Protein AF-0000000084906149 (afdb_homodimer)

Solvent-accessible surface area (backbone atoms only — not comparable to full-atom values): 50131 Å² total; per-residue (Å²): 141,81,84,68,82,72,82,77,76,72,77,68,75,76,70,74,74,73,72,73,69,70,71,74,72,62,67,80,74,54,63,58,47,68,33,84,54,58,43,78,67,72,42,91,54,58,48,69,75,73,64,75,51,80,86,73,49,88,53,60,70,59,52,51,52,51,50,51,51,50,50,52,50,42,57,75,69,58,81,63,92,48,64,66,58,19,50,49,48,7,50,51,48,24,53,50,54,49,35,52,48,22,38,71,58,51,62,51,65,84,54,55,49,68,39,38,47,60,55,20,33,49,47,33,50,49,52,52,51,40,33,55,48,38,30,44,46,40,32,54,59,71,56,33,24,49,53,45,27,77,80,38,73,85,42,48,45,85,67,78,91,66,80,61,50,84,64,73,56,52,74,33,84,83,33,88,86,72,43,32,46,46,56,50,53,67,63,67,46,72,61,48,55,50,46,20,50,49,27,22,51,47,23,58,38,62,60,42,69,68,63,50,51,50,52,52,52,50,49,57,51,47,31,64,72,40,23,84,54,35,48,87,41,38,51,31,70,61,49,53,54,44,46,42,46,45,47,19,40,43,44,12,34,51,53,14,46,51,49,48,54,51,50,60,69,47,75,33,74,48,67,46,59,86,74,41,86,46,68,66,53,31,50,52,52,55,57,47,36,71,37,72,69,65,52,67,85,67,72,66,56,46,37,66,41,69,67,28,29,54,51,48,51,48,51,51,48,52,55,52,46,53,58,52,43,58,54,42,43,31,63,46,49,26,43,61,87,85,39,66,67,59,53,52,50,50,53,50,46,65,59,46,46,40,54,18,44,50,36,52,48,39,43,72,64,35,87,84,36,86,58,80,40,68,51,36,53,50,50,52,50,38,50,52,51,52,49,50,35,34,62,71,29,34,83,88,36,64,58,78,81,71,46,56,63,68,58,52,48,51,51,48,51,52,52,49,51,53,52,47,50,54,47,50,50,28,48,45,38,54,73,48,59,64,73,72,61,56,55,53,53,54,57,69,67,45,73,77,77,80,124,142,85,78,81,76,78,79,76,74,75,76,72,78,78,71,77,76,72,73,75,71,71,71,73,75,63,67,81,74,56,63,58,46,67,34,83,52,59,46,78,66,72,44,90,53,58,48,69,74,74,65,74,52,81,83,74,48,88,52,61,68,60,52,50,51,51,49,51,51,50,50,52,49,42,59,75,69,58,80,63,91,47,65,67,58,19,48,48,48,7,50,51,51,23,52,50,55,48,33,54,47,21,39,71,60,51,64,53,64,84,54,54,50,68,40,41,47,58,54,19,34,48,46,33,49,49,52,53,50,39,35,54,49,39,31,42,47,39,32,54,56,70,56,31,22,47,54,45,27,78,82,38,74,86,43,49,45,84,68,78,92,65,82,60,49,84,64,72,55,52,76,33,83,83,34,88,85,73,40,33,45,46,55,49,54,68,64,67,45,73,62,49,54,50,47,19,51,49,27,22,52,48,23,58,38,62,60,43,70,69,63,50,50,51,52,53,52,51,49,56,50,46,30,64,72,40,22,85,54,36,47,86,42,39,52,32,69,60,50,51,55,44,46,43,46,45,46,20,39,44,45,12,35,51,53,16,46,51,47,47,53,50,48,59,70,47,76,32,73,47,65,47,58,87,73,42,86,46,69,66,54,33,51,51,52,56,58,47,37,70,37,73,69,65,51,68,84,68,71,64,56,47,36,65,42,68,68,30,29,54,52,47,51,48,52,52,47,51,54,54,47,54,58,50,43,56,56,42,43,31,62,45,49,26,43,62,85,84,39,64,66,60,52,53,50,48,52,49,48,66,59,45,46,40,53,17,44,49,35,52,46,39,42,72,64,36,87,84,36,84,60,79,39,70,51,36,52,49,52,53,50,39,51,52,51,50,49,49,37,32,61,71,29,34,83,88,37,63,57,78,83,71,48,56,63,67,59,53,48,50,51,48,50,52,53,48,50,53,52,48,50,53,48,49,49,27,47,44,38,54,72,50,58,63,72,72,61,59,55,52,51,54,57,70,67,44,74,76,75,82,122

pLDDT: mean 81.07, std 20.62, range [22.59, 98.56]

Secondary structure (DSSP, 8-state):
----------------------TT---------SSS-------TTEEE-----GGGS--HHHHHHHHHHHHHHHHHH---S-HHHHHHHHHHHHHHHHHHHHHHHSPP-S--SS-HHHHHHHHHHHHHHHHHHHHHHTS-HHHHHHHGGGT-TT-SSPPPP--S-S---S--TT-TTS-TTHHHHHH-SHHHHHHHHHHHHHHHHH--HHHHHHHHHHHHHHHHHTTTT-GGG---HHIIIIIIIIIIIIHHHHHHHHHHHHHHHS-EEE--GGG--SHHHHHHHHHHTTS-S--------TTT-HHHHHHHHHHHHHHHHHHHHHHHHHHHTT--TTSHHHHHHHHHHHHHHHHHHHHHHHHHH-TT--S--HHHHHHHHHHHHHHHHHHHTGGGS--GGGS-HHHHHHHHHHHHHHHHHHHHHHHHHHHS--HHHHHHHHHHTS-----/----------------------TT---------SSS-------TTEEE-----GGGS--HHHHHHHHHHHHHHHHHH---S-HHHHHHHHHHHHHHHHHHHHHHHSPP-S--SS-HHHHHHHHHHHHHHHHHHHHHHTS-HHHHHHHGGGT-TT-SSPPPP--S-S---S--TT-TTS-TTHHHHHH-SHHHHHHHHHHHHHHHHH--HHHHHHHHHHHHHHHHHTTTT-GGG---HHIIIIIIIIIIIIHHHHHHHHHHHHHHHS-EEE--GGG--SHHHHHHHHHHTTS-S--------TTT-HHHHHHHHHHHHHHHHHHHHHHHHHHHTT--TTSHHHHHHHHHHHHHHHHHHHHHHHHHH-TT--S--HHHHHHHHHHHHHHHHHHHTGGGS--GGGS-HHHHHHHHHHHHHHHHHHHHHHHHHHHS--HHHHHHHHHHHS-----

Radius of gyration: 35.1 Å; Cα contacts (8 Å, |Δi|>4): 1011; chains: 2; bounding box: 119×91×109 Å

Nearest PDB structures (foldseek):
  9b4g-assembly1_B  TM=8.730E-01  e=1.400E-21  Homo sapiens
  9b4e-assembly1_B  TM=8.822E-01  e=3.292E-21  Homo sapiens
  9b4f-assembly1_B  TM=8.131E-01  e=1.176E-16  Homo sapiens
  8brd-assembly1_D  TM=1.423E-01  e=5.733E+00  Vibrio alginolyticus
  7sqc-assembly1_1K  TM=1.168E-01  e=9.837E+00  Chlamydomonas reinhardtii

Structure (mmCIF, N/CA/C/O backbone):
data_AF-0000000084906149-model_v1
#
loop_
_entity.id
_entity.type
_entity.pdbx_description
1 polymer 'Phosphatidylserine synthase'
#
loop_
_atom_site.group_PDB
_atom_site.id
_atom_site.type_symbol
_atom_site.label_atom_id
_atom_site.label_alt_id
_atom_site.label_comp_id
_atom_site.label_asym_id
_atom_site.label_entity_id
_atom_site.label_seq_id
_atom_site.pdbx_PDB_ins_code
_atom_site.Cartn_x
_atom_site.Cartn_y
_atom_site.Cartn_z
_atom_site.occupancy
_atom_site.B_iso_or_equiv
_atom_site.auth_seq_id
_atom_site.auth_comp_id
_atom_site.auth_asym_id
_atom_site.auth_atom_id
_atom_site.pdbx_PDB_model_num
ATOM 1 N N . MET A 1 1 ? 91.375 1.221 41.094 1 24.97 1 MET A N 1
ATOM 2 C CA . MET A 1 1 ? 91.062 0.71 39.75 1 24.97 1 MET A CA 1
ATOM 3 C C . MET A 1 1 ? 89.562 0.927 39.469 1 24.97 1 MET A C 1
ATOM 5 O O . MET A 1 1 ? 89 0.338 38.531 1 24.97 1 MET A O 1
ATOM 9 N N . VAL A 1 2 ? 88.812 1.632 40.281 1 22.97 2 VAL A N 1
ATOM 10 C CA . VAL A 1 2 ? 87.375 1.658 40.594 1 22.97 2 VAL A CA 1
ATOM 11 C C . VAL A 1 2 ? 86.562 2.246 39.438 1 22.97 2 VAL A C 1
ATOM 13 O O . VAL A 1 2 ? 85.5 1.731 39.062 1 22.97 2 VAL A O 1
ATOM 16 N N . ALA A 1 3 ? 86.812 3.457 39 1 23.95 3 ALA A N 1
ATOM 17 C CA . ALA A 1 3 ? 85.875 4.551 38.781 1 23.95 3 ALA A CA 1
ATOM 18 C C . ALA A 1 3 ? 85.312 4.52 37.375 1 23.95 3 ALA A C 1
ATOM 20 O O . ALA A 1 3 ? 84.688 5.496 36.906 1 23.95 3 ALA A O 1
ATOM 21 N N . ALA A 1 4 ? 85.688 3.582 36.531 1 25.86 4 ALA A N 1
ATOM 22 C CA . ALA A 1 4 ? 85.625 3.766 35.094 1 25.86 4 ALA A CA 1
ATOM 23 C C . ALA A 1 4 ? 84.188 3.768 34.594 1 25.86 4 ALA A C 1
ATOM 25 O O . ALA A 1 4 ? 84 3.811 33.375 1 25.86 4 ALA A O 1
ATOM 26 N N . THR A 1 5 ? 83.188 3.381 35.375 1 27.09 5 THR A N 1
ATOM 27 C CA . THR A 1 5 ? 82.125 2.727 34.625 1 27.09 5 THR A CA 1
ATOM 28 C C . THR A 1 5 ? 81.312 3.748 33.844 1 27.09 5 THR A C 1
ATOM 30 O O . THR A 1 5 ? 80.562 4.535 34.406 1 27.09 5 THR A O 1
ATOM 33 N N . ALA A 1 6 ? 81.812 4.477 32.844 1 28.28 6 ALA A N 1
ATOM 34 C CA . ALA A 1 6 ? 81.25 5.527 32 1 28.28 6 ALA A CA 1
ATOM 35 C C . ALA A 1 6 ? 80 5.062 31.328 1 28.28 6 ALA A C 1
ATOM 37 O O . ALA A 1 6 ? 79.875 3.938 30.828 1 28.28 6 ALA A O 1
ATOM 38 N N . ASP A 1 7 ? 78.812 5.715 31.656 1 25.33 7 ASP A N 1
ATOM 39 C CA . ASP A 1 7 ? 77.375 5.562 31.453 1 25.33 7 ASP A CA 1
ATOM 40 C C . ASP A 1 7 ? 77 5.637 29.969 1 25.33 7 ASP A C 1
ATOM 42 O O . ASP A 1 7 ? 77.25 6.656 29.312 1 25.33 7 ASP A O 1
ATOM 46 N N . GLU A 1 8 ? 77.438 4.695 29.109 1 25.75 8 GLU A N 1
ATOM 47 C CA . GLU A 1 8 ? 77.125 4.66 27.688 1 25.75 8 GLU A CA 1
ATOM 48 C C . GLU A 1 8 ? 75.625 4.836 27.469 1 25.75 8 GLU A C 1
ATOM 50 O O . GLU A 1 8 ? 74.812 3.912 27.703 1 25.75 8 GLU A O 1
ATOM 55 N N . ARG A 1 9 ? 75 5.934 27.828 1 29.41 9 ARG A N 1
ATOM 56 C CA . ARG A 1 9 ? 73.562 6.305 27.562 1 29.41 9 ARG A CA 1
ATOM 57 C C . ARG A 1 9 ? 73.25 6.137 26.094 1 29.41 9 ARG A C 1
ATOM 59 O O . ARG A 1 9 ? 73.75 6.84 25.234 1 29.41 9 ARG A O 1
ATOM 66 N N . LYS A 1 10 ? 73.25 4.926 25.594 1 26.41 10 LYS A N 1
ATOM 67 C CA . LYS A 1 10 ? 72.875 4.586 24.219 1 26.41 10 LYS A CA 1
ATOM 68 C C . LYS A 1 10 ? 71.625 5.395 23.75 1 26.41 10 LYS A C 1
ATOM 70 O O . LYS A 1 10 ? 70.688 5.59 24.516 1 26.41 10 LYS A O 1
ATOM 75 N N . ARG A 1 11 ? 71.812 6.191 22.703 1 28.67 11 ARG A N 1
ATOM 76 C CA . ARG A 1 11 ? 71 7.02 21.828 1 28.67 11 ARG A CA 1
ATOM 77 C C . ARG A 1 11 ? 69.75 6.242 21.344 1 28.67 11 ARG A C 1
ATOM 79 O O . ARG A 1 11 ? 69.938 5.266 20.609 1 28.67 11 ARG A O 1
ATOM 86 N N . GLN A 1 12 ? 68.938 5.844 22.25 1 26.94 12 GLN A N 1
ATOM 87 C CA . GLN A 1 12 ? 67.75 5.156 21.688 1 26.94 12 GLN A CA 1
ATOM 88 C C . GLN A 1 12 ? 67.188 5.945 20.531 1 26.94 12 GLN A C 1
ATOM 90 O O . GLN A 1 12 ? 67.062 7.168 20.609 1 26.94 12 GLN A O 1
ATOM 95 N N . PRO A 1 13 ? 67.312 5.41 19.281 1 29.28 13 PRO A N 1
ATOM 96 C CA . PRO A 1 13 ? 66.812 6.098 18.078 1 29.28 13 PRO A CA 1
ATOM 97 C C . PRO A 1 13 ? 65.438 6.676 18.25 1 29.28 13 PRO A C 1
ATOM 99 O O . PRO A 1 13 ? 64.625 6.16 19.047 1 29.28 13 PRO A O 1
ATOM 102 N N . ARG A 1 14 ? 65.375 8.023 18.125 1 28.22 14 ARG A N 1
ATOM 103 C CA . ARG A 1 14 ? 64.125 8.82 18.125 1 28.22 14 ARG A CA 1
ATOM 104 C C . ARG A 1 14 ? 63.062 8.172 17.234 1 28.22 14 ARG A C 1
ATOM 106 O O . ARG A 1 14 ? 63.312 7.863 16.078 1 28.22 14 ARG A O 1
ATOM 113 N N . GLN A 1 15 ? 62.344 7.27 17.828 1 27.23 15 GLN A N 1
ATOM 114 C CA . GLN A 1 15 ? 61.25 6.715 17.062 1 27.23 15 GLN A CA 1
ATOM 115 C C . GLN A 1 15 ? 60.531 7.797 16.266 1 27.23 15 GLN A C 1
ATOM 117 O O . GLN A 1 15 ? 60.312 8.906 16.766 1 27.23 15 GLN A O 1
ATOM 122 N N . PRO A 1 16 ? 60.719 7.793 14.898 1 28.78 16 PRO A N 1
ATOM 123 C CA . PRO A 1 16 ? 60.094 8.828 14.078 1 28.78 16 PRO A CA 1
ATOM 124 C C . PRO A 1 16 ? 58.688 9.18 14.539 1 28.78 16 PRO A C 1
ATOM 126 O O . PRO A 1 16 ? 58 8.344 15.125 1 28.78 16 PRO A O 1
ATOM 129 N N . ARG A 1 17 ? 58.5 10.445 14.969 1 26.7 17 ARG A N 1
ATOM 130 C CA . ARG A 1 17 ? 57.219 11.047 15.289 1 26.7 17 ARG A CA 1
ATOM 131 C C . ARG A 1 17 ? 56.156 10.656 14.258 1 26.7 17 ARG A C 1
ATOM 133 O O . ARG A 1 17 ? 56.312 10.945 13.07 1 26.7 17 ARG A O 1
ATOM 140 N N . GLN A 1 18 ? 55.719 9.438 14.359 1 24.88 18 GLN A N 1
ATOM 141 C CA . GLN A 1 18 ? 54.594 9.164 13.492 1 24.88 18 GLN A CA 1
ATOM 142 C C . GLN A 1 18 ? 53.656 10.367 13.414 1 24.88 18 GLN A C 1
ATOM 144 O O . GLN A 1 18 ? 53.25 10.914 14.445 1 24.88 18 GLN A O 1
ATOM 149 N N . ARG A 1 19 ? 53.844 11.188 12.391 1 26.42 19 ARG A N 1
ATOM 150 C CA . ARG A 1 19 ? 52.938 12.289 12.078 1 26.42 19 ARG A CA 1
ATOM 151 C C . ARG A 1 19 ? 51.5 11.945 12.438 1 26.42 19 ARG A C 1
ATOM 153 O O . ARG A 1 19 ? 51 10.875 12.078 1 26.42 19 ARG A O 1
ATOM 160 N N . ALA A 1 20 ? 51.031 12.492 13.57 1 27.42 20 ALA A N 1
ATOM 161 C CA . ALA A 1 20 ? 49.625 12.594 13.945 1 27.42 20 ALA A CA 1
ATOM 162 C C . ALA A 1 20 ? 48.75 12.891 12.719 1 27.42 20 ALA A C 1
ATOM 164 O O . ALA A 1 20 ? 48.844 13.961 12.125 1 27.42 20 ALA A O 1
ATOM 165 N N . VAL A 1 21 ? 48.719 11.922 11.781 1 26.97 21 VAL A N 1
ATOM 166 C CA . VAL A 1 21 ? 47.688 12.117 10.797 1 26.97 21 VAL A CA 1
ATOM 167 C C . VAL A 1 21 ? 46.438 12.727 11.469 1 26.97 21 VAL A C 1
ATOM 169 O O . VAL A 1 21 ? 45.938 12.172 12.445 1 26.97 21 VAL A O 1
ATOM 172 N N . SER A 1 22 ? 46.406 14.016 11.555 1 25.62 22 SER A N 1
ATOM 173 C CA . SER A 1 22 ? 45.281 14.805 12 1 25.62 22 SER A CA 1
ATOM 174 C C . SER A 1 22 ? 43.938 14.133 11.609 1 25.62 22 SER A C 1
ATOM 176 O O . SER A 1 22 ? 43.688 13.898 10.43 1 25.62 22 SER A O 1
ATOM 178 N N . LEU A 1 23 ? 43.5 13.188 12.406 1 29.27 23 LEU A N 1
ATOM 179 C CA . LEU A 1 23 ? 42.188 12.586 12.5 1 29.27 23 LEU A CA 1
ATOM 180 C C . LEU A 1 23 ? 41.094 13.625 12.234 1 29.27 23 LEU A C 1
ATOM 182 O O . LEU A 1 23 ? 39.906 13.336 12.359 1 29.27 23 LEU A O 1
ATOM 186 N N . ASN A 1 24 ? 41.469 14.883 12.156 1 28.58 24 ASN A N 1
ATOM 187 C CA . ASN A 1 24 ? 40.406 15.891 12.047 1 28.58 24 ASN A CA 1
ATOM 188 C C . ASN A 1 24 ? 39.562 15.695 10.781 1 28.58 24 ASN A C 1
ATOM 190 O O . ASN A 1 24 ? 38.5 16.297 10.641 1 28.58 24 ASN A O 1
ATOM 194 N N . ASP A 1 25 ? 40.281 15.422 9.688 1 28.14 25 ASP A N 1
ATOM 195 C CA . ASP A 1 25 ? 39.469 15.398 8.484 1 28.14 25 ASP A CA 1
ATOM 196 C C . ASP A 1 25 ? 38.531 14.188 8.484 1 28.14 25 ASP A C 1
ATOM 198 O O . ASP A 1 25 ? 38.688 13.266 7.68 1 28.14 25 ASP A O 1
ATOM 202 N N . ALA A 1 26 ? 38.344 13.555 9.57 1 30.03 26 ALA A N 1
ATOM 203 C CA . ALA A 1 26 ? 37.281 12.555 9.477 1 30.03 26 ALA A CA 1
ATOM 204 C C . ALA A 1 26 ? 36.094 13.07 8.656 1 30.03 26 ALA A C 1
ATOM 206 O O . ALA A 1 26 ? 35.375 13.969 9.102 1 30.03 26 ALA A O 1
ATOM 207 N N . THR A 1 27 ? 36.188 13.133 7.438 1 30.45 27 THR A N 1
ATOM 208 C CA . THR A 1 27 ? 35.125 13.344 6.469 1 30.45 27 THR A CA 1
ATOM 209 C C . THR A 1 27 ? 33.781 12.789 6.992 1 30.45 27 THR A C 1
ATOM 211 O O . THR A 1 27 ? 33.75 11.703 7.578 1 30.45 27 THR A O 1
ATOM 214 N N . ALA A 1 28 ? 32.75 13.641 7.309 1 34.28 28 ALA A N 1
ATOM 215 C CA . ALA A 1 28 ? 31.328 13.312 7.527 1 34.28 28 ALA A CA 1
ATOM 216 C C . ALA A 1 28 ? 30.938 12.07 6.738 1 34.28 28 ALA A C 1
ATOM 218 O O . ALA A 1 28 ? 30.906 12.086 5.504 1 34.28 28 ALA A O 1
ATOM 219 N N . THR A 1 29 ? 31.375 10.969 7.07 1 34.41 29 THR A N 1
ATOM 220 C CA . THR A 1 29 ? 30.828 9.766 6.477 1 34.41 29 THR A CA 1
ATOM 221 C C . THR A 1 29 ? 29.297 9.836 6.414 1 34.41 29 THR A C 1
ATOM 223 O O . THR A 1 29 ? 28.641 9.859 7.453 1 34.41 29 THR A O 1
ATOM 226 N N . ALA A 1 30 ? 28.719 10.562 5.527 1 36.91 30 ALA A N 1
ATOM 227 C CA . ALA A 1 30 ? 27.297 10.688 5.207 1 36.91 30 ALA A CA 1
ATOM 228 C C . ALA A 1 30 ? 26.609 9.328 5.234 1 36.91 30 ALA A C 1
ATOM 230 O O . ALA A 1 30 ? 27.016 8.406 4.531 1 36.91 30 ALA A O 1
ATOM 231 N N . PHE A 1 31 ? 26.156 9.008 6.445 1 39.56 31 PHE A N 1
ATOM 232 C CA . PHE A 1 31 ? 25.203 7.91 6.348 1 39.56 31 PHE A CA 1
ATOM 233 C C . PHE A 1 31 ? 24.203 8.172 5.23 1 39.56 31 PHE A C 1
ATOM 235 O O . PHE A 1 31 ? 23.594 9.242 5.168 1 39.56 31 PHE A O 1
ATOM 242 N N . VAL A 1 32 ? 24.438 7.57 4.145 1 40.78 32 VAL A N 1
ATOM 243 C CA . VAL A 1 32 ? 23.5 7.629 3.021 1 40.78 32 VAL A CA 1
ATOM 244 C C . VAL A 1 32 ? 22.391 6.598 3.213 1 40.78 32 VAL A C 1
ATOM 246 O O . VAL A 1 32 ? 22.672 5.418 3.455 1 40.78 32 VAL A O 1
ATOM 249 N N . SER A 1 33 ? 21.266 7.117 3.672 1 41.44 33 SER A N 1
ATOM 250 C CA . SER A 1 33 ? 20.109 6.211 3.654 1 41.44 33 SER A CA 1
ATOM 251 C C . SER A 1 33 ? 20.156 5.297 2.434 1 41.44 33 SER A C 1
ATOM 253 O O . SER A 1 33 ? 20.609 5.699 1.364 1 41.44 33 SER A O 1
ATOM 255 N N . GLN A 1 34 ? 20.016 4.039 2.656 1 43.56 34 GLN A N 1
ATOM 256 C CA . GLN A 1 34 ? 19.938 2.992 1.646 1 43.56 34 GLN A CA 1
ATOM 257 C C . GLN A 1 34 ? 18.578 3.021 0.929 1 43.56 34 GLN A C 1
ATOM 259 O O . GLN A 1 34 ? 17.531 3.125 1.57 1 43.56 34 GLN A O 1
ATOM 264 N N . GLY A 1 35 ? 18.547 3.82 -0.39 1 47.53 35 GLY A N 1
ATOM 265 C CA . GLY A 1 35 ? 17.406 3.891 -1.285 1 47.53 35 GLY A CA 1
ATOM 266 C C . GLY A 1 35 ? 17.516 5.008 -2.305 1 47.53 35 GLY A C 1
ATOM 267 O O . GLY A 1 35 ? 18.516 5.73 -2.34 1 47.53 35 GLY A O 1
ATOM 268 N N . PRO A 1 36 ? 16.609 4.934 -3.045 1 46.31 36 PRO A N 1
ATOM 269 C CA . PRO A 1 36 ? 16.656 5.961 -4.09 1 46.31 36 PRO A CA 1
ATOM 270 C C . PRO A 1 36 ? 16.594 7.379 -3.525 1 46.31 36 PRO A C 1
ATOM 272 O O . PRO A 1 36 ? 16.906 8.344 -4.234 1 46.31 36 PRO A O 1
ATOM 275 N N . TYR A 1 37 ? 16.188 7.43 -2.229 1 44.97 37 TYR A N 1
ATOM 276 C CA . TYR A 1 37 ? 16.156 8.75 -1.605 1 44.97 37 TYR A CA 1
ATOM 277 C C . TYR A 1 37 ? 17.328 8.93 -0.65 1 44.97 37 TYR A C 1
ATOM 279 O O . TYR A 1 37 ? 17.453 8.188 0.328 1 44.97 37 TYR A O 1
ATOM 287 N N . ARG A 1 38 ? 18.391 9.422 -1.068 1 49.41 38 ARG A N 1
ATOM 288 C CA . ARG A 1 38 ? 19.562 9.648 -0.234 1 49.41 38 ARG A CA 1
ATOM 289 C C . ARG A 1 38 ? 19.453 10.977 0.519 1 49.41 38 ARG A C 1
ATOM 291 O O . ARG A 1 38 ? 19.234 12.023 -0.089 1 49.41 38 ARG A O 1
ATOM 298 N N . PHE A 1 39 ? 19.281 10.898 1.882 1 52 39 PHE A N 1
ATOM 299 C CA . PHE A 1 39 ? 19.266 12.109 2.689 1 52 39 PHE A CA 1
ATOM 300 C C . PHE A 1 39 ? 20.609 12.328 3.373 1 52 39 PHE A C 1
ATOM 302 O O . PHE A 1 39 ? 21.188 11.383 3.904 1 52 39 PHE A O 1
ATOM 309 N N . LYS A 1 40 ? 21.266 13.461 3.121 1 51.41 40 LYS A N 1
ATOM 310 C CA . LYS A 1 40 ? 22.562 13.805 3.691 1 51.41 40 LYS A CA 1
ATOM 311 C C . LYS A 1 40 ? 22.406 14.445 5.066 1 51.41 40 LYS A C 1
ATOM 313 O O . LYS A 1 40 ? 21.5 15.258 5.281 1 51.41 40 LYS A O 1
ATOM 318 N N . ILE A 1 41 ? 23.031 13.867 6.047 1 51.5 41 ILE A N 1
ATOM 319 C CA . ILE A 1 41 ? 23.109 14.438 7.387 1 51.5 41 ILE A CA 1
ATOM 320 C C . ILE A 1 41 ? 24.188 15.523 7.43 1 51.5 41 ILE A C 1
ATOM 322 O O . ILE A 1 41 ? 25.344 15.258 7.137 1 51.5 41 ILE A O 1
ATOM 326 N N . HIS A 1 42 ? 23.781 16.75 7.555 1 52.56 42 HIS A N 1
ATOM 327 C CA . HIS A 1 42 ? 24.719 17.859 7.684 1 52.56 42 HIS A CA 1
ATOM 328 C C . HIS A 1 42 ? 24.938 18.234 9.148 1 52.56 42 HIS A C 1
ATOM 330 O O . HIS A 1 42 ? 24.25 19.109 9.68 1 52.56 42 HIS A O 1
ATOM 336 N N . ASN A 1 43 ? 25.453 17.188 9.875 1 52.06 43 ASN A N 1
ATOM 337 C CA . ASN A 1 43 ? 25.766 17.516 11.266 1 52.06 43 ASN A CA 1
ATOM 338 C C . ASN A 1 43 ? 27.25 17.297 11.578 1 52.06 43 ASN A C 1
ATOM 340 O O . ASN A 1 43 ? 27.766 16.203 11.391 1 52.06 43 ASN A O 1
ATOM 344 N N . THR A 1 44 ? 27.922 18.375 11.977 1 52.31 44 THR A N 1
ATOM 345 C CA . THR A 1 44 ? 29.344 18.328 12.289 1 52.31 44 THR A CA 1
ATOM 346 C C . THR A 1 44 ? 29.594 17.578 13.594 1 52.31 44 THR A C 1
ATOM 348 O O . THR A 1 44 ? 30.672 17.047 13.82 1 52.31 44 THR A O 1
ATOM 351 N N . ASN A 1 45 ? 28.656 17.516 14.477 1 61.03 45 ASN A N 1
ATOM 352 C CA . ASN A 1 45 ? 28.812 16.891 15.781 1 61.03 45 ASN A CA 1
ATOM 353 C C . ASN A 1 45 ? 28.234 15.477 15.789 1 61.03 45 ASN A C 1
ATOM 355 O O . ASN A 1 45 ? 27.422 15.141 16.656 1 61.03 45 ASN A O 1
ATOM 359 N N . PHE A 1 46 ? 28.531 14.82 14.727 1 69.19 46 PHE A N 1
ATOM 360 C CA . PHE A 1 46 ? 27.922 13.508 14.562 1 69.19 46 PHE A CA 1
ATOM 361 C C . PHE A 1 46 ? 28.984 12.422 14.461 1 69.19 46 PHE A C 1
ATOM 363 O O . PHE A 1 46 ? 29.969 12.578 13.734 1 69.19 46 PHE A O 1
ATOM 370 N N . GLU A 1 47 ? 28.969 11.391 15.445 1 67.62 47 GLU A N 1
ATOM 371 C CA . GLU A 1 47 ? 29.828 10.211 15.367 1 67.62 47 GLU A CA 1
ATOM 372 C C . GLU A 1 47 ? 29.016 8.93 15.539 1 67.62 47 GLU A C 1
ATOM 374 O O . GLU A 1 47 ? 28.188 8.836 16.453 1 67.62 47 GLU A O 1
ATOM 379 N N . ASP A 1 48 ? 29.094 7.977 14.57 1 69.88 48 ASP A N 1
ATOM 380 C CA . ASP A 1 48 ? 28.438 6.668 14.664 1 69.88 48 ASP A CA 1
ATOM 381 C C . ASP A 1 48 ? 29.453 5.543 14.477 1 69.88 48 ASP A C 1
ATOM 383 O O . ASP A 1 48 ? 30.156 5.488 13.461 1 69.88 48 ASP A O 1
ATOM 387 N N . ASP A 1 49 ? 29.625 4.656 15.453 1 69.06 49 ASP A N 1
ATOM 388 C CA . ASP A 1 49 ? 30.625 3.598 15.367 1 69.06 49 ASP A CA 1
ATOM 389 C C . ASP A 1 49 ? 30.172 2.498 14.406 1 69.06 49 ASP A C 1
ATOM 391 O O . ASP A 1 49 ? 30.891 1.524 14.188 1 69.06 49 ASP A O 1
ATOM 395 N N . GLY A 1 50 ? 29.016 2.611 13.773 1 64.06 50 GLY A N 1
ATOM 396 C CA . GLY A 1 50 ? 28.578 1.724 12.719 1 64.06 50 GLY A CA 1
ATOM 397 C C . GLY A 1 50 ? 28.078 0.387 13.227 1 64.06 50 GLY A C 1
ATOM 398 O O . GLY A 1 50 ? 27.828 -0.532 12.445 1 64.06 50 GLY A O 1
ATOM 399 N N . SER A 1 51 ? 28.016 0.145 14.555 1 60 51 SER A N 1
ATOM 400 C CA . SER A 1 51 ? 27.562 -1.133 15.094 1 60 51 SER A CA 1
ATOM 401 C C . SER A 1 51 ? 26.094 -1.379 14.766 1 60 51 SER A C 1
ATOM 403 O O . SER A 1 51 ? 25.266 -0.487 14.922 1 60 51 SER A O 1
ATOM 405 N N . GLN A 1 52 ? 26 -2.396 13.891 1 62.72 52 GLN A N 1
ATOM 406 C CA . GLN A 1 52 ? 24.625 -2.771 13.594 1 62.72 52 GLN A CA 1
ATOM 407 C C . GLN A 1 52 ? 24.156 -3.898 14.508 1 62.72 52 GLN A C 1
ATOM 409 O O . GLN A 1 52 ? 24.781 -4.957 14.57 1 62.72 52 GLN A O 1
ATOM 414 N N . SER A 1 53 ? 23.281 -3.48 15.398 1 65.81 53 SER A N 1
ATOM 415 C CA . SER A 1 53 ? 22.703 -4.492 16.281 1 65.81 53 SER A CA 1
ATOM 416 C C . SER A 1 53 ? 21.688 -5.359 15.547 1 65.81 53 SER A C 1
ATOM 418 O O . SER A 1 53 ? 21.328 -5.062 14.406 1 65.81 53 SER A O 1
ATOM 420 N N . TRP A 1 54 ? 21.438 -6.574 16.109 1 66.19 54 TRP A N 1
ATOM 421 C CA . TRP A 1 54 ? 20.453 -7.523 15.617 1 66.19 54 TRP A CA 1
ATOM 422 C C . TRP A 1 54 ? 19.156 -6.812 15.25 1 66.19 54 TRP A C 1
ATOM 424 O O . TRP A 1 54 ? 18.5 -7.172 14.273 1 66.19 54 TRP A O 1
ATOM 434 N N . PHE A 1 55 ? 18.969 -5.676 15.898 1 65.62 55 PHE A N 1
ATOM 435 C CA . PHE A 1 55 ? 17.719 -4.953 15.758 1 65.62 55 PHE A CA 1
ATOM 436 C C . PHE A 1 55 ? 17.672 -4.207 14.43 1 65.62 55 PHE A C 1
ATOM 438 O O . PHE A 1 55 ? 16.578 -3.955 13.891 1 65.62 55 PHE A O 1
ATOM 445 N N . TRP A 1 56 ? 18.797 -4.051 13.852 1 67.44 56 TRP A N 1
ATOM 446 C CA . TRP A 1 56 ? 18.844 -3.24 12.641 1 67.44 56 TRP A CA 1
ATOM 447 C C . TRP A 1 56 ? 18.969 -4.121 11.398 1 67.44 56 TRP A C 1
ATOM 449 O O . TRP A 1 56 ? 18.906 -3.625 10.273 1 67.44 56 TRP A O 1
ATOM 459 N N . ARG A 1 57 ? 18.953 -5.48 11.719 1 73.19 57 ARG A N 1
ATOM 460 C CA . ARG A 1 57 ? 19.016 -6.414 10.594 1 73.19 57 ARG A CA 1
ATOM 461 C C . ARG A 1 57 ? 17.625 -6.762 10.078 1 73.19 57 ARG A C 1
ATOM 463 O O . ARG A 1 57 ? 16.656 -6.766 10.844 1 73.19 57 ARG A O 1
ATOM 470 N N . PRO A 1 58 ? 17.609 -6.98 8.805 1 74.5 58 PRO A N 1
ATOM 471 C CA . PRO A 1 58 ? 16.297 -7.363 8.273 1 74.5 58 PRO A CA 1
ATOM 472 C C . PRO A 1 58 ? 15.859 -8.75 8.734 1 74.5 58 PRO A C 1
ATOM 474 O O . PRO A 1 58 ? 16.672 -9.68 8.758 1 74.5 58 PRO A O 1
ATOM 477 N N . HIS A 1 59 ? 14.766 -8.938 9.281 1 83.81 59 HIS A N 1
ATOM 478 C CA . HIS A 1 59 ? 14.18 -10.195 9.727 1 83.81 59 HIS A CA 1
ATOM 479 C C . HIS A 1 59 ? 12.922 -10.531 8.938 1 83.81 59 HIS A C 1
ATOM 481 O O . HIS A 1 59 ? 11.883 -10.859 9.516 1 83.81 59 HIS A O 1
ATOM 487 N N . VAL A 1 60 ? 13.062 -10.523 7.594 1 86 60 VAL A N 1
ATOM 488 C CA . VAL A 1 60 ? 11.914 -10.656 6.703 1 86 60 VAL A CA 1
ATOM 489 C C . VAL A 1 60 ? 11.266 -12.031 6.895 1 86 60 VAL A C 1
ATOM 491 O O . VAL A 1 60 ? 10.055 -12.125 7.105 1 86 60 VAL A O 1
ATOM 494 N N . VAL A 1 61 ? 12.062 -13.125 6.949 1 87.69 61 VAL A N 1
ATOM 495 C CA . VAL A 1 61 ? 11.539 -14.484 7.035 1 87.69 61 VAL A CA 1
ATOM 496 C C . VAL A 1 61 ? 10.836 -14.688 8.375 1 87.69 61 VAL A C 1
ATOM 498 O O . VAL A 1 61 ? 9.75 -15.266 8.438 1 87.69 61 VAL A O 1
ATOM 501 N N . THR A 1 62 ? 11.422 -14.18 9.406 1 90.25 62 THR A N 1
ATOM 502 C CA . THR A 1 62 ? 10.836 -14.312 10.734 1 90.25 62 THR A CA 1
ATOM 503 C C . THR A 1 62 ? 9.523 -13.547 10.828 1 90.25 62 THR A C 1
ATOM 505 O O . THR A 1 62 ? 8.531 -14.07 11.336 1 90.25 62 THR A O 1
ATOM 508 N N . VAL A 1 63 ? 9.547 -12.344 10.352 1 92.62 63 VAL A N 1
ATOM 509 C CA . VAL A 1 63 ? 8.344 -11.516 10.414 1 92.62 63 VAL A CA 1
ATOM 510 C C . VAL A 1 63 ? 7.234 -12.156 9.578 1 92.62 63 VAL A C 1
ATOM 512 O O . VAL A 1 63 ? 6.086 -12.242 10.023 1 92.62 63 VAL A O 1
ATOM 515 N N . LEU A 1 64 ? 7.57 -12.641 8.445 1 92 64 LEU A N 1
ATOM 516 C CA . LEU A 1 64 ? 6.582 -13.273 7.574 1 92 64 LEU A CA 1
ATOM 517 C C . LEU A 1 64 ? 6.016 -14.531 8.227 1 92 64 LEU A C 1
ATOM 519 O O . LEU A 1 64 ? 4.812 -14.789 8.148 1 92 64 LEU A O 1
ATOM 523 N N . THR A 1 65 ? 6.887 -15.312 8.844 1 94.19 65 THR A N 1
ATOM 524 C CA . THR A 1 65 ? 6.438 -16.516 9.523 1 94.19 65 THR A CA 1
ATOM 525 C C . THR A 1 65 ? 5.469 -16.188 10.648 1 94.19 65 THR A C 1
ATOM 527 O O . THR A 1 65 ? 4.441 -16.844 10.812 1 94.19 65 THR A O 1
ATOM 530 N N . LEU A 1 66 ? 5.777 -15.164 11.383 1 95.56 66 LEU A N 1
ATOM 531 C CA . LEU A 1 66 ? 4.906 -14.734 12.469 1 95.56 66 LEU A CA 1
ATOM 532 C C . LEU A 1 66 ? 3.564 -14.25 11.938 1 95.56 66 LEU A C 1
ATOM 534 O O . LEU A 1 66 ? 2.518 -14.531 12.523 1 95.56 66 LEU A O 1
ATOM 538 N N . VAL A 1 67 ? 3.605 -13.523 10.867 1 96.38 67 VAL A N 1
ATOM 539 C CA . VAL A 1 67 ? 2.381 -13.023 10.25 1 96.38 67 VAL A CA 1
ATOM 540 C C . VAL A 1 67 ? 1.519 -14.195 9.789 1 96.38 67 VAL A C 1
ATOM 542 O O . VAL A 1 67 ? 0.31 -14.219 10.039 1 96.38 67 VAL A O 1
ATOM 545 N N . VAL A 1 68 ? 2.115 -15.164 9.164 1 96.38 68 VAL A N 1
ATOM 546 C CA . VAL A 1 68 ? 1.393 -16.328 8.672 1 96.38 68 VAL A CA 1
ATOM 547 C C . VAL A 1 68 ? 0.767 -17.078 9.852 1 96.38 68 VAL A C 1
ATOM 549 O O . VAL A 1 68 ? -0.41 -17.438 9.805 1 96.38 68 VAL A O 1
ATOM 552 N N . CYS A 1 69 ?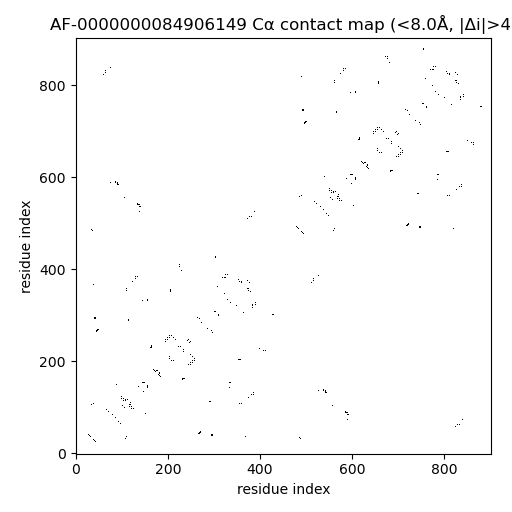 1.531 -17.266 10.898 1 96.75 69 CYS A N 1
ATOM 553 C CA . CYS A 1 69 ? 1.017 -17.953 12.078 1 96.75 69 CYS A CA 1
ATOM 554 C C . CYS A 1 69 ? -0.17 -17.203 12.672 1 96.75 69 CYS A C 1
ATOM 556 O O . CYS A 1 69 ? -1.177 -17.812 13.031 1 96.75 69 CYS A O 1
ATOM 558 N N . ALA A 1 70 ? -0.043 -15.93 12.742 1 97.25 70 ALA A N 1
ATOM 559 C CA . ALA A 1 70 ? -1.124 -15.117 13.297 1 97.25 70 ALA A CA 1
ATOM 560 C C . ALA A 1 70 ? -2.373 -15.203 12.422 1 97.25 70 ALA A C 1
ATOM 562 O O . ALA A 1 70 ? -3.482 -15.367 12.93 1 97.25 70 ALA A O 1
ATOM 563 N N . VAL A 1 71 ? -2.209 -15.102 11.133 1 96.81 71 VAL A N 1
ATOM 564 C CA . VAL A 1 71 ? -3.336 -15.141 10.203 1 96.81 71 VAL A CA 1
ATOM 565 C C . VAL A 1 71 ? -3.998 -16.516 10.258 1 96.81 71 VAL A C 1
ATOM 567 O O . VAL A 1 71 ? -5.227 -16.609 10.273 1 96.81 71 VAL A O 1
ATOM 570 N N . VAL A 1 72 ? -3.18 -17.562 10.297 1 95.69 72 VAL A N 1
ATOM 571 C CA . VAL A 1 72 ? -3.701 -18.922 10.375 1 95.69 72 VAL A CA 1
ATOM 572 C C . VAL A 1 72 ? -4.508 -19.094 11.664 1 95.69 72 VAL A C 1
ATOM 574 O O . VAL A 1 72 ? -5.637 -19.594 11.633 1 95.69 72 VAL A O 1
ATOM 577 N N . TYR A 1 73 ? -3.936 -18.625 12.734 1 95.5 73 TYR A N 1
ATOM 578 C CA . TYR A 1 73 ? -4.609 -18.734 14.023 1 95.5 73 TYR A CA 1
ATOM 579 C C . TYR A 1 73 ? -5.938 -17.984 14.008 1 95.5 73 TYR A C 1
ATOM 581 O O . TYR A 1 73 ? -6.969 -18.531 14.398 1 95.5 73 TYR A O 1
ATOM 589 N N . MET A 1 74 ? -5.934 -16.797 13.516 1 95.38 74 MET A N 1
ATOM 590 C CA . MET A 1 74 ? -7.141 -15.977 13.508 1 95.38 74 MET A CA 1
ATOM 591 C C . MET A 1 74 ? -8.18 -16.547 12.555 1 95.38 74 MET A C 1
ATOM 593 O O . MET A 1 74 ? -9.375 -16.562 12.859 1 95.38 74 MET A O 1
ATOM 597 N N . ALA A 1 75 ? -7.73 -16.984 11.414 1 94 75 ALA A N 1
ATOM 598 C CA . ALA A 1 75 ? -8.641 -17.5 10.391 1 94 75 ALA A CA 1
ATOM 599 C C . ALA A 1 75 ? -9.336 -18.766 10.859 1 94 75 ALA A C 1
ATOM 601 O O . ALA A 1 75 ? -10.508 -19 10.547 1 94 75 ALA A O 1
ATOM 602 N N . LEU A 1 76 ? -8.703 -19.594 11.664 1 90.62 76 LEU A N 1
ATOM 603 C CA . LEU A 1 76 ? -9.234 -20.906 12.047 1 90.62 76 LEU A CA 1
ATOM 604 C C . LEU A 1 76 ? -10.008 -20.812 13.359 1 90.62 76 LEU A C 1
ATOM 606 O O . LEU A 1 76 ? -10.93 -21.594 13.594 1 90.62 76 LEU A O 1
ATOM 610 N N . PHE A 1 77 ? -9.633 -19.781 14.164 1 91.25 77 PHE A N 1
ATOM 611 C CA . PHE A 1 77 ? -10.188 -19.844 15.516 1 91.25 77 PHE A CA 1
ATOM 612 C C . PHE A 1 77 ? -11.086 -18.641 15.781 1 91.25 77 PHE A C 1
ATOM 614 O O . PHE A 1 77 ? -11.875 -18.656 16.734 1 91.25 77 PHE A O 1
ATOM 621 N N . LEU A 1 78 ? -10.961 -17.641 14.938 1 87.69 78 LEU A N 1
ATOM 622 C CA . LEU A 1 78 ? -11.781 -16.469 15.18 1 87.69 78 LEU A CA 1
ATOM 623 C C . LEU A 1 78 ? -12.898 -16.359 14.148 1 87.69 78 LEU A C 1
ATOM 625 O O . LEU A 1 78 ? -12.641 -16.188 12.961 1 87.69 78 LEU A O 1
ATOM 629 N N . ASP A 1 79 ? -14.078 -16.828 14.445 1 82.31 79 ASP A N 1
ATOM 630 C CA . ASP A 1 79 ? -15.266 -16.703 13.602 1 82.31 79 ASP A CA 1
ATOM 631 C C . ASP A 1 79 ? -16.469 -16.219 14.406 1 82.31 79 ASP A C 1
ATOM 633 O O . ASP A 1 79 ? -16.656 -16.625 15.547 1 82.31 79 ASP A O 1
ATOM 637 N N . ASP A 1 80 ? -17.078 -15.141 13.805 1 87.81 80 ASP A N 1
ATOM 638 C CA . ASP A 1 80 ? -18.266 -14.578 14.461 1 87.81 80 ASP A CA 1
ATOM 639 C C . ASP A 1 80 ? -19.531 -14.875 13.664 1 87.81 80 ASP A C 1
ATOM 641 O O . ASP A 1 80 ? -19.469 -15.062 12.445 1 87.81 80 ASP A O 1
ATOM 645 N N . GLU A 1 81 ? -20.625 -14.969 14.32 1 92.06 81 GLU A N 1
ATOM 646 C CA . GLU A 1 81 ? -21.906 -15.164 13.648 1 92.06 81 GLU A CA 1
ATOM 647 C C . GLU A 1 81 ? -22.359 -13.898 12.93 1 92.06 81 GLU A C 1
ATOM 649 O O . GLU A 1 81 ? -23.031 -13.961 11.898 1 92.06 81 GLU A O 1
ATOM 654 N N . ASP A 1 82 ? -21.844 -12.781 13.414 1 93.88 82 ASP A N 1
ATOM 655 C CA . ASP A 1 82 ? -22.219 -11.492 12.844 1 93.88 82 ASP A CA 1
ATOM 656 C C . ASP A 1 82 ? -21.328 -11.148 11.648 1 93.88 82 ASP A C 1
ATOM 658 O O . ASP A 1 82 ? -20.109 -10.992 11.797 1 93.88 82 ASP A O 1
ATOM 662 N N . SER A 1 83 ? -21.922 -11.008 10.5 1 94 83 SER A N 1
ATOM 663 C CA . SER A 1 83 ? -21.203 -10.734 9.258 1 94 83 SER A CA 1
ATOM 664 C C . SER A 1 83 ? -20.484 -9.398 9.312 1 94 83 SER A C 1
ATOM 666 O O . SER A 1 83 ? -19.422 -9.234 8.703 1 94 83 SER A O 1
ATOM 668 N N . SER A 1 84 ? -21.062 -8.469 10.039 1 92.88 84 SER A N 1
ATOM 669 C CA . SER A 1 84 ? -20.438 -7.148 10.133 1 92.88 84 SER A CA 1
ATOM 670 C C . SER A 1 84 ? -19.125 -7.215 10.898 1 92.88 84 SER A C 1
ATOM 672 O O . SER A 1 84 ? -18.156 -6.535 10.547 1 92.88 84 SER A O 1
ATOM 674 N N . ILE A 1 85 ? -19.109 -8.031 11.914 1 94.81 85 ILE A N 1
ATOM 675 C CA . ILE A 1 85 ? -17.891 -8.195 12.703 1 94.81 85 ILE A CA 1
ATOM 676 C C . ILE A 1 85 ? -16.828 -8.898 11.867 1 94.81 85 ILE A C 1
ATOM 678 O O . ILE A 1 85 ? -15.648 -8.523 11.914 1 94.81 85 ILE A O 1
ATOM 682 N N . ASN A 1 86 ? -17.172 -9.906 11.078 1 96.06 86 ASN A N 1
ATOM 683 C CA . ASN A 1 86 ? -16.25 -10.594 10.188 1 96.06 86 ASN A CA 1
ATOM 684 C C . ASN A 1 86 ? -15.68 -9.656 9.125 1 96.06 86 ASN A C 1
ATOM 686 O O . ASN A 1 86 ? -14.492 -9.711 8.805 1 96.06 86 ASN A O 1
ATOM 690 N N . ALA A 1 87 ? -16.578 -8.805 8.609 1 95.44 87 ALA A N 1
ATOM 691 C CA . ALA A 1 87 ? -16.125 -7.828 7.629 1 95.44 87 ALA A CA 1
ATOM 692 C C . ALA A 1 87 ? -15.125 -6.855 8.242 1 95.44 87 ALA A C 1
ATOM 694 O O . ALA A 1 87 ? -14.094 -6.551 7.629 1 95.44 87 ALA A O 1
ATOM 695 N N . GLN A 1 88 ? -15.391 -6.371 9.453 1 96 88 GLN A N 1
ATOM 696 C CA . GLN A 1 88 ? -14.477 -5.477 10.148 1 96 88 GLN A CA 1
ATOM 697 C C . GLN A 1 88 ? -13.133 -6.156 10.414 1 96 88 GLN A C 1
ATOM 699 O O . GLN A 1 88 ? -12.078 -5.551 10.234 1 96 88 GLN A O 1
ATOM 704 N N . ARG A 1 89 ? -13.203 -7.383 10.828 1 96.38 89 ARG A N 1
ATOM 705 C CA . ARG A 1 89 ? -11.992 -8.148 11.078 1 96.38 89 ARG A CA 1
ATOM 706 C C . ARG A 1 89 ? -11.188 -8.328 9.789 1 96.38 89 ARG A C 1
ATOM 708 O O . ARG A 1 89 ? -9.961 -8.188 9.797 1 96.38 89 ARG A O 1
ATOM 715 N N . GLY A 1 90 ? -11.891 -8.727 8.703 1 97.12 90 GLY A N 1
ATOM 716 C CA . GLY A 1 90 ? -11.211 -8.867 7.422 1 97.12 90 GLY A CA 1
ATOM 717 C C . GLY A 1 90 ? -10.484 -7.605 6.992 1 97.12 90 GLY A C 1
ATOM 718 O O . GLY A 1 90 ? -9.328 -7.668 6.562 1 97.12 90 GLY A O 1
ATOM 719 N N . VAL A 1 91 ? -11.125 -6.449 7.152 1 97.25 91 VAL A N 1
ATOM 720 C CA . VAL A 1 91 ? -10.516 -5.18 6.781 1 97.25 91 VAL A CA 1
ATOM 721 C C . VAL A 1 91 ? -9.344 -4.883 7.711 1 97.25 91 VAL A C 1
ATOM 723 O O . VAL A 1 91 ? -8.273 -4.473 7.258 1 97.25 91 VAL A O 1
ATOM 726 N N . ALA A 1 92 ? -9.516 -5.125 9.016 1 97.25 92 ALA A N 1
ATOM 727 C CA . ALA A 1 92 ? -8.469 -4.855 10 1 97.25 92 ALA A CA 1
ATOM 728 C C . ALA A 1 92 ? -7.234 -5.707 9.727 1 97.25 92 ALA A C 1
ATOM 730 O O . ALA A 1 92 ? -6.105 -5.207 9.773 1 97.25 92 ALA A O 1
ATOM 731 N N . VAL A 1 93 ? -7.438 -6.98 9.43 1 98.06 93 VAL A N 1
ATOM 732 C CA . VAL A 1 93 ? -6.312 -7.875 9.188 1 98.06 93 VAL A CA 1
ATOM 733 C C . VAL A 1 93 ? -5.629 -7.504 7.875 1 98.06 93 VAL A C 1
ATOM 735 O O . VAL A 1 93 ? -4.398 -7.504 7.785 1 98.06 93 VAL A O 1
ATOM 738 N N . ALA A 1 94 ? -6.426 -7.188 6.844 1 98.38 94 ALA A N 1
ATOM 739 C CA . ALA A 1 94 ? -5.848 -6.742 5.578 1 98.38 94 ALA A CA 1
ATOM 740 C C . ALA A 1 94 ? -4.98 -5.504 5.777 1 98.38 94 ALA A C 1
ATOM 742 O O . ALA A 1 94 ? -3.855 -5.438 5.27 1 98.38 94 ALA A O 1
ATOM 743 N N . CYS A 1 95 ? -5.43 -4.508 6.535 1 98.25 95 CYS A N 1
ATOM 744 C CA . CYS A 1 95 ? -4.668 -3.299 6.828 1 98.25 95 CYS A CA 1
ATOM 745 C C . CYS A 1 95 ? -3.432 -3.621 7.656 1 98.25 95 CYS A C 1
ATOM 747 O O . CYS A 1 95 ? -2.357 -3.062 7.422 1 98.25 95 CYS A O 1
ATOM 749 N N . GLY A 1 96 ? -3.605 -4.543 8.648 1 98.25 96 GLY A N 1
ATOM 750 C CA . GLY A 1 96 ? -2.471 -4.938 9.469 1 98.25 96 GLY A CA 1
ATOM 751 C C . GLY A 1 96 ? -1.36 -5.598 8.68 1 98.25 96 GLY A C 1
ATOM 752 O O . GLY A 1 96 ? -0.188 -5.246 8.828 1 98.25 96 GLY A O 1
ATOM 753 N N . VAL A 1 97 ? -1.723 -6.531 7.863 1 98.06 97 VAL A N 1
ATOM 754 C CA . VAL A 1 97 ? -0.736 -7.23 7.047 1 98.06 97 VAL A CA 1
ATOM 755 C C . VAL A 1 97 ? -0.085 -6.246 6.074 1 98.06 97 VAL A C 1
ATOM 757 O O . VAL A 1 97 ? 1.123 -6.309 5.836 1 98.06 97 VAL A O 1
ATOM 760 N N . PHE A 1 98 ? -0.894 -5.348 5.5 1 98 98 PHE A N 1
ATOM 761 C CA . PHE A 1 98 ? -0.34 -4.309 4.637 1 98 98 PHE A CA 1
ATOM 762 C C . PHE A 1 98 ? 0.698 -3.482 5.387 1 98 98 PHE A C 1
ATOM 764 O O . PHE A 1 98 ? 1.758 -3.164 4.84 1 98 98 PHE A O 1
ATOM 771 N N . LEU A 1 99 ? 0.413 -3.105 6.582 1 98.06 99 LEU A N 1
ATOM 772 C CA . LEU A 1 99 ? 1.338 -2.295 7.367 1 98.06 99 LEU A CA 1
ATOM 773 C C . LEU A 1 99 ? 2.625 -3.062 7.652 1 98.06 99 LEU A C 1
ATOM 775 O O . LEU A 1 99 ? 3.709 -2.475 7.684 1 98.06 99 LEU A O 1
ATOM 779 N N . VAL A 1 100 ? 2.52 -4.336 7.895 1 96 100 VAL A N 1
ATOM 780 C CA . VAL A 1 100 ? 3.719 -5.148 8.078 1 96 100 VAL A CA 1
ATOM 781 C C . VAL A 1 100 ? 4.543 -5.145 6.793 1 96 100 VAL A C 1
ATOM 783 O O . VAL A 1 100 ? 5.77 -5.023 6.836 1 96 100 VAL A O 1
ATOM 786 N N . GLN A 1 101 ? 3.867 -5.238 5.703 1 93.94 101 GLN A N 1
ATOM 787 C CA . GLN A 1 101 ? 4.57 -5.188 4.426 1 93.94 101 GLN A CA 1
ATOM 788 C C . GLN A 1 101 ? 5.227 -3.828 4.211 1 93.94 101 GLN A C 1
ATOM 790 O O . GLN A 1 101 ? 6.348 -3.746 3.699 1 93.94 101 GLN A O 1
ATOM 795 N N . ALA A 1 102 ? 4.504 -2.793 4.57 1 95.06 102 ALA A N 1
ATOM 796 C CA . ALA A 1 102 ? 5.074 -1.452 4.48 1 95.06 102 ALA A CA 1
ATOM 797 C C . ALA A 1 102 ? 6.324 -1.329 5.344 1 95.06 102 ALA A C 1
ATOM 799 O O . ALA A 1 102 ? 7.344 -0.793 4.902 1 95.06 102 ALA A O 1
ATOM 800 N N . ALA A 1 103 ? 6.301 -1.872 6.492 1 93.44 103 ALA A N 1
ATOM 801 C CA . ALA A 1 103 ? 7.422 -1.824 7.43 1 93.44 103 ALA A CA 1
ATOM 802 C C . ALA A 1 103 ? 8.641 -2.533 6.859 1 93.44 103 ALA A C 1
ATOM 804 O O . ALA A 1 103 ? 9.781 -2.111 7.09 1 93.44 103 ALA A O 1
ATOM 805 N N . MET A 1 104 ? 8.391 -3.514 6.059 1 89.31 104 MET A N 1
ATOM 806 C CA . MET A 1 104 ? 9.5 -4.348 5.602 1 89.31 104 MET A CA 1
ATOM 807 C C . MET A 1 104 ? 10.008 -3.881 4.238 1 89.31 104 MET A C 1
ATOM 809 O O . MET A 1 104 ? 11.188 -4.016 3.932 1 89.31 104 MET A O 1
ATOM 813 N N . GLN A 1 105 ? 9.078 -3.271 3.521 1 86.38 105 GLN A N 1
ATOM 814 C CA . GLN A 1 105 ? 9.445 -3.189 2.109 1 86.38 105 GLN A CA 1
ATOM 815 C C . GLN A 1 105 ? 9.531 -1.738 1.647 1 86.38 105 GLN A C 1
ATOM 817 O O . GLN A 1 105 ? 10.117 -1.449 0.604 1 86.38 105 GLN A O 1
ATOM 822 N N . PHE A 1 106 ? 8.898 -0.799 2.322 1 90.69 106 PHE A N 1
ATOM 823 C CA . PHE A 1 106 ? 8.945 0.591 1.884 1 90.69 106 PHE A CA 1
ATOM 824 C C . PHE A 1 106 ? 10.359 1.152 2.027 1 90.69 106 PHE A C 1
ATOM 826 O O . PHE A 1 106 ? 11.172 0.607 2.771 1 90.69 106 PHE A O 1
ATOM 833 N N . ASN A 1 107 ? 10.594 2.168 1.299 1 88 107 ASN A N 1
ATOM 834 C CA . ASN A 1 107 ? 11.891 2.836 1.343 1 88 107 ASN A CA 1
ATOM 835 C C . ASN A 1 107 ? 12.047 3.676 2.607 1 88 107 ASN A C 1
ATOM 837 O O . ASN A 1 107 ? 11.062 4.207 3.129 1 88 107 ASN A O 1
ATOM 841 N N . ASP A 1 108 ? 13.281 3.807 2.98 1 87.5 108 ASP A N 1
ATOM 842 C CA . ASP A 1 108 ? 13.57 4.66 4.129 1 87.5 108 ASP A CA 1
ATOM 843 C C . ASP A 1 108 ? 13.398 6.137 3.773 1 87.5 108 ASP A C 1
ATOM 845 O O . ASP A 1 108 ? 13.711 6.551 2.656 1 87.5 108 ASP A O 1
ATOM 849 N N . GLY A 1 109 ? 12.883 6.844 4.746 1 86.44 109 GLY A N 1
ATOM 850 C CA . GLY A 1 109 ? 12.797 8.289 4.633 1 86.44 109 GLY A CA 1
ATOM 851 C C . GLY A 1 109 ? 13.953 9.008 5.293 1 86.44 109 GLY A C 1
ATOM 852 O O . GLY A 1 109 ? 15 8.406 5.555 1 86.44 109 GLY A O 1
ATOM 853 N N . PRO A 1 110 ? 13.82 10.273 5.488 1 87.88 110 PRO A N 1
ATOM 854 C CA . PRO A 1 110 ? 14.898 11.078 6.059 1 87.88 110 PRO A CA 1
ATOM 855 C C . PRO A 1 110 ? 15.141 10.781 7.535 1 87.88 110 PRO A C 1
ATOM 857 O O . PRO A 1 110 ? 16.219 11.07 8.055 1 87.88 110 PRO A O 1
ATOM 860 N N . PHE A 1 111 ? 14.117 10.219 8.172 1 88.06 111 PHE A N 1
ATOM 861 C CA . PHE A 1 111 ? 14.258 9.945 9.594 1 88.06 111 PHE A CA 1
ATOM 862 C C . PHE A 1 111 ? 14.664 8.5 9.828 1 88.06 111 PHE A C 1
ATOM 864 O O . PHE A 1 111 ? 14.047 7.578 9.289 1 88.06 111 PHE A O 1
ATOM 871 N N . ILE A 1 112 ? 15.641 8.32 10.664 1 83.31 112 ILE A N 1
ATOM 872 C CA . ILE A 1 112 ? 16.156 6.977 10.898 1 83.31 112 ILE A CA 1
ATOM 873 C C . ILE A 1 112 ? 15.875 6.562 12.344 1 83.31 112 ILE A C 1
ATOM 875 O O . ILE A 1 112 ? 15.883 5.371 12.664 1 83.31 112 ILE A O 1
ATOM 879 N N . ARG A 1 113 ? 15.766 7.484 13.258 1 85.25 113 ARG A N 1
ATOM 880 C CA . ARG A 1 113 ? 15.414 7.172 14.648 1 85.25 113 ARG A CA 1
ATOM 881 C C . ARG A 1 113 ? 13.938 7.453 14.914 1 85.25 113 ARG A C 1
ATOM 883 O O . ARG A 1 113 ? 13.336 8.312 14.266 1 85.25 113 ARG A O 1
ATOM 890 N N . PRO A 1 114 ? 13.344 6.867 15.844 1 86.5 114 PRO A N 1
ATOM 891 C CA . PRO A 1 114 ? 13.961 5.82 16.672 1 86.5 114 PRO A CA 1
ATOM 892 C C . PRO A 1 114 ? 14.344 4.582 15.859 1 86.5 114 PRO A C 1
ATOM 894 O O . PRO A 1 114 ? 15.195 3.801 16.297 1 86.5 114 PRO A O 1
ATOM 897 N N . HIS A 1 115 ? 13.617 4.332 14.844 1 87.56 115 HIS A N 1
ATOM 898 C CA . HIS A 1 115 ? 13.906 3.275 13.883 1 87.56 115 HIS A CA 1
ATOM 899 C C . HIS A 1 115 ? 13.258 3.566 12.531 1 87.56 115 HIS A C 1
ATOM 901 O O . HIS A 1 115 ? 12.133 4.066 12.477 1 87.56 115 HIS A O 1
ATOM 907 N N . PRO A 1 116 ? 13.891 3.248 11.477 1 88.88 116 PRO A N 1
ATOM 908 C CA . PRO A 1 116 ? 13.312 3.523 10.164 1 88.88 116 PRO A CA 1
ATOM 909 C C . PRO A 1 116 ? 11.961 2.846 9.961 1 88.88 116 PRO A C 1
ATOM 911 O O . PRO A 1 116 ? 11.117 3.352 9.219 1 88.88 116 PRO A O 1
ATOM 914 N N . VAL A 1 117 ? 11.766 1.763 10.641 1 92.06 117 VAL A N 1
ATOM 915 C CA . VAL A 1 117 ? 10.531 1.001 10.516 1 92.06 117 VAL A CA 1
ATOM 916 C C . VAL A 1 117 ? 9.344 1.867 10.945 1 92.06 117 VAL A C 1
ATOM 918 O O . VAL A 1 117 ? 8.258 1.776 10.359 1 92.06 117 VAL A O 1
ATOM 921 N N . VAL A 1 118 ? 9.531 2.723 11.93 1 93.69 118 VAL A N 1
ATOM 922 C CA . VAL A 1 118 ? 8.469 3.578 12.445 1 93.69 118 VAL A CA 1
ATOM 923 C C . VAL A 1 118 ? 7.977 4.516 11.344 1 93.69 118 VAL A C 1
ATOM 925 O O . VAL A 1 118 ? 6.77 4.684 11.156 1 93.69 118 VAL A O 1
ATOM 928 N N . TRP A 1 119 ? 8.836 5.008 10.625 1 94.25 119 TRP A N 1
ATOM 929 C CA . TRP A 1 119 ? 8.484 5.996 9.609 1 94.25 119 TRP A CA 1
ATOM 930 C C . TRP A 1 119 ? 7.922 5.316 8.367 1 94.25 119 TRP A C 1
ATOM 932 O O . TRP A 1 119 ? 7.074 5.887 7.676 1 94.25 119 TRP A O 1
ATOM 942 N N . ARG A 1 120 ? 8.328 4.078 8.086 1 95.25 120 ARG A N 1
ATOM 943 C CA . ARG A 1 120 ? 7.695 3.303 7.023 1 95.25 120 ARG A CA 1
ATOM 944 C C . ARG A 1 120 ? 6.25 2.971 7.375 1 95.25 120 ARG A C 1
ATOM 946 O O . ARG A 1 120 ? 5.383 2.951 6.5 1 95.25 120 ARG A O 1
ATOM 953 N N . LEU A 1 121 ? 6.098 2.734 8.68 1 97.06 121 LEU A N 1
ATOM 954 C CA . LEU A 1 121 ? 4.742 2.477 9.148 1 97.06 121 LEU A CA 1
ATOM 955 C C . LEU A 1 121 ? 3.871 3.719 9.008 1 97.06 121 LEU A C 1
ATOM 957 O O . LEU A 1 121 ? 2.703 3.621 8.617 1 97.06 121 LEU A O 1
ATOM 961 N N . VAL A 1 122 ? 4.438 4.836 9.289 1 97.75 122 VAL A N 1
ATOM 962 C CA . VAL A 1 122 ? 3.703 6.086 9.133 1 97.75 122 VAL A CA 1
ATOM 963 C C . VAL A 1 122 ? 3.332 6.293 7.668 1 97.75 122 VAL A C 1
ATOM 965 O O . VAL A 1 122 ? 2.213 6.703 7.355 1 97.75 122 VAL A O 1
ATOM 968 N N . LEU A 1 123 ? 4.27 6.012 6.82 1 97.69 123 LEU A N 1
ATOM 969 C CA . LEU A 1 123 ? 3.982 6.109 5.395 1 97.69 123 LEU A CA 1
ATOM 970 C C . LEU A 1 123 ? 2.895 5.117 4.988 1 97.69 123 LEU A C 1
ATOM 972 O O . LEU A 1 123 ? 1.986 5.461 4.23 1 97.69 123 LEU A O 1
ATOM 976 N N . GLY A 1 124 ? 3 3.859 5.465 1 97.88 124 GLY A N 1
ATOM 977 C CA . GLY A 1 124 ? 1.953 2.881 5.211 1 97.88 124 GLY A CA 1
ATOM 978 C C . GLY A 1 124 ? 0.587 3.33 5.695 1 97.88 124 GLY A C 1
ATOM 979 O O . GLY A 1 124 ? -0.414 3.146 4.996 1 97.88 124 GLY A O 1
ATOM 980 N N . ALA A 1 125 ? 0.549 3.912 6.852 1 98.19 125 ALA A N 1
ATOM 981 C CA . ALA A 1 125 ? -0.701 4.441 7.395 1 98.19 125 ALA A CA 1
ATOM 982 C C . ALA A 1 125 ? -1.246 5.562 6.516 1 98.19 125 ALA A C 1
ATOM 984 O O . ALA A 1 125 ? -2.461 5.699 6.352 1 98.19 125 ALA A O 1
ATOM 985 N N . SER A 1 126 ? -0.352 6.375 5.98 1 98.38 126 SER A N 1
ATOM 986 C CA . SER A 1 126 ? -0.768 7.438 5.074 1 98.38 126 SER A CA 1
ATOM 987 C C . SER A 1 126 ? -1.449 6.871 3.832 1 98.38 126 SER A C 1
ATOM 989 O O . SER A 1 126 ? -2.465 7.402 3.377 1 98.38 126 SER A O 1
ATOM 991 N N . VAL A 1 127 ? -0.89 5.816 3.344 1 98.19 127 VAL A N 1
ATOM 992 C CA . VAL A 1 127 ? -1.448 5.184 2.154 1 98.19 127 VAL A CA 1
ATOM 993 C C . VAL A 1 127 ? -2.848 4.656 2.459 1 98.19 127 VAL A C 1
ATOM 995 O O . VAL A 1 127 ? -3.789 4.898 1.7 1 98.19 127 VAL A O 1
ATOM 998 N N . LEU A 1 128 ? -2.977 3.949 3.557 1 98.12 128 LEU A N 1
ATOM 999 C CA . LEU A 1 128 ? -4.27 3.4 3.943 1 98.12 128 LEU A CA 1
ATOM 1000 C C . LEU A 1 128 ? -5.285 4.516 4.176 1 98.12 128 LEU A C 1
ATOM 1002 O O . LEU A 1 128 ? -6.445 4.402 3.77 1 98.12 128 LEU A O 1
ATOM 1006 N N . TYR A 1 129 ? -4.859 5.562 4.895 1 98.25 129 TYR A N 1
ATOM 1007 C CA . TYR A 1 129 ? -5.73 6.703 5.148 1 98.25 129 TYR A CA 1
ATOM 1008 C C . TYR A 1 129 ? -6.219 7.32 3.846 1 98.25 129 TYR A C 1
ATOM 1010 O O . TYR A 1 129 ? -7.41 7.617 3.699 1 98.25 129 TYR A O 1
ATOM 1018 N N . GLU A 1 130 ? -5.301 7.496 2.883 1 98.44 130 GLU A N 1
ATOM 1019 C CA . GLU A 1 130 ? -5.656 8.047 1.577 1 98.44 130 GLU A CA 1
ATOM 1020 C C . GLU A 1 130 ? -6.66 7.148 0.859 1 98.44 130 GLU A C 1
ATOM 1022 O O . GLU A 1 130 ? -7.625 7.637 0.267 1 98.44 130 GLU A O 1
ATOM 1027 N N . MET A 1 131 ? -6.469 5.855 0.907 1 98.5 131 MET A N 1
ATOM 1028 C CA . MET A 1 131 ? -7.395 4.93 0.266 1 98.5 131 MET A CA 1
ATOM 1029 C C . MET A 1 131 ? -8.789 5.039 0.877 1 98.5 131 MET A C 1
ATOM 1031 O O . MET A 1 131 ? -9.789 5.051 0.156 1 98.5 131 MET A O 1
ATOM 1035 N N . GLY A 1 132 ? -8.875 5.109 2.232 1 98.06 132 GLY A N 1
ATOM 1036 C CA . GLY A 1 132 ? -10.148 5.301 2.906 1 98.06 132 GLY A CA 1
ATOM 1037 C C . GLY A 1 132 ? -10.828 6.602 2.527 1 98.06 132 GLY A C 1
ATOM 1038 O O . GLY A 1 132 ? -12.047 6.629 2.314 1 98.06 132 GLY A O 1
ATOM 1039 N N . LEU A 1 133 ? -10.023 7.676 2.387 1 98.38 133 LEU A N 1
ATOM 1040 C CA . LEU A 1 133 ? -10.578 8.977 2.012 1 98.38 133 LEU A CA 1
ATOM 1041 C C . LEU A 1 133 ? -11.133 8.938 0.592 1 98.38 133 LEU A C 1
ATOM 1043 O O . LEU A 1 133 ? -12.188 9.516 0.32 1 98.38 133 LEU A O 1
ATOM 1047 N N . LEU A 1 134 ? -10.422 8.289 -0.297 1 98.56 134 LEU A N 1
ATOM 1048 C CA . LEU A 1 134 ? -10.883 8.188 -1.678 1 98.56 134 LEU A CA 1
ATOM 1049 C C . LEU A 1 134 ? -12.203 7.43 -1.757 1 98.56 134 LEU A C 1
ATOM 1051 O O . LEU A 1 134 ? -13.094 7.812 -2.514 1 98.56 134 LEU A O 1
ATOM 1055 N N . PHE A 1 135 ? -12.336 6.375 -0.979 1 98 135 PHE A N 1
ATOM 1056 C CA . PHE A 1 135 ? -13.602 5.66 -0.945 1 98 135 PHE A CA 1
ATOM 1057 C C . PHE A 1 135 ? -14.734 6.582 -0.507 1 98 135 PHE A C 1
ATOM 1059 O O . PHE A 1 135 ? -15.789 6.633 -1.147 1 98 135 PHE A O 1
ATOM 1066 N N . ILE A 1 136 ? -14.484 7.348 0.554 1 97.88 136 ILE A N 1
ATOM 1067 C CA . ILE A 1 136 ? -15.492 8.25 1.098 1 97.88 136 ILE A CA 1
ATOM 1068 C C . ILE A 1 136 ? -15.812 9.344 0.077 1 97.88 136 ILE A C 1
ATOM 1070 O O . ILE A 1 136 ? -16.969 9.711 -0.101 1 97.88 136 ILE A O 1
ATOM 1074 N N . LEU A 1 137 ? -14.805 9.859 -0.573 1 98 137 LEU A N 1
ATOM 1075 C CA . LEU A 1 137 ? -14.945 10.938 -1.543 1 98 137 LEU A CA 1
ATOM 1076 C C . LEU A 1 137 ? -15.938 10.562 -2.637 1 98 137 LEU A C 1
ATOM 1078 O O . LEU A 1 137 ? -16.688 11.414 -3.113 1 98 137 LEU A O 1
ATOM 1082 N N . PHE A 1 138 ? -16.031 9.32 -2.979 1 97.5 138 PHE A N 1
ATOM 1083 C CA . PHE A 1 138 ? -16.828 8.945 -4.148 1 97.5 138 PHE A CA 1
ATOM 1084 C C . PHE A 1 138 ? -18.203 8.453 -3.74 1 97.5 138 PHE A C 1
ATOM 1086 O O . PHE A 1 138 ? -18.984 8.008 -4.582 1 97.5 138 PHE A O 1
ATOM 1093 N N . GLN A 1 139 ? -18.484 8.508 -2.422 1 96.62 139 GLN A N 1
ATOM 1094 C CA . GLN A 1 139 ? -19.844 8.242 -1.954 1 96.62 139 GLN A CA 1
ATOM 1095 C C . GLN A 1 139 ? -20.688 9.508 -1.978 1 96.62 139 GLN A C 1
ATOM 1097 O O . GLN A 1 139 ? -20.156 10.617 -2.006 1 96.62 139 GLN A O 1
ATOM 1102 N N . LYS A 1 140 ? -21.984 9.32 -2.023 1 95.06 140 LYS A N 1
ATOM 1103 C CA . LYS A 1 140 ? -22.859 10.43 -1.667 1 95.06 140 LYS A CA 1
ATOM 1104 C C . LYS A 1 140 ? -22.719 10.789 -0.191 1 95.06 140 LYS A C 1
ATOM 1106 O O . LYS A 1 140 ? -22.422 9.93 0.637 1 95.06 140 LYS A O 1
ATOM 1111 N N . PRO A 1 141 ? -22.922 12.055 0.141 1 94.81 141 PRO A N 1
ATOM 1112 C CA . PRO A 1 141 ? -22.703 12.484 1.524 1 94.81 141 PRO A CA 1
ATOM 1113 C C . PRO A 1 141 ? -23.438 11.602 2.537 1 94.81 141 PRO A C 1
ATOM 1115 O O . PRO A 1 141 ? -22.844 11.211 3.549 1 94.81 141 PRO A O 1
ATOM 1118 N N . GLU A 1 142 ? -24.672 11.211 2.285 1 94.56 142 GLU A N 1
ATOM 1119 C CA . GLU A 1 142 ? -25.438 10.383 3.217 1 94.56 142 GLU A CA 1
ATOM 1120 C C . GLU A 1 142 ? -24.797 9 3.371 1 94.56 142 GLU A C 1
ATOM 1122 O O . GLU A 1 142 ? -24.656 8.5 4.488 1 94.56 142 GLU A O 1
ATOM 1127 N N . ASP A 1 143 ? -24.391 8.445 2.266 1 95.56 143 ASP A N 1
ATOM 1128 C CA . ASP A 1 143 ? -23.766 7.125 2.279 1 95.56 143 ASP A CA 1
ATOM 1129 C C . ASP A 1 143 ? -22.391 7.168 2.934 1 95.56 143 ASP A C 1
ATOM 1131 O O . ASP A 1 143 ? -22 6.242 3.652 1 95.56 143 ASP A O 1
ATOM 1135 N N . GLY A 1 144 ? -21.672 8.25 2.586 1 96.5 144 GLY A N 1
ATOM 1136 C CA . GLY A 1 144 ? -20.359 8.406 3.197 1 96.5 144 GLY A CA 1
ATOM 1137 C C . GLY A 1 144 ? -20.422 8.523 4.707 1 96.5 144 GLY A C 1
ATOM 1138 O O . GLY A 1 144 ? -19.625 7.895 5.414 1 96.5 144 GLY A O 1
ATOM 1139 N N . ARG A 1 145 ? -21.312 9.273 5.188 1 96.94 145 ARG A N 1
ATOM 1140 C CA . ARG A 1 145 ? -21.5 9.438 6.629 1 96.94 145 ARG A CA 1
ATOM 1141 C C . ARG A 1 145 ? -21.953 8.125 7.27 1 96.94 145 ARG A C 1
ATOM 1143 O O . ARG A 1 145 ? -21.484 7.766 8.352 1 96.94 145 ARG A O 1
ATOM 1150 N N . ARG A 1 146 ? -22.797 7.379 6.605 1 95.38 146 ARG A N 1
ATOM 1151 C CA . ARG A 1 146 ? -23.25 6.082 7.098 1 95.38 146 ARG A CA 1
ATOM 1152 C C . ARG A 1 146 ? -22.094 5.074 7.121 1 95.38 146 ARG A C 1
ATOM 1154 O O . ARG A 1 146 ? -22.031 4.227 8.008 1 95.38 146 ARG A O 1
ATOM 1161 N N . ALA A 1 147 ? -21.25 5.168 6.137 1 95.12 147 ALA A N 1
ATOM 1162 C CA . ALA A 1 147 ? -20.109 4.258 6.035 1 95.12 147 ALA A CA 1
ATOM 1163 C C . ALA A 1 147 ? -19.203 4.387 7.25 1 95.12 147 ALA A C 1
ATOM 1165 O O . ALA A 1 147 ? -18.5 3.436 7.617 1 95.12 147 ALA A O 1
ATOM 1166 N N . LEU A 1 148 ? -19.156 5.539 7.895 1 96.31 148 LEU A N 1
ATOM 1167 C CA . LEU A 1 148 ? -18.312 5.75 9.062 1 96.31 148 LEU A CA 1
ATOM 1168 C C . LEU A 1 148 ? -18.781 4.906 10.242 1 96.31 148 LEU A C 1
ATOM 1170 O O . LEU A 1 148 ? -18.031 4.664 11.188 1 96.31 148 LEU A O 1
ATOM 1174 N N . LYS A 1 149 ? -20.047 4.391 10.203 1 95.12 149 LYS A N 1
ATOM 1175 C CA . LYS A 1 149 ? -20.578 3.508 11.242 1 95.12 149 LYS A CA 1
ATOM 1176 C C . LYS A 1 149 ? -19.828 2.184 11.273 1 95.12 149 LYS A C 1
ATOM 1178 O O . LYS A 1 149 ? -19.812 1.496 12.297 1 95.12 149 LYS A O 1
ATOM 1183 N N . PHE A 1 150 ? -19.219 1.832 10.109 1 93.81 150 PHE A N 1
ATOM 1184 C CA . PHE A 1 150 ? -18.391 0.637 10.016 1 93.81 150 PHE A CA 1
ATOM 1185 C C . PHE A 1 150 ? -17.219 0.714 10.992 1 93.81 150 PHE A C 1
ATOM 1187 O O . PHE A 1 150 ? -16.797 -0.306 11.539 1 93.81 150 PHE A O 1
ATOM 1194 N N . LEU A 1 151 ? -16.719 1.957 11.25 1 93.5 151 LEU A N 1
ATOM 1195 C CA . LEU A 1 151 ? -15.586 2.168 12.141 1 93.5 151 LEU A CA 1
ATOM 1196 C C . LEU A 1 151 ? -16.062 2.402 13.57 1 93.5 151 LEU A C 1
ATOM 1198 O O . LEU A 1 151 ? -15.438 1.914 14.523 1 93.5 151 LEU A O 1
ATOM 1202 N N . ASP A 1 152 ? -17.125 3.102 13.719 1 94.69 152 ASP A N 1
ATOM 1203 C CA . ASP A 1 152 ? -17.766 3.395 15 1 94.69 152 ASP A CA 1
ATOM 1204 C C . ASP A 1 152 ? -19.266 3.562 14.844 1 94.69 152 ASP A C 1
ATOM 1206 O O . ASP A 1 152 ? -19.734 4.523 14.227 1 94.69 152 ASP A O 1
ATOM 1210 N N . PRO A 1 153 ? -20.031 2.666 15.453 1 93.56 153 PRO A N 1
ATOM 1211 C CA . PRO A 1 153 ? -21.469 2.67 15.273 1 93.56 153 PRO A CA 1
ATOM 1212 C C . PRO A 1 153 ? -22.125 3.963 15.75 1 93.56 153 PRO A C 1
ATOM 1214 O O . PRO A 1 153 ? -23.266 4.254 15.391 1 93.56 153 PRO A O 1
ATOM 1217 N N . ASN A 1 154 ? -21.469 4.781 16.5 1 93.31 154 ASN A N 1
ATOM 1218 C CA . ASN A 1 154 ? -22.047 6.004 17.047 1 93.31 154 ASN A CA 1
ATOM 1219 C C . ASN A 1 154 ? -21.922 7.168 16.078 1 93.31 154 ASN A C 1
ATOM 1221 O O . ASN A 1 154 ? -22.438 8.258 16.328 1 93.31 154 ASN A O 1
ATOM 1225 N N . LEU A 1 155 ? -21.344 6.945 14.961 1 95.81 155 LEU A N 1
ATOM 1226 C CA . LEU A 1 155 ? -21.156 8 13.969 1 95.81 155 LEU A CA 1
ATOM 1227 C C . LEU A 1 155 ? -22.266 7.98 12.93 1 95.81 155 LEU A C 1
ATOM 1229 O O . LEU A 1 155 ? -23.219 7.199 13.047 1 95.81 155 LEU A O 1
ATOM 1233 N N . GLY A 1 156 ? -22.344 8.953 12.055 1 93 156 GLY A N 1
ATOM 1234 C CA . GLY A 1 156 ? -23.328 8.992 10.984 1 93 156 GLY A CA 1
ATOM 1235 C C . GLY A 1 156 ? -24.594 9.734 11.367 1 93 156 GLY A C 1
ATOM 1236 O O . GLY A 1 156 ? -25.625 9.602 10.695 1 93 156 GLY A O 1
ATOM 1237 N N . GLN A 1 157 ? -24.469 10.43 12.477 1 93.19 157 GLN A N 1
ATOM 1238 C CA . GLN A 1 157 ? -25.609 11.234 12.906 1 93.19 157 GLN A CA 1
ATOM 1239 C C . GLN A 1 157 ? -25.266 12.727 12.898 1 93.19 157 GLN A C 1
ATOM 1241 O O . GLN A 1 157 ? -24.141 13.109 13.242 1 93.19 157 GLN A O 1
ATOM 1246 N N . LYS A 1 158 ? -26.297 13.484 12.547 1 92.06 158 LYS A N 1
ATOM 1247 C CA . LYS A 1 158 ? -26.094 14.93 12.453 1 92.06 158 LYS A CA 1
ATOM 1248 C C . LYS A 1 158 ? -25.703 15.523 13.805 1 92.06 158 LYS A C 1
ATOM 1250 O O . LYS A 1 158 ? -26.281 15.156 14.836 1 92.06 158 LYS A O 1
ATOM 1255 N N . LEU A 1 159 ? -24.781 16.422 13.758 1 89.5 159 LEU A N 1
ATOM 1256 C CA . LEU A 1 159 ? -24.281 17.031 14.977 1 89.5 159 LEU A CA 1
ATOM 1257 C C . LEU A 1 159 ? -25.266 18.078 15.492 1 89.5 159 LEU A C 1
ATOM 1259 O O . LEU A 1 159 ? -25.891 18.797 14.711 1 89.5 159 LEU A O 1
ATOM 1263 N N . PRO A 1 160 ? -25.344 18.094 16.781 1 85.75 160 PRO A N 1
ATOM 1264 C CA . PRO A 1 160 ? -26.172 19.172 17.328 1 85.75 160 PRO A CA 1
ATOM 1265 C C . PRO A 1 160 ? -25.547 20.547 17.125 1 85.75 160 PRO A C 1
ATOM 1267 O O . PRO A 1 160 ? -24.328 20.672 16.984 1 85.75 160 PRO A O 1
ATOM 1270 N N . GLU A 1 161 ? -26.422 21.547 17.031 1 79.56 161 GLU A N 1
ATOM 1271 C CA . GLU A 1 161 ? -25.938 22.906 16.938 1 79.56 161 GLU A CA 1
ATOM 1272 C C . GLU A 1 161 ? -25.25 23.344 18.234 1 79.56 161 GLU A C 1
ATOM 1274 O O . GLU A 1 161 ? -25.766 23.078 19.328 1 79.56 161 GLU A O 1
ATOM 1279 N N . GLN A 1 162 ? -24.047 23.703 18.062 1 78.94 162 GLN A N 1
ATOM 1280 C CA . GLN A 1 162 ? -23.297 24.156 19.219 1 78.94 162 GLN A CA 1
ATOM 1281 C C . GLN A 1 162 ? -22.781 25.578 19.016 1 78.94 162 GLN A C 1
ATOM 1283 O O . GLN A 1 162 ? -22.359 25.953 17.906 1 78.94 162 GLN A O 1
ATOM 1288 N N . THR A 1 163 ? -22.953 26.359 20.047 1 78.25 163 THR A N 1
ATOM 1289 C CA . THR A 1 163 ? -22.391 27.703 20.062 1 78.25 163 THR A CA 1
ATOM 1290 C C . THR A 1 163 ? -21.156 27.766 20.969 1 78.25 163 THR A C 1
ATOM 1292 O O . THR A 1 163 ? -21.109 27.078 21.984 1 78.25 163 THR A O 1
ATOM 1295 N N . TYR A 1 164 ? -20.188 28.516 20.609 1 76.38 164 TYR A N 1
ATOM 1296 C CA . TYR A 1 164 ? -18.922 28.531 21.328 1 76.38 164 TYR A CA 1
ATOM 1297 C C . TYR A 1 164 ? -18.672 29.906 21.953 1 76.38 164 TYR A C 1
ATOM 1299 O O . TYR A 1 164 ? -17.75 30.078 22.75 1 76.38 164 TYR A O 1
ATOM 1307 N N . ALA A 1 165 ? -19.516 30.906 21.688 1 80.06 165 ALA A N 1
ATOM 1308 C CA . ALA A 1 165 ? -19.312 32.25 22.203 1 80.06 165 ALA A CA 1
ATOM 1309 C C . ALA A 1 165 ? -20.594 32.812 22.828 1 80.06 165 ALA A C 1
ATOM 1311 O O . ALA A 1 165 ? -21 33.938 22.547 1 80.06 165 ALA A O 1
ATOM 1312 N N . ASP A 1 166 ? -21.172 32.0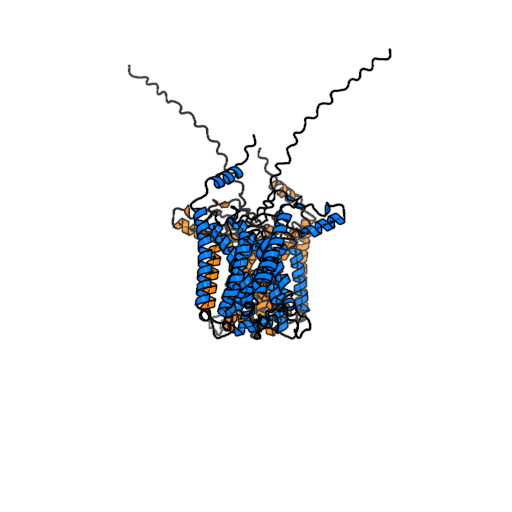31 23.719 1 80.75 166 ASP A N 1
ATOM 1313 C CA . ASP A 1 166 ? -22.406 32.438 24.328 1 80.75 166 ASP A CA 1
ATOM 1314 C C . ASP A 1 166 ? -22.156 33.5 25.406 1 80.75 166 ASP A C 1
ATOM 1316 O O . ASP A 1 166 ? -22.844 34.531 25.453 1 80.75 166 ASP A O 1
ATOM 1320 N N . ASP A 1 167 ? -21.266 33.25 26.25 1 87.06 167 ASP A N 1
ATOM 1321 C CA . ASP A 1 167 ? -20.859 34.188 27.281 1 87.06 167 ASP A CA 1
ATOM 1322 C C . ASP A 1 167 ? -19.344 34.344 27.312 1 87.06 167 ASP A C 1
ATOM 1324 O O . ASP A 1 167 ? -18.609 33.5 27.812 1 87.06 167 ASP A O 1
ATOM 1328 N N . CYS A 1 168 ? -18.891 35.469 26.812 1 90.5 168 CYS A N 1
ATOM 1329 C CA . CYS A 1 168 ? -17.469 35.688 26.656 1 90.5 168 CYS A CA 1
ATOM 1330 C C . CYS A 1 168 ? -16.906 36.5 27.828 1 90.5 168 CYS A C 1
ATOM 1332 O O . CYS A 1 168 ? -15.766 36.969 27.781 1 90.5 168 CYS A O 1
ATOM 1334 N N . ARG A 1 169 ? -17.734 36.594 28.922 1 92.19 169 ARG A N 1
ATOM 1335 C CA . ARG A 1 169 ? -17.25 37.25 30.141 1 92.19 169 ARG A CA 1
ATOM 1336 C C . ARG A 1 169 ? -16.266 36.344 30.891 1 92.19 169 ARG A C 1
ATOM 1338 O O . ARG A 1 169 ? -16.547 35.188 31.125 1 92.19 169 ARG A O 1
ATOM 1345 N N . ILE A 1 170 ? -15.18 36.906 31.188 1 89.25 170 ILE A N 1
ATOM 1346 C CA . ILE A 1 170 ? -14.141 36.156 31.859 1 89.25 170 ILE A CA 1
ATOM 1347 C C . ILE A 1 170 ? -14.469 36 33.344 1 89.25 170 ILE A C 1
ATOM 1349 O O . ILE A 1 170 ? -14.281 34.938 33.938 1 89.25 170 ILE A O 1
ATOM 1353 N N . TYR A 1 171 ? -14.922 37.125 33.906 1 91.56 171 TYR A N 1
ATOM 1354 C CA . TYR A 1 171 ? -15.297 37.188 35.312 1 91.56 171 TYR A CA 1
ATOM 1355 C C . TYR A 1 171 ? -16.797 37.406 35.469 1 91.56 171 TYR A C 1
ATOM 1357 O O . TYR A 1 171 ? -17.312 38.469 35.094 1 91.56 171 TYR A O 1
ATOM 1365 N N . VAL A 1 172 ? -17.484 36.312 36.031 1 92.12 172 VAL A N 1
ATOM 1366 C CA . VAL A 1 172 ? -18.922 36.375 36.281 1 92.12 172 VAL A CA 1
ATOM 1367 C C . VAL A 1 172 ? -19.219 36.031 37.75 1 92.12 172 VAL A C 1
ATOM 1369 O O . VAL A 1 172 ? -19.453 34.875 38.062 1 92.12 172 VAL A O 1
ATOM 1372 N N . PRO A 1 173 ? -19.266 37.094 38.562 1 91.12 173 PRO A N 1
ATOM 1373 C CA . PRO A 1 173 ? -19.438 36.844 40 1 91.12 173 PRO A CA 1
ATOM 1374 C C . PRO A 1 173 ? -20.672 36 40.312 1 91.12 173 PRO A C 1
ATOM 1376 O O . PRO A 1 173 ? -20.656 35.188 41.219 1 91.12 173 PRO A O 1
ATOM 1379 N N . ASP A 1 174 ? -21.75 36.156 39.625 1 88.88 174 ASP A N 1
ATOM 1380 C CA . ASP A 1 174 ? -23.016 35.438 39.906 1 88.88 174 ASP A CA 1
ATOM 1381 C C . ASP A 1 174 ? -23.188 34.25 38.938 1 88.88 174 ASP A C 1
ATOM 1383 O O . ASP A 1 174 ? -24.312 33.906 38.594 1 88.88 174 ASP A O 1
ATOM 1387 N N . HIS A 1 175 ? -22.062 33.688 38.531 1 89.88 175 HIS A N 1
ATOM 1388 C CA . HIS A 1 175 ? -22.172 32.531 37.656 1 89.88 175 HIS A CA 1
ATOM 1389 C C . HIS A 1 175 ? -22.859 31.359 38.344 1 89.88 175 HIS A C 1
ATOM 1391 O O . HIS A 1 175 ? -22.578 31.062 39.5 1 89.88 175 HIS A O 1
ATOM 1397 N N . PRO A 1 176 ? -23.672 30.688 37.719 1 90.56 176 PRO A N 1
ATOM 1398 C CA . PRO A 1 176 ? -24.453 29.594 38.312 1 90.56 176 PRO A CA 1
ATOM 1399 C C . PRO A 1 176 ? -23.578 28.453 38.844 1 90.56 176 PRO A C 1
ATOM 1401 O O . PRO A 1 176 ? -23.969 27.734 39.75 1 90.56 176 PRO A O 1
ATOM 1404 N N . SER A 1 177 ? -22.484 28.25 38.25 1 89.38 177 SER A N 1
ATOM 1405 C CA . SER A 1 177 ? -21.594 27.172 38.688 1 89.38 177 SER A CA 1
ATOM 1406 C C . SER A 1 177 ? -20.922 27.516 40.031 1 89.38 177 SER A C 1
ATOM 1408 O O . SER A 1 177 ? -20.359 26.641 40.688 1 89.38 177 SER A O 1
ATOM 1410 N N . GLY A 1 178 ? -20.984 28.719 40.531 1 91.19 178 GLY A N 1
ATOM 1411 C CA . GLY A 1 178 ? -20.359 29.141 41.781 1 91.19 178 GLY A CA 1
ATOM 1412 C C . GLY A 1 178 ? -18.953 29.656 41.562 1 91.19 178 GLY A C 1
ATOM 1413 O O . GLY A 1 178 ? -18.359 30.25 42.469 1 91.19 178 GLY A O 1
ATOM 1414 N N . ASN A 1 179 ? -18.406 29.375 40.469 1 91.94 179 ASN A N 1
ATOM 1415 C CA . ASN A 1 179 ? -17.078 29.875 40.125 1 91.94 179 ASN A CA 1
ATOM 1416 C C . ASN A 1 179 ? -17.141 31.062 39.188 1 91.94 179 ASN A C 1
ATOM 1418 O O . ASN A 1 179 ? -17.594 30.938 38.062 1 91.94 179 ASN A O 1
ATOM 1422 N N . PRO A 1 180 ? -16.609 32.156 39.656 1 93.06 180 PRO A N 1
ATOM 1423 C CA . PRO A 1 180 ? -16.703 33.344 38.844 1 93.06 180 PRO A CA 1
ATOM 1424 C C . PRO A 1 180 ? -15.883 33.25 37.562 1 93.06 180 PRO A C 1
ATOM 1426 O O . PRO A 1 180 ? -16.094 34.031 36.625 1 93.06 180 PRO A O 1
ATOM 1429 N N . TYR A 1 181 ? -14.906 32.312 37.438 1 91.94 181 TYR A N 1
ATOM 1430 C CA . TYR A 1 181 ? -14.086 32.156 36.25 1 91.94 181 TYR A CA 1
ATOM 1431 C C . TYR A 1 181 ? -14.516 30.922 35.438 1 91.94 181 TYR A C 1
ATOM 1433 O O . TYR A 1 181 ? -13.727 30.359 34.688 1 91.94 181 TYR A O 1
ATOM 1441 N N . ALA A 1 182 ? -15.695 30.578 35.594 1 89.44 182 ALA A N 1
ATOM 1442 C CA . ALA A 1 182 ? -16.203 29.344 35 1 89.44 182 ALA A CA 1
ATOM 1443 C C . ALA A 1 182 ? -16.125 29.391 33.469 1 89.44 182 ALA A C 1
ATOM 1445 O O . ALA A 1 182 ? -15.773 28.391 32.844 1 89.44 182 ALA A O 1
ATOM 1446 N N . ASN A 1 183 ? -16.422 30.516 32.875 1 86.38 183 ASN A N 1
ATOM 1447 C CA . ASN A 1 183 ? -16.375 30.641 31.422 1 86.38 183 ASN A CA 1
ATOM 1448 C C . ASN A 1 183 ? -14.969 30.422 30.875 1 86.38 183 ASN A C 1
ATOM 1450 O O . ASN A 1 183 ? -14.789 29.766 29.859 1 86.38 183 ASN A O 1
ATOM 1454 N N . PHE A 1 184 ? -14.07 30.922 31.562 1 85.94 184 PHE A N 1
ATOM 1455 C CA . PHE A 1 184 ? -12.672 30.781 31.156 1 85.94 184 PHE A CA 1
ATOM 1456 C C . PHE A 1 184 ? -12.18 29.359 31.406 1 85.94 184 PHE A C 1
ATOM 1458 O O . PHE A 1 184 ? -11.516 28.766 30.547 1 85.94 184 PHE A O 1
ATOM 1465 N N . LEU A 1 185 ? -12.484 28.828 32.469 1 86.38 185 LEU A N 1
ATOM 1466 C CA . LEU A 1 185 ? -12 27.516 32.875 1 86.38 185 LEU A CA 1
ATOM 1467 C C . LEU A 1 185 ? -12.617 26.422 31.984 1 86.38 185 LEU A C 1
ATOM 1469 O O . LEU A 1 185 ? -12 25.391 31.75 1 86.38 185 LEU A O 1
ATOM 1473 N N . GLN A 1 186 ? -13.734 26.703 31.531 1 83.31 186 GLN A N 1
ATOM 1474 C CA . GLN A 1 186 ? -14.398 25.75 30.641 1 83.31 186 GLN A CA 1
ATOM 1475 C C . GLN A 1 186 ? -13.641 25.609 29.328 1 83.31 186 GLN A C 1
ATOM 1477 O O . GLN A 1 186 ? -13.711 24.562 28.672 1 83.31 186 GLN A O 1
ATOM 1482 N N . LYS A 1 187 ? -12.938 26.578 28.953 1 85.06 187 LYS A N 1
ATOM 1483 C CA . LYS A 1 187 ? -12.172 26.547 27.719 1 85.06 187 LYS A CA 1
ATOM 1484 C C . LYS A 1 187 ? -10.82 25.875 27.922 1 85.06 187 LYS A C 1
ATOM 1486 O O . LYS A 1 187 ? -10.156 25.5 26.953 1 85.06 187 LYS A O 1
ATOM 1491 N N . MET A 1 188 ? -10.438 25.719 29.141 1 85 188 MET A N 1
ATOM 1492 C CA . MET A 1 188 ? -9.164 25.078 29.438 1 85 188 MET A CA 1
ATOM 1493 C C . MET A 1 188 ? -9.312 23.562 29.469 1 85 188 MET A C 1
ATOM 1495 O O . MET A 1 188 ? -9.406 22.953 30.531 1 85 188 MET A O 1
ATOM 1499 N N . ASP A 1 189 ? -9.32 22.953 28.312 1 81.38 189 ASP A N 1
ATOM 1500 C CA . ASP A 1 189 ? -9.523 21.516 28.203 1 81.38 189 ASP A CA 1
ATOM 1501 C C . ASP A 1 189 ? -8.375 20.859 27.438 1 81.38 189 ASP A C 1
ATOM 1503 O O . ASP A 1 189 ? -7.32 21.453 27.266 1 81.38 189 ASP A O 1
ATOM 1507 N N . ARG A 1 190 ? -8.547 19.625 27.109 1 79.12 190 ARG A N 1
ATOM 1508 C CA . ARG A 1 190 ? -7.52 18.828 26.438 1 79.12 190 ARG A CA 1
ATOM 1509 C C . ARG A 1 190 ? -7.152 19.422 25.094 1 79.12 190 ARG A C 1
ATOM 1511 O O . ARG A 1 190 ? -6.043 19.219 24.594 1 79.12 190 ARG A O 1
ATOM 1518 N N . PHE A 1 191 ? -7.969 20.203 24.594 1 82.69 191 PHE A N 1
ATOM 1519 C CA . PHE A 1 191 ? -7.73 20.75 23.266 1 82.69 191 PHE A CA 1
ATOM 1520 C C . PHE A 1 191 ? -6.73 21.906 23.328 1 82.69 191 PHE A C 1
ATOM 1522 O O . PHE A 1 191 ? -6.012 22.156 22.344 1 82.69 191 PHE A O 1
ATOM 1529 N N . VAL A 1 192 ? -6.68 22.594 24.5 1 89.25 192 VAL A N 1
ATOM 1530 C CA . VAL A 1 192 ? -5.699 23.656 24.672 1 89.25 192 VAL A CA 1
ATOM 1531 C C . VAL A 1 192 ? -4.293 23.062 24.703 1 89.25 192 VAL A C 1
ATOM 1533 O O . VAL A 1 192 ? -3.375 23.594 24.062 1 89.25 192 VAL A O 1
ATOM 1536 N N . ILE A 1 193 ? -4.191 21.984 25.406 1 90.12 193 ILE A N 1
ATOM 1537 C CA . ILE A 1 193 ? -2.902 21.312 25.484 1 90.12 193 ILE A CA 1
ATOM 1538 C C . ILE A 1 193 ? -2.506 20.797 24.109 1 90.12 193 ILE A C 1
ATOM 1540 O O . ILE A 1 193 ? -1.366 20.969 23.672 1 90.12 193 ILE A O 1
ATOM 1544 N N . ALA A 1 194 ? -3.4 20.188 23.453 1 90.88 194 ALA A N 1
ATOM 1545 C CA . ALA A 1 194 ? -3.143 19.672 22.125 1 90.88 194 ALA A CA 1
ATOM 1546 C C . ALA A 1 194 ? -2.771 20.797 21.156 1 90.88 194 ALA A C 1
ATOM 1548 O O . ALA A 1 194 ? -1.92 20.625 20.281 1 90.88 194 ALA A O 1
ATOM 1549 N N . HIS A 1 195 ? -3.453 21.875 21.344 1 93.75 195 HIS A N 1
ATOM 1550 C CA . HIS A 1 195 ? -3.189 23.062 20.531 1 93.75 195 HIS A CA 1
ATOM 1551 C C . HIS A 1 195 ? -1.758 23.547 20.719 1 93.75 195 HIS A C 1
ATOM 1553 O O . HIS A 1 195 ? -1.038 23.766 19.734 1 93.75 195 HIS A O 1
ATOM 1559 N N . ALA A 1 196 ? -1.358 23.672 21.922 1 95.5 196 ALA A N 1
ATOM 1560 C CA . ALA A 1 196 ? -0.005 24.141 22.219 1 95.5 196 ALA A CA 1
ATOM 1561 C C . ALA A 1 196 ? 1.036 23.125 21.75 1 95.5 196 ALA A C 1
ATOM 1563 O O . ALA A 1 196 ? 2.029 23.5 21.109 1 95.5 196 ALA A O 1
ATOM 1564 N N . LEU A 1 197 ? 0.793 21.891 22 1 95.69 197 LEU A N 1
ATOM 1565 C CA . LEU A 1 197 ? 1.718 20.844 21.578 1 95.69 197 LEU A CA 1
ATOM 1566 C C . LEU A 1 197 ? 1.802 20.766 20.062 1 95.69 197 LEU A C 1
ATOM 1568 O O . LEU A 1 197 ? 2.865 20.484 19.516 1 95.69 197 LEU A O 1
ATOM 1572 N N . GLY A 1 198 ? 0.697 20.953 19.438 1 96.75 198 GLY A N 1
ATOM 1573 C CA . GLY A 1 198 ? 0.693 21 17.984 1 96.75 198 GLY A CA 1
ATOM 1574 C C . GLY A 1 198 ? 1.648 22.031 17.406 1 96.75 198 GLY A C 1
ATOM 1575 O O . GLY A 1 198 ? 2.355 21.75 16.438 1 96.75 198 GLY A O 1
ATOM 1576 N N . TRP A 1 199 ? 1.71 23.156 18.016 1 97.69 199 TRP A N 1
ATOM 1577 C CA . TRP A 1 199 ? 2.584 24.219 17.516 1 97.69 199 TRP A CA 1
ATOM 1578 C C . TRP A 1 199 ? 4.039 23.938 17.891 1 97.69 199 TRP A C 1
ATOM 1580 O O . TRP A 1 199 ? 4.957 24.391 17.203 1 97.69 199 TRP A O 1
ATOM 1590 N N . VAL A 1 200 ? 4.266 23.203 19 1 97.62 200 VAL A N 1
ATOM 1591 C CA . VAL A 1 200 ? 5.617 22.734 19.281 1 97.62 200 VAL A CA 1
ATOM 1592 C C . VAL A 1 200 ? 6.094 21.828 18.156 1 97.62 200 VAL A C 1
ATOM 1594 O O . VAL A 1 200 ? 7.207 22 17.641 1 97.62 200 VAL A O 1
ATOM 1597 N N . VAL A 1 201 ? 5.242 20.938 17.75 1 97.25 201 VAL A N 1
ATOM 1598 C CA . VAL A 1 201 ? 5.582 19.984 16.703 1 97.25 201 VAL A CA 1
ATOM 1599 C C . VAL A 1 201 ? 5.801 20.734 15.383 1 97.25 201 VAL A C 1
ATOM 1601 O O . VAL A 1 201 ? 6.75 20.438 14.656 1 97.25 201 VAL A O 1
ATOM 1604 N N . LYS A 1 202 ? 4.953 21.672 15.117 1 98.06 202 LYS A N 1
ATOM 1605 C CA . LYS A 1 202 ? 5.113 22.469 13.906 1 98.06 202 LYS A CA 1
ATOM 1606 C C . LYS A 1 202 ? 6.449 23.203 13.906 1 98.06 202 LYS A C 1
ATOM 1608 O O . LYS A 1 202 ? 7.133 23.266 12.883 1 98.06 202 LYS A O 1
ATOM 1613 N N . ALA A 1 203 ? 6.805 23.734 15.031 1 97.56 203 ALA A N 1
ATOM 1614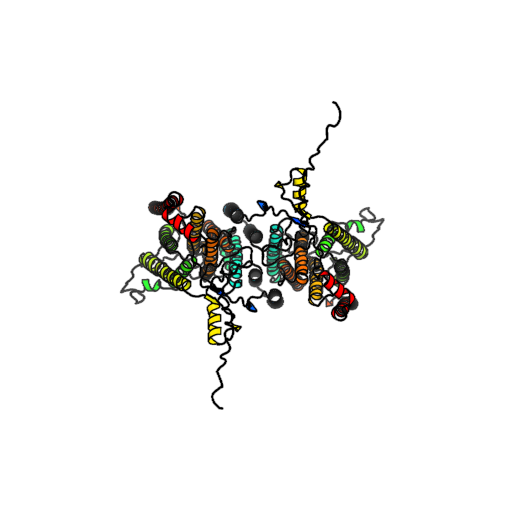 C CA . ALA A 1 203 ? 8.07 24.438 15.141 1 97.56 203 ALA A CA 1
ATOM 1615 C C . ALA A 1 203 ? 9.258 23.5 14.945 1 97.56 203 ALA A C 1
ATOM 1617 O O . ALA A 1 203 ? 10.234 23.844 14.281 1 97.56 203 ALA A O 1
ATOM 1618 N N . LEU A 1 204 ? 9.117 22.375 15.484 1 95.94 204 LEU A N 1
ATOM 1619 C CA . LEU A 1 204 ? 10.172 21.375 15.32 1 95.94 204 LEU A CA 1
ATOM 1620 C C . LEU A 1 204 ? 10.258 20.906 13.875 1 95.94 204 LEU A C 1
ATOM 1622 O O . LEU A 1 204 ? 11.344 20.562 13.391 1 95.94 204 LEU A O 1
ATOM 1626 N N . ALA A 1 205 ? 9.172 20.938 13.227 1 96.31 205 ALA A N 1
ATOM 1627 C CA . ALA A 1 205 ? 9.133 20.453 11.844 1 96.31 205 ALA A CA 1
ATOM 1628 C C . ALA A 1 205 ? 9.672 21.516 10.883 1 96.31 205 ALA A C 1
ATOM 1630 O O . ALA A 1 205 ? 10.539 21.234 10.055 1 96.31 205 ALA A O 1
ATOM 1631 N N . PHE A 1 206 ? 9.227 22.734 11.031 1 97 206 PHE A N 1
ATOM 1632 C CA . PHE A 1 206 ? 9.555 23.766 10.062 1 97 206 PHE A CA 1
ATOM 1633 C C . PHE A 1 206 ? 10.859 24.453 10.43 1 97 206 PHE A C 1
ATOM 1635 O O . PHE A 1 206 ? 11.602 24.906 9.547 1 97 206 PHE A O 1
ATOM 1642 N N . ARG A 1 207 ? 11.172 24.656 11.734 1 95.75 207 ARG A N 1
ATOM 1643 C CA . ARG A 1 207 ? 12.398 25.219 12.281 1 95.75 207 ARG A CA 1
ATOM 1644 C C . ARG A 1 207 ? 12.656 26.609 11.734 1 95.75 207 ARG A C 1
ATOM 1646 O O . ARG A 1 207 ? 13.797 26.984 11.453 1 95.75 207 ARG A O 1
ATOM 1653 N N . ASN A 1 208 ? 11.617 27.359 11.469 1 95.44 208 ASN A N 1
ATOM 1654 C CA . ASN A 1 208 ? 11.719 28.703 10.922 1 95.44 208 ASN A CA 1
ATOM 1655 C C . ASN A 1 208 ? 10.656 29.625 11.508 1 95.44 208 ASN A C 1
ATOM 1657 O O . ASN A 1 208 ? 9.469 29.469 11.227 1 95.44 208 ASN A O 1
ATOM 1661 N N . LEU A 1 209 ? 11.078 30.594 12.195 1 94.19 209 LEU A N 1
ATOM 1662 C CA . LEU A 1 209 ? 10.195 31.5 12.93 1 94.19 209 LEU A CA 1
ATOM 1663 C C . LEU A 1 209 ? 9.281 32.25 11.969 1 94.19 209 LEU A C 1
ATOM 1665 O O . LEU A 1 209 ? 8.078 32.406 12.234 1 94.19 209 LEU A O 1
ATOM 1669 N N . LYS A 1 210 ? 9.805 32.75 10.891 1 90.44 210 LYS A N 1
ATOM 1670 C CA . LYS A 1 210 ? 9.023 33.562 9.961 1 90.44 210 LYS A CA 1
ATOM 1671 C C . LYS A 1 210 ? 7.871 32.75 9.367 1 90.44 210 LYS A C 1
ATOM 1673 O O . LYS A 1 210 ? 6.738 33.219 9.305 1 90.44 210 LYS A O 1
ATOM 1678 N N . ILE A 1 211 ? 8.156 31.547 8.906 1 93.5 211 ILE A N 1
ATOM 1679 C CA . ILE A 1 211 ? 7.133 30.688 8.336 1 93.5 211 ILE A CA 1
ATOM 1680 C C . ILE A 1 211 ? 6.066 30.391 9.391 1 93.5 211 ILE A C 1
ATOM 1682 O O . ILE A 1 211 ? 4.867 30.438 9.102 1 93.5 211 ILE A O 1
ATOM 1686 N N . LEU A 1 212 ? 6.469 30.125 10.609 1 96.56 212 LEU A N 1
ATOM 1687 C CA . LEU A 1 212 ? 5.559 29.781 11.688 1 96.56 212 LEU A CA 1
ATOM 1688 C C . LEU A 1 212 ? 4.664 30.953 12.047 1 96.56 212 LEU A C 1
ATOM 1690 O O . LEU A 1 212 ? 3.463 30.781 12.273 1 96.56 212 LEU A O 1
ATOM 1694 N N . LEU A 1 213 ? 5.219 32.125 12.094 1 93.06 213 LEU A N 1
ATOM 1695 C CA . LEU A 1 213 ? 4.438 33.312 12.414 1 93.06 213 LEU A CA 1
ATOM 1696 C C . LEU A 1 213 ? 3.422 33.625 11.32 1 93.06 213 LEU A C 1
ATOM 1698 O O . LEU A 1 213 ? 2.287 34 11.609 1 93.06 213 LEU A O 1
ATOM 1702 N N . VAL A 1 214 ? 3.852 33.469 10.109 1 89.12 214 VAL A N 1
ATOM 1703 C CA . VAL A 1 214 ? 2.938 33.656 8.992 1 89.12 214 VAL A CA 1
ATOM 1704 C C . VAL A 1 214 ? 1.768 32.688 9.102 1 89.12 214 VAL A C 1
ATOM 1706 O O . VAL A 1 214 ? 0.607 33.094 8.961 1 89.12 214 VAL A O 1
ATOM 1709 N N . CYS A 1 215 ? 2.053 31.422 9.312 1 94.12 215 CYS A N 1
ATOM 1710 C CA . CYS A 1 215 ? 1.013 30.406 9.414 1 94.12 215 CYS A CA 1
ATOM 1711 C C . CYS A 1 215 ? 0.112 30.656 10.617 1 94.12 215 CYS A C 1
ATOM 1713 O O . CYS A 1 215 ? -1.107 30.5 10.523 1 94.12 215 CYS A O 1
ATOM 1715 N N . SER A 1 216 ? 0.722 31.016 11.734 1 94.81 216 SER A N 1
ATOM 1716 C CA . SER A 1 216 ? -0.036 31.297 12.945 1 94.81 216 SER A CA 1
ATOM 1717 C C . SER A 1 216 ? -1.004 32.469 12.727 1 94.81 216 SER A C 1
ATOM 1719 O O . SER A 1 216 ? -2.188 32.344 13.055 1 94.81 216 SER A O 1
ATOM 1721 N N . PHE A 1 217 ? -0.536 33.5 12.195 1 88.75 217 PHE A N 1
ATOM 1722 C CA . PHE A 1 217 ? -1.368 34.656 11.938 1 88.75 217 PHE A CA 1
ATOM 1723 C C . PHE A 1 217 ? -2.436 34.344 10.898 1 88.75 217 PHE A C 1
ATOM 1725 O O . PHE A 1 217 ? -3.6 34.719 11.062 1 88.75 217 PHE A O 1
ATOM 1732 N N . ALA A 1 218 ? -2.045 33.75 9.797 1 89.12 218 ALA A N 1
ATOM 1733 C CA . ALA A 1 218 ? -2.973 33.438 8.719 1 89.12 218 ALA A CA 1
ATOM 1734 C C . ALA A 1 218 ? -4.121 32.562 9.234 1 89.12 218 ALA A C 1
ATOM 1736 O O . ALA A 1 218 ? -5.277 32.75 8.844 1 89.12 218 ALA A O 1
ATOM 1737 N N . PHE A 1 219 ? -3.838 31.625 10.078 1 92.56 219 PHE A N 1
ATOM 1738 C CA . PHE A 1 219 ? -4.891 30.75 10.562 1 92.56 219 PHE A CA 1
ATOM 1739 C C . PHE A 1 219 ? -5.891 31.5 11.422 1 92.56 219 PHE A C 1
ATOM 1741 O O . PHE A 1 219 ? -7.094 31.25 11.352 1 92.56 219 PHE A O 1
ATOM 1748 N N . GLU A 1 220 ? -5.41 32.406 12.281 1 88.12 220 GLU A N 1
ATOM 1749 C CA . GLU A 1 220 ? -6.328 33.219 13.07 1 88.12 220 GLU A CA 1
ATOM 1750 C C . GLU A 1 220 ? -7.23 34.062 12.164 1 88.12 220 GLU A C 1
ATOM 1752 O O . GLU A 1 220 ? -8.414 34.25 12.469 1 88.12 220 GLU A O 1
ATOM 1757 N N . LEU A 1 221 ? -6.668 34.531 11.133 1 83.56 221 LEU A N 1
ATOM 1758 C CA . LEU A 1 221 ? -7.469 35.281 10.172 1 83.56 221 LEU A CA 1
ATOM 1759 C C . LEU A 1 221 ? -8.508 34.375 9.516 1 83.56 221 LEU A C 1
ATOM 1761 O O . LEU A 1 221 ? -9.648 34.781 9.297 1 83.56 221 LEU A O 1
ATOM 1765 N N . PHE A 1 222 ? -8.141 33.125 9.148 1 88.5 222 PHE A N 1
ATOM 1766 C CA . PHE A 1 222 ? -9.07 32.188 8.57 1 88.5 222 PHE A CA 1
ATOM 1767 C C . PHE A 1 222 ? -10.25 31.922 9.508 1 88.5 222 PHE A C 1
ATOM 1769 O O . PHE A 1 222 ? -11.383 31.766 9.062 1 88.5 222 PHE A O 1
ATOM 1776 N N . GLU A 1 223 ? -9.961 31.859 10.773 1 88.94 223 GLU A N 1
ATOM 1777 C CA . GLU A 1 223 ? -11.031 31.625 11.742 1 88.94 223 GLU A CA 1
ATOM 1778 C C . GLU A 1 223 ? -12.078 32.719 11.68 1 88.94 223 GLU A C 1
ATOM 1780 O O . GLU A 1 223 ? -13.281 32.469 11.688 1 88.94 223 GLU A O 1
ATOM 1785 N N . TYR A 1 224 ? -11.609 33.875 11.586 1 83.88 224 TYR A N 1
ATOM 1786 C CA . TYR A 1 224 ? -12.539 35 11.492 1 83.88 224 TYR A CA 1
ATOM 1787 C C . TYR A 1 224 ? -13.281 34.969 10.164 1 83.88 224 TYR A C 1
ATOM 1789 O O . TYR A 1 224 ? -14.492 35.219 10.117 1 83.88 224 TYR A O 1
ATOM 1797 N N . MET A 1 225 ? -12.609 34.688 9.141 1 82.56 225 MET A N 1
ATOM 1798 C CA . MET A 1 225 ? -13.18 34.75 7.801 1 82.56 225 MET A CA 1
ATOM 1799 C C . MET A 1 225 ? -14.195 33.625 7.582 1 82.56 225 MET A C 1
ATOM 1801 O O . MET A 1 225 ? -15.156 33.781 6.832 1 82.56 225 MET A O 1
ATOM 1805 N N . LEU A 1 226 ? -13.992 32.562 8.242 1 88.44 226 LEU A N 1
ATOM 1806 C CA . LEU A 1 226 ? -14.812 31.391 7.945 1 88.44 226 LEU A CA 1
ATOM 1807 C C . LEU A 1 226 ? -15.727 31.062 9.117 1 88.44 226 LEU A C 1
ATOM 1809 O O . LEU A 1 226 ? -16.328 29.984 9.156 1 88.44 226 LEU A O 1
ATOM 1813 N N . GLU A 1 227 ? -15.891 31.953 10.055 1 86.62 227 GLU A N 1
ATOM 1814 C CA . GLU A 1 227 ? -16.734 31.719 11.227 1 86.62 227 GLU A CA 1
ATOM 1815 C C . GLU A 1 227 ? -18.188 31.5 10.828 1 86.62 227 GLU A C 1
ATOM 1817 O O . GLU A 1 227 ? -18.922 30.797 11.516 1 86.62 227 GLU A O 1
ATOM 1822 N N . PHE A 1 228 ? -18.578 32.062 9.734 1 85.25 228 PHE A N 1
ATOM 1823 C CA . PHE A 1 228 ? -19.969 31.906 9.281 1 85.25 228 PHE A CA 1
ATOM 1824 C C . PHE A 1 228 ? -20.219 30.484 8.797 1 85.25 228 PHE A C 1
ATOM 1826 O O . PHE A 1 228 ? -21.359 30.031 8.773 1 85.25 228 PHE A O 1
ATOM 1833 N N . GLN A 1 229 ? -19.234 29.766 8.414 1 89.19 229 GLN A N 1
ATOM 1834 C CA . GLN A 1 229 ? -19.359 28.391 7.93 1 89.19 229 GLN A CA 1
ATOM 1835 C C . GLN A 1 229 ? -19.141 27.391 9.055 1 89.19 229 GLN A C 1
ATOM 1837 O O . GLN A 1 229 ? -19.781 26.344 9.102 1 89.19 229 GLN A O 1
ATOM 1842 N N . LEU A 1 230 ? -18.172 27.719 9.875 1 91.19 230 LEU A N 1
ATOM 1843 C CA . LEU A 1 230 ? -17.766 26.812 10.938 1 91.19 230 LEU A CA 1
ATOM 1844 C C . LEU A 1 230 ? -18.031 27.422 12.305 1 91.19 230 LEU A C 1
ATOM 1846 O O . LEU A 1 230 ? -17.234 28.219 12.805 1 91.19 230 LEU A O 1
ATOM 1850 N N . PRO A 1 231 ? -19.016 26.969 12.898 1 85.56 231 PRO A N 1
ATOM 1851 C CA . PRO A 1 231 ? -19.391 27.531 14.195 1 85.56 231 PRO A CA 1
ATOM 1852 C C . PRO A 1 231 ? -18.266 27.438 15.227 1 85.56 231 PRO A C 1
ATOM 1854 O O . PRO A 1 231 ? -18.156 28.281 16.125 1 85.56 231 PRO A O 1
ATOM 1857 N N . ASN A 1 232 ? -17.359 26.484 15.07 1 86.81 232 ASN A N 1
ATOM 1858 C CA . ASN A 1 232 ? -16.234 26.297 15.969 1 86.81 232 ASN A CA 1
ATOM 1859 C C . ASN A 1 232 ? -15.266 27.469 15.898 1 86.81 232 ASN A C 1
ATOM 1861 O O . ASN A 1 232 ? -14.438 27.656 16.797 1 86.81 232 ASN A O 1
ATOM 1865 N N . PHE A 1 233 ? -15.438 28.234 14.875 1 89.38 233 PHE A N 1
ATOM 1866 C CA . PHE A 1 233 ? -14.539 29.359 14.672 1 89.38 233 PHE A CA 1
ATOM 1867 C C . PHE A 1 233 ? -15.094 30.609 15.352 1 89.38 233 PHE A C 1
ATOM 1869 O O . PHE A 1 233 ? -14.375 31.594 15.523 1 89.38 233 PHE A O 1
ATOM 1876 N N . GLY A 1 234 ? -16.375 30.547 15.711 1 87.12 234 GLY A N 1
ATOM 1877 C CA . GLY A 1 234 ? -16.984 31.656 16.422 1 87.12 234 GLY A CA 1
ATOM 1878 C C . GLY A 1 234 ? -16.719 31.641 17.922 1 87.12 234 GLY A C 1
ATOM 1879 O O . GLY A 1 234 ? -17.625 31.406 18.703 1 87.12 234 GLY A O 1
ATOM 1880 N N . GLU A 1 235 ? -15.531 31.938 18.297 1 87.69 235 GLU A N 1
ATOM 1881 C CA . GLU A 1 235 ? -15.125 31.922 19.688 1 87.69 235 GLU A CA 1
ATOM 1882 C C . GLU A 1 235 ? -14.992 33.344 20.25 1 87.69 235 GLU A C 1
ATOM 1884 O O . GLU A 1 235 ? -15.164 34.312 19.5 1 87.69 235 GLU A O 1
ATOM 1889 N N . CYS A 1 236 ? -14.859 33.344 21.609 1 89.31 236 CYS A N 1
ATOM 1890 C CA . CYS A 1 236 ? -14.648 34.656 22.266 1 89.31 236 CYS A CA 1
ATOM 1891 C C . CYS A 1 236 ? -13.344 35.281 21.812 1 89.31 236 CYS A C 1
ATOM 1893 O O . CYS A 1 236 ? -12.391 34.594 21.469 1 89.31 236 CYS A O 1
ATOM 1895 N N . TRP A 1 237 ? -13.242 36.625 21.828 1 87.44 237 TRP A N 1
ATOM 1896 C CA . TRP A 1 237 ? -12.086 37.375 21.328 1 87.44 237 TRP A CA 1
ATOM 1897 C C . TRP A 1 237 ? -10.82 36.938 22.078 1 87.44 237 TRP A C 1
ATOM 1899 O O . TRP A 1 237 ? -9.742 36.875 21.484 1 87.44 237 TRP A O 1
ATOM 1909 N N . TRP A 1 238 ? -10.883 36.75 23.406 1 89.56 238 TRP A N 1
ATOM 1910 C CA . TRP A 1 238 ? -9.703 36.406 24.172 1 89.56 238 TRP A CA 1
ATOM 1911 C C . TRP A 1 238 ? -9.273 34.969 23.891 1 89.56 238 TRP A C 1
ATOM 1913 O O . TRP A 1 238 ? -8.109 34.594 24.094 1 89.56 238 TRP A O 1
ATOM 1923 N N . ASP A 1 239 ? -10.227 34.125 23.438 1 89.94 239 ASP A N 1
ATOM 1924 C CA . ASP A 1 239 ? -9.883 32.781 22.969 1 89.94 239 ASP A CA 1
ATOM 1925 C C . ASP A 1 239 ? -9.023 32.844 21.719 1 89.94 239 ASP A C 1
ATOM 1927 O O . ASP A 1 239 ? -8.008 32.156 21.609 1 89.94 239 ASP A O 1
ATOM 1931 N N . HIS A 1 240 ? -9.336 33.688 20.797 1 88.06 240 HIS A N 1
ATOM 1932 C CA . HIS A 1 240 ? -8.609 33.844 19.531 1 88.06 240 HIS A CA 1
ATOM 1933 C C . HIS A 1 240 ? -7.23 34.469 19.766 1 88.06 240 HIS A C 1
ATOM 1935 O O . HIS A 1 240 ? -6.219 33.844 19.391 1 88.06 240 HIS A O 1
ATOM 1941 N N . TRP A 1 241 ? -7.215 35.531 20.391 1 89.38 241 TRP A N 1
ATOM 1942 C CA . TRP A 1 241 ? -6 36.344 20.344 1 89.38 241 TRP A CA 1
ATOM 1943 C C . TRP A 1 241 ? -5.102 36.031 21.531 1 89.38 241 TRP A C 1
ATOM 1945 O O . TRP A 1 241 ? -3.875 36.125 21.422 1 89.38 241 TRP A O 1
ATOM 1955 N N . VAL A 1 242 ? -5.637 35.719 22.641 1 91.06 242 VAL A N 1
ATOM 1956 C CA . VAL A 1 242 ? -4.816 35.469 23.828 1 91.06 242 VAL A CA 1
ATOM 1957 C C . VAL A 1 242 ? -4.504 33.969 23.938 1 91.06 242 VAL A C 1
ATOM 1959 O O . VAL A 1 242 ? -3.34 33.594 23.875 1 91.06 242 VAL A O 1
ATOM 1962 N N . LEU A 1 243 ? -5.504 33.188 24.031 1 92.5 243 LEU A N 1
ATOM 1963 C CA . LEU A 1 243 ? -5.277 31.781 24.266 1 92.5 243 LEU A CA 1
ATOM 1964 C C . LEU A 1 243 ? -4.684 31.109 23.016 1 92.5 243 LEU A C 1
ATOM 1966 O O . LEU A 1 243 ? -3.629 30.484 23.094 1 92.5 243 LEU A O 1
ATOM 1970 N N . ASP A 1 244 ? -5.324 31.266 21.859 1 94.44 244 ASP A N 1
ATOM 1971 C CA . ASP A 1 244 ? -4.867 30.594 20.641 1 94.44 244 ASP A CA 1
ATOM 1972 C C . ASP A 1 244 ? -3.592 31.234 20.109 1 94.44 244 ASP A C 1
ATOM 1974 O O . ASP A 1 244 ? -2.547 30.578 20.031 1 94.44 244 ASP A O 1
ATOM 1978 N N . PHE A 1 245 ? -3.576 32.5 19.844 1 94.56 245 PHE A N 1
ATOM 1979 C CA . PHE A 1 245 ? -2.504 33.188 19.109 1 94.56 245 PHE A CA 1
ATOM 1980 C C . PHE A 1 245 ? -1.273 33.344 20 1 94.56 245 PHE A C 1
ATOM 1982 O O . PHE A 1 245 ? -0.17 32.938 19.625 1 94.56 245 PHE A O 1
ATOM 1989 N N . ILE A 1 246 ? -1.413 33.906 21.156 1 95.56 246 ILE A N 1
ATOM 1990 C CA . ILE A 1 246 ? -0.267 34.25 22 1 95.56 246 ILE A CA 1
ATOM 1991 C C . ILE A 1 246 ? 0.182 33.031 22.781 1 95.56 246 ILE A C 1
ATOM 1993 O O . ILE A 1 246 ? 1.343 32.625 22.703 1 95.56 246 ILE A O 1
ATOM 1997 N N . VAL A 1 247 ? -0.721 32.375 23.484 1 95.56 247 VAL A N 1
ATOM 1998 C CA . VAL A 1 247 ? -0.34 31.344 24.438 1 95.56 247 VAL A CA 1
ATOM 1999 C C . VAL A 1 247 ? -0.037 30.047 23.688 1 95.56 247 VAL A C 1
ATOM 2001 O O . VAL A 1 247 ? 1.08 29.531 23.75 1 95.56 247 VAL A O 1
ATOM 2004 N N . CYS A 1 248 ? -0.967 29.562 22.969 1 96.62 248 CYS A N 1
ATOM 2005 C CA . CYS A 1 248 ? -0.779 28.266 22.344 1 96.62 248 CYS A CA 1
ATOM 2006 C C . CYS A 1 248 ? 0.16 28.359 21.156 1 96.62 248 CYS A C 1
ATOM 2008 O O . CYS A 1 248 ? 1.175 27.672 21.094 1 96.62 248 CYS A O 1
ATOM 2010 N N . ASN A 1 249 ? -0.158 29.25 20.156 1 97.69 249 ASN A N 1
ATOM 2011 C CA . ASN A 1 249 ? 0.719 29.406 19 1 97.69 249 ASN A CA 1
ATOM 2012 C C . ASN A 1 249 ? 2.082 29.953 19.406 1 97.69 249 ASN A C 1
ATOM 2014 O O . ASN A 1 249 ? 3.113 29.328 19.156 1 97.69 249 ASN A O 1
ATOM 2018 N N . GLY A 1 250 ? 2.012 31.188 20.031 1 96.75 250 GLY A N 1
ATOM 2019 C CA . GLY A 1 250 ? 3.25 31.828 20.422 1 96.75 250 GLY A CA 1
ATOM 2020 C C . GLY A 1 250 ? 4.07 31.016 21.391 1 96.75 250 GLY A C 1
ATOM 2021 O O . GLY A 1 250 ? 5.285 30.875 21.234 1 96.75 250 GLY A O 1
ATOM 2022 N N . GLY A 1 251 ? 3.441 30.578 22.469 1 97.56 251 GLY A N 1
ATOM 2023 C CA . GLY A 1 251 ? 4.125 29.703 23.406 1 97.56 251 GLY A CA 1
ATOM 2024 C C . GLY A 1 251 ? 4.676 28.438 22.781 1 97.56 251 GLY A C 1
ATOM 2025 O O . GLY A 1 251 ? 5.812 28.047 23.047 1 97.56 251 GLY A O 1
ATOM 2026 N N . GLY A 1 252 ? 3.877 27.766 21.969 1 98.12 252 GLY A N 1
ATOM 2027 C CA . GLY A 1 252 ? 4.324 26.562 21.281 1 98.12 252 GLY A CA 1
ATOM 2028 C C . GLY A 1 252 ? 5.508 26.812 20.359 1 98.12 252 GLY A C 1
ATOM 2029 O O . GLY A 1 252 ? 6.457 26.016 20.344 1 98.12 252 GLY A O 1
ATOM 2030 N N . ILE A 1 253 ? 5.473 27.844 19.594 1 97.88 253 ILE A N 1
ATOM 2031 C CA . ILE A 1 253 ? 6.559 28.203 18.703 1 97.88 253 ILE A CA 1
ATOM 2032 C C . ILE A 1 253 ? 7.832 28.469 19.516 1 97.88 253 ILE A C 1
ATOM 2034 O O . ILE A 1 253 ? 8.906 27.969 19.172 1 97.88 253 ILE A O 1
ATOM 2038 N N . ALA A 1 254 ? 7.703 29.234 20.594 1 97.25 254 ALA A N 1
ATOM 2039 C CA . ALA A 1 254 ? 8.852 29.562 21.438 1 97.25 254 ALA A CA 1
ATOM 2040 C C . ALA A 1 254 ? 9.5 28.297 22 1 97.25 254 ALA A C 1
ATOM 2042 O O . ALA A 1 254 ? 10.719 28.109 21.906 1 97.25 254 ALA A O 1
ATOM 2043 N N . VAL A 1 255 ? 8.703 27.484 22.562 1 97.56 255 VAL A N 1
ATOM 2044 C CA . VAL A 1 255 ? 9.211 26.234 23.141 1 97.56 255 VAL A CA 1
ATOM 2045 C C . VAL A 1 255 ? 9.844 25.375 22.047 1 97.56 255 VAL A C 1
ATOM 2047 O O . VAL A 1 255 ? 10.922 24.812 22.234 1 97.56 255 VAL A O 1
ATOM 2050 N N . GLY A 1 256 ? 9.141 25.25 20.906 1 97.62 256 GLY A N 1
ATOM 2051 C CA . GLY A 1 256 ? 9.664 24.469 19.797 1 97.62 256 GLY A CA 1
ATOM 2052 C C . GLY A 1 256 ? 11 24.969 19.281 1 97.62 256 GLY A C 1
ATOM 2053 O O . GLY A 1 256 ? 11.922 24.188 19.062 1 97.62 256 GLY A O 1
ATOM 2054 N N . LEU A 1 257 ? 11.141 26.219 19.094 1 96.19 257 LEU A N 1
ATOM 2055 C CA . LEU A 1 257 ? 12.383 26.781 18.578 1 96.19 257 LEU A CA 1
ATOM 2056 C C . LEU A 1 257 ? 13.492 26.703 19.609 1 96.19 257 LEU A C 1
ATOM 2058 O O . LEU A 1 257 ? 14.664 26.531 19.266 1 96.19 257 LEU A O 1
ATOM 2062 N N . LEU A 1 258 ? 13.148 26.844 20.891 1 95.81 258 LEU A N 1
ATOM 2063 C CA . LEU A 1 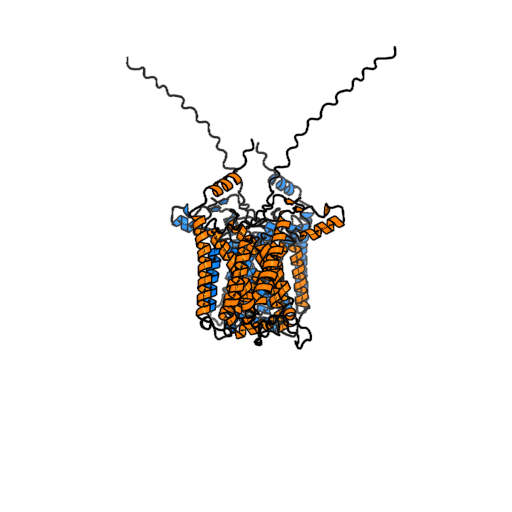258 ? 14.133 26.625 21.938 1 95.81 258 LEU A CA 1
ATOM 2064 C C . LEU A 1 258 ? 14.656 25.188 21.906 1 95.81 258 LEU A C 1
ATOM 2066 O O . LEU A 1 258 ? 15.852 24.953 22.109 1 95.81 258 LEU A O 1
ATOM 2070 N N . LEU A 1 259 ? 13.773 24.328 21.719 1 94.44 259 LEU A N 1
ATOM 2071 C CA . LEU A 1 259 ? 14.172 22.922 21.594 1 94.44 259 LEU A CA 1
ATOM 2072 C C . LEU A 1 259 ? 15.062 22.719 20.375 1 94.44 259 LEU A C 1
ATOM 2074 O O . LEU A 1 259 ? 16.031 21.953 20.422 1 94.44 259 LEU A O 1
ATOM 2078 N N . CYS A 1 260 ? 14.734 23.344 19.266 1 92.56 260 CYS A N 1
ATOM 2079 C CA . CYS A 1 260 ? 15.578 23.281 18.078 1 92.56 260 CYS A CA 1
ATOM 2080 C C . CYS A 1 260 ? 17 23.75 18.391 1 92.56 260 CYS A C 1
ATOM 2082 O O . CYS A 1 260 ? 17.969 23.109 17.984 1 92.56 260 CYS A O 1
ATOM 2084 N N . ARG A 1 261 ? 17.109 24.828 19.078 1 91.12 261 ARG A N 1
ATOM 2085 C CA . ARG A 1 261 ? 18.422 25.344 19.453 1 91.12 261 ARG A CA 1
ATOM 2086 C C . ARG A 1 261 ? 19.172 24.359 20.344 1 91.12 261 ARG A C 1
ATOM 2088 O O . ARG A 1 261 ? 20.375 24.156 20.172 1 91.12 261 ARG A O 1
ATOM 2095 N N . TYR A 1 262 ? 18.422 23.844 21.219 1 91 262 TYR A N 1
ATOM 2096 C CA . TYR A 1 262 ? 19.016 22.828 22.109 1 91 262 TYR A CA 1
ATOM 2097 C C . TYR A 1 262 ? 19.516 21.641 21.297 1 91 262 TYR A C 1
ATOM 2099 O O . TYR A 1 262 ? 20.641 21.172 21.531 1 91 262 TYR A O 1
ATOM 2107 N N . LEU A 1 263 ? 18.766 21.172 20.406 1 88.19 263 LEU A N 1
ATOM 2108 C CA . LEU A 1 263 ? 19.109 20 19.609 1 88.19 263 LEU A CA 1
ATOM 2109 C C . LEU A 1 263 ? 20.25 20.312 18.656 1 88.19 263 LEU A C 1
ATOM 2111 O O . LEU A 1 263 ? 21.047 19.422 18.312 1 88.19 263 LEU A O 1
ATOM 2115 N N . GLU A 1 264 ? 20.297 21.469 18.266 1 84 264 GLU A N 1
ATOM 2116 C CA . GLU A 1 264 ? 21.375 21.906 17.391 1 84 264 GLU A CA 1
ATOM 2117 C C . GLU A 1 264 ? 22.719 21.906 18.141 1 84 264 GLU A C 1
ATOM 2119 O O . GLU A 1 264 ? 23.75 21.547 17.562 1 84 264 GLU A O 1
ATOM 2124 N N . MET A 1 265 ? 22.719 22.219 19.359 1 79.81 265 MET A N 1
ATOM 2125 C CA . MET A 1 265 ? 23.938 22.344 20.156 1 79.81 265 MET A CA 1
ATOM 2126 C C . MET A 1 265 ? 24.344 20.984 20.734 1 79.81 265 MET A C 1
ATOM 2128 O O . MET A 1 265 ? 25.5 20.797 21.109 1 79.81 265 MET A O 1
ATOM 2132 N N . LYS A 1 266 ? 23.453 20.188 20.734 1 82.25 266 LYS A N 1
ATOM 2133 C CA . LYS A 1 266 ? 23.703 18.875 21.328 1 82.25 266 LYS A CA 1
ATOM 2134 C C . LYS A 1 266 ? 24.656 18.062 20.484 1 82.25 266 LYS A C 1
ATOM 2136 O O . LYS A 1 266 ? 24.609 18.109 19.25 1 82.25 266 LYS A O 1
ATOM 2141 N N . GLU A 1 267 ? 25.5 17.281 21.188 1 77.25 267 GLU A N 1
ATOM 2142 C CA . GLU A 1 267 ? 26.391 16.359 20.5 1 77.25 267 GLU A CA 1
ATOM 2143 C C . GLU A 1 267 ? 25.734 14.984 20.328 1 77.25 267 GLU A C 1
ATOM 2145 O O . GLU A 1 267 ? 25.109 14.469 21.25 1 77.25 267 GLU A O 1
ATOM 2150 N N . TYR A 1 268 ? 25.828 14.555 19.141 1 79.69 268 TYR A N 1
ATOM 2151 C CA . TYR A 1 268 ? 25.25 13.258 18.812 1 79.69 268 TYR A CA 1
ATOM 2152 C C . TYR A 1 268 ? 26.344 12.203 18.641 1 79.69 268 TYR A C 1
ATOM 2154 O O . TYR A 1 268 ? 27.047 12.195 17.641 1 79.69 268 TYR A O 1
ATOM 2162 N N . ARG A 1 269 ? 26.547 11.391 19.656 1 76.5 269 ARG A N 1
ATOM 2163 C CA . ARG A 1 269 ? 27.5 10.297 19.641 1 76.5 269 ARG A CA 1
ATOM 2164 C C . ARG A 1 269 ? 26.828 8.961 19.906 1 76.5 269 ARG A C 1
ATOM 2166 O O . ARG A 1 269 ? 26.312 8.719 21.016 1 76.5 269 ARG A O 1
ATOM 2173 N N . TRP A 1 270 ? 26.891 8.141 18.828 1 78.62 270 TRP A N 1
ATOM 2174 C CA . TRP A 1 270 ? 26.172 6.875 18.969 1 78.62 270 TRP A CA 1
ATOM 2175 C C . TRP A 1 270 ? 27.141 5.703 19.016 1 78.62 270 TRP A C 1
ATOM 2177 O O . TRP A 1 270 ? 27.953 5.508 18.094 1 78.62 270 TRP A O 1
ATOM 2187 N N . ARG A 1 271 ? 27.109 5.121 20.141 1 76.88 271 ARG A N 1
ATOM 2188 C CA . ARG A 1 271 ? 27.906 3.916 20.359 1 76.88 271 ARG A CA 1
ATOM 2189 C C . ARG A 1 271 ? 27 2.693 20.531 1 76.88 271 ARG A C 1
ATOM 2191 O O . ARG A 1 271 ? 25.859 2.812 20.969 1 76.88 271 ARG A O 1
ATOM 2198 N N . GLY A 1 272 ? 27.5 1.556 20.016 1 78.12 272 GLY A N 1
ATOM 2199 C CA . GLY A 1 272 ? 26.75 0.333 20.25 1 78.12 272 GLY A CA 1
ATOM 2200 C C . GLY A 1 272 ? 26.438 0.09 21.719 1 78.12 272 GLY A C 1
ATOM 2201 O O . GLY A 1 272 ? 27.281 0.341 22.578 1 78.12 272 GLY A O 1
ATOM 2202 N N . ILE A 1 273 ? 25.297 -0.282 22.016 1 77.75 273 ILE A N 1
ATOM 2203 C CA . ILE A 1 273 ? 24.844 -0.445 23.391 1 77.75 273 ILE A CA 1
ATOM 2204 C C . ILE A 1 273 ? 25.703 -1.475 24.109 1 77.75 273 ILE A C 1
ATOM 2206 O O . ILE A 1 273 ? 25.984 -1.343 25.297 1 77.75 273 ILE A O 1
ATOM 2210 N N . ASN A 1 274 ? 26.125 -2.449 23.266 1 77.69 274 ASN A N 1
ATOM 2211 C CA . ASN A 1 274 ? 26.922 -3.527 23.859 1 77.69 274 ASN A CA 1
ATOM 2212 C C . ASN A 1 274 ? 28.312 -3.047 24.266 1 77.69 274 ASN A C 1
ATOM 2214 O O . ASN A 1 274 ? 28.984 -3.689 25.078 1 77.69 274 ASN A O 1
ATOM 2218 N N . LYS A 1 275 ? 28.641 -1.958 23.75 1 76.94 275 LYS A N 1
ATOM 2219 C CA . LYS A 1 275 ? 29.984 -1.431 24.047 1 76.94 275 LYS A CA 1
ATOM 2220 C C . LYS A 1 275 ? 29.969 -0.551 25.297 1 76.94 275 LYS A C 1
ATOM 2222 O O . LYS A 1 275 ? 31.016 -0.136 25.781 1 76.94 275 LYS A O 1
ATOM 2227 N N . ILE A 1 276 ? 28.75 -0.331 25.781 1 81 276 ILE A N 1
ATOM 2228 C CA . ILE A 1 276 ? 28.609 0.498 26.969 1 81 276 ILE A CA 1
ATOM 2229 C C . ILE A 1 276 ? 28.688 -0.379 28.219 1 81 276 ILE A C 1
ATOM 2231 O O . ILE A 1 276 ? 27.891 -1.306 28.375 1 81 276 ILE A O 1
ATOM 2235 N N . PRO A 1 277 ? 29.531 -0.129 29.047 1 82.75 277 PRO A N 1
ATOM 2236 C CA . PRO A 1 277 ? 29.766 -1.047 30.156 1 82.75 277 PRO A CA 1
ATOM 2237 C C . PRO A 1 277 ? 28.75 -0.874 31.297 1 82.75 277 PRO A C 1
ATOM 2239 O O . PRO A 1 277 ? 28.406 -1.846 31.969 1 82.75 277 PRO A O 1
ATOM 2242 N N . THR A 1 278 ? 28.203 0.27 31.547 1 88.12 278 THR A N 1
ATOM 2243 C CA . THR A 1 278 ? 27.344 0.526 32.688 1 88.12 278 THR A CA 1
ATOM 2244 C C . THR A 1 278 ? 25.875 0.354 32.312 1 88.12 278 THR A C 1
ATOM 2246 O O . THR A 1 278 ? 25.469 0.64 31.203 1 88.12 278 THR A O 1
ATOM 2249 N N . ALA A 1 279 ? 25.109 -0.171 33.219 1 88.44 279 ALA A N 1
ATOM 2250 C CA . ALA A 1 279 ? 23.672 -0.34 33.031 1 88.44 279 ALA A CA 1
ATOM 2251 C C . ALA A 1 279 ? 22.984 1.006 32.781 1 88.44 279 ALA A C 1
ATOM 2253 O O . ALA A 1 279 ? 22.094 1.121 31.953 1 88.44 279 ALA A O 1
ATOM 2254 N N . ARG A 1 280 ? 23.406 1.893 33.594 1 86.44 280 ARG A N 1
ATOM 2255 C CA . ARG A 1 280 ? 22.844 3.23 33.438 1 86.44 280 ARG A CA 1
ATOM 2256 C C . ARG A 1 280 ? 23.156 3.789 32.062 1 86.44 280 ARG A C 1
ATOM 2258 O O . ARG A 1 280 ? 22.312 4.41 31.422 1 86.44 280 ARG A O 1
ATOM 2265 N N . GLY A 1 281 ? 24.312 3.613 31.672 1 84.62 281 GLY A N 1
ATOM 2266 C CA . GLY A 1 281 ? 24.688 4.059 30.344 1 84.62 281 GLY A CA 1
ATOM 2267 C C . GLY A 1 281 ? 23.906 3.387 29.234 1 84.62 281 GLY A C 1
ATOM 2268 O O . GLY A 1 281 ? 23.516 4.035 28.266 1 84.62 281 GLY A O 1
ATOM 2269 N N . LYS A 1 282 ? 23.688 2.137 29.438 1 84.5 282 LYS A N 1
ATOM 2270 C CA . LYS A 1 282 ? 22.906 1.391 28.469 1 84.5 282 LYS A CA 1
ATOM 2271 C C . LYS A 1 282 ? 21.469 1.907 28.406 1 84.5 282 LYS A C 1
ATOM 2273 O O . LYS A 1 282 ? 20.891 2.045 27.328 1 84.5 282 LYS A O 1
ATOM 2278 N N . LEU A 1 283 ? 20.953 2.115 29.562 1 84.56 283 LEU A N 1
ATOM 2279 C CA . LEU A 1 283 ? 19.609 2.654 29.641 1 84.56 283 LEU A CA 1
ATOM 2280 C C . LEU A 1 283 ? 19.531 4.02 28.953 1 84.56 283 LEU A C 1
ATOM 2282 O O . LEU A 1 283 ? 18.594 4.293 28.219 1 84.56 283 LEU A O 1
ATOM 2286 N N . MET A 1 284 ? 20.531 4.836 29.266 1 84.12 284 MET A N 1
ATOM 2287 C CA . MET A 1 284 ? 20.531 6.172 28.672 1 84.12 284 MET A CA 1
ATOM 2288 C C . MET A 1 284 ? 20.688 6.09 27.156 1 84.12 284 MET A C 1
ATOM 2290 O O . MET A 1 284 ? 20.094 6.871 26.422 1 84.12 284 MET A O 1
ATOM 2294 N N . ARG A 1 285 ? 21.453 5.168 26.797 1 80.75 285 ARG A N 1
ATOM 2295 C CA . ARG A 1 285 ? 21.609 4.953 25.359 1 80.75 285 ARG A CA 1
ATOM 2296 C C . ARG A 1 285 ? 20.297 4.496 24.734 1 80.75 285 ARG A C 1
ATOM 2298 O O . ARG A 1 285 ? 19.953 4.922 23.625 1 80.75 285 ARG A O 1
ATOM 2305 N N . ALA A 1 286 ? 19.578 3.703 25.453 1 80.06 286 ALA A N 1
ATOM 2306 C CA . ALA A 1 286 ? 18.297 3.215 24.969 1 80.06 286 ALA A CA 1
ATOM 2307 C C . ALA A 1 286 ? 17.281 4.348 24.875 1 80.06 286 ALA A C 1
ATOM 2309 O O . ALA A 1 286 ? 16.562 4.461 23.875 1 80.06 286 ALA A O 1
ATOM 2310 N N . ILE A 1 287 ? 17.297 5.125 25.828 1 80.12 287 ILE A N 1
ATOM 2311 C CA . ILE A 1 287 ? 16.391 6.27 25.844 1 80.12 287 ILE A CA 1
ATOM 2312 C C . ILE A 1 287 ? 16.766 7.242 24.734 1 80.12 287 ILE A C 1
ATOM 2314 O O . ILE A 1 287 ? 15.891 7.816 24.078 1 80.12 287 ILE A O 1
ATOM 2318 N N . ALA A 1 288 ? 18.016 7.363 24.453 1 77.62 288 ALA A N 1
ATOM 2319 C CA . ALA A 1 288 ? 18.516 8.281 23.422 1 77.62 288 ALA A CA 1
ATOM 2320 C C . ALA A 1 288 ? 18.094 7.832 22.031 1 77.62 288 ALA A C 1
ATOM 2322 O O . ALA A 1 288 ? 18.156 8.609 21.078 1 77.62 288 ALA A O 1
ATOM 2323 N N . GLN A 1 289 ? 17.688 6.609 22.016 1 77.81 289 GLN A N 1
ATOM 2324 C CA . GLN A 1 289 ? 17.188 6.098 20.734 1 77.81 289 GLN A CA 1
ATOM 2325 C C . GLN A 1 289 ? 15.984 6.891 20.25 1 77.81 289 GLN A C 1
ATOM 2327 O O . GLN A 1 289 ? 15.695 6.934 19.062 1 77.81 289 GLN A O 1
ATOM 2332 N N . PHE A 1 290 ? 15.422 7.523 21.172 1 80.25 290 PHE A N 1
ATOM 2333 C CA . PHE A 1 290 ? 14.211 8.281 20.844 1 80.25 290 PHE A CA 1
ATOM 2334 C C . PHE A 1 290 ? 14.547 9.742 20.578 1 80.25 290 PHE A C 1
ATOM 2336 O O . PHE A 1 290 ? 13.656 10.547 20.297 1 80.25 290 PHE A O 1
ATOM 2343 N N . SER A 1 291 ? 15.812 10.008 20.578 1 77.19 291 SER A N 1
ATOM 2344 C CA . SER A 1 291 ? 16.297 11.32 20.156 1 77.19 291 SER A CA 1
ATOM 2345 C C . SER A 1 291 ? 16.734 11.297 18.688 1 77.19 291 SER A C 1
ATOM 2347 O O . SER A 1 291 ? 16.938 10.227 18.109 1 77.19 291 SER A O 1
ATOM 2349 N N . PRO A 1 292 ? 16.766 12.43 18.109 1 79.81 292 PRO A N 1
ATOM 2350 C CA . PRO A 1 292 ? 17.188 12.461 16.703 1 79.81 292 PRO A CA 1
ATOM 2351 C C . PRO A 1 292 ? 18.609 11.938 16.516 1 79.81 292 PRO A C 1
ATOM 2353 O O . PRO A 1 292 ? 19.453 12.086 17.406 1 79.81 292 PRO A O 1
ATOM 2356 N N . TYR A 1 293 ? 18.75 11.266 15.445 1 79.75 293 TYR A N 1
ATOM 2357 C CA . TYR A 1 293 ? 20.062 10.773 15.086 1 79.75 293 TYR A CA 1
ATOM 2358 C C . TYR A 1 293 ? 21.047 11.93 14.875 1 79.75 293 TYR A C 1
ATOM 2360 O O . TYR A 1 293 ? 22.203 11.859 15.297 1 79.75 293 TYR A O 1
ATOM 2368 N N . ALA A 1 294 ? 20.594 12.875 14.25 1 80.38 294 ALA A N 1
ATOM 2369 C CA . ALA A 1 294 ? 21.266 14.148 14 1 80.38 294 ALA A CA 1
ATOM 2370 C C . ALA A 1 294 ? 20.25 15.273 13.812 1 80.38 294 ALA A C 1
ATOM 2372 O O . ALA A 1 294 ? 19.062 15.023 13.656 1 80.38 294 ALA A O 1
ATOM 23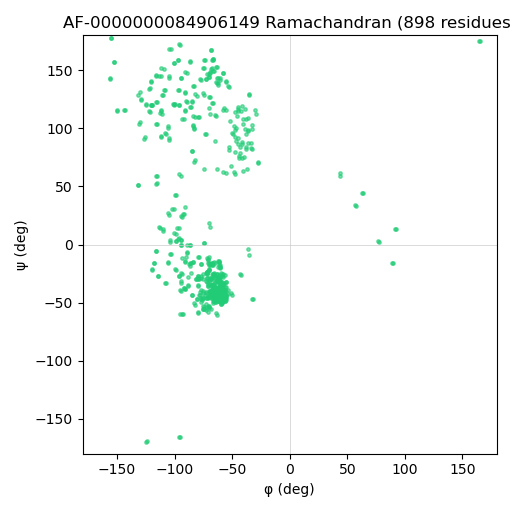73 N N . TRP A 1 295 ? 20.797 16.469 14.07 1 85 295 TRP A N 1
ATOM 2374 C CA . TRP A 1 295 ? 19.906 17.609 13.891 1 85 295 TRP A CA 1
ATOM 2375 C C . TRP A 1 295 ? 20.406 18.516 12.766 1 85 295 TRP A C 1
ATOM 2377 O O . TRP A 1 295 ? 21.562 18.922 12.758 1 85 295 TRP A O 1
ATOM 2387 N N . THR A 1 296 ? 19.5 18.672 11.82 1 82.19 296 THR A N 1
ATOM 2388 C CA . THR A 1 296 ? 19.812 19.5 10.672 1 82.19 296 THR A CA 1
ATOM 2389 C C . THR A 1 296 ? 19.031 20.812 10.711 1 82.19 296 THR A C 1
ATOM 2391 O O . THR A 1 296 ? 17.828 20.812 10.984 1 82.19 296 THR A O 1
ATOM 2394 N N . ASN A 1 297 ? 19.781 21.859 10.469 1 84.38 297 ASN A N 1
ATOM 2395 C CA . ASN A 1 297 ? 19.094 23.141 10.305 1 84.38 297 ASN A CA 1
ATOM 2396 C C . ASN A 1 297 ? 18.547 23.297 8.898 1 84.38 297 ASN A C 1
ATOM 2398 O O . ASN A 1 297 ? 19.25 23.062 7.914 1 84.38 297 ASN A O 1
ATOM 2402 N N . PHE A 1 298 ? 17.312 23.641 8.891 1 89.31 298 PHE A N 1
ATOM 2403 C CA . PHE A 1 298 ? 16.656 23.75 7.59 1 89.31 298 PHE A CA 1
ATOM 2404 C C . PHE A 1 298 ? 16.922 25.125 6.973 1 89.31 298 PHE A C 1
ATOM 2406 O O . PHE A 1 298 ? 16.906 26.141 7.668 1 89.31 298 PHE A O 1
ATOM 2413 N N . GLN A 1 299 ? 17.219 25.094 5.734 1 87.44 299 GLN A N 1
ATOM 2414 C CA . GLN A 1 299 ? 17.422 26.312 4.961 1 87.44 299 GLN A CA 1
ATOM 2415 C C . GLN A 1 299 ? 16.312 26.5 3.93 1 87.44 299 GLN A C 1
ATOM 2417 O O . GLN A 1 299 ? 16.453 26.062 2.783 1 87.44 299 GLN A O 1
ATOM 2422 N N . TRP A 1 300 ? 15.336 27.203 4.289 1 91.5 300 TRP A N 1
ATOM 2423 C CA . TRP A 1 300 ? 14.188 27.406 3.408 1 91.5 300 TRP A CA 1
ATOM 2424 C C . TRP A 1 300 ? 14.516 28.422 2.32 1 91.5 300 TRP A C 1
ATOM 2426 O O . TRP A 1 300 ? 14.266 28.188 1.138 1 91.5 300 TRP A O 1
ATOM 2436 N N . GLY A 1 301 ? 15.125 29.562 2.641 1 87.06 301 GLY A N 1
ATOM 2437 C CA . GLY A 1 301 ? 15.508 30.594 1.693 1 87.06 301 GLY A CA 1
ATOM 2438 C C . GLY A 1 301 ? 14.438 30.891 0.66 1 87.06 301 GLY A C 1
ATOM 2439 O O . GLY A 1 301 ? 14.68 30.781 -0.543 1 87.06 301 GLY A O 1
ATOM 2440 N N . PRO A 1 302 ? 13.273 31.297 1.1 1 85.75 302 PRO A N 1
ATOM 2441 C CA . PRO A 1 302 ? 12.133 31.438 0.187 1 85.75 302 PRO A CA 1
ATOM 2442 C C . PRO A 1 302 ? 12.398 32.438 -0.93 1 85.75 302 PRO A C 1
ATOM 2444 O O . PRO A 1 302 ? 11.766 32.375 -1.989 1 85.75 302 PRO A O 1
ATOM 2447 N N . TYR A 1 303 ? 13.398 33.281 -0.76 1 81.31 303 TYR A N 1
ATOM 2448 C CA . TYR A 1 303 ? 13.617 34.344 -1.763 1 81.31 303 TYR A CA 1
ATOM 2449 C C . TYR A 1 303 ? 14.891 34.062 -2.557 1 81.31 303 TYR A C 1
ATOM 2451 O O . TYR A 1 303 ? 15.375 34.938 -3.273 1 81.31 303 TYR A O 1
ATOM 2459 N N . ARG A 1 304 ? 15.406 32.906 -2.416 1 83.56 304 ARG A N 1
ATOM 2460 C CA . ARG A 1 304 ? 16.625 32.531 -3.135 1 83.56 304 ARG A CA 1
ATOM 2461 C C . ARG A 1 304 ? 16.344 32.375 -4.625 1 83.56 304 ARG A C 1
ATOM 2463 O O . ARG A 1 304 ? 17.078 32.906 -5.465 1 83.56 304 ARG A O 1
ATOM 2470 N N . ASP A 1 305 ? 15.406 31.609 -4.988 1 85.31 305 ASP A N 1
ATOM 2471 C CA . ASP A 1 305 ? 14.977 31.391 -6.363 1 85.31 305 ASP A CA 1
ATOM 2472 C C . ASP A 1 305 ? 13.516 30.938 -6.414 1 85.31 305 ASP A C 1
ATOM 2474 O O . ASP A 1 305 ? 12.852 30.859 -5.383 1 85.31 305 ASP A O 1
ATOM 2478 N N . LEU A 1 306 ? 13.008 30.75 -7.566 1 84.38 306 LEU A N 1
ATOM 2479 C CA . LEU A 1 306 ? 11.602 30.422 -7.762 1 84.38 306 LEU A CA 1
ATOM 2480 C C . LEU A 1 306 ? 11.258 29.078 -7.129 1 84.38 306 LEU A C 1
ATOM 2482 O O . LEU A 1 306 ? 10.18 28.922 -6.543 1 84.38 306 LEU A O 1
ATOM 2486 N N . LYS A 1 307 ? 12.117 28.109 -7.242 1 87.25 307 LYS A N 1
ATOM 2487 C CA . LYS A 1 307 ? 11.859 26.781 -6.676 1 87.25 307 LYS A CA 1
ATOM 2488 C C . LYS A 1 307 ? 11.711 26.859 -5.16 1 87.25 307 LYS A C 1
ATOM 2490 O O . LYS A 1 307 ? 10.773 26.281 -4.594 1 87.25 307 LYS A O 1
ATOM 2495 N N . HIS A 1 308 ? 12.617 27.609 -4.566 1 89.94 308 HIS A N 1
ATOM 2496 C CA . HIS A 1 308 ? 12.562 27.797 -3.121 1 89.94 308 HIS A CA 1
ATOM 2497 C C . HIS A 1 308 ? 11.266 28.484 -2.703 1 89.94 308 HIS A C 1
ATOM 2499 O O . HIS A 1 308 ? 10.648 28.109 -1.707 1 89.94 308 HIS A O 1
ATOM 2505 N N . TRP A 1 309 ? 10.914 29.438 -3.457 1 88.62 309 TRP A N 1
ATOM 2506 C CA . TRP A 1 309 ? 9.703 30.203 -3.15 1 88.62 309 TRP A CA 1
ATOM 2507 C C . TRP A 1 309 ? 8.461 29.328 -3.277 1 88.62 309 TRP A C 1
ATOM 2509 O O . TRP A 1 309 ? 7.625 29.297 -2.375 1 88.62 309 TRP A O 1
ATOM 2519 N N . LEU A 1 310 ? 8.305 28.578 -4.344 1 89.88 310 LEU A N 1
ATOM 2520 C CA . LEU A 1 310 ? 7.148 27.734 -4.602 1 89.88 310 LEU A CA 1
ATOM 2521 C C . LEU A 1 310 ? 7.043 26.625 -3.562 1 89.88 310 LEU A C 1
ATOM 2523 O O . LEU A 1 310 ? 5.949 26.312 -3.084 1 89.88 310 LEU A O 1
ATOM 2527 N N . VAL A 1 311 ? 8.148 26.062 -3.23 1 92.94 311 VAL A N 1
ATOM 2528 C CA . VAL A 1 311 ? 8.148 24.953 -2.273 1 92.94 311 VAL A CA 1
ATOM 2529 C C . VAL A 1 311 ? 7.773 25.484 -0.888 1 92.94 311 VAL A C 1
ATOM 2531 O O . VAL A 1 311 ? 7.047 24.812 -0.145 1 92.94 311 VAL A O 1
ATOM 2534 N N . THR A 1 312 ? 8.297 26.672 -0.551 1 92.31 312 THR A N 1
ATOM 2535 C CA . THR A 1 312 ? 7.941 27.266 0.731 1 92.31 312 THR A CA 1
ATOM 2536 C C . THR A 1 312 ? 6.449 27.562 0.786 1 92.31 312 THR A C 1
ATOM 2538 O O . THR A 1 312 ? 5.789 27.281 1.789 1 92.31 312 THR A O 1
ATOM 2541 N N . LEU A 1 313 ? 5.922 28.109 -0.274 1 91.25 313 LEU A N 1
ATOM 2542 C CA . LEU A 1 313 ? 4.488 28.375 -0.341 1 91.25 313 LEU A CA 1
ATOM 2543 C C . LEU A 1 313 ? 3.689 27.078 -0.222 1 91.25 313 LEU A C 1
ATOM 2545 O O . LEU A 1 313 ? 2.643 27.047 0.429 1 91.25 313 LEU A O 1
ATOM 2549 N N . PHE A 1 314 ? 4.164 26.109 -0.877 1 93.75 314 PHE A N 1
ATOM 2550 C CA . PHE A 1 314 ? 3.504 24.812 -0.825 1 93.75 314 PHE A CA 1
ATOM 2551 C C . PHE A 1 314 ? 3.498 24.266 0.598 1 93.75 314 PHE A C 1
ATOM 2553 O O . PHE A 1 314 ? 2.494 23.719 1.05 1 93.75 314 PHE A O 1
ATOM 2560 N N . ALA A 1 315 ? 4.602 24.391 1.253 1 95.69 315 ALA A N 1
ATOM 2561 C CA . ALA A 1 315 ? 4.691 23.953 2.643 1 95.69 315 ALA A CA 1
ATOM 2562 C C . ALA A 1 315 ? 3.707 24.719 3.525 1 95.69 315 ALA A C 1
ATOM 2564 O O . ALA A 1 315 ? 3.045 24.125 4.379 1 95.69 315 ALA A O 1
ATOM 2565 N N . ILE A 1 316 ? 3.623 25.984 3.316 1 94.06 316 ILE A N 1
ATOM 2566 C CA . ILE A 1 316 ? 2.688 26.812 4.066 1 94.06 316 ILE A CA 1
ATOM 2567 C C . ILE A 1 316 ? 1.255 26.391 3.768 1 94.06 316 ILE A C 1
ATOM 2569 O O . ILE A 1 316 ? 0.442 26.234 4.684 1 94.06 316 ILE A O 1
ATOM 2573 N N . TRP A 1 317 ? 0.986 26.188 2.537 1 94.88 317 TRP A N 1
ATOM 2574 C CA . TRP A 1 317 ? -0.339 25.703 2.156 1 94.88 317 TRP A CA 1
ATOM 2575 C C . TRP A 1 317 ? -0.664 24.391 2.85 1 94.88 317 TRP A C 1
ATOM 2577 O O . TRP A 1 317 ? -1.768 24.203 3.371 1 94.88 317 TRP A O 1
ATOM 2587 N N . MET A 1 318 ? 0.245 23.438 2.834 1 96.88 318 MET A N 1
ATOM 2588 C CA . MET A 1 318 ? 0.003 22.125 3.422 1 96.88 318 MET A CA 1
ATOM 2589 C C . MET A 1 318 ? -0.308 22.234 4.91 1 96.88 318 MET A C 1
ATOM 2591 O O . MET A 1 318 ? -1.203 21.562 5.418 1 96.88 318 MET A O 1
ATOM 2595 N N . MET A 1 319 ? 0.423 23.094 5.586 1 96.88 319 MET A N 1
ATOM 2596 C CA . MET A 1 319 ? 0.197 23.25 7.02 1 96.88 319 MET A CA 1
ATOM 2597 C C . MET A 1 319 ? -1.17 23.859 7.293 1 96.88 319 MET A C 1
ATOM 2599 O O . MET A 1 319 ? -1.938 23.344 8.109 1 96.88 319 MET A O 1
ATOM 2603 N N . LEU A 1 320 ? -1.485 24.922 6.605 1 96 320 LEU A N 1
ATOM 2604 C CA . LEU A 1 320 ? -2.756 25.609 6.805 1 96 320 LEU A CA 1
ATOM 2605 C C . LEU A 1 320 ? -3.926 24.719 6.402 1 96 320 LEU A C 1
ATOM 2607 O O . LEU A 1 320 ? -4.945 24.672 7.09 1 96 320 LEU A O 1
ATOM 2611 N N . CYS A 1 321 ? -3.715 24.016 5.312 1 96.81 321 CYS A N 1
ATOM 2612 C CA . CYS A 1 321 ? -4.75 23.109 4.828 1 96.81 321 CYS A CA 1
ATOM 2613 C C . CYS A 1 321 ? -4.996 21.984 5.82 1 96.81 321 CYS A C 1
ATOM 2615 O O . CYS A 1 321 ? -6.141 21.609 6.07 1 96.81 321 CYS A O 1
ATOM 2617 N N . SER A 1 322 ? -3.896 21.406 6.305 1 97.62 322 SER A N 1
ATOM 2618 C CA . SER A 1 322 ? -4.027 20.328 7.281 1 97.62 322 SER A CA 1
ATOM 2619 C C . SER A 1 322 ? -4.836 20.781 8.492 1 97.62 322 SER A C 1
ATOM 2621 O O . SER A 1 322 ? -5.711 20.047 8.961 1 97.62 322 SER A O 1
ATOM 2623 N N . ASP A 1 323 ? -4.602 21.953 9.008 1 96.31 323 ASP A N 1
ATOM 2624 C CA . ASP A 1 323 ? -5.305 22.469 10.172 1 96.31 323 ASP A CA 1
ATOM 2625 C C . ASP A 1 323 ? -6.762 22.797 9.836 1 96.31 323 ASP A C 1
ATOM 2627 O O . ASP A 1 323 ? -7.668 22.469 10.609 1 96.31 323 ASP A O 1
ATOM 2631 N N . LEU A 1 324 ? -6.977 23.422 8.734 1 95.94 324 LEU A N 1
ATOM 2632 C CA . LEU A 1 324 ? -8.328 23.797 8.328 1 95.94 324 LEU A CA 1
ATOM 2633 C C . LEU A 1 324 ? -9.18 22.562 8.07 1 95.94 324 LEU A C 1
ATOM 2635 O O . LEU A 1 324 ? -10.352 22.516 8.461 1 95.94 324 LEU A O 1
ATOM 2639 N N . ASN A 1 325 ? -8.578 21.562 7.453 1 96.94 325 ASN A N 1
ATOM 2640 C CA . ASN A 1 325 ? -9.297 20.344 7.113 1 96.94 325 ASN A CA 1
ATOM 2641 C C . ASN A 1 325 ? -9.75 19.594 8.359 1 96.94 325 ASN A C 1
ATOM 2643 O O . ASN A 1 325 ? -10.75 18.875 8.328 1 96.94 325 ASN A O 1
ATOM 2647 N N . ALA A 1 326 ? -9.016 19.734 9.438 1 95.19 326 ALA A N 1
ATOM 2648 C CA . ALA A 1 326 ? -9.453 19.109 10.688 1 95.19 326 ALA A CA 1
ATOM 2649 C C . ALA A 1 326 ? -10.836 19.609 11.094 1 95.19 326 ALA A C 1
ATOM 2651 O O . ALA A 1 326 ? -11.648 18.844 11.625 1 95.19 326 ALA A O 1
ATOM 2652 N N . PHE A 1 327 ? -11.164 20.828 10.844 1 94.44 327 PHE A N 1
ATOM 2653 C CA . PHE A 1 327 ? -12.445 21.422 11.211 1 94.44 327 PHE A CA 1
ATOM 2654 C C . PHE A 1 327 ? -13.5 21.125 10.156 1 94.44 327 PHE A C 1
ATOM 2656 O O . PHE A 1 327 ? -14.633 20.781 10.484 1 94.44 327 PHE A O 1
ATOM 2663 N N . TYR A 1 328 ? -13.125 21.25 8.961 1 95.62 328 TYR A N 1
ATOM 2664 C CA . TYR A 1 328 ? -14.102 21.016 7.906 1 95.62 328 TYR A CA 1
ATOM 2665 C C . TYR A 1 328 ? -14.523 19.547 7.879 1 95.62 328 TYR A C 1
ATOM 2667 O O . TYR A 1 328 ? -15.695 19.234 7.672 1 95.62 328 TYR A O 1
ATOM 2675 N N . LEU A 1 329 ? -13.578 18.609 8.047 1 96.31 329 LEU A N 1
ATOM 2676 C CA . LEU A 1 329 ? -13.906 17.188 8.008 1 96.31 329 LEU A CA 1
ATOM 2677 C C . LEU A 1 329 ? -14.844 16.812 9.148 1 96.31 329 LEU A C 1
ATOM 2679 O O . LEU A 1 329 ? -15.805 16.078 8.945 1 96.31 329 LEU A O 1
ATOM 2683 N N . LYS A 1 330 ? -14.516 17.203 10.367 1 93.75 330 LYS A N 1
ATOM 2684 C CA . LYS A 1 330 ? -15.406 16.828 11.469 1 93.75 330 LYS A CA 1
ATOM 2685 C C . LYS A 1 330 ? -16.797 17.406 11.266 1 93.75 330 LYS A C 1
ATOM 2687 O O . LYS A 1 330 ? -17.797 16.75 11.57 1 93.75 330 LYS A O 1
ATOM 2692 N N . SER A 1 331 ? -16.891 18.641 10.688 1 93.25 331 SER A N 1
ATOM 2693 C CA . SER A 1 331 ? -18.188 19.25 10.445 1 93.25 331 SER A CA 1
ATOM 2694 C C . SER A 1 331 ? -18.938 18.562 9.32 1 93.25 331 SER A C 1
ATOM 2696 O O . SER A 1 331 ? -20.109 18.219 9.469 1 93.25 331 SER A O 1
ATOM 2698 N N . THR A 1 332 ? -18.281 18.297 8.25 1 95.44 332 THR A N 1
ATOM 2699 C CA . THR A 1 332 ? -18.953 17.781 7.062 1 95.44 332 THR A CA 1
ATOM 2700 C C . THR A 1 332 ? -19.234 16.281 7.203 1 95.44 332 THR A C 1
ATOM 2702 O O . THR A 1 332 ? -20.219 15.781 6.648 1 95.44 332 THR A O 1
ATOM 2705 N N . LEU A 1 333 ? -18.453 15.539 7.918 1 96.69 333 LEU A N 1
ATOM 2706 C CA . LEU A 1 333 ? -18.641 14.102 8.102 1 96.69 333 LEU A CA 1
ATOM 2707 C C . LEU A 1 333 ? -19.422 13.812 9.375 1 96.69 333 LEU A C 1
ATOM 2709 O O . LEU A 1 333 ? -19.625 12.656 9.734 1 96.69 333 LEU A O 1
ATOM 2713 N N . TRP A 1 334 ? -19.781 14.828 10.078 1 95.38 334 TRP A N 1
ATOM 2714 C CA . TRP A 1 334 ? -20.594 14.734 11.281 1 95.38 334 TRP A CA 1
ATOM 2715 C C . TRP A 1 334 ? -19.859 13.961 12.375 1 95.38 334 TRP A C 1
ATOM 2717 O O . TRP A 1 334 ? -20.438 13.062 12.992 1 95.38 334 TRP A O 1
ATOM 2727 N N . ILE A 1 335 ? -18.625 14.266 12.531 1 95.62 335 ILE A N 1
ATOM 2728 C CA . ILE A 1 335 ? -17.828 13.688 13.609 1 95.62 335 ILE A CA 1
ATOM 2729 C C . ILE A 1 335 ? -17.797 14.641 14.797 1 95.62 335 ILE A C 1
ATOM 2731 O O . ILE A 1 335 ? -17.297 15.766 14.688 1 95.62 335 ILE A O 1
ATOM 2735 N N . PRO A 1 336 ? -18.281 14.18 15.906 1 93.12 336 PRO A N 1
ATOM 2736 C CA . PRO A 1 336 ? -18.266 15.055 17.078 1 93.12 336 PRO A CA 1
ATOM 2737 C C . PRO A 1 336 ? -16.875 15.531 17.438 1 93.12 336 PRO A C 1
ATOM 2739 O O . PRO A 1 336 ? -15.898 14.781 17.297 1 93.12 336 PRO A O 1
ATOM 2742 N N . ALA A 1 337 ? -16.719 16.734 17.969 1 88.75 337 ALA A N 1
ATOM 2743 C CA . ALA A 1 337 ? -15.43 17.359 18.281 1 88.75 337 ALA A CA 1
ATOM 2744 C C . ALA A 1 337 ? -14.641 16.547 19.281 1 88.75 337 ALA A C 1
ATOM 2746 O O . ALA A 1 337 ? -13.406 16.5 19.234 1 88.75 337 ALA A O 1
ATOM 2747 N N . ASP A 1 338 ? -15.359 15.844 20.172 1 88.56 338 ASP A N 1
ATOM 2748 C CA . ASP A 1 338 ? -14.672 15.117 21.234 1 88.56 338 ASP A CA 1
ATOM 2749 C C . ASP A 1 338 ? -14.43 13.664 20.844 1 88.56 338 ASP A C 1
ATOM 2751 O O . ASP A 1 338 ? -13.906 12.875 21.625 1 88.56 338 ASP A O 1
ATOM 2755 N N . HIS A 1 339 ? -14.781 13.367 19.672 1 93.38 339 HIS A N 1
ATOM 2756 C CA . HIS A 1 339 ? -14.578 11.992 19.219 1 93.38 339 HIS A CA 1
ATOM 2757 C C . HIS A 1 339 ? -13.094 11.68 19.047 1 93.38 339 HIS A C 1
ATOM 2759 O O . HIS A 1 339 ? -12.32 12.539 18.625 1 93.38 339 HIS A O 1
ATOM 2765 N N . SER A 1 340 ? -12.656 10.461 19.281 1 92.44 340 SER A N 1
ATOM 2766 C CA . SER A 1 340 ? -11.258 10.039 19.266 1 92.44 340 SER A CA 1
ATOM 2767 C C . SER A 1 340 ? -10.664 10.125 17.875 1 92.44 340 SER A C 1
ATOM 2769 O O . SER A 1 340 ? -9.453 10.289 17.719 1 92.44 340 SER A O 1
ATOM 2771 N N . PHE A 1 341 ? -11.461 10.039 16.812 1 94.19 341 PHE A N 1
ATOM 2772 C CA . PHE A 1 341 ? -10.984 10.109 15.438 1 94.19 341 PHE A CA 1
ATOM 2773 C C . PHE A 1 341 ? -10.242 11.422 15.195 1 94.19 341 PHE A C 1
ATOM 2775 O O . PHE A 1 341 ? -9.289 11.469 14.406 1 94.19 341 PHE A O 1
ATOM 2782 N N . ASN A 1 342 ? -10.68 12.484 15.852 1 92.69 342 ASN A N 1
ATOM 2783 C CA . ASN A 1 342 ? -10 13.766 15.711 1 92.69 342 ASN A CA 1
ATOM 2784 C C . ASN A 1 342 ? -8.602 13.734 16.328 1 92.69 342 ASN A C 1
ATOM 2786 O O . ASN A 1 342 ? -7.668 14.312 15.766 1 92.69 342 ASN A O 1
ATOM 2790 N N . VAL A 1 343 ? -8.5 13.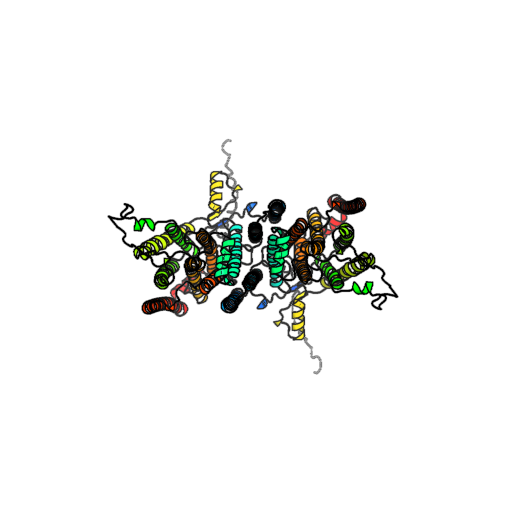008 17.391 1 91.31 343 VAL A N 1
ATOM 2791 C CA . VAL A 1 343 ? -7.199 12.867 18.031 1 91.31 343 VAL A CA 1
ATOM 2792 C C . VAL A 1 343 ? -6.301 11.969 17.172 1 91.31 343 VAL A C 1
ATOM 2794 O O . VAL A 1 343 ? -5.105 12.242 17.031 1 91.31 343 VAL A O 1
ATOM 2797 N N . TYR A 1 344 ? -6.867 10.883 16.641 1 94.1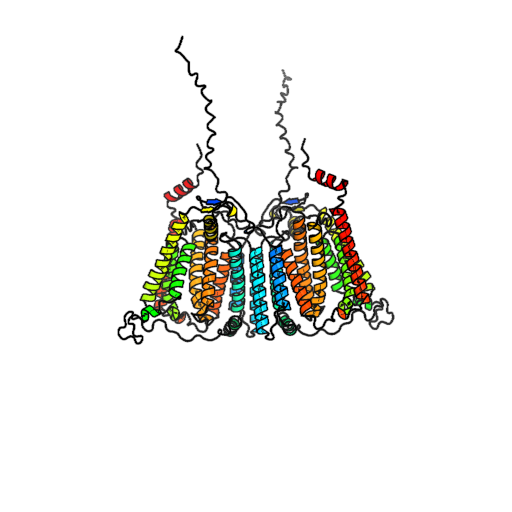2 344 TYR A N 1
ATOM 2798 C CA . TYR A 1 344 ? -6.09 9.992 15.781 1 94.12 344 TYR A CA 1
ATOM 2799 C C . TYR A 1 344 ? -5.551 10.742 14.562 1 94.12 344 TYR A C 1
ATOM 2801 O O . TYR A 1 344 ? -4.402 10.539 14.164 1 94.12 344 TYR A O 1
ATOM 2809 N N . ARG A 1 345 ? -6.375 11.57 13.984 1 95.25 345 ARG A N 1
ATOM 2810 C CA . ARG A 1 345 ? -5.93 12.328 12.828 1 95.25 345 ARG A CA 1
ATOM 2811 C C . ARG A 1 345 ? -4.801 13.289 13.195 1 95.25 345 ARG A C 1
ATOM 2813 O O . ARG A 1 345 ? -3.844 13.445 12.43 1 95.25 345 ARG A O 1
ATOM 2820 N N . LEU A 1 346 ? -4.934 13.883 14.367 1 93.12 346 LEU A N 1
ATOM 2821 C CA . LEU A 1 346 ? -3.91 14.812 14.828 1 93.12 346 LEU A CA 1
ATOM 2822 C C . LEU A 1 346 ? -2.59 14.094 15.07 1 93.12 346 LEU A C 1
ATOM 2824 O O . LEU A 1 346 ? -1.528 14.586 14.68 1 93.12 346 LEU A O 1
ATOM 2828 N N . LEU A 1 347 ? -2.658 12.984 15.695 1 93.5 347 LEU A N 1
ATOM 2829 C CA . LEU A 1 347 ? -1.455 12.203 15.961 1 93.5 347 LEU A CA 1
ATOM 2830 C C . LEU A 1 347 ? -0.808 11.742 14.656 1 93.5 347 LEU A C 1
ATOM 2832 O O . LEU A 1 347 ? 0.414 11.812 14.508 1 93.5 347 LEU A O 1
ATOM 2836 N N . PHE A 1 348 ? -1.645 11.305 13.844 1 96.06 348 PHE A N 1
ATOM 2837 C CA . PHE A 1 348 ? -1.167 10.883 12.531 1 96.06 348 PHE A CA 1
ATOM 2838 C C . PHE A 1 348 ? -0.478 12.039 11.812 1 96.06 348 PHE A C 1
ATOM 2840 O O . PHE A 1 348 ? 0.626 11.883 11.289 1 96.06 348 PHE A O 1
ATOM 2847 N N . ALA A 1 349 ? -1.118 13.195 11.766 1 95.69 349 ALA A N 1
ATOM 2848 C CA . ALA A 1 349 ? -0.54 14.383 11.133 1 95.69 349 ALA A CA 1
ATOM 2849 C C . ALA A 1 349 ? 0.764 14.789 11.812 1 95.69 349 ALA A C 1
ATOM 2851 O O . ALA A 1 349 ? 1.721 15.188 11.148 1 95.69 349 ALA A O 1
ATOM 2852 N N . GLY A 1 350 ? 0.809 14.68 13.102 1 95.62 350 GLY A N 1
ATOM 2853 C CA . GLY A 1 350 ? 1.999 15.016 13.859 1 95.62 350 GLY A CA 1
ATOM 2854 C C . GLY A 1 350 ? 3.193 14.148 13.531 1 95.62 350 GLY A C 1
ATOM 2855 O O . GLY A 1 350 ? 4.34 14.578 13.664 1 95.62 350 GLY A O 1
ATOM 2856 N N . CYS A 1 351 ? 2.936 12.938 13.047 1 96.19 351 CYS A N 1
ATOM 2857 C CA . CYS A 1 351 ? 4.02 12.031 12.688 1 96.19 351 CYS A CA 1
ATOM 2858 C C . CYS A 1 351 ? 4.391 12.188 11.219 1 96.19 351 CYS A C 1
ATOM 2860 O O . CYS A 1 351 ? 5.57 12.141 10.859 1 96.19 351 CYS A O 1
ATOM 2862 N N . ALA A 1 352 ? 3.426 12.406 10.398 1 97.62 352 ALA A N 1
ATOM 2863 C CA . ALA A 1 352 ? 3.648 12.438 8.953 1 97.62 352 ALA A CA 1
ATOM 2864 C C . ALA A 1 352 ? 4.223 13.781 8.516 1 97.62 352 ALA A C 1
ATOM 2866 O O . ALA A 1 352 ? 5.07 13.844 7.625 1 97.62 352 ALA A O 1
ATOM 2867 N N . ALA A 1 353 ? 3.809 14.844 9.141 1 96.88 353 ALA A N 1
ATOM 2868 C CA . ALA A 1 353 ? 4.137 16.203 8.703 1 96.88 353 ALA A CA 1
ATOM 2869 C C . ALA A 1 353 ? 5.633 16.469 8.844 1 96.88 353 ALA A C 1
ATOM 2871 O O . ALA A 1 353 ? 6.27 16.969 7.918 1 96.88 353 ALA A O 1
ATOM 2872 N N . PRO A 1 354 ? 6.258 16.156 9.969 1 95.88 354 PRO A N 1
ATOM 2873 C CA . PRO A 1 354 ? 7.699 16.406 10.07 1 95.88 354 PRO A CA 1
ATOM 2874 C C . PRO A 1 354 ? 8.5 15.703 8.984 1 95.88 354 PRO A C 1
ATOM 2876 O O . PRO A 1 354 ? 9.461 16.266 8.453 1 95.88 354 PRO A O 1
ATOM 2879 N N . VAL A 1 355 ? 8.086 14.492 8.656 1 96.06 355 VAL A N 1
ATOM 2880 C CA . VAL A 1 355 ? 8.773 13.758 7.609 1 96.06 355 VAL A CA 1
ATOM 2881 C C . VAL A 1 355 ? 8.602 14.469 6.273 1 96.06 355 VAL A C 1
ATOM 2883 O O . VAL A 1 355 ? 9.562 14.656 5.527 1 96.06 355 VAL A O 1
ATOM 2886 N N . ALA A 1 356 ? 7.418 14.875 6 1 97.25 356 ALA A N 1
ATOM 2887 C CA . ALA A 1 356 ? 7.117 15.562 4.75 1 97.25 356 ALA A CA 1
ATOM 2888 C C . ALA A 1 356 ? 7.895 16.875 4.641 1 97.25 356 ALA A C 1
ATOM 2890 O O . ALA A 1 356 ? 8.422 17.188 3.576 1 97.25 356 ALA A O 1
ATOM 2891 N N . VAL A 1 357 ? 7.988 17.609 5.695 1 96.75 357 VAL A N 1
ATOM 2892 C CA . VAL A 1 357 ? 8.688 18.891 5.699 1 96.75 357 VAL A CA 1
ATOM 2893 C C . VAL A 1 357 ? 10.18 18.656 5.473 1 96.75 357 VAL A C 1
ATOM 2895 O O . VAL A 1 357 ? 10.82 19.406 4.719 1 96.75 357 VAL A O 1
ATOM 2898 N N . ALA A 1 358 ? 10.703 17.656 6.137 1 94.5 358 ALA A N 1
ATOM 2899 C CA . ALA A 1 358 ? 12.109 17.312 5.93 1 94.5 358 ALA A CA 1
ATOM 2900 C C . ALA A 1 358 ? 12.383 16.953 4.473 1 94.5 358 ALA A C 1
ATOM 2902 O O . ALA A 1 358 ? 13.414 17.344 3.916 1 94.5 358 ALA A O 1
ATOM 2903 N N . GLU A 1 359 ? 11.445 16.25 3.926 1 94.19 359 GLU A N 1
ATOM 2904 C CA . GLU A 1 359 ? 11.594 15.883 2.52 1 94.19 359 GLU A CA 1
ATOM 2905 C C . GLU A 1 359 ? 11.531 17.109 1.617 1 94.19 359 GLU A C 1
ATOM 2907 O O . GLU A 1 359 ? 12.258 17.203 0.625 1 94.19 359 GLU A O 1
ATOM 2912 N N . LEU A 1 360 ? 10.688 18.031 1.924 1 94.25 360 LEU A N 1
ATOM 2913 C CA . LEU A 1 360 ? 10.578 19.266 1.15 1 94.25 360 LEU A CA 1
ATOM 2914 C C . LEU A 1 360 ? 11.867 20.078 1.237 1 94.25 360 LEU A C 1
ATOM 2916 O O . LEU A 1 360 ? 12.359 20.578 0.225 1 94.25 360 LEU A O 1
ATOM 2920 N N . ASN A 1 361 ? 12.336 20.203 2.428 1 92.5 361 ASN A N 1
ATOM 2921 C CA . ASN A 1 361 ? 13.578 20.953 2.582 1 92.5 361 ASN A CA 1
ATOM 2922 C C . ASN A 1 361 ? 14.734 20.281 1.843 1 92.5 361 ASN A C 1
ATOM 2924 O O . ASN A 1 361 ? 15.547 20.969 1.22 1 92.5 361 ASN A O 1
ATOM 2928 N N . ALA A 1 362 ? 14.812 18.969 1.925 1 90.38 362 ALA A N 1
ATOM 2929 C CA . ALA A 1 362 ? 15.844 18.25 1.187 1 90.38 362 ALA A CA 1
ATOM 2930 C C . ALA A 1 362 ? 15.688 18.453 -0.317 1 90.38 362 ALA A C 1
ATOM 2932 O O . ALA A 1 362 ? 16.688 18.578 -1.034 1 90.38 362 ALA A O 1
ATOM 2933 N N . TYR A 1 363 ? 14.516 18.516 -0.727 1 90.19 363 TYR A N 1
ATOM 2934 C CA . TYR A 1 363 ? 14.203 18.672 -2.143 1 90.19 363 TYR A CA 1
ATOM 2935 C C . TYR A 1 363 ? 14.727 20 -2.668 1 90.19 363 TYR A C 1
ATOM 2937 O O . TYR A 1 363 ? 15.133 20.109 -3.83 1 90.19 363 TYR A O 1
ATOM 2945 N N . ILE A 1 364 ? 14.852 21 -1.908 1 89.81 364 ILE A N 1
ATOM 2946 C CA . ILE A 1 364 ? 15.258 22.312 -2.4 1 89.81 364 ILE A CA 1
ATOM 2947 C C . ILE A 1 364 ? 16.703 22.594 -2 1 89.81 364 ILE A C 1
ATOM 2949 O O . ILE A 1 364 ? 17.359 23.469 -2.566 1 89.81 364 ILE A O 1
ATOM 2953 N N . THR A 1 365 ? 17.297 21.875 -1.078 1 88.25 365 THR A N 1
ATOM 2954 C CA . THR A 1 365 ? 18.641 22.188 -0.585 1 88.25 365 THR A CA 1
ATOM 2955 C C . THR A 1 365 ? 19.656 21.172 -1.086 1 88.25 365 THR A C 1
ATOM 2957 O O . THR A 1 365 ? 20.844 21.5 -1.236 1 88.25 365 THR A O 1
ATOM 2960 N N . ASP A 1 366 ? 19.188 19.938 -1.23 1 84.19 366 ASP A N 1
ATOM 2961 C CA . ASP A 1 366 ? 20.094 18.875 -1.661 1 84.19 366 ASP A CA 1
ATOM 2962 C C . ASP A 1 366 ? 20.094 18.734 -3.182 1 84.19 366 ASP A C 1
ATOM 2964 O O . ASP A 1 366 ? 19.109 18.281 -3.768 1 84.19 366 ASP A O 1
ATOM 2968 N N . PRO A 1 367 ? 21.125 18.969 -3.822 1 81.81 367 PRO A N 1
ATOM 2969 C CA . PRO A 1 367 ? 21.172 18.891 -5.285 1 81.81 367 PRO A CA 1
ATOM 2970 C C . PRO A 1 367 ? 21.062 17.469 -5.809 1 81.81 367 PRO A C 1
ATOM 2972 O O . PRO A 1 367 ? 20.734 17.25 -6.977 1 81.81 367 PRO A O 1
ATOM 2975 N N . THR A 1 368 ? 21.297 16.5 -4.992 1 79.56 368 THR A N 1
ATOM 2976 C CA . THR A 1 368 ? 21.234 15.102 -5.41 1 79.56 368 THR A CA 1
ATOM 2977 C C . THR A 1 368 ? 19.797 14.57 -5.312 1 79.56 368 THR A C 1
ATOM 2979 O O . THR A 1 368 ? 19.484 13.516 -5.867 1 79.56 368 THR A O 1
ATOM 2982 N N . CYS A 1 369 ? 19.062 15.305 -4.613 1 80 369 CYS A N 1
ATOM 2983 C CA . CYS A 1 369 ? 17.672 14.93 -4.477 1 80 369 CYS A CA 1
ATOM 2984 C C . CYS A 1 369 ? 16.844 15.445 -5.648 1 80 369 CYS A C 1
ATOM 2986 O O . CYS A 1 369 ? 16.484 16.625 -5.684 1 80 369 CYS A O 1
ATOM 2988 N N . LYS A 1 370 ? 16.516 14.562 -6.602 1 78 370 LYS A N 1
ATOM 2989 C CA . LYS A 1 370 ? 15.852 15.008 -7.82 1 78 370 LYS A CA 1
ATOM 2990 C C . LYS A 1 370 ? 14.359 14.664 -7.793 1 78 370 LYS A C 1
ATOM 2992 O O . LYS A 1 370 ? 13.602 15.109 -8.656 1 78 370 LYS A O 1
ATOM 2997 N N . LYS A 1 371 ? 13.992 13.914 -6.816 1 82.88 371 LYS A N 1
ATOM 2998 C CA . LYS A 1 371 ? 12.602 13.492 -6.734 1 82.88 371 LYS A CA 1
ATOM 2999 C C . LYS A 1 371 ? 11.961 13.969 -5.434 1 82.88 371 LYS A C 1
ATOM 3001 O O . LYS A 1 371 ? 12.609 13.992 -4.387 1 82.88 371 LYS A O 1
ATOM 3006 N N . MET A 1 372 ? 10.68 14.391 -5.652 1 86.5 372 MET A N 1
ATOM 3007 C CA . MET A 1 372 ? 9.914 14.703 -4.445 1 86.5 372 MET A CA 1
ATOM 3008 C C . MET A 1 372 ? 9.742 13.469 -3.572 1 86.5 372 MET A C 1
ATOM 3010 O O . MET A 1 372 ? 9.492 12.375 -4.082 1 86.5 372 MET A O 1
ATOM 3014 N N . GLY A 1 373 ? 9.781 13.641 -2.316 1 90.31 373 GLY A N 1
ATOM 3015 C CA . GLY A 1 373 ? 9.75 12.531 -1.382 1 90.31 373 GLY A CA 1
ATOM 3016 C C . GLY A 1 373 ? 8.414 11.805 -1.362 1 90.31 373 GLY A C 1
ATOM 3017 O O . GLY A 1 373 ? 7.422 12.312 -1.894 1 90.31 373 GLY A O 1
ATOM 3018 N N . GLN A 1 374 ? 8.398 10.664 -0.742 1 93.06 374 GLN A N 1
ATOM 3019 C CA . GLN A 1 374 ? 7.227 9.797 -0.713 1 93.06 374 GLN A CA 1
ATOM 3020 C C . GLN A 1 374 ? 6.164 10.336 0.245 1 93.06 374 GLN A C 1
ATOM 3022 O O . GLN A 1 374 ? 4.98 10.391 -0.095 1 93.06 374 GLN A O 1
ATOM 3027 N N . GLN A 1 375 ? 6.598 10.719 1.383 1 96.5 375 GLN A N 1
ATOM 3028 C CA . GLN A 1 375 ? 5.648 11.164 2.396 1 96.5 375 GLN A CA 1
ATOM 3029 C C . GLN A 1 375 ? 5.012 12.492 2.008 1 96.5 375 GLN A C 1
ATOM 3031 O O . GLN A 1 375 ? 3.818 12.703 2.225 1 96.5 375 GLN A O 1
ATOM 3036 N N . VAL A 1 376 ? 5.844 13.406 1.455 1 96.06 376 VAL A N 1
ATOM 3037 C CA . VAL A 1 376 ? 5.297 14.703 1.06 1 96.06 376 VAL A CA 1
ATOM 3038 C C . VAL A 1 376 ? 4.27 14.508 -0.055 1 96.06 376 VAL A C 1
ATOM 3040 O O . VAL A 1 376 ? 3.238 15.18 -0.079 1 96.06 376 VAL A O 1
ATOM 3043 N N . SER A 1 377 ? 4.535 13.609 -0.983 1 94.69 377 SER A N 1
ATOM 3044 C CA . SER A 1 377 ? 3.59 13.297 -2.049 1 94.69 377 SER A CA 1
ATOM 3045 C C . SER A 1 377 ? 2.283 12.75 -1.485 1 94.69 377 SER A C 1
ATOM 3047 O O . SER A 1 377 ? 1.199 13.172 -1.897 1 94.69 377 SER A O 1
ATOM 3049 N N . MET A 1 378 ? 2.4 11.875 -0.538 1 96.44 378 MET A N 1
ATOM 3050 C CA . MET A 1 378 ? 1.225 11.258 0.07 1 96.44 378 MET A CA 1
ATOM 3051 C C . MET A 1 378 ? 0.428 12.281 0.875 1 96.44 378 MET A C 1
ATOM 3053 O O . MET A 1 378 ? -0.799 12.336 0.78 1 96.44 378 MET A O 1
ATOM 3057 N N . VAL A 1 379 ? 1.121 13.086 1.643 1 97.62 379 VAL A N 1
ATOM 3058 C CA . VAL A 1 379 ? 0.443 14.086 2.457 1 97.62 379 VAL A CA 1
ATOM 3059 C C . VAL A 1 379 ? -0.242 15.109 1.552 1 97.62 379 VAL A C 1
ATOM 3061 O O . VAL A 1 379 ? -1.366 15.531 1.826 1 97.62 379 VAL A O 1
ATOM 3064 N N . GLY A 1 380 ? 0.465 15.523 0.483 1 96.62 380 GLY A N 1
ATOM 3065 C CA . GLY A 1 380 ? -0.166 16.406 -0.479 1 96.62 380 GLY A CA 1
ATOM 3066 C C . GLY A 1 380 ? -1.456 15.852 -1.051 1 96.62 380 GLY A C 1
ATOM 3067 O O . GLY A 1 380 ? -2.469 16.547 -1.111 1 96.62 380 GLY A O 1
ATOM 3068 N N . LEU A 1 381 ? -1.456 14.594 -1.432 1 96.94 381 LEU A N 1
ATOM 3069 C CA . LEU A 1 381 ? -2.641 13.945 -1.978 1 96.94 381 LEU A CA 1
ATOM 3070 C C . LEU A 1 381 ? -3.746 13.859 -0.931 1 96.94 381 LEU A C 1
ATOM 3072 O O . LEU A 1 381 ? -4.918 14.094 -1.237 1 96.94 381 LEU A O 1
ATOM 3076 N N . ILE A 1 382 ? -3.393 13.484 0.259 1 98.25 382 ILE A N 1
ATOM 3077 C CA . ILE A 1 382 ? -4.34 13.367 1.362 1 98.25 382 ILE A CA 1
ATOM 3078 C C . ILE A 1 382 ? -5.055 14.695 1.571 1 98.25 382 ILE A C 1
ATOM 3080 O O . ILE A 1 382 ? -6.285 14.742 1.677 1 98.25 382 ILE A O 1
ATOM 3084 N N . LEU A 1 383 ? -4.305 15.758 1.637 1 98.19 383 LEU A N 1
ATOM 3085 C CA . LEU A 1 383 ? -4.883 17.062 1.909 1 98.19 383 LEU A CA 1
ATOM 3086 C C . LEU A 1 383 ? -5.824 17.484 0.787 1 98.19 383 LEU A C 1
ATOM 3088 O O . LEU A 1 383 ? -6.895 18.047 1.046 1 98.19 383 LEU A O 1
ATOM 3092 N N . ILE A 1 384 ? -5.434 17.234 -0.418 1 97.62 384 ILE A N 1
ATOM 3093 C CA . ILE A 1 384 ? -6.289 17.578 -1.553 1 97.62 384 ILE A CA 1
ATOM 3094 C C . ILE A 1 384 ? -7.57 16.75 -1.491 1 97.62 384 ILE A C 1
ATOM 3096 O O . ILE A 1 384 ? -8.664 17.266 -1.714 1 97.62 384 ILE A O 1
ATOM 3100 N N . THR A 1 385 ? -7.457 15.461 -1.204 1 98.25 385 THR A N 1
ATOM 3101 C CA . THR A 1 385 ? -8.633 14.602 -1.092 1 98.25 385 THR A CA 1
ATOM 3102 C C . THR A 1 385 ? -9.539 15.07 0.046 1 98.25 385 THR A C 1
ATOM 3104 O O . THR A 1 385 ? -10.758 15.078 -0.091 1 98.25 385 THR A O 1
ATOM 3107 N N . GLU A 1 386 ? -8.93 15.43 1.195 1 98.19 386 GLU A N 1
ATOM 3108 C CA . GLU A 1 386 ? -9.703 15.969 2.303 1 98.19 386 GLU A CA 1
ATOM 3109 C C . GLU A 1 386 ? -10.469 17.219 1.878 1 98.19 386 GLU A C 1
ATOM 3111 O O . GLU A 1 386 ? -11.633 17.406 2.244 1 98.19 386 GLU A O 1
ATOM 3116 N N . ASP A 1 387 ? -9.828 18.047 1.129 1 97.06 387 ASP A N 1
ATOM 3117 C CA . ASP A 1 387 ? -10.469 19.266 0.632 1 97.06 387 ASP A CA 1
ATOM 3118 C C . ASP A 1 387 ? -11.656 18.938 -0.261 1 97.06 387 ASP A C 1
ATOM 3120 O O . ASP A 1 387 ? -12.703 19.578 -0.175 1 97.06 387 ASP A O 1
ATOM 3124 N N . LEU A 1 388 ? -11.484 18 -1.065 1 97.06 388 LEU A N 1
ATOM 3125 C CA . LEU A 1 388 ? -12.547 17.609 -1.98 1 97.06 388 LEU A CA 1
ATOM 3126 C C . LEU A 1 388 ? -13.734 17.031 -1.218 1 97.06 388 LEU A C 1
ATOM 3128 O O . LEU A 1 388 ? -14.891 17.281 -1.579 1 97.06 388 LEU A O 1
ATOM 3132 N N . ILE A 1 389 ? -13.438 16.266 -0.212 1 97.56 389 ILE A N 1
ATOM 3133 C CA . ILE A 1 389 ? -14.508 15.727 0.618 1 97.56 389 ILE A CA 1
ATOM 3134 C C . ILE A 1 389 ? -15.25 16.875 1.303 1 97.56 389 ILE A C 1
ATOM 3136 O O . ILE A 1 389 ? -16.484 16.906 1.308 1 97.56 389 ILE A O 1
ATOM 3140 N N . ALA A 1 390 ? -14.516 17.797 1.866 1 95.81 390 ALA A N 1
ATOM 3141 C CA . ALA A 1 390 ? -15.125 18.938 2.518 1 95.81 390 ALA A CA 1
ATOM 3142 C C . ALA A 1 390 ? -16.016 19.719 1.547 1 95.81 390 ALA A C 1
ATOM 3144 O O . ALA A 1 390 ? -17.125 20.141 1.908 1 95.81 390 ALA A O 1
ATOM 3145 N N . TYR A 1 391 ? -15.578 19.844 0.385 1 93.56 391 TYR A N 1
ATOM 3146 C CA . TYR A 1 391 ? -16.328 20.562 -0.63 1 93.56 391 TYR A CA 1
ATOM 3147 C C . TYR A 1 391 ? -17.578 19.797 -1.052 1 93.56 391 TYR A C 1
ATOM 3149 O O . TYR A 1 391 ? -18.672 20.344 -1.12 1 93.56 391 TYR A O 1
ATOM 3157 N N . LYS A 1 392 ? -17.453 18.562 -1.279 1 93.5 392 LYS A N 1
ATOM 3158 C CA . LYS A 1 392 ? -18.547 17.734 -1.772 1 93.5 392 LYS A CA 1
ATOM 3159 C C . LYS A 1 392 ? -19.609 17.516 -0.688 1 93.5 392 LYS A C 1
ATOM 3161 O O . LYS A 1 392 ? -20.797 17.391 -0.985 1 93.5 392 LYS A O 1
ATOM 3166 N N . TYR A 1 393 ? -19.156 17.406 0.503 1 94.31 393 TYR A N 1
ATOM 3167 C CA . TYR A 1 393 ? -20.047 17.078 1.613 1 94.31 393 TYR A CA 1
ATOM 3168 C C . TYR A 1 393 ? -20.531 18.359 2.305 1 94.31 393 TYR A C 1
ATOM 3170 O O . TYR A 1 393 ? -20.938 18.312 3.467 1 94.31 393 TYR A O 1
ATOM 3178 N N . TRP A 1 394 ? -20.562 19.5 1.674 1 90.12 394 TRP A N 1
ATOM 3179 C CA . TRP A 1 394 ? -20.812 20.781 2.33 1 90.12 394 TRP A CA 1
ATOM 3180 C C . TRP A 1 394 ? -22.297 21.141 2.314 1 90.12 394 TRP A C 1
ATOM 3182 O O . TRP A 1 394 ? -22.656 22.312 2.312 1 90.12 394 TRP A O 1
ATOM 3192 N N . ASP A 1 395 ? -23.141 20.25 2.254 1 86.44 395 ASP A N 1
ATOM 3193 C CA . ASP A 1 395 ? -24.578 20.484 2.135 1 86.44 395 ASP A CA 1
ATOM 3194 C C . ASP A 1 395 ? -25.109 21.25 3.35 1 86.44 395 ASP A C 1
ATOM 3196 O O . ASP A 1 395 ? -26.031 22.047 3.229 1 86.44 395 ASP A O 1
ATOM 3200 N N . ASP A 1 396 ? -24.469 21.047 4.484 1 81 396 ASP A N 1
ATOM 3201 C CA . ASP A 1 396 ? -24.953 21.703 5.695 1 81 396 ASP A CA 1
ATOM 3202 C C . ASP A 1 396 ? -24.125 22.938 6.012 1 81 396 ASP A C 1
ATOM 3204 O O . ASP A 1 396 ? -24.297 23.562 7.066 1 81 396 ASP A O 1
ATOM 3208 N N . ILE A 1 397 ? -23.312 23.312 5.121 1 85 397 ILE A N 1
ATOM 3209 C CA . ILE A 1 397 ? -22.438 24.469 5.332 1 85 397 ILE A CA 1
ATOM 3210 C C . ILE A 1 397 ? -22.875 25.609 4.422 1 85 397 ILE A C 1
ATOM 3212 O O . ILE A 1 397 ? -23.125 25.406 3.23 1 85 397 ILE A O 1
ATOM 3216 N N . PRO A 1 398 ? -23.062 26.781 5.039 1 85 398 PRO A N 1
ATOM 3217 C CA . PRO A 1 398 ? -23.453 27.922 4.207 1 85 398 PRO A CA 1
ATOM 3218 C C . PRO A 1 398 ? -22.469 28.172 3.061 1 85 398 PRO A C 1
ATOM 3220 O O . PRO A 1 398 ? -21.266 28.031 3.234 1 85 398 PRO A O 1
ATOM 3223 N N . PRO A 1 399 ? -23.062 28.5 1.938 1 83.69 399 PRO A N 1
ATOM 3224 C CA . PRO A 1 399 ? -22.172 28.812 0.818 1 83.69 399 PRO A CA 1
ATOM 3225 C C . PRO A 1 399 ? -21.359 30.094 1.054 1 83.69 399 PRO A C 1
ATOM 3227 O O . PRO A 1 399 ? -21.703 30.891 1.925 1 83.69 399 PRO A O 1
ATOM 3230 N N . LEU A 1 400 ? -20.344 30.188 0.352 1 77.69 400 LEU A N 1
ATOM 3231 C CA . LEU A 1 400 ? -19.453 31.328 0.511 1 77.69 400 LEU A CA 1
ATOM 3232 C C . LEU A 1 400 ? -20.188 32.625 0.233 1 77.69 400 LEU A C 1
ATOM 3234 O O . LEU A 1 400 ? -19.828 33.688 0.778 1 77.69 400 LEU A O 1
ATOM 3238 N N . THR A 1 401 ? -21.203 32.562 -0.52 1 78.38 401 THR A N 1
ATOM 3239 C CA . THR A 1 401 ? -22 33.75 -0.872 1 78.38 401 THR A CA 1
ATOM 3240 C C . THR A 1 401 ? -22.781 34.25 0.332 1 78.38 401 THR A C 1
ATOM 3242 O O . THR A 1 401 ? -23.297 35.375 0.325 1 78.38 401 THR A O 1
ATOM 3245 N N . ALA A 1 402 ? -22.875 33.438 1.298 1 79.81 402 ALA A N 1
ATOM 3246 C CA . ALA A 1 402 ? -23.609 33.844 2.5 1 79.81 402 ALA A CA 1
ATOM 3247 C C . ALA A 1 402 ? -22.766 34.75 3.391 1 79.81 402 ALA A C 1
ATOM 3249 O O . ALA A 1 402 ? -23.281 35.344 4.332 1 79.81 402 ALA A O 1
ATOM 3250 N N . ALA A 1 403 ? -21.531 34.812 3.062 1 79.19 403 ALA A N 1
ATOM 3251 C CA . ALA A 1 403 ? -20.641 35.656 3.859 1 79.19 403 ALA A CA 1
ATOM 3252 C C . ALA A 1 403 ? -20.938 37.156 3.643 1 79.19 403 ALA A C 1
ATOM 3254 O O . ALA A 1 403 ? -21.406 37.531 2.572 1 79.19 403 ALA A O 1
ATOM 3255 N N . ASP A 1 404 ? -20.75 37.875 4.691 1 80.5 404 ASP A N 1
ATOM 3256 C CA . ASP A 1 404 ? -20.812 39.344 4.539 1 80.5 404 ASP A CA 1
ATOM 3257 C C . ASP A 1 404 ? -19.812 39.812 3.5 1 80.5 404 ASP A C 1
ATOM 3259 O O . ASP A 1 404 ? -18.609 39.625 3.648 1 80.5 404 ASP A O 1
ATOM 3263 N N . PRO A 1 405 ? -20.375 40.406 2.414 1 76.44 405 PRO A N 1
ATOM 3264 C CA . PRO A 1 405 ? -19.484 40.812 1.319 1 76.44 405 PRO A CA 1
ATOM 3265 C C . PRO A 1 405 ? -18.359 41.75 1.783 1 76.44 405 PRO A C 1
ATOM 3267 O O . PRO A 1 405 ? -17.25 41.656 1.263 1 76.44 405 PRO A O 1
ATOM 3270 N N . ALA A 1 406 ? -18.703 42.594 2.705 1 75.62 406 ALA A N 1
ATOM 3271 C CA . ALA A 1 406 ? -17.672 43.5 3.191 1 75.62 406 ALA A CA 1
ATOM 3272 C C . ALA A 1 406 ? -16.547 42.75 3.883 1 75.62 406 ALA A C 1
ATOM 3274 O O . ALA A 1 406 ? -15.359 43.062 3.689 1 75.62 406 ALA A O 1
ATOM 3275 N N . TRP A 1 407 ? -17 41.844 4.625 1 73 407 TRP A N 1
ATOM 3276 C CA . TRP A 1 407 ? -16.031 41.031 5.352 1 73 407 TRP A CA 1
ATOM 3277 C C . TRP A 1 407 ? -15.188 40.188 4.391 1 73 407 TRP A C 1
ATOM 3279 O O . TRP A 1 407 ? -13.961 40.094 4.535 1 73 407 TRP A O 1
ATOM 3289 N N . LEU A 1 408 ? -15.852 39.656 3.377 1 71.69 408 LEU A N 1
ATOM 3290 C CA . LEU A 1 408 ? -15.148 38.844 2.393 1 71.69 408 LEU A CA 1
ATOM 3291 C C . LEU A 1 408 ? -14.172 39.688 1.585 1 71.69 408 LEU A C 1
ATOM 3293 O O . LEU A 1 408 ? -13.062 39.25 1.271 1 71.69 408 LEU A O 1
ATOM 3297 N N . MET A 1 409 ? -14.594 40.844 1.337 1 74 409 MET A N 1
ATOM 3298 C CA . MET A 1 409 ? -13.742 41.781 0.594 1 74 409 MET A CA 1
ATOM 3299 C C . MET A 1 409 ? -12.516 42.156 1.409 1 74 409 MET A C 1
ATOM 3301 O O . MET A 1 409 ? -11.406 42.188 0.879 1 74 409 MET A O 1
ATOM 3305 N N . THR A 1 410 ? -12.734 42.438 2.66 1 75.5 410 THR A N 1
ATOM 3306 C CA . THR A 1 410 ? -11.609 42.812 3.516 1 75.5 410 THR A CA 1
ATOM 3307 C C . THR A 1 410 ? -10.625 41.656 3.635 1 75.5 410 THR A C 1
ATOM 3309 O O . THR A 1 410 ? -9.414 41.844 3.531 1 75.5 410 THR A O 1
ATOM 3312 N N . ALA A 1 411 ? -11.188 40.531 3.811 1 72 411 ALA A N 1
ATOM 3313 C CA . ALA A 1 411 ? -10.336 39.344 3.902 1 72 411 ALA A CA 1
ATOM 3314 C C . ALA A 1 411 ? -9.547 39.125 2.613 1 72 411 ALA A C 1
ATOM 3316 O O . ALA A 1 411 ? -8.359 38.781 2.652 1 72 411 ALA A O 1
ATOM 3317 N N . GLY A 1 412 ? -10.188 39.344 1.529 1 72.38 412 GLY A N 1
ATOM 3318 C CA . GLY A 1 412 ? -9.531 39.25 0.236 1 72.38 412 GLY A CA 1
ATOM 3319 C C . GLY A 1 412 ? -8.406 40.25 0.05 1 72.38 412 GLY A C 1
ATOM 3320 O O . GLY A 1 412 ? -7.34 39.906 -0.454 1 72.38 412 GLY A O 1
ATOM 3321 N N . VAL A 1 413 ? -8.688 41.406 0.488 1 75.62 413 VAL A N 1
ATOM 3322 C CA . VAL A 1 413 ? -7.684 42.469 0.364 1 75.62 413 VAL A CA 1
ATOM 3323 C C . VAL A 1 413 ? -6.469 42.125 1.229 1 75.62 413 VAL A C 1
ATOM 3325 O O . VAL A 1 413 ? -5.328 42.281 0.789 1 75.62 413 VAL A O 1
ATOM 3328 N N . VAL A 1 414 ? -6.691 41.656 2.396 1 73.19 414 VAL A N 1
ATOM 3329 C CA . VAL A 1 414 ? -5.605 41.281 3.303 1 73.19 414 VAL A CA 1
ATOM 3330 C C . VAL A 1 414 ? -4.785 40.156 2.699 1 73.19 414 VAL A C 1
ATOM 3332 O O . VAL A 1 414 ? -3.555 40.188 2.697 1 73.19 414 VAL A O 1
ATOM 3335 N N . ALA A 1 415 ? -5.488 39.188 2.199 1 71.5 415 ALA A N 1
ATOM 3336 C CA . ALA A 1 415 ? -4.801 38.062 1.561 1 71.5 415 ALA A CA 1
ATOM 3337 C C . ALA A 1 415 ? -3.971 38.562 0.371 1 71.5 415 ALA A C 1
ATOM 3339 O O . ALA A 1 415 ? -2.826 38.125 0.196 1 71.5 415 ALA A O 1
ATOM 3340 N N . PHE A 1 416 ? -4.527 39.406 -0.365 1 72 416 PHE A N 1
ATOM 3341 C CA . PHE A 1 416 ? -3.848 39.969 -1.531 1 72 416 PHE A CA 1
ATOM 3342 C C . PHE A 1 416 ? -2.59 40.719 -1.117 1 72 416 PHE A C 1
ATOM 3344 O O . PHE A 1 416 ? -1.532 40.562 -1.729 1 72 416 PHE A O 1
ATOM 3351 N N . VAL A 1 417 ? -2.686 41.469 -0.158 1 73.19 417 VAL A N 1
ATOM 3352 C CA . VAL A 1 417 ? -1.557 42.281 0.306 1 73.19 417 VAL A CA 1
ATOM 3353 C C . VAL A 1 417 ? -0.449 41.375 0.82 1 73.19 417 VAL A C 1
ATOM 3355 O O . VAL A 1 417 ? 0.73 41.594 0.535 1 73.19 417 VAL A O 1
ATOM 3358 N N . LEU A 1 418 ? -0.792 40.312 1.505 1 69.81 418 LEU A N 1
ATOM 3359 C CA . LEU A 1 418 ? 0.191 39.375 2.027 1 69.81 418 LEU A CA 1
ATOM 3360 C C . LEU A 1 418 ? 0.922 38.656 0.893 1 69.81 418 LEU A C 1
ATOM 3362 O O . LEU A 1 418 ? 2.146 38.531 0.925 1 69.81 418 LEU A O 1
ATOM 3366 N N . VAL A 1 419 ? 0.182 38.281 -0.048 1 67.19 419 VAL A N 1
ATOM 3367 C CA . VAL A 1 419 ? 0.78 37.625 -1.207 1 67.19 419 VAL A CA 1
ATOM 3368 C C . VAL A 1 419 ? 1.678 38.625 -1.95 1 67.19 419 VAL A C 1
ATOM 3370 O O . VAL A 1 419 ? 2.783 38.25 -2.371 1 67.19 419 VAL A O 1
ATOM 3373 N N . ALA A 1 420 ? 1.254 39.844 -2.072 1 69.88 420 ALA A N 1
ATOM 3374 C CA . ALA A 1 420 ? 2.018 40.875 -2.756 1 69.88 420 ALA A CA 1
ATOM 3375 C C . ALA A 1 420 ? 3.338 41.156 -2.039 1 69.88 420 ALA A C 1
ATOM 3377 O O . ALA A 1 420 ? 4.371 41.344 -2.684 1 69.88 420 ALA A O 1
ATOM 3378 N N . ILE A 1 421 ? 3.285 41.125 -0.809 1 69.56 421 ILE A N 1
ATOM 3379 C CA . ILE A 1 421 ? 4.488 41.344 -0.015 1 69.56 421 ILE A CA 1
ATOM 3380 C C . ILE A 1 421 ? 5.484 40.219 -0.27 1 69.56 421 ILE A C 1
ATOM 3382 O O . ILE A 1 421 ? 6.676 40.469 -0.471 1 69.56 421 ILE A O 1
ATOM 3386 N N . THR A 1 422 ? 4.984 39.062 -0.282 1 67.5 422 THR A N 1
ATOM 3387 C CA . THR A 1 422 ? 5.867 37.906 -0.509 1 67.5 422 THR A CA 1
ATOM 3388 C C . THR A 1 422 ? 6.477 37.969 -1.907 1 67.5 422 THR A C 1
ATOM 3390 O O . THR A 1 422 ? 7.66 37.688 -2.088 1 67.5 422 THR A O 1
ATOM 3393 N N . ILE A 1 423 ? 5.613 38.375 -2.863 1 65.88 423 ILE A N 1
ATOM 3394 C CA . ILE A 1 423 ? 6.082 38.5 -4.238 1 65.88 423 ILE A CA 1
ATOM 3395 C C . ILE A 1 423 ? 7.133 39.594 -4.328 1 65.88 423 ILE A C 1
ATOM 3397 O O . ILE A 1 423 ? 8.164 39.438 -4.984 1 65.88 423 ILE A O 1
ATOM 3401 N N . HIS A 1 424 ? 6.828 40.688 -3.74 1 66.69 424 HIS A N 1
ATOM 3402 C CA . HIS A 1 424 ? 7.758 41.812 -3.742 1 66.69 424 HIS A CA 1
ATOM 3403 C C . HIS A 1 424 ? 9.117 41.406 -3.186 1 66.69 424 HIS A C 1
ATOM 3405 O O . HIS A 1 424 ? 10.148 41.688 -3.795 1 66.69 424 HIS A O 1
ATOM 3411 N N . TYR A 1 425 ? 9.109 40.75 -2.139 1 64.5 425 TYR A N 1
ATOM 3412 C CA . TYR A 1 425 ? 10.367 40.312 -1.53 1 64.5 425 TYR A CA 1
ATOM 3413 C C . TYR A 1 425 ? 11.062 39.281 -2.383 1 64.5 425 TYR A C 1
ATOM 3415 O O . TYR A 1 425 ? 12.297 39.25 -2.471 1 64.5 425 TYR A O 1
ATOM 3423 N N . ALA A 1 426 ? 10.25 38.469 -3.018 1 62.72 426 ALA A N 1
ATOM 3424 C CA . ALA A 1 426 ? 10.812 37.469 -3.92 1 62.72 426 ALA A CA 1
ATOM 3425 C C . ALA A 1 426 ? 11.492 38.125 -5.113 1 62.72 426 ALA A C 1
ATOM 3427 O O . ALA A 1 426 ? 12.602 37.75 -5.496 1 62.72 426 ALA A O 1
ATOM 3428 N N . ILE A 1 427 ? 10.797 39.062 -5.668 1 63.25 427 ILE A N 1
ATOM 3429 C CA . ILE A 1 427 ? 11.328 39.781 -6.824 1 63.25 427 ILE A CA 1
ATOM 3430 C C . ILE A 1 427 ? 12.594 40.531 -6.422 1 63.25 427 ILE A C 1
ATOM 3432 O O . ILE A 1 427 ? 13.586 40.531 -7.152 1 63.25 427 ILE A O 1
ATOM 3436 N N . LYS A 1 428 ? 12.523 41.188 -5.344 1 62.25 428 LYS A N 1
ATOM 3437 C CA . LYS A 1 428 ? 13.672 41.969 -4.887 1 62.25 428 LYS A CA 1
ATOM 3438 C C . LYS A 1 428 ? 14.883 41.062 -4.668 1 62.25 428 LYS A C 1
ATOM 3440 O O . LYS A 1 428 ? 16 41.438 -5.023 1 62.25 428 LYS A O 1
ATOM 3445 N N . GLU A 1 429 ? 14.633 40 -4.102 1 60.47 429 GLU A N 1
ATOM 3446 C CA . GLU A 1 429 ? 15.742 39.094 -3.84 1 60.47 429 GLU A CA 1
ATOM 3447 C C . GLU A 1 429 ? 16.203 38.375 -5.121 1 60.47 429 GLU A C 1
ATOM 3449 O O . GLU A 1 429 ? 17.391 38.094 -5.289 1 60.47 429 GLU A O 1
ATOM 3454 N N . LEU A 1 430 ? 15.203 37.969 -5.949 1 55.72 430 LEU A N 1
ATOM 3455 C CA . LEU A 1 430 ? 15.523 37.281 -7.195 1 55.72 430 LEU A CA 1
ATOM 3456 C C . LEU A 1 430 ? 16.203 38.219 -8.18 1 55.72 430 LEU A C 1
ATOM 3458 O O . LEU A 1 430 ? 17.109 37.844 -8.906 1 55.72 430 LEU A O 1
ATOM 3462 N N . PHE A 1 431 ? 15.711 39.406 -8.367 1 54.03 431 PHE A N 1
ATOM 3463 C CA . PHE A 1 431 ? 16.203 40.312 -9.406 1 54.03 431 PHE A CA 1
ATOM 3464 C C . PHE A 1 431 ? 17.172 41.312 -8.836 1 54.03 431 PHE A C 1
ATOM 3466 O O . PHE A 1 431 ? 17.875 42 -9.586 1 54.03 431 PHE A O 1
ATOM 3473 N N . CYS A 1 432 ? 17.25 41.656 -7.621 1 49.03 432 CYS A N 1
ATOM 3474 C CA . CYS A 1 432 ? 18.281 42.531 -7.074 1 49.03 432 CYS A CA 1
ATOM 3475 C C . CYS A 1 432 ? 19.156 41.781 -6.07 1 49.03 432 CYS A C 1
ATOM 3477 O O . CYS A 1 432 ? 18.984 41.938 -4.859 1 49.03 432 CYS A O 1
ATOM 3479 N N . PRO A 1 433 ? 19.797 40.719 -6.484 1 49.31 433 PRO A N 1
ATOM 3480 C CA . PRO A 1 433 ? 20.609 39.969 -5.535 1 49.31 433 PRO A CA 1
ATOM 3481 C C . PRO A 1 433 ? 21.562 40.875 -4.73 1 49.31 433 PRO A C 1
ATOM 3483 O O . PRO A 1 433 ? 22.172 41.781 -5.289 1 49.31 433 PRO A O 1
ATOM 3486 N N . ASN A 1 434 ? 21.312 41.312 -3.643 1 44.44 434 ASN A N 1
ATOM 3487 C CA . ASN A 1 434 ? 22.312 42.062 -2.883 1 44.44 434 ASN A CA 1
ATOM 3488 C C . ASN A 1 434 ? 23.703 41.5 -3.088 1 44.44 434 ASN A C 1
ATOM 3490 O O . ASN A 1 434 ? 23.922 40.281 -2.965 1 44.44 434 ASN A O 1
ATOM 3494 N N . LYS A 1 435 ? 24.703 42.125 -3.812 1 45.69 435 LYS A N 1
ATOM 3495 C CA . LYS A 1 435 ? 26.109 41.906 -4.102 1 45.69 435 LYS A CA 1
ATOM 3496 C C . LYS A 1 435 ? 26.812 41.25 -2.918 1 45.69 435 LYS A C 1
ATOM 3498 O O . LYS A 1 435 ? 27.734 40.438 -3.104 1 45.69 435 LYS A O 1
ATOM 3503 N N . GLN A 1 436 ? 26.672 41.656 -1.693 1 42.75 436 GLN A N 1
ATOM 3504 C CA . GLN A 1 436 ? 27.484 41.25 -0.565 1 42.75 436 GLN A CA 1
ATOM 3505 C C . GLN A 1 436 ? 27.172 39.812 -0.173 1 42.75 436 GLN A C 1
ATOM 3507 O O . GLN A 1 436 ? 28.062 39.094 0.312 1 42.75 436 GLN A O 1
ATOM 3512 N N . ARG A 1 437 ? 25.984 39.219 -0.286 1 43.75 437 ARG A N 1
ATOM 3513 C CA . ARG A 1 437 ? 25.656 37.875 0.224 1 43.75 437 ARG A CA 1
ATOM 3514 C C . ARG A 1 437 ? 26.031 36.812 -0.78 1 43.75 437 ARG A C 1
ATOM 3516 O O . ARG A 1 437 ? 26.203 35.625 -0.411 1 43.75 437 ARG A O 1
ATOM 3523 N N . ALA A 1 438 ? 26.125 37.062 -2.049 1 41.47 438 ALA A N 1
ATOM 3524 C CA . ALA A 1 438 ? 26.688 36.125 -3.045 1 41.47 438 ALA A CA 1
ATOM 3525 C C . ALA A 1 438 ? 28.172 35.906 -2.801 1 41.47 438 ALA A C 1
ATOM 3527 O O . ALA A 1 438 ? 28.656 34.781 -2.971 1 41.47 438 ALA A O 1
ATOM 3528 N N . HIS A 1 439 ? 28.969 36.812 -2.484 1 42.22 439 HIS A N 1
ATOM 3529 C CA . HIS A 1 439 ? 30.375 36.656 -2.131 1 42.22 439 HIS A CA 1
ATOM 3530 C C . HIS A 1 439 ? 30.547 35.781 -0.91 1 42.22 439 HIS A C 1
ATOM 3532 O O . HIS A 1 439 ? 31.484 34.969 -0.842 1 42.22 439 HIS A O 1
ATOM 3538 N N . ALA A 1 440 ? 29.734 35.812 0.095 1 42.12 440 ALA A N 1
ATOM 3539 C CA . ALA A 1 440 ? 29.859 35 1.305 1 42.12 440 ALA A CA 1
ATOM 3540 C C . ALA A 1 440 ? 29.5 33.562 1.032 1 42.12 440 ALA A C 1
ATOM 3542 O O . ALA A 1 440 ? 30.141 32.625 1.563 1 42.12 440 ALA A O 1
ATOM 3543 N N . LEU A 1 441 ? 28.641 33.25 0.172 1 39.03 441 LEU A N 1
ATOM 3544 C CA . LEU A 1 441 ? 28.297 31.875 -0.191 1 39.03 441 LEU A CA 1
ATOM 3545 C C . LEU A 1 441 ? 29.375 31.281 -1.101 1 39.03 441 LEU A C 1
ATOM 3547 O O . LEU A 1 441 ? 29.719 30.109 -0.963 1 39.03 441 LEU A O 1
ATOM 3551 N N . ASP A 1 442 ? 29.969 32 -2.043 1 41.47 442 ASP A N 1
ATOM 3552 C CA . ASP A 1 442 ? 31.125 31.562 -2.824 1 41.47 442 ASP A CA 1
ATOM 3553 C C . ASP A 1 442 ? 32.344 31.297 -1.922 1 41.47 442 ASP A C 1
ATOM 3555 O O . ASP A 1 442 ? 33.094 30.344 -2.148 1 41.47 442 ASP A O 1
ATOM 3559 N N . ILE A 1 443 ? 32.594 32.094 -0.946 1 45.56 443 ILE A N 1
ATOM 3560 C CA . ILE A 1 443 ? 33.688 31.891 -0.008 1 45.56 443 ILE A CA 1
ATOM 3561 C C . ILE A 1 443 ? 33.406 30.641 0.825 1 45.56 443 ILE A C 1
ATOM 3563 O O . ILE A 1 443 ? 34.344 29.859 1.102 1 45.56 443 ILE A O 1
ATOM 3567 N N . ALA A 1 444 ? 32.156 30.422 1.238 1 42.56 444 ALA A N 1
ATOM 3568 C CA . ALA A 1 444 ? 31.812 29.266 2.064 1 42.56 444 ALA A CA 1
ATOM 3569 C C . ALA A 1 444 ? 31.859 27.969 1.249 1 42.56 444 ALA A C 1
ATOM 3571 O O . ALA A 1 444 ? 32.188 26.906 1.78 1 42.56 444 ALA A O 1
ATOM 3572 N N . LEU A 1 445 ? 31.719 28.047 0.006 1 38.72 445 LEU A N 1
ATOM 3573 C CA . LEU A 1 445 ? 31.797 26.891 -0.863 1 38.72 445 LEU A CA 1
ATOM 3574 C C . LEU A 1 445 ? 33.219 26.719 -1.416 1 38.72 445 LEU A C 1
ATOM 3576 O O . LEU A 1 445 ? 33.469 25.781 -2.168 1 38.72 445 LEU A O 1
ATOM 3580 N N . GLN A 1 446 ? 34.094 27.719 -1.251 1 38.5 446 GLN A N 1
ATOM 3581 C CA . GLN A 1 446 ? 35.469 27.484 -1.709 1 38.5 446 GLN A CA 1
ATOM 3582 C C . GLN A 1 446 ? 36.188 26.469 -0.827 1 38.5 446 GLN A C 1
ATOM 3584 O O . GLN A 1 446 ? 36.156 26.578 0.401 1 38.5 446 GLN A O 1
ATOM 3589 N N . PRO A 1 447 ? 36.562 25.391 -1.365 1 35.22 447 PRO A N 1
ATOM 3590 C CA . PRO A 1 447 ? 37.438 24.484 -0.627 1 35.22 447 PRO A CA 1
ATOM 3591 C C . PRO A 1 447 ? 38.688 25.188 -0.079 1 35.22 447 PRO A C 1
ATOM 3593 O O . PRO A 1 447 ? 39.219 26.078 -0.739 1 35.22 447 PRO A O 1
ATOM 3596 N N . LYS A 1 448 ? 38.781 25.453 1.204 1 35.06 448 LYS A N 1
ATOM 3597 C CA . LYS A 1 448 ? 40.062 25.891 1.737 1 35.06 448 LYS A CA 1
ATOM 3598 C C . LYS A 1 448 ? 41.219 25.172 1.036 1 35.06 448 LYS A C 1
ATOM 3600 O O . LYS A 1 448 ? 41.281 23.953 1.031 1 35.06 448 LYS A O 1
ATOM 3605 N N . LYS A 1 449 ? 41.844 25.781 0.061 1 32.03 449 LYS A N 1
ATOM 3606 C CA . LYS A 1 449 ? 43.188 25.281 -0.289 1 32.03 449 LYS A CA 1
ATOM 3607 C C . LYS A 1 449 ? 44.031 25.078 0.956 1 32.03 449 LYS A C 1
ATOM 3609 O O . LYS A 1 449 ? 44.25 26.016 1.731 1 32.03 449 LYS A O 1
ATOM 3614 N N . LEU A 1 450 ? 44.031 23.938 1.607 1 26.84 450 LEU A N 1
ATOM 3615 C CA . LEU A 1 450 ? 45.125 23.562 2.494 1 26.84 450 LEU A CA 1
ATOM 3616 C C . LEU A 1 450 ? 46.469 24 1.913 1 26.84 450 LEU A C 1
ATOM 3618 O O . LEU A 1 450 ? 46.875 23.547 0.837 1 26.84 450 LEU A O 1
ATOM 3622 N N . GLN A 1 451 ? 46.844 25.219 2.094 1 23.56 451 GLN A N 1
ATOM 3623 C CA . GLN A 1 451 ? 48.312 25.344 2.129 1 23.56 451 GLN A CA 1
ATOM 3624 C C . GLN A 1 451 ? 48.906 24.5 3.252 1 23.56 451 GLN A C 1
ATOM 3626 O O . GLN A 1 451 ? 48.375 24.5 4.375 1 23.56 451 GLN A O 1
ATOM 3631 N N . MET B 1 1 ? 75.188 14.789 -68.188 1 23.94 1 MET B N 1
ATOM 3632 C CA . MET B 1 1 ? 75 15.383 -66.875 1 23.94 1 MET B CA 1
ATOM 3633 C C . MET B 1 1 ? 73.688 14.891 -66.25 1 23.94 1 MET B C 1
ATOM 3635 O O . MET B 1 1 ? 73.188 15.5 -65.312 1 23.94 1 MET B O 1
ATOM 3639 N N . VAL B 1 2 ? 73.062 13.875 -66.688 1 23.08 2 VAL B N 1
ATOM 3640 C CA . VAL B 1 2 ? 71.688 13.367 -66.75 1 23.08 2 VAL B CA 1
ATOM 3641 C C . VAL B 1 2 ? 71.25 12.852 -65.375 1 23.08 2 VAL B C 1
ATOM 3643 O O . VAL B 1 2 ? 70.125 13.094 -64.938 1 23.08 2 VAL B O 1
ATOM 3646 N N . ALA B 1 3 ? 71.938 11.906 -64.688 1 22.59 3 ALA B N 1
ATOM 3647 C CA . ALA B 1 3 ? 71.438 10.57 -64.312 1 22.59 3 ALA B CA 1
ATOM 3648 C C . ALA B 1 3 ? 70.875 10.602 -62.875 1 22.59 3 ALA B C 1
ATOM 3650 O O . ALA B 1 3 ? 69.875 9.961 -62.625 1 22.59 3 ALA B O 1
ATOM 3651 N N . ALA B 1 4 ? 71.562 10.914 -61.812 1 23.55 4 ALA B N 1
ATOM 3652 C CA . ALA B 1 4 ? 71.625 10.164 -60.562 1 23.55 4 ALA B CA 1
ATOM 3653 C C . ALA B 1 4 ? 70.562 10.625 -59.562 1 23.55 4 ALA B C 1
ATOM 3655 O O . ALA B 1 4 ? 70.812 11.492 -58.719 1 23.55 4 ALA B O 1
ATOM 3656 N N . THR B 1 5 ? 69.438 11.055 -59.938 1 25.19 5 THR B N 1
ATOM 3657 C CA . THR B 1 5 ? 68.625 11.82 -59 1 25.19 5 THR B CA 1
ATOM 3658 C C . THR B 1 5 ? 68.188 10.961 -57.812 1 25.19 5 THR B C 1
ATOM 3660 O O . THR B 1 5 ? 67.625 9.906 -58 1 25.19 5 THR B O 1
ATOM 3663 N N . ALA B 1 6 ? 69 10.883 -56.688 1 25.66 6 ALA B N 1
ATOM 3664 C CA . ALA B 1 6 ? 69.062 10.227 -55.406 1 25.66 6 ALA B CA 1
ATOM 3665 C C . ALA B 1 6 ? 67.75 10.461 -54.625 1 25.66 6 ALA B C 1
ATOM 3667 O O . ALA B 1 6 ? 67.438 11.602 -54.344 1 25.66 6 ALA B O 1
ATOM 3668 N N . ASP B 1 7 ? 66.688 9.68 -54.844 1 24.27 7 ASP B N 1
ATOM 3669 C CA . ASP B 1 7 ? 65.375 9.703 -54.312 1 24.27 7 ASP B CA 1
ATOM 3670 C C . ASP B 1 7 ? 65.312 9.586 -52.812 1 24.27 7 ASP B C 1
ATOM 3672 O O . ASP B 1 7 ? 65.75 8.555 -52.25 1 24.27 7 ASP B O 1
ATOM 3676 N N . GLU B 1 8 ? 65.875 10.531 -52.031 1 25.25 8 GLU B N 1
ATOM 3677 C CA . GLU B 1 8 ? 66 10.547 -50.594 1 25.25 8 GLU B CA 1
ATOM 3678 C C . GLU B 1 8 ? 64.562 10.367 -49.969 1 25.25 8 GLU B C 1
ATOM 3680 O O . GLU B 1 8 ? 63.781 11.297 -49.969 1 25.25 8 GLU B O 1
ATOM 3685 N N . ARG B 1 9 ? 63.875 9.297 -50.188 1 25.73 9 ARG B N 1
ATOM 3686 C CA . ARG B 1 9 ? 62.594 9.031 -49.562 1 25.73 9 ARG B CA 1
ATOM 3687 C C . ARG B 1 9 ? 62.688 9.172 -48.062 1 25.73 9 ARG B C 1
ATOM 3689 O O . ARG B 1 9 ? 63.469 8.477 -47.406 1 25.73 9 ARG B O 1
ATOM 3696 N N . LYS B 1 10 ? 62.625 10.375 -47.469 1 26.98 10 LYS B N 1
ATOM 3697 C CA . LYS B 1 10 ? 62.562 10.68 -46.062 1 26.98 10 LYS B CA 1
ATOM 3698 C C . LYS B 1 10 ? 61.625 9.703 -45.344 1 26.98 10 LYS B C 1
ATOM 3700 O O . LYS B 1 10 ? 60.5 9.477 -45.75 1 26.98 10 LYS B O 1
ATOM 3705 N N . ARG B 1 11 ? 62.125 8.703 -44.594 1 27.88 11 ARG B N 1
ATOM 3706 C CA . ARG B 1 11 ? 61.562 7.699 -43.719 1 27.88 11 ARG B CA 1
ATOM 3707 C C . ARG B 1 11 ? 60.562 8.328 -42.75 1 27.88 11 ARG B C 1
ATOM 3709 O O . ARG B 1 11 ? 60.938 9.227 -41.969 1 27.88 11 ARG B O 1
ATOM 3716 N N . GLN B 1 12 ? 59.344 8.586 -43.188 1 27.56 12 GLN B N 1
ATOM 3717 C CA . GLN B 1 12 ? 58.375 9.148 -42.25 1 27.56 12 GLN B CA 1
ATOM 3718 C C . GLN B 1 12 ? 58.375 8.391 -40.938 1 27.56 12 GLN B C 1
ATOM 3720 O O . GLN B 1 12 ? 58.469 7.16 -40.938 1 27.56 12 GLN B O 1
ATOM 3725 N N . PRO B 1 13 ? 58.781 9.008 -39.812 1 29.59 13 PRO B N 1
ATOM 3726 C CA . PRO B 1 13 ? 58.844 8.383 -38.5 1 29.59 13 PRO B CA 1
ATOM 3727 C C . PRO B 1 13 ? 57.625 7.566 -38.156 1 29.59 13 PRO B C 1
ATOM 3729 O O . PRO B 1 13 ? 56.531 7.883 -38.625 1 29.59 13 PRO B O 1
ATOM 3732 N N . ARG B 1 14 ? 57.75 6.219 -37.969 1 27.98 14 ARG B N 1
ATOM 3733 C CA . ARG B 1 14 ? 56.75 5.258 -37.5 1 27.98 14 ARG B CA 1
ATOM 3734 C C . ARG B 1 14 ? 56 5.809 -36.281 1 27.98 14 ARG B C 1
ATOM 3736 O O . ARG B 1 14 ? 56.594 6.234 -35.312 1 27.98 14 ARG B O 1
ATOM 3743 N N . GLN B 1 15 ? 54.875 6.48 -36.531 1 28.5 15 GLN B N 1
ATOM 3744 C CA . GLN B 1 15 ? 54.062 6.934 -35.406 1 28.5 15 GLN B CA 1
ATOM 3745 C C . GLN B 1 15 ? 53.906 5.828 -34.375 1 28.5 15 GLN B C 1
ATOM 3747 O O . GLN B 1 15 ? 53.75 4.652 -34.719 1 28.5 15 GLN B O 1
ATOM 3752 N N . PRO B 1 16 ? 54.469 6.004 -33.125 1 28.8 16 PRO B N 1
ATOM 3753 C CA . PRO B 1 16 ? 54.375 4.969 -32.094 1 28.8 16 PRO B CA 1
ATOM 3754 C C . PRO B 1 16 ? 53 4.316 -32 1 28.8 16 PRO B C 1
ATOM 3756 O O . PRO B 1 16 ? 52 4.973 -32.281 1 28.8 16 PRO B O 1
ATOM 3759 N N . ARG B 1 17 ? 52.938 2.998 -32.312 1 27.19 17 ARG B N 1
ATOM 3760 C CA . ARG B 1 17 ? 51.75 2.162 -32.125 1 27.19 17 ARG B CA 1
ATOM 3761 C C . ARG B 1 17 ? 51.094 2.441 -30.797 1 27.19 17 ARG B C 1
ATOM 3763 O O . ARG B 1 17 ? 51.688 2.307 -29.75 1 27.19 17 ARG B O 1
ATOM 3770 N N . GLN B 1 18 ? 50.281 3.457 -30.766 1 26.03 18 GLN B N 1
ATOM 3771 C CA . GLN B 1 18 ? 49.469 3.59 -29.562 1 26.03 18 GLN B CA 1
ATOM 3772 C C . GLN B 1 18 ? 49 2.227 -29.062 1 26.03 18 GLN B C 1
ATOM 3774 O O . GLN B 1 18 ? 48.469 1.427 -29.844 1 26.03 18 GLN B O 1
ATOM 3779 N N . ARG B 1 19 ? 49.656 1.654 -28.062 1 25.89 19 ARG B N 1
ATOM 3780 C CA . ARG B 1 19 ? 49.25 0.451 -27.344 1 25.89 19 ARG B CA 1
ATOM 3781 C C . ARG B 1 19 ? 47.719 0.36 -27.266 1 25.89 19 ARG B C 1
ATOM 3783 O O . ARG B 1 19 ? 47.062 1.3 -26.812 1 25.89 19 ARG B O 1
ATOM 3790 N N . ALA B 1 20 ? 47.125 -0.441 -28.156 1 26.92 20 ALA B N 1
ATOM 3791 C CA . ALA B 1 20 ? 45.75 -0.941 -28.031 1 26.92 20 ALA B CA 1
ATOM 3792 C C . ALA B 1 20 ? 45.438 -1.329 -26.594 1 26.92 20 ALA B C 1
ATOM 3794 O O . ALA B 1 20 ? 46.031 -2.275 -26.062 1 26.92 20 ALA B O 1
ATOM 3795 N N . VAL B 1 21 ? 45.469 -0.34 -25.672 1 27.55 21 VAL B N 1
ATOM 3796 C CA . VAL B 1 21 ? 44.844 -0.713 -24.391 1 27.55 21 VAL B CA 1
ATOM 3797 C C . VAL B 1 21 ? 43.688 -1.646 -24.641 1 27.55 21 VAL B C 1
ATOM 3799 O O . VAL B 1 21 ? 42.75 -1.307 -25.375 1 27.55 21 VAL B O 1
ATOM 3802 N N . SER B 1 22 ? 43.938 -2.889 -24.703 1 25.84 22 SER B N 1
ATOM 3803 C CA . SER B 1 22 ? 42.938 -3.949 -24.734 1 25.84 22 SER B CA 1
ATOM 3804 C C . SER B 1 22 ? 41.719 -3.584 -23.906 1 25.84 22 SER B C 1
ATOM 3806 O O . SER B 1 22 ? 41.812 -3.346 -22.703 1 25.84 22 SER B O 1
ATOM 3808 N N . LEU B 1 23 ? 40.812 -2.828 -24.484 1 29 23 LEU B N 1
ATOM 3809 C CA . LEU B 1 23 ? 39.406 -2.586 -24.094 1 29 23 LEU B CA 1
ATOM 3810 C C . LEU B 1 23 ? 38.781 -3.85 -23.516 1 29 23 LEU B C 1
ATOM 3812 O O . LEU B 1 23 ? 37.562 -3.877 -23.25 1 29 23 LEU B O 1
ATOM 3816 N N . ASN B 1 24 ? 39.469 -4.953 -23.5 1 28.45 24 ASN B N 1
ATOM 3817 C CA . ASN B 1 24 ? 38.812 -6.184 -23.062 1 28.45 24 ASN B CA 1
ATOM 3818 C C . ASN B 1 24 ? 38.344 -6.078 -21.625 1 28.45 24 ASN B C 1
ATOM 3820 O O . ASN B 1 24 ? 37.531 -6.891 -21.172 1 28.45 24 ASN B O 1
ATOM 3824 N N . ASP B 1 25 ? 39.219 -5.57 -20.766 1 28.36 25 ASP B N 1
ATOM 3825 C CA . ASP B 1 25 ? 38.781 -5.66 -19.375 1 28.36 25 ASP B CA 1
ATOM 3826 C C . ASP B 1 25 ? 37.625 -4.719 -19.094 1 28.36 25 ASP B C 1
ATOM 3828 O O . ASP B 1 25 ? 37.781 -3.732 -18.375 1 28.36 25 ASP B O 1
ATOM 3832 N N . ALA B 1 26 ? 36.938 -4.246 -20.062 1 29.86 26 ALA B N 1
ATOM 3833 C CA . ALA B 1 26 ? 35.75 -3.52 -19.656 1 29.86 26 ALA B CA 1
ATOM 3834 C C . ALA B 1 26 ? 35 -4.262 -18.547 1 29.86 26 ALA B C 1
ATOM 3836 O O . ALA B 1 26 ? 34.438 -5.34 -18.781 1 29.86 26 ALA B O 1
ATOM 3837 N N . THR B 1 27 ? 35.406 -4.199 -17.391 1 30.73 27 THR B N 1
ATOM 3838 C CA . THR B 1 27 ? 34.719 -4.605 -16.156 1 30.73 27 THR B CA 1
ATOM 3839 C C . THR B 1 27 ? 33.219 -4.457 -16.297 1 30.73 27 THR B C 1
ATOM 3841 O O . THR B 1 27 ? 32.75 -3.471 -16.859 1 30.73 27 THR B O 1
ATOM 3844 N N . ALA B 1 28 ? 32.375 -5.559 -16.25 1 33.75 28 ALA B N 1
ATOM 3845 C CA . ALA B 1 28 ? 30.938 -5.637 -16.062 1 33.75 28 ALA B CA 1
ATOM 3846 C C . ALA B 1 28 ? 30.422 -4.457 -15.25 1 33.75 28 ALA B C 1
ATOM 3848 O O . ALA B 1 28 ? 30.734 -4.332 -14.062 1 33.75 28 ALA B O 1
ATOM 3849 N N . THR B 1 29 ? 30.406 -3.334 -15.75 1 34.06 29 THR B N 1
ATOM 3850 C CA . THR B 1 29 ? 29.703 -2.258 -15.062 1 34.06 29 THR B CA 1
ATOM 3851 C C . THR B 1 29 ? 28.344 -2.738 -14.555 1 34.06 29 THR B C 1
ATOM 3853 O O . THR B 1 29 ? 27.453 -3.035 -15.344 1 34.06 29 THR B O 1
ATOM 3856 N N . ALA B 1 30 ? 28.25 -3.518 -13.523 1 36.28 30 ALA B N 1
ATOM 3857 C CA . ALA B 1 30 ? 27.062 -3.988 -12.82 1 36.28 30 ALA B CA 1
ATOM 3858 C C . ALA B 1 30 ? 26.047 -2.865 -12.656 1 36.28 30 ALA B C 1
ATOM 3860 O O . ALA B 1 30 ? 26.359 -1.812 -12.094 1 36.28 30 ALA B O 1
ATOM 3861 N N . PHE B 1 31 ? 25.25 -2.74 -13.664 1 39.03 31 PHE B N 1
ATOM 3862 C CA . PHE B 1 31 ? 24.078 -1.941 -13.312 1 39.03 31 PHE B CA 1
ATOM 3863 C C . PHE B 1 31 ? 23.469 -2.412 -11.992 1 39.03 31 PHE B C 1
ATOM 3865 O O . PHE B 1 31 ? 23.203 -3.602 -11.812 1 39.03 31 PHE B O 1
ATOM 3872 N N . VAL B 1 32 ? 23.797 -1.729 -10.961 1 40.88 32 VAL B N 1
ATOM 3873 C CA . VAL B 1 32 ? 23.234 -1.992 -9.641 1 40.88 32 VAL B CA 1
ATOM 3874 C C . VAL B 1 32 ? 21.875 -1.302 -9.516 1 40.88 32 VAL B C 1
ATOM 3876 O O . VAL B 1 32 ? 21.75 -0.105 -9.789 1 40.88 32 VAL B O 1
ATOM 3879 N N . SER B 1 33 ? 20.844 -2.111 -9.703 1 41.53 33 SER B N 1
ATOM 3880 C CA . SER B 1 33 ? 19.547 -1.548 -9.375 1 41.53 33 SER B CA 1
ATOM 3881 C C . SER B 1 33 ? 19.625 -0.615 -8.172 1 41.53 33 SER B C 1
ATOM 3883 O O . SER B 1 33 ? 20.438 -0.836 -7.27 1 41.53 33 SER B O 1
ATOM 3885 N N . GLN B 1 34 ? 19.109 0.544 -8.32 1 43.44 34 GLN B N 1
ATOM 3886 C CA . GLN B 1 34 ? 19.016 1.565 -7.285 1 43.44 34 GLN B CA 1
ATOM 3887 C C . GLN B 1 34 ? 17.953 1.197 -6.254 1 43.44 34 GLN B C 1
ATOM 3889 O O . GLN B 1 34 ? 16.844 0.777 -6.613 1 43.44 34 GLN B O 1
ATOM 3894 N N . GLY B 1 35 ? 18.453 0.476 -4.98 1 47.41 35 GLY B N 1
ATOM 3895 C CA . GLY B 1 35 ? 17.625 0.135 -3.828 1 47.41 35 GLY B CA 1
ATOM 3896 C C . GLY B 1 35 ? 18.281 -0.882 -2.91 1 47.41 35 GLY B C 1
ATOM 3897 O O . GLY B 1 35 ? 19.406 -1.312 -3.154 1 47.41 35 GLY B O 1
ATOM 3898 N N . PRO B 1 36 ? 17.609 -1.035 -1.964 1 46.22 36 PRO B N 1
ATOM 3899 C CA . PRO B 1 36 ? 18.203 -1.976 -1.009 1 46.22 36 PRO B CA 1
ATOM 3900 C C . PRO B 1 36 ? 18.375 -3.375 -1.593 1 46.22 36 PRO B C 1
ATOM 3902 O O . PRO B 1 36 ? 19.094 -4.203 -1.019 1 46.22 36 PRO B O 1
ATOM 3905 N N . TYR B 1 37 ? 17.688 -3.588 -2.75 1 44.53 37 TYR B N 1
ATOM 3906 C CA . TYR B 1 37 ? 17.844 -4.887 -3.395 1 44.53 37 TYR B CA 1
ATOM 3907 C C . TYR B 1 37 ? 18.734 -4.785 -4.621 1 44.53 37 TYR B C 1
ATOM 3909 O O . TYR B 1 37 ? 18.406 -4.078 -5.578 1 44.53 37 TYR B O 1
ATOM 3917 N N . ARG B 1 38 ? 19.969 -4.938 -4.504 1 48.62 38 ARG B N 1
ATOM 3918 C CA . ARG B 1 38 ? 20.906 -4.879 -5.617 1 48.62 38 ARG B CA 1
ATOM 3919 C C . ARG B 1 38 ? 20.969 -6.211 -6.359 1 48.62 38 ARG B C 1
ATOM 3921 O O . ARG B 1 38 ? 21.203 -7.254 -5.75 1 48.62 38 ARG B O 1
ATOM 3928 N N . PHE B 1 39 ? 20.422 -6.25 -7.621 1 51.03 39 PHE B N 1
ATOM 3929 C CA . PHE B 1 39 ? 20.531 -7.457 -8.43 1 51.03 39 PHE B CA 1
ATOM 3930 C C . PHE B 1 39 ? 21.656 -7.336 -9.438 1 51.03 39 PHE B C 1
ATOM 3932 O O . PHE B 1 39 ? 21.828 -6.297 -10.086 1 51.03 39 PHE B O 1
ATOM 3939 N N . LYS B 1 40 ? 22.641 -8.25 -9.383 1 50.53 40 LYS B N 1
ATOM 3940 C CA . LYS B 1 40 ? 23.797 -8.25 -10.266 1 50.53 40 LYS B CA 1
ATOM 3941 C C . LYS B 1 40 ? 23.484 -8.953 -11.586 1 50.53 40 LYS B C 1
ATOM 3943 O O . LYS B 1 40 ? 22.812 -9.984 -11.594 1 50.53 40 LYS B O 1
ATOM 3948 N N . ILE B 1 41 ? 23.656 -8.266 -12.672 1 50.56 41 ILE B N 1
ATOM 3949 C CA . ILE B 1 41 ? 23.547 -8.844 -14 1 50.56 41 ILE B CA 1
ATOM 3950 C C . ILE B 1 41 ? 24.812 -9.609 -14.352 1 50.56 41 ILE B C 1
ATOM 3952 O O . ILE B 1 41 ? 25.906 -9.039 -14.352 1 50.56 41 ILE B O 1
ATOM 3956 N N . HIS B 1 42 ? 24.75 -10.898 -14.406 1 51.16 42 HIS B N 1
ATOM 3957 C CA . HIS B 1 42 ? 25.875 -11.742 -14.805 1 51.16 42 HIS B CA 1
ATOM 3958 C C . HIS B 1 42 ? 25.812 -12.078 -16.281 1 51.16 42 HIS B C 1
ATOM 3960 O O . HIS B 1 42 ? 25.281 -13.125 -16.672 1 51.16 42 HIS B O 1
ATOM 3966 N N . ASN B 1 43 ? 25.828 -10.969 -17.094 1 50.78 43 ASN B N 1
ATOM 3967 C CA . ASN B 1 43 ? 25.859 -11.25 -18.516 1 50.78 43 ASN B CA 1
ATOM 3968 C C . ASN B 1 43 ? 27.109 -10.664 -19.172 1 50.78 43 ASN B C 1
ATOM 3970 O O . ASN B 1 43 ? 27.344 -9.461 -19.094 1 50.78 43 ASN B O 1
ATOM 3974 N N . THR B 1 44 ? 27.922 -11.547 -19.766 1 51.03 44 THR B N 1
ATOM 3975 C CA . THR B 1 44 ? 29.156 -11.141 -20.422 1 51.03 44 THR B CA 1
ATOM 3976 C C . THR B 1 44 ? 28.859 -10.406 -21.719 1 51.03 44 THR B C 1
ATOM 3978 O O . THR B 1 44 ? 29.672 -9.625 -22.203 1 51.03 44 THR B O 1
ATOM 3981 N N . ASN B 1 45 ? 27.75 -10.617 -22.344 1 59.53 45 ASN B N 1
ATOM 3982 C CA . ASN B 1 45 ? 27.406 -10.016 -23.625 1 59.53 45 ASN B CA 1
ATOM 3983 C C . ASN B 1 45 ? 26.484 -8.812 -23.453 1 59.53 45 ASN B C 1
ATOM 3985 O O . ASN B 1 45 ? 25.422 -8.742 -24.078 1 59.53 45 ASN B O 1
ATOM 3989 N N . PHE B 1 46 ? 26.859 -8.078 -22.469 1 67.75 46 PHE B N 1
ATOM 3990 C CA . PHE B 1 46 ? 25.984 -6.965 -22.125 1 67.75 46 PHE B CA 1
ATOM 3991 C C . PHE B 1 46 ? 26.719 -5.637 -22.266 1 67.75 46 PHE B C 1
ATOM 3993 O O . PHE B 1 46 ? 27.859 -5.504 -21.812 1 67.75 46 PHE B O 1
ATOM 4000 N N . GLU B 1 47 ? 26.188 -4.691 -23.188 1 66.94 47 GLU B N 1
ATOM 4001 C CA . GLU B 1 47 ? 26.688 -3.326 -23.281 1 66.94 47 GLU B CA 1
ATOM 4002 C C . GLU B 1 47 ? 25.547 -2.311 -23.219 1 66.94 47 GLU B C 1
ATOM 4004 O O . GLU B 1 47 ? 24.531 -2.471 -23.875 1 66.94 47 GLU B O 1
ATOM 4009 N N . ASP B 1 48 ? 25.609 -1.335 -22.266 1 68.5 48 ASP B N 1
ATOM 4010 C CA . ASP B 1 48 ? 24.641 -0.246 -22.156 1 68.5 48 ASP B CA 1
ATOM 4011 C C . ASP B 1 48 ? 25.344 1.112 -22.188 1 68.5 48 ASP B C 1
ATOM 4013 O O . ASP B 1 48 ? 26.219 1.384 -21.375 1 68.5 48 ASP B O 1
ATOM 4017 N N . ASP B 1 49 ? 25.016 1.968 -23.156 1 68.44 49 ASP B N 1
ATOM 4018 C CA . ASP B 1 49 ? 25.688 3.256 -23.281 1 68.44 49 ASP B CA 1
ATOM 4019 C C . ASP B 1 49 ? 25.219 4.23 -22.203 1 68.44 49 ASP B C 1
ATOM 4021 O O . ASP B 1 49 ? 25.688 5.367 -22.141 1 68.44 49 ASP B O 1
ATOM 4025 N N . GLY B 1 50 ? 24.328 3.85 -21.297 1 63.22 50 GLY B N 1
ATOM 4026 C CA . GLY B 1 50 ? 23.953 4.625 -20.125 1 63.22 50 GLY B CA 1
ATOM 4027 C C . GLY B 1 50 ? 23 5.766 -20.453 1 63.22 50 GLY B C 1
ATOM 4028 O O . GLY B 1 50 ? 22.734 6.621 -19.609 1 63.22 50 GLY B O 1
ATOM 4029 N N . SER B 1 51 ? 22.562 5.941 -21.719 1 58.72 51 SER B N 1
ATOM 4030 C CA . SER B 1 51 ? 21.672 7.035 -22.094 1 58.72 51 SER B CA 1
ATOM 4031 C C . SER B 1 51 ? 20.312 6.898 -21.391 1 58.72 51 SER B C 1
ATOM 4033 O O . SER B 1 51 ? 19.734 5.812 -21.375 1 58.72 51 SER B O 1
ATOM 4035 N N . GLN B 1 52 ? 20.188 7.863 -20.484 1 61.81 52 GLN B N 1
ATOM 4036 C CA . GLN B 1 52 ? 18.891 7.879 -19.828 1 61.81 52 GLN B CA 1
ATOM 4037 C C . GLN B 1 52 ? 17.922 8.805 -20.562 1 61.81 52 GLN B C 1
ATOM 4039 O O . GLN B 1 52 ? 18.219 9.984 -20.766 1 61.81 52 GLN B O 1
ATOM 4044 N N . SER B 1 53 ? 16.984 8.164 -21.219 1 65.12 53 SER B N 1
ATOM 4045 C CA . SER B 1 53 ? 15.961 8.961 -21.891 1 65.12 53 SER B CA 1
ATOM 4046 C C . SER B 1 53 ? 14.969 9.555 -20.891 1 65.12 53 SER B C 1
ATOM 4048 O O . SER B 1 53 ? 14.984 9.203 -19.719 1 65.12 53 SER B O 1
ATOM 4050 N N . TRP B 1 54 ? 14.281 10.641 -21.344 1 64.88 54 TRP B N 1
ATOM 4051 C CA . TRP B 1 54 ? 13.227 11.305 -20.594 1 64.88 54 TRP B CA 1
ATOM 4052 C C . TRP B 1 54 ? 12.297 10.289 -19.922 1 64.88 54 TRP B C 1
ATOM 4054 O O . TRP B 1 54 ? 11.836 10.5 -18.797 1 64.88 54 TRP B O 1
ATOM 4064 N N . PHE B 1 55 ? 12.273 9.133 -20.547 1 64.44 55 PHE B N 1
ATOM 4065 C CA . PHE B 1 55 ? 11.336 8.102 -20.109 1 64.44 55 PHE B CA 1
ATOM 4066 C C . PHE B 1 55 ? 11.82 7.422 -18.844 1 64.44 55 PHE B C 1
ATOM 4068 O O . PHE B 1 55 ? 11.016 6.906 -18.062 1 64.44 55 PHE B O 1
ATOM 4075 N N . TRP B 1 56 ? 13.062 7.602 -18.578 1 67.19 56 TRP B N 1
ATOM 4076 C CA . TRP B 1 56 ? 13.617 6.879 -17.438 1 67.19 56 TRP B CA 1
ATOM 4077 C C . TRP B 1 56 ? 13.812 7.809 -16.234 1 67.19 56 TRP B C 1
ATOM 4079 O O . TRP B 1 56 ? 14.188 7.359 -15.156 1 67.19 56 TRP B O 1
ATOM 4089 N N . ARG B 1 57 ? 13.336 9.094 -16.484 1 72.5 57 ARG B N 1
ATOM 4090 C CA . ARG B 1 57 ? 13.438 10.055 -15.391 1 72.5 57 ARG B CA 1
ATOM 4091 C C . ARG B 1 57 ? 12.18 10.039 -14.531 1 72.5 57 ARG B C 1
ATOM 4093 O O . ARG B 1 57 ? 11.086 9.75 -15.023 1 72.5 57 ARG B O 1
ATOM 4100 N N . PRO B 1 58 ? 12.43 10.32 -13.289 1 73.88 58 PRO B N 1
ATOM 4101 C CA . PRO B 1 58 ? 11.242 10.367 -12.438 1 73.88 58 PRO B CA 1
ATOM 4102 C C . PRO B 1 58 ? 10.344 11.562 -12.734 1 73.88 58 PRO B C 1
ATOM 4104 O O . PRO B 1 58 ? 10.844 12.672 -12.953 1 73.88 58 PRO B O 1
ATOM 4107 N N . HIS B 1 59 ? 9.133 11.43 -12.969 1 83.75 59 HIS B N 1
ATOM 4108 C CA . HIS B 1 59 ? 8.141 12.461 -13.219 1 83.75 59 HIS B CA 1
ATOM 4109 C C . HIS B 1 59 ? 7.074 12.484 -12.125 1 83.75 59 HIS B C 1
ATOM 4111 O O . HIS B 1 59 ? 5.879 12.508 -12.414 1 83.75 59 HIS B O 1
ATOM 4117 N N . VAL B 1 60 ? 7.543 12.555 -10.852 1 85.88 60 VAL B N 1
ATOM 4118 C CA . VAL B 1 60 ? 6.66 12.406 -9.703 1 85.88 60 VAL B CA 1
ATOM 4119 C C . VAL B 1 60 ? 5.652 13.555 -9.68 1 85.88 60 VAL B C 1
ATOM 4121 O O . VAL B 1 60 ? 4.445 13.328 -9.578 1 85.88 60 VAL B O 1
ATOM 4124 N N . VAL B 1 61 ? 6.094 14.82 -9.891 1 87.75 61 VAL B N 1
ATOM 4125 C CA . VAL B 1 61 ? 5.227 15.992 -9.797 1 87.75 61 VAL B CA 1
ATOM 4126 C C . VAL B 1 61 ? 4.188 15.961 -10.914 1 87.75 61 VAL B C 1
ATOM 4128 O O . VAL B 1 61 ? 3.006 16.219 -10.68 1 87.75 61 VAL B O 1
ATOM 4131 N N . THR B 1 62 ? 4.598 15.594 -12.078 1 90.19 62 THR B N 1
ATOM 4132 C CA . THR B 1 62 ? 3.689 15.531 -13.219 1 90.19 62 THR B CA 1
ATOM 4133 C C . THR B 1 62 ? 2.641 14.438 -13.008 1 90.19 62 THR B C 1
ATOM 4135 O O . THR B 1 62 ? 1.449 14.664 -13.234 1 90.19 62 THR B O 1
ATOM 4138 N N . VAL B 1 63 ? 3.096 13.297 -12.586 1 92.62 63 VAL B N 1
ATOM 4139 C CA . VAL B 1 63 ? 2.172 12.188 -12.375 1 92.62 63 VAL B CA 1
ATOM 4140 C C . VAL B 1 63 ? 1.183 12.531 -11.266 1 92.62 63 VAL B C 1
ATOM 4142 O O . VAL B 1 63 ? -0.02 12.305 -11.406 1 92.62 63 VAL B O 1
ATOM 4145 N N . LEU B 1 64 ? 1.658 13.133 -10.234 1 92 64 LEU B N 1
ATOM 4146 C CA . LEU B 1 64 ? 0.788 13.508 -9.133 1 92 64 LEU B CA 1
ATOM 4147 C C . LEU B 1 64 ? -0.234 14.555 -9.57 1 92 64 LEU B C 1
ATOM 4149 O O . LEU B 1 64 ? -1.405 14.477 -9.195 1 92 64 LEU B O 1
ATOM 4153 N N . THR B 1 65 ? 0.208 15.508 -10.359 1 94.19 65 THR B N 1
ATOM 4154 C CA . THR B 1 65 ? -0.698 16.531 -10.859 1 94.19 65 THR B CA 1
ATOM 4155 C C . THR B 1 65 ? -1.789 15.914 -11.727 1 94.19 65 THR B C 1
ATOM 4157 O O . THR B 1 65 ? -2.963 16.266 -11.609 1 94.19 65 THR B O 1
ATOM 4160 N N . LEU B 1 66 ? -1.422 14.984 -12.555 1 95.62 66 LEU B N 1
ATOM 4161 C CA . LEU B 1 66 ? -2.389 14.312 -13.406 1 95.62 66 LEU B CA 1
ATOM 4162 C C . LEU B 1 66 ? -3.377 13.5 -12.578 1 95.62 66 LEU B C 1
ATOM 4164 O O . LEU B 1 66 ? -4.574 13.477 -12.875 1 95.62 66 LEU B O 1
ATOM 4168 N N . VAL B 1 67 ? -2.875 12.844 -11.578 1 96.38 67 VAL B N 1
ATOM 4169 C CA . VAL B 1 67 ? -3.73 12.055 -10.695 1 96.38 67 VAL B CA 1
ATOM 4170 C C . VAL B 1 67 ? -4.73 12.969 -10 1 96.38 67 VAL B C 1
ATOM 4172 O O . VAL B 1 67 ? -5.926 12.664 -9.938 1 96.38 67 VAL B O 1
ATOM 4175 N N . VAL B 1 68 ? -4.266 14.078 -9.492 1 96.31 68 VAL B N 1
ATOM 4176 C CA . VAL B 1 68 ? -5.129 15.031 -8.797 1 96.31 68 VAL B CA 1
ATOM 4177 C C . VAL B 1 68 ? -6.199 15.547 -9.75 1 96.31 68 VAL B C 1
ATOM 4179 O O . VAL B 1 68 ? -7.383 15.594 -9.406 1 96.31 68 VAL B O 1
ATOM 4182 N N . CYS B 1 69 ? -5.805 15.898 -10.953 1 96.81 69 CYS B N 1
ATOM 4183 C CA . CYS B 1 69 ? -6.758 16.391 -11.945 1 96.81 69 CYS B CA 1
ATOM 4184 C C . CYS B 1 69 ? -7.812 15.336 -12.258 1 96.81 69 CYS B C 1
ATOM 4186 O O . CYS B 1 69 ? -9 15.648 -12.336 1 96.81 69 CYS B O 1
ATOM 4188 N N . ALA B 1 70 ? -7.383 14.141 -12.406 1 97.25 70 ALA B N 1
ATOM 4189 C CA . ALA B 1 70 ? -8.305 13.055 -12.703 1 97.25 70 ALA B CA 1
ATOM 4190 C C . ALA B 1 70 ? -9.281 12.828 -11.547 1 97.25 70 ALA B C 1
ATOM 4192 O O . ALA B 1 70 ? -10.484 12.68 -11.758 1 97.25 70 ALA B O 1
ATOM 4193 N N . VAL B 1 71 ? -8.781 12.812 -10.336 1 96.81 71 VAL B N 1
ATOM 4194 C CA . VAL B 1 71 ? -9.609 12.578 -9.156 1 96.81 71 VAL B CA 1
ATOM 4195 C C . VAL B 1 71 ? -10.602 13.727 -8.992 1 96.81 71 VAL B C 1
ATOM 4197 O O . VAL B 1 71 ? -11.781 13.5 -8.711 1 96.81 71 VAL B O 1
ATOM 4200 N N . VAL B 1 72 ? -10.133 14.969 -9.195 1 95.69 72 VAL B N 1
ATOM 4201 C CA . VAL B 1 72 ? -11 16.141 -9.094 1 95.69 72 VAL B CA 1
ATOM 4202 C C . VAL B 1 72 ? -12.109 16.047 -10.141 1 95.69 72 VAL B C 1
ATOM 4204 O O . VAL B 1 72 ? -13.289 16.219 -9.82 1 95.69 72 VAL B O 1
ATOM 4207 N N . TYR B 1 73 ? -11.719 15.703 -11.344 1 95.56 73 TYR B N 1
ATOM 4208 C CA . TYR B 1 73 ? -12.695 15.586 -12.422 1 95.56 73 TYR B CA 1
ATOM 4209 C C . TYR B 1 73 ? -13.727 14.516 -12.109 1 95.56 73 TYR B C 1
ATOM 4211 O O . TYR B 1 73 ? -14.93 14.758 -12.211 1 95.56 73 TYR B O 1
ATOM 4219 N N . MET B 1 74 ? -13.289 13.383 -11.672 1 95.38 74 MET B N 1
ATOM 4220 C CA . MET B 1 74 ? -14.203 12.273 -11.391 1 95.38 74 MET B CA 1
ATOM 4221 C C . MET B 1 74 ? -15.086 12.586 -10.188 1 95.38 74 MET B C 1
ATOM 4223 O O . MET B 1 74 ? -16.281 12.266 -10.188 1 95.38 74 MET B O 1
ATOM 4227 N N . ALA B 1 75 ? -14.492 13.156 -9.172 1 94.06 75 ALA B N 1
ATOM 4228 C CA . ALA B 1 75 ? -15.219 13.445 -7.941 1 94.06 75 ALA B CA 1
ATOM 4229 C C . ALA B 1 75 ? -16.312 14.477 -8.18 1 94.06 75 ALA B C 1
ATOM 4231 O O . ALA B 1 75 ? -17.391 14.398 -7.574 1 94.06 75 ALA B O 1
ATOM 4232 N N . LEU B 1 76 ? -16.141 15.414 -9.094 1 90.81 76 LEU B N 1
ATOM 4233 C CA . LEU B 1 76 ? -17.078 16.516 -9.281 1 90.81 76 LEU B CA 1
ATOM 4234 C C . LEU B 1 76 ? -18.094 16.188 -10.367 1 90.81 76 LEU B C 1
ATOM 4236 O O . LEU B 1 76 ? -19.219 16.688 -10.344 1 90.81 76 LEU B O 1
ATOM 4240 N N . PHE B 1 77 ? -17.672 15.258 -11.273 1 91.25 77 PHE B N 1
ATOM 4241 C CA . PHE B 1 77 ? -18.531 15.125 -12.445 1 91.25 77 PHE B CA 1
ATOM 4242 C C . PHE B 1 77 ? -19.125 13.727 -12.539 1 91.25 77 PHE B C 1
ATOM 4244 O O . PHE B 1 77 ? -20.094 13.5 -13.266 1 91.25 77 PHE B O 1
ATOM 4251 N N . LEU B 1 78 ? -18.531 12.828 -11.789 1 87.62 78 LEU B N 1
ATOM 4252 C CA . LEU B 1 78 ? -19.047 11.469 -11.867 1 87.62 78 LEU B CA 1
ATOM 4253 C C . LEU B 1 78 ? -19.812 11.102 -10.602 1 87.62 78 LEU B C 1
ATOM 4255 O O . LEU B 1 78 ? -19.234 11.039 -9.516 1 87.62 78 LEU B O 1
ATOM 4259 N N . ASP B 1 79 ? -21.109 11.25 -10.57 1 81.75 79 ASP B N 1
ATOM 4260 C CA . ASP B 1 79 ? -21.969 10.836 -9.469 1 81.75 79 ASP B CA 1
ATOM 4261 C C . ASP B 1 79 ? -23.141 10.008 -9.969 1 81.75 79 ASP B C 1
ATOM 4263 O O . ASP B 1 79 ? -23.703 10.297 -11.031 1 81.75 79 ASP B O 1
ATOM 4267 N N . ASP B 1 80 ? -23.312 8.844 -9.258 1 87.81 80 ASP B N 1
ATOM 4268 C CA . ASP B 1 80 ? -24.422 7.977 -9.617 1 87.81 80 ASP B CA 1
ATOM 4269 C C . ASP B 1 80 ? -25.469 7.953 -8.508 1 87.81 80 ASP B C 1
ATOM 4271 O O . ASP B 1 80 ? -25.172 8.188 -7.344 1 87.81 80 ASP B O 1
ATOM 4275 N N . GLU B 1 81 ? -26.688 7.73 -8.867 1 92 81 GLU B N 1
ATOM 4276 C CA . GLU B 1 81 ? -27.766 7.609 -7.895 1 92 81 GLU B CA 1
ATOM 4277 C C . GLU B 1 81 ? -27.672 6.293 -7.129 1 92 81 GLU B C 1
ATOM 4279 O O . GLU B 1 81 ? -28.062 6.219 -5.961 1 92 81 GLU B O 1
ATOM 4284 N N . ASP B 1 82 ? -27.031 5.332 -7.754 1 93.94 82 ASP B N 1
ATOM 4285 C CA . ASP B 1 82 ? -26.891 4.008 -7.152 1 93.94 82 ASP B CA 1
ATOM 4286 C C . ASP B 1 82 ? -25.688 3.953 -6.227 1 93.94 82 ASP B C 1
ATOM 4288 O O . ASP B 1 82 ? -24.547 4.125 -6.668 1 93.94 82 ASP B O 1
ATOM 4292 N N . SER B 1 83 ? -25.922 3.691 -4.973 1 93.94 83 SER B N 1
ATOM 4293 C CA . SER B 1 83 ? -24.875 3.656 -3.953 1 93.94 83 SER B CA 1
ATOM 4294 C C . SER B 1 83 ? -23.859 2.559 -4.238 1 93.94 83 SER B C 1
ATOM 4296 O O . SER B 1 83 ? -22.672 2.699 -3.918 1 93.94 83 SER B O 1
ATOM 4298 N N . SER B 1 84 ? -24.328 1.478 -4.824 1 92.88 84 SER B N 1
ATOM 4299 C CA . SER B 1 84 ? -23.422 0.372 -5.117 1 92.88 84 SER B CA 1
ATOM 4300 C C . SER B 1 84 ? -22.406 0.759 -6.184 1 92.88 84 SER B C 1
ATOM 4302 O O . SER B 1 84 ? -21.234 0.369 -6.105 1 92.88 84 SER B O 1
ATOM 4304 N N . ILE B 1 85 ? -22.859 1.512 -7.145 1 94.81 85 ILE B N 1
ATOM 4305 C CA . ILE B 1 85 ? -21.969 1.966 -8.203 1 94.81 85 ILE B CA 1
ATOM 4306 C C . ILE B 1 85 ? -20.953 2.949 -7.637 1 94.81 85 ILE B C 1
ATOM 4308 O O . ILE B 1 85 ? -19.766 2.9 -7.988 1 94.81 85 ILE B O 1
ATOM 4312 N N . ASN B 1 86 ? -21.344 3.859 -6.75 1 96.06 86 ASN B N 1
ATOM 4313 C CA . ASN B 1 86 ? -20.438 4.797 -6.098 1 96.06 86 ASN B CA 1
ATOM 4314 C C . ASN B 1 86 ? -19.406 4.074 -5.246 1 96.06 86 ASN B C 1
ATOM 4316 O O . ASN B 1 86 ? -18.234 4.457 -5.227 1 96.06 86 ASN B O 1
ATOM 4320 N N . ALA B 1 87 ? -19.891 3.031 -4.547 1 95.38 87 ALA B N 1
ATOM 4321 C CA . ALA B 1 87 ? -18.953 2.24 -3.738 1 95.38 87 ALA B CA 1
ATOM 4322 C C . ALA B 1 87 ? -17.922 1.55 -4.613 1 95.38 87 ALA B C 1
ATOM 4324 O O . ALA B 1 87 ? -16.734 1.547 -4.285 1 95.38 87 ALA B O 1
ATOM 4325 N N . GLN B 1 88 ? -18.344 0.972 -5.738 1 96 88 GLN B N 1
ATOM 4326 C CA . GLN B 1 88 ? -17.438 0.329 -6.672 1 96 88 GLN B CA 1
ATOM 4327 C C . GLN B 1 88 ? -16.422 1.331 -7.234 1 96 88 GLN B C 1
ATOM 4329 O O . GLN B 1 88 ? -15.234 1.028 -7.344 1 96 88 GLN B O 1
ATOM 4334 N N . ARG B 1 89 ? -16.922 2.471 -7.586 1 96.38 89 ARG B N 1
ATOM 4335 C CA . ARG B 1 89 ? -16.047 3.523 -8.102 1 96.38 89 ARG B CA 1
ATOM 4336 C C . ARG B 1 89 ? -15.031 3.955 -7.051 1 96.38 89 ARG B C 1
ATOM 4338 O O . ARG B 1 89 ? -13.852 4.145 -7.359 1 96.38 89 ARG B O 1
ATOM 4345 N N . GLY B 1 90 ? -15.508 4.188 -5.801 1 97.12 90 GLY B N 1
ATOM 4346 C CA . GLY B 1 90 ? -14.594 4.547 -4.727 1 97.12 90 GLY B CA 1
ATOM 4347 C C . GLY B 1 90 ? -13.477 3.543 -4.535 1 97.12 90 GLY B C 1
ATOM 4348 O O . GLY B 1 90 ? -12.312 3.922 -4.406 1 97.12 90 GLY B O 1
ATOM 4349 N N . VAL B 1 91 ? -13.812 2.26 -4.566 1 97.25 91 VAL B N 1
ATOM 4350 C CA . VAL B 1 91 ? -12.82 1.207 -4.406 1 97.25 91 VAL B CA 1
ATOM 4351 C C . VAL B 1 91 ? -11.875 1.198 -5.605 1 97.25 91 VAL B C 1
ATOM 4353 O O . VAL B 1 91 ? -10.656 1.103 -5.449 1 97.25 91 VAL B O 1
ATOM 4356 N N . ALA B 1 92 ? -12.43 1.333 -6.809 1 97.25 92 ALA B N 1
ATOM 4357 C CA . ALA B 1 92 ? -11.633 1.315 -8.031 1 97.25 92 ALA B CA 1
ATOM 4358 C C . ALA B 1 92 ? -10.633 2.469 -8.047 1 97.25 92 ALA B C 1
ATOM 4360 O O . ALA B 1 92 ? -9.469 2.283 -8.398 1 97.25 92 ALA B O 1
ATOM 4361 N N . VAL B 1 93 ? -11.086 3.658 -7.68 1 98.06 93 VAL B N 1
ATOM 4362 C CA . VAL B 1 93 ? -10.211 4.828 -7.695 1 98.06 93 VAL B CA 1
ATOM 4363 C C . VAL B 1 93 ? -9.156 4.691 -6.605 1 98.06 93 VAL B C 1
ATOM 4365 O O . VAL B 1 93 ? -7.984 5.023 -6.82 1 98.06 93 VAL B O 1
ATOM 4368 N N . ALA B 1 94 ? -9.547 4.211 -5.41 1 98.38 94 ALA B N 1
ATOM 4369 C CA . ALA B 1 94 ? -8.578 3.975 -4.344 1 98.38 94 ALA B CA 1
ATOM 4370 C C . ALA B 1 94 ? -7.492 3.004 -4.797 1 98.38 94 ALA B C 1
ATOM 4372 O O . ALA B 1 94 ? -6.305 3.252 -4.586 1 98.38 94 ALA B O 1
ATOM 4373 N N . CYS B 1 95 ? -7.844 1.908 -5.453 1 98.25 95 CYS B N 1
ATOM 4374 C CA . CYS B 1 95 ? -6.887 0.934 -5.965 1 98.25 95 CYS B CA 1
ATOM 4375 C C . CYS B 1 95 ? -6.023 1.542 -7.066 1 98.25 95 CYS B C 1
ATOM 4377 O O . CYS B 1 95 ? -4.82 1.297 -7.125 1 98.25 95 CYS B O 1
ATOM 4379 N N . GLY B 1 96 ? -6.672 2.348 -7.953 1 98.31 96 GLY B N 1
ATOM 4380 C CA . GLY B 1 96 ? -5.926 3.002 -9.016 1 98.31 96 GLY B CA 1
ATOM 4381 C C . GLY B 1 96 ? -4.867 3.959 -8.5 1 98.31 96 GLY B C 1
ATOM 4382 O O . GLY B 1 96 ? -3.723 3.932 -8.953 1 98.31 96 GLY B O 1
ATOM 4383 N N . VAL B 1 97 ? -5.25 4.789 -7.59 1 98.06 97 VAL B N 1
ATOM 4384 C CA . VAL B 1 97 ? -4.312 5.75 -7.016 1 98.06 97 VAL B CA 1
ATOM 4385 C C . VAL B 1 97 ? -3.205 5.008 -6.27 1 98.06 97 VAL B C 1
ATOM 4387 O O . VAL B 1 97 ? -2.035 5.395 -6.34 1 98.06 97 VAL B O 1
ATOM 4390 N N . PHE B 1 98 ? -3.576 3.945 -5.547 1 98 98 PHE B N 1
ATOM 4391 C CA . PHE B 1 98 ? -2.57 3.121 -4.887 1 98 98 PHE B CA 1
ATOM 4392 C C . PHE B 1 98 ? -1.571 2.572 -5.898 1 98 98 PHE B C 1
ATOM 4394 O O . PHE B 1 98 ? -0.365 2.564 -5.645 1 98 98 PHE B O 1
ATOM 4401 N N . LEU B 1 99 ? -2.041 2.098 -6.996 1 98.12 99 LEU B N 1
ATOM 4402 C CA . LEU B 1 99 ? -1.16 1.535 -8.016 1 98.12 99 LEU B CA 1
ATOM 4403 C C . LEU B 1 99 ? -0.233 2.605 -8.586 1 98.12 99 LEU B C 1
ATOM 4405 O O . LEU B 1 99 ? 0.924 2.324 -8.906 1 98.12 99 LEU B O 1
ATOM 4409 N N . VAL B 1 100 ? -0.73 3.797 -8.758 1 96.06 100 VAL B N 1
ATOM 4410 C CA . VAL B 1 100 ? 0.126 4.891 -9.203 1 96.06 100 VAL B CA 1
ATOM 4411 C C . VAL B 1 100 ? 1.216 5.148 -8.164 1 96.06 100 VAL B C 1
ATOM 4413 O O . VAL B 1 100 ? 2.381 5.355 -8.516 1 96.06 100 VAL B O 1
ATOM 4416 N N . GLN B 1 101 ? 0.838 5.102 -6.93 1 93.88 101 GLN B N 1
ATOM 4417 C CA . GLN B 1 101 ? 1.824 5.281 -5.871 1 93.88 101 GLN B CA 1
ATOM 4418 C C . GLN B 1 101 ? 2.848 4.148 -5.871 1 93.88 101 GLN B C 1
ATOM 4420 O O . GLN B 1 101 ? 4.039 4.383 -5.66 1 93.88 101 GLN B O 1
ATOM 4425 N N . ALA B 1 102 ? 2.363 2.947 -6.082 1 95.06 102 ALA B N 1
ATOM 4426 C CA . ALA B 1 102 ? 3.273 1.809 -6.184 1 95.06 102 ALA B CA 1
ATOM 4427 C C . ALA B 1 102 ? 4.254 1.991 -7.336 1 95.06 102 ALA B C 1
ATOM 4429 O O . ALA B 1 102 ? 5.457 1.758 -7.18 1 95.06 102 ALA B O 1
ATOM 4430 N N . ALA B 1 103 ? 3.795 2.467 -8.422 1 93.44 103 ALA B N 1
ATOM 4431 C CA . ALA B 1 103 ? 4.617 2.682 -9.609 1 93.44 103 ALA B CA 1
ATOM 4432 C C . ALA B 1 103 ? 5.715 3.705 -9.336 1 93.44 103 ALA B C 1
ATOM 4434 O O . ALA B 1 103 ? 6.828 3.586 -9.859 1 93.44 103 ALA B O 1
ATOM 4435 N N . MET B 1 104 ? 5.426 4.613 -8.469 1 89.25 104 MET B N 1
ATOM 4436 C CA . MET B 1 104 ? 6.352 5.723 -8.273 1 89.25 104 MET B CA 1
ATOM 4437 C C . MET B 1 104 ? 7.285 5.453 -7.094 1 89.25 104 MET B C 1
ATOM 4439 O O . MET B 1 104 ? 8.43 5.902 -7.09 1 89.25 104 MET B O 1
ATOM 4443 N N . GLN B 1 105 ? 6.758 4.652 -6.184 1 86.38 105 GLN B N 1
ATOM 4444 C CA . GLN B 1 105 ? 7.469 4.723 -4.91 1 86.38 105 GLN B CA 1
ATOM 4445 C C . GLN B 1 105 ? 8.047 3.361 -4.531 1 86.38 105 GLN B C 1
ATOM 4447 O O . GLN B 1 105 ? 8.93 3.273 -3.674 1 86.38 105 GLN B O 1
ATOM 4452 N N . PHE B 1 106 ? 7.543 2.264 -5.07 1 90.69 106 PHE B N 1
ATOM 4453 C CA . PHE B 1 106 ? 8.07 0.954 -4.703 1 90.69 106 PHE B CA 1
ATOM 4454 C C . PHE B 1 106 ? 9.492 0.78 -5.207 1 90.69 106 PHE B C 1
ATOM 4456 O O . PHE B 1 106 ? 9.93 1.495 -6.113 1 90.69 106 PHE B O 1
ATOM 4463 N N . ASN B 1 107 ? 10.164 -0.118 -4.586 1 87.94 107 ASN B N 1
ATOM 4464 C CA . ASN B 1 107 ? 11.539 -0.422 -4.973 1 87.94 107 ASN B CA 1
ATOM 4465 C C . ASN B 1 107 ? 11.594 -1.23 -6.266 1 87.94 107 ASN B C 1
ATOM 4467 O O . ASN B 1 107 ? 10.688 -2.02 -6.547 1 87.94 107 ASN B O 1
ATOM 4471 N N . ASP B 1 108 ? 12.68 -1.044 -6.938 1 87.38 108 ASP B N 1
ATOM 4472 C CA . ASP B 1 108 ? 12.891 -1.826 -8.148 1 87.38 108 ASP B CA 1
ATOM 4473 C C . ASP B 1 108 ? 13.211 -3.281 -7.82 1 87.38 108 ASP B C 1
ATOM 4475 O O . ASP B 1 108 ? 13.891 -3.564 -6.832 1 87.38 108 ASP B O 1
ATOM 4479 N N . GLY B 1 109 ? 12.664 -4.137 -8.664 1 86.44 109 GLY B N 1
ATOM 4480 C CA . GLY B 1 109 ? 12.992 -5.551 -8.578 1 86.44 109 GLY B CA 1
ATOM 4481 C C . GLY B 1 109 ? 14.109 -5.965 -9.523 1 86.44 109 GLY B C 1
ATOM 4482 O O . GLY B 1 109 ? 14.859 -5.117 -10.016 1 86.44 109 GLY B O 1
ATOM 4483 N N . PRO B 1 110 ? 14.266 -7.219 -9.719 1 87.75 110 PRO B N 1
ATOM 4484 C CA . PRO B 1 110 ? 15.344 -7.73 -10.562 1 87.75 110 PRO B CA 1
ATOM 4485 C C . PRO B 1 110 ? 15.133 -7.43 -12.039 1 87.75 110 PRO B C 1
ATOM 4487 O O . PRO B 1 110 ? 16.078 -7.445 -12.82 1 87.75 110 PRO B O 1
ATOM 4490 N N . PHE B 1 111 ? 13.875 -7.188 -12.391 1 87.94 111 PHE B N 1
ATOM 4491 C CA . PHE B 1 111 ? 13.578 -6.938 -13.797 1 87.94 111 PHE B CA 1
ATOM 4492 C C . PHE B 1 111 ? 13.523 -5.441 -14.078 1 87.94 111 PHE B C 1
ATOM 4494 O O . PHE B 1 111 ? 12.836 -4.695 -13.375 1 87.94 111 PHE B O 1
ATOM 4501 N N . ILE B 1 112 ? 14.172 -5.047 -15.117 1 83.31 112 ILE B N 1
ATOM 4502 C CA . ILE B 1 112 ? 14.234 -3.625 -15.438 1 83.31 112 ILE B CA 1
ATOM 4503 C C . ILE B 1 112 ? 13.5 -3.355 -16.75 1 83.31 112 ILE B C 1
ATOM 4505 O O . ILE B 1 112 ? 13.102 -2.223 -17.016 1 83.31 112 ILE B O 1
ATOM 4509 N N . ARG B 1 113 ? 13.414 -4.305 -17.641 1 85.06 113 ARG B N 1
ATOM 4510 C CA . ARG B 1 113 ? 12.664 -4.152 -18.875 1 85.06 113 ARG B CA 1
ATOM 4511 C C . ARG B 1 113 ? 11.297 -4.82 -18.781 1 85.06 113 ARG B C 1
ATOM 4513 O O . ARG B 1 113 ? 11.125 -5.781 -18.031 1 85.06 113 ARG B O 1
ATOM 4520 N N . PRO B 1 114 ? 10.359 -4.449 -19.516 1 86.25 114 PRO B N 1
ATOM 4521 C CA . PRO B 1 114 ? 10.445 -3.309 -20.422 1 86.25 114 PRO B CA 1
ATOM 4522 C C . PRO B 1 114 ? 10.68 -1.986 -19.703 1 86.25 114 PRO B C 1
ATOM 4524 O O . PRO B 1 114 ? 11.156 -1.024 -20.312 1 86.25 114 PRO B O 1
ATOM 4527 N N . HIS B 1 115 ? 10.18 -1.902 -18.531 1 87.38 115 HIS B N 1
ATOM 4528 C CA . HIS B 1 115 ? 10.406 -0.774 -17.641 1 87.38 115 HIS B CA 1
ATOM 4529 C C . HIS B 1 115 ? 10.219 -1.178 -16.172 1 87.38 115 HIS B C 1
ATOM 4531 O O . HIS B 1 115 ? 9.32 -1.956 -15.859 1 87.38 115 HIS B O 1
ATOM 4537 N N . PRO B 1 116 ? 10.992 -0.669 -15.305 1 88.69 116 PRO B N 1
ATOM 4538 C CA . PRO B 1 116 ? 10.852 -1.04 -13.891 1 88.69 116 PRO B CA 1
ATOM 4539 C C . PRO B 1 116 ? 9.461 -0.734 -13.344 1 88.69 116 PRO B C 1
ATOM 4541 O O . PRO B 1 116 ? 8.992 -1.418 -12.43 1 88.69 116 PRO B O 1
ATOM 4544 N N . VAL B 1 117 ? 8.836 0.251 -13.914 1 92 117 VAL B N 1
ATOM 4545 C CA . VAL B 1 117 ? 7.508 0.664 -13.461 1 92 117 VAL B CA 1
ATOM 4546 C C . VAL B 1 117 ? 6.527 -0.497 -13.609 1 92 117 VAL B C 1
ATOM 4548 O O . VAL B 1 117 ? 5.637 -0.673 -12.773 1 92 117 VAL B O 1
ATOM 4551 N N . VAL B 1 118 ? 6.676 -1.306 -14.641 1 93.69 118 VAL B N 1
ATOM 4552 C CA . VAL B 1 118 ? 5.781 -2.428 -14.898 1 93.69 118 VAL B CA 1
ATOM 4553 C C . VAL B 1 118 ? 5.844 -3.42 -13.742 1 93.69 118 VAL B C 1
ATOM 4555 O O . VAL B 1 118 ? 4.812 -3.895 -13.266 1 93.69 118 VAL B O 1
ATOM 4558 N N . TRP B 1 119 ? 6.957 -3.654 -13.273 1 94.25 119 TRP B N 1
ATOM 4559 C CA . TRP B 1 119 ? 7.145 -4.66 -12.234 1 94.25 119 TRP B CA 1
ATOM 4560 C C . TRP B 1 119 ? 6.746 -4.109 -10.867 1 94.25 119 TRP B C 1
ATOM 4562 O O . TRP B 1 119 ? 6.277 -4.855 -10.008 1 94.25 119 TRP B O 1
ATOM 4572 N N . ARG B 1 120 ? 6.871 -2.793 -10.664 1 95.25 120 ARG B N 1
ATOM 4573 C CA . ARG B 1 120 ? 6.34 -2.176 -9.453 1 95.25 120 ARG B CA 1
ATOM 4574 C C . ARG B 1 120 ? 4.816 -2.25 -9.43 1 95.25 120 ARG B C 1
ATOM 4576 O O . ARG B 1 120 ? 4.219 -2.432 -8.367 1 95.25 120 ARG B O 1
ATOM 4583 N N . LEU B 1 121 ? 4.289 -2.109 -10.641 1 97.06 121 LEU B N 1
ATOM 4584 C CA . LEU B 1 121 ? 2.84 -2.232 -10.75 1 97.06 121 LEU B CA 1
ATOM 4585 C C . LEU B 1 121 ? 2.391 -3.656 -10.43 1 97.06 121 LEU B C 1
ATOM 4587 O O . LEU B 1 121 ? 1.373 -3.855 -9.766 1 97.06 121 LEU B O 1
ATOM 4591 N N . VAL B 1 122 ? 3.145 -4.59 -10.883 1 97.75 122 VAL B N 1
ATOM 4592 C CA . VAL B 1 122 ? 2.826 -5.984 -10.594 1 97.75 122 VAL B CA 1
ATOM 4593 C C . VAL B 1 122 ? 2.9 -6.227 -9.086 1 97.75 122 VAL B C 1
ATOM 4595 O O . VAL B 1 122 ? 2.043 -6.91 -8.516 1 97.75 122 VAL B O 1
ATOM 4598 N N . LEU B 1 123 ? 3.908 -5.684 -8.492 1 97.69 123 LEU B N 1
ATOM 4599 C CA . LEU B 1 123 ? 4.02 -5.805 -7.039 1 97.69 123 LEU B CA 1
ATOM 4600 C C . LEU B 1 123 ? 2.848 -5.121 -6.344 1 97.69 123 LEU B C 1
ATOM 4602 O O . LEU B 1 123 ? 2.281 -5.664 -5.395 1 97.69 123 LEU B O 1
ATOM 4606 N N . GLY B 1 124 ? 2.494 -3.895 -6.793 1 97.81 124 GLY B N 1
ATOM 4607 C CA . GLY B 1 124 ? 1.323 -3.221 -6.254 1 97.81 124 GLY B CA 1
ATOM 4608 C C . GLY B 1 124 ? 0.049 -4.031 -6.395 1 97.81 124 GLY B C 1
ATOM 4609 O O . GLY B 1 124 ? -0.759 -4.094 -5.469 1 97.81 124 GLY B O 1
ATOM 4610 N N . ALA B 1 125 ? -0.12 -4.645 -7.527 1 98.19 125 ALA B N 1
ATOM 4611 C CA . ALA B 1 125 ? -1.278 -5.504 -7.758 1 98.19 125 ALA B CA 1
ATOM 4612 C C . ALA B 1 125 ? -1.272 -6.699 -6.809 1 98.19 125 ALA B C 1
ATOM 4614 O O . ALA B 1 125 ? -2.328 -7.145 -6.355 1 98.19 125 ALA B O 1
ATOM 4615 N N . SER B 1 126 ? -0.092 -7.23 -6.539 1 98.38 126 SER B N 1
ATOM 4616 C CA . SER B 1 126 ? 0.027 -8.336 -5.59 1 98.38 126 SER B CA 1
ATOM 4617 C C . SER B 1 126 ? -0.451 -7.922 -4.203 1 98.38 126 SER B C 1
ATOM 4619 O O . SER B 1 126 ? -1.145 -8.688 -3.527 1 98.38 126 SER B O 1
ATOM 4621 N N . VAL B 1 127 ? -0.089 -6.738 -3.84 1 98.19 127 VAL B N 1
ATOM 4622 C CA . VAL B 1 127 ? -0.482 -6.238 -2.527 1 98.19 127 VAL B CA 1
ATOM 4623 C C . VAL B 1 127 ? -2.002 -6.105 -2.457 1 98.19 127 VAL B C 1
ATOM 4625 O O . VAL B 1 127 ? -2.627 -6.566 -1.499 1 98.19 127 VAL B O 1
ATOM 4628 N N . LEU B 1 128 ? -2.576 -5.496 -3.465 1 98.19 128 LEU B N 1
ATOM 4629 C CA . LEU B 1 128 ? -4.023 -5.324 -3.5 1 98.19 128 LEU B CA 1
ATOM 4630 C C . LEU B 1 128 ? -4.734 -6.672 -3.512 1 98.19 128 LEU B C 1
ATOM 4632 O O . LEU B 1 128 ? -5.742 -6.855 -2.826 1 98.19 128 LEU B O 1
ATOM 4636 N N . TYR B 1 129 ? -4.234 -7.594 -4.348 1 98.25 129 TYR B N 1
ATOM 4637 C CA . TYR B 1 129 ? -4.809 -8.93 -4.418 1 98.25 129 TYR B CA 1
ATOM 4638 C C . TYR B 1 129 ? -4.781 -9.609 -3.053 1 98.25 129 TYR B C 1
ATOM 4640 O O . TYR B 1 129 ? -5.773 -10.195 -2.623 1 98.25 129 TYR B O 1
ATOM 4648 N N . GLU B 1 130 ? -3.639 -9.508 -2.354 1 98.44 130 GLU B N 1
ATOM 4649 C CA . GLU B 1 130 ? -3.502 -10.086 -1.019 1 98.44 130 GLU B CA 1
ATOM 4650 C C . GLU B 1 130 ? -4.496 -9.461 -0.044 1 98.44 130 GLU B C 1
ATOM 4652 O O . GLU B 1 130 ? -5.121 -10.172 0.751 1 98.44 130 GLU B O 1
ATOM 4657 N N . MET B 1 131 ? -4.668 -8.172 -0.098 1 98.5 131 MET B N 1
ATOM 4658 C CA . MET B 1 131 ? -5.613 -7.5 0.784 1 98.5 131 MET B CA 1
ATOM 4659 C C . MET B 1 131 ? -7.035 -7.992 0.534 1 98.5 131 MET B C 1
ATOM 4661 O O . MET B 1 131 ? -7.785 -8.242 1.479 1 98.5 131 MET B O 1
ATOM 4665 N N . GLY B 1 132 ? -7.441 -8.133 -0.756 1 98.06 132 GLY B N 1
ATOM 4666 C CA . GLY B 1 132 ? -8.742 -8.672 -1.099 1 98.06 132 GLY B CA 1
ATOM 4667 C C . GLY B 1 132 ? -8.945 -10.094 -0.607 1 98.06 132 GLY B C 1
ATOM 4668 O O . GLY B 1 132 ? -10.016 -10.438 -0.1 1 98.06 132 GLY B O 1
ATOM 4669 N N . LEU B 1 133 ? -7.875 -10.914 -0.708 1 98.38 133 LEU B N 1
ATOM 4670 C CA . LEU B 1 133 ? -7.949 -12.297 -0.251 1 98.38 133 LEU B CA 1
ATOM 4671 C C . LEU B 1 133 ? -8.125 -12.359 1.263 1 98.38 133 LEU B C 1
ATOM 4673 O O . LEU B 1 133 ? -8.891 -13.188 1.769 1 98.38 133 LEU B O 1
ATOM 4677 N N . LEU B 1 134 ? -7.414 -11.523 1.965 1 98.56 134 LEU B N 1
ATOM 4678 C CA . LEU B 1 134 ? -7.523 -11.492 3.42 1 98.56 134 LEU B CA 1
ATOM 4679 C C . LEU B 1 134 ? -8.938 -11.109 3.85 1 98.56 134 LEU B C 1
ATOM 4681 O O . LEU B 1 134 ? -9.477 -11.688 4.793 1 98.56 134 LEU B O 1
ATOM 4685 N N . PHE B 1 135 ? -9.539 -10.156 3.168 1 98 135 PHE B N 1
ATOM 4686 C CA . PHE B 1 135 ? -10.914 -9.805 3.477 1 98 135 PHE B CA 1
ATOM 4687 C C . PHE B 1 135 ? -11.836 -11.008 3.301 1 98 135 PHE B C 1
ATOM 4689 O O . PHE B 1 135 ? -12.641 -11.312 4.18 1 98 135 PHE B O 1
ATOM 4696 N N . ILE B 1 136 ? -11.664 -11.711 2.188 1 97.88 136 ILE B N 1
ATOM 4697 C CA . ILE B 1 136 ? -12.5 -12.867 1.88 1 97.88 136 ILE B CA 1
ATOM 4698 C C . ILE B 1 136 ? -12.258 -13.969 2.91 1 97.88 136 ILE B C 1
ATOM 4700 O O . ILE B 1 136 ? -13.203 -14.617 3.359 1 97.88 136 ILE B O 1
ATOM 4704 N N . LEU B 1 137 ? -11.023 -14.18 3.273 1 98 137 LEU B N 1
ATOM 4705 C CA . LEU B 1 137 ? -10.625 -15.219 4.207 1 98 137 LEU B CA 1
ATOM 4706 C C . LEU B 1 137 ? -11.383 -15.094 5.527 1 98 137 LEU B C 1
ATOM 4708 O O . LEU B 1 137 ? -11.742 -16.094 6.145 1 98 137 LEU B O 1
ATOM 4712 N N . PHE B 1 138 ? -11.719 -13.898 5.926 1 97.56 138 PHE B N 1
ATOM 4713 C CA . PHE B 1 138 ? -12.258 -13.703 7.266 1 97.56 138 PHE B CA 1
ATOM 4714 C C . PHE B 1 138 ? -13.781 -13.609 7.227 1 97.56 138 PHE B C 1
ATOM 4716 O O . PHE B 1 138 ? -14.422 -13.352 8.25 1 97.56 138 PHE B O 1
ATOM 4723 N N . GLN B 1 139 ? -14.352 -13.789 6.016 1 96.62 139 GLN B N 1
ATOM 4724 C CA . GLN B 1 139 ? -15.797 -13.906 5.906 1 96.62 139 GLN B CA 1
ATOM 4725 C C . GLN B 1 139 ? -16.25 -15.352 6.098 1 96.62 139 GLN B C 1
ATOM 4727 O O . GLN B 1 139 ? -15.461 -16.281 5.957 1 96.62 139 GLN B O 1
ATOM 4732 N N . LYS B 1 140 ? -17.484 -15.508 6.473 1 95.12 140 LYS B N 1
ATOM 4733 C CA . LYS B 1 140 ? -18.109 -16.828 6.309 1 95.12 140 LYS B CA 1
ATOM 4734 C C . LYS B 1 140 ? -18.25 -17.188 4.832 1 95.12 140 LYS B C 1
ATOM 4736 O O . LYS B 1 140 ? -18.391 -16.297 3.984 1 95.12 140 LYS B O 1
ATOM 4741 N N . PRO B 1 141 ? -18.188 -18.469 4.52 1 94.81 141 PRO B N 1
ATOM 4742 C CA . PRO B 1 141 ? -18.219 -18.875 3.115 1 94.81 141 PRO B CA 1
ATOM 4743 C C . PRO B 1 141 ? -19.375 -18.234 2.342 1 94.81 141 PRO B C 1
ATOM 4745 O O . PRO B 1 141 ? -19.188 -17.75 1.229 1 94.81 141 PRO B O 1
ATOM 4748 N N . GLU B 1 142 ? -20.578 -18.188 2.908 1 94.56 142 GLU B N 1
ATOM 4749 C CA . GLU B 1 142 ? -21.734 -17.609 2.221 1 94.56 142 GLU B CA 1
ATOM 4750 C C . GLU B 1 142 ? -21.531 -16.125 1.961 1 94.56 142 GLU B C 1
ATOM 4752 O O . GLU B 1 142 ? -21.812 -15.633 0.862 1 94.56 142 GLU B O 1
ATOM 4757 N N . ASP B 1 143 ? -21.016 -15.445 2.951 1 95.56 143 ASP B N 1
ATOM 4758 C CA . ASP B 1 143 ? -20.797 -14.008 2.828 1 95.56 143 ASP B CA 1
ATOM 4759 C C . ASP B 1 143 ? -19.656 -13.711 1.853 1 95.56 143 ASP B C 1
ATOM 4761 O O . ASP B 1 143 ? -19.719 -12.742 1.094 1 95.56 143 ASP B O 1
ATOM 4765 N N . GLY B 1 144 ? -18.625 -14.562 1.969 1 96.56 144 GLY B N 1
ATOM 4766 C CA . GLY B 1 144 ? -17.516 -14.391 1.047 1 96.56 144 GLY B CA 1
ATOM 4767 C C . GLY B 1 144 ? -17.906 -14.57 -0.406 1 96.56 144 GLY B C 1
ATOM 4768 O O . GLY B 1 144 ? -17.516 -13.781 -1.265 1 96.56 144 GLY B O 1
ATOM 4769 N N . ARG B 1 145 ? -18.656 -15.531 -0.679 1 96.94 145 ARG B N 1
ATOM 4770 C CA . ARG B 1 145 ? -19.156 -15.781 -2.029 1 96.94 145 ARG B CA 1
ATOM 4771 C C . ARG B 1 145 ? -20.078 -14.656 -2.494 1 96.94 145 ARG B C 1
ATOM 4773 O O . ARG B 1 145 ? -20 -14.219 -3.646 1 96.94 145 ARG B O 1
ATOM 4780 N N . ARG B 1 146 ? -20.906 -14.141 -1.617 1 95.38 146 ARG B N 1
ATOM 4781 C CA . ARG B 1 146 ? -21.781 -13.023 -1.936 1 95.38 146 ARG B CA 1
ATOM 4782 C C . ARG B 1 146 ? -20.984 -11.758 -2.211 1 95.38 146 ARG B C 1
ATOM 4784 O O . ARG B 1 146 ? -21.359 -10.945 -3.061 1 95.38 146 ARG B O 1
ATOM 4791 N N . ALA B 1 147 ? -19.922 -11.594 -1.467 1 95.12 147 ALA B N 1
ATOM 4792 C CA . ALA B 1 147 ? -19.078 -10.414 -1.622 1 95.12 147 ALA B CA 1
ATOM 4793 C C . ALA B 1 147 ? -18.484 -10.336 -3.029 1 95.12 147 ALA B C 1
ATOM 4795 O O . ALA B 1 147 ? -18.188 -9.25 -3.525 1 95.12 147 ALA B O 1
ATOM 4796 N N . LEU B 1 148 ? -18.312 -11.453 -3.707 1 96.31 148 LEU B N 1
ATOM 4797 C CA . LEU B 1 148 ? -17.75 -11.477 -5.059 1 96.31 148 LEU B CA 1
ATOM 4798 C C . LEU B 1 148 ? -18.719 -10.828 -6.047 1 96.31 148 LEU B C 1
ATOM 4800 O O . LEU B 1 148 ? -18.312 -10.43 -7.141 1 96.31 148 LEU B O 1
ATOM 4804 N N . LYS B 1 149 ? -20.016 -10.656 -5.68 1 95.19 149 LYS B N 1
ATOM 4805 C CA . LYS B 1 149 ? -21 -9.984 -6.52 1 95.19 149 LYS B CA 1
ATOM 4806 C C . LYS B 1 149 ? -20.656 -8.508 -6.699 1 95.19 149 LYS B C 1
ATOM 4808 O O . LYS B 1 149 ? -21.078 -7.879 -7.668 1 95.19 149 LYS B O 1
ATOM 4813 N N . PHE B 1 150 ? -19.906 -7.984 -5.707 1 93.75 150 PHE B N 1
ATOM 4814 C CA . PHE B 1 150 ? -19.422 -6.609 -5.781 1 93.75 150 PHE B CA 1
ATOM 4815 C C . PHE B 1 150 ? -18.562 -6.41 -7.02 1 93.75 150 PHE B C 1
ATOM 4817 O O . PHE B 1 150 ? -18.562 -5.332 -7.621 1 93.75 150 PHE B O 1
ATOM 4824 N N . LEU B 1 151 ? -17.828 -7.473 -7.441 1 93.5 151 LEU B N 1
ATOM 4825 C CA . LEU B 1 151 ? -16.938 -7.41 -8.594 1 93.5 151 LEU B CA 1
ATOM 4826 C C . LEU B 1 151 ? -17.672 -7.809 -9.875 1 93.5 151 LEU B C 1
ATOM 4828 O O . LEU B 1 151 ? -17.469 -7.211 -10.93 1 93.5 151 LEU B O 1
ATOM 4832 N N . ASP B 1 152 ? -18.516 -8.773 -9.766 1 94.69 152 ASP B N 1
ATOM 4833 C CA . ASP B 1 152 ? -19.344 -9.273 -10.859 1 94.69 152 ASP B CA 1
ATOM 4834 C C . ASP B 1 152 ? -20.672 -9.82 -10.336 1 94.69 152 ASP B C 1
ATOM 4836 O O . ASP B 1 152 ? -20.688 -10.844 -9.648 1 94.69 152 ASP B O 1
ATOM 4840 N N . PRO B 1 153 ? -21.766 -9.18 -10.711 1 93.56 153 PRO B N 1
ATOM 4841 C CA . PRO B 1 153 ? -23.078 -9.562 -10.164 1 93.56 153 PRO B CA 1
ATOM 4842 C C . PRO B 1 153 ? -23.453 -10.992 -10.516 1 93.56 153 PRO B C 1
ATOM 4844 O O . PRO B 1 153 ? -24.359 -11.562 -9.883 1 93.56 153 PRO B O 1
ATOM 4847 N N . ASN B 1 154 ? -22.812 -11.641 -11.43 1 93.31 154 ASN B N 1
ATOM 4848 C CA . ASN B 1 154 ? -23.156 -12.992 -11.852 1 93.31 154 ASN B CA 1
ATOM 4849 C C . ASN B 1 154 ? -22.484 -14.047 -10.984 1 93.31 154 ASN B C 1
ATOM 4851 O O . ASN B 1 154 ? -22.75 -15.242 -11.133 1 93.31 154 ASN B O 1
ATOM 4855 N N . LEU B 1 155 ? -21.734 -13.641 -10.039 1 95.88 155 LEU B N 1
ATOM 4856 C CA . LEU B 1 155 ? -21.031 -14.57 -9.164 1 95.88 155 LEU B CA 1
ATOM 4857 C C . LEU B 1 155 ? -21.812 -14.812 -7.879 1 95.88 155 LEU B C 1
ATOM 4859 O O . LEU B 1 155 ? -22.938 -14.32 -7.727 1 95.88 155 LEU B O 1
ATOM 4863 N N . GLY B 1 156 ? -21.406 -15.734 -7.043 1 93 156 GLY B N 1
ATOM 4864 C CA . GLY B 1 156 ? -22.047 -15.992 -5.762 1 93 156 GLY B CA 1
ATOM 4865 C C . GLY B 1 156 ? -23.125 -17.047 -5.836 1 93 156 GLY B C 1
ATOM 4866 O O . GLY B 1 156 ? -23.953 -17.172 -4.93 1 93 156 GLY B O 1
ATOM 4867 N N . GLN B 1 157 ? -23.109 -17.734 -6.957 1 93.25 157 GLN B N 1
ATOM 4868 C CA . GLN B 1 157 ? -24.062 -18.828 -7.117 1 93.25 157 GLN B CA 1
ATOM 4869 C C . GLN B 1 157 ? -23.344 -20.172 -7.246 1 93.25 157 GLN B C 1
ATOM 4871 O O . GLN B 1 157 ? -22.297 -20.25 -7.875 1 93.25 157 GLN B O 1
ATOM 4876 N N . LYS B 1 158 ? -24.016 -21.172 -6.688 1 92.12 158 LYS B N 1
ATOM 4877 C CA . LYS B 1 158 ? -23.438 -22.516 -6.695 1 92.12 158 LYS B CA 1
ATOM 4878 C C . LYS B 1 158 ? -23.25 -23.031 -8.125 1 92.12 158 LYS B C 1
ATOM 4880 O O . LYS B 1 158 ? -24.141 -22.859 -8.961 1 92.12 158 LYS B O 1
ATOM 4885 N N . LEU B 1 159 ? -22.141 -23.625 -8.336 1 89.5 159 LEU B N 1
ATOM 4886 C CA . LEU B 1 159 ? -21.828 -24.141 -9.664 1 89.5 159 LEU B CA 1
ATOM 4887 C C . LEU B 1 159 ? -22.578 -25.438 -9.953 1 89.5 159 LEU B C 1
ATOM 4889 O O . LEU B 1 159 ? -22.781 -26.25 -9.055 1 89.5 159 LEU B O 1
ATOM 4893 N N . PRO B 1 160 ? -22.984 -25.5 -11.172 1 85.69 160 PRO B N 1
ATOM 4894 C CA . PRO B 1 160 ? -23.609 -26.781 -11.523 1 85.69 160 PRO B CA 1
ATOM 4895 C C . PRO B 1 160 ? -22.609 -27.938 -11.531 1 85.69 160 PRO B C 1
ATOM 4897 O O . PRO B 1 160 ? -21.406 -27.719 -11.711 1 85.69 160 PRO B O 1
ATOM 4900 N N . GLU B 1 161 ? -23.141 -29.125 -11.258 1 79.62 161 GLU B N 1
ATOM 4901 C CA . GLU B 1 161 ? -22.297 -30.312 -11.336 1 79.62 161 GLU B CA 1
ATOM 4902 C C . GLU B 1 161 ? -21.875 -30.609 -12.773 1 79.62 161 GLU B C 1
ATOM 4904 O O . GLU B 1 161 ? -22.688 -30.516 -13.695 1 79.62 161 GLU B O 1
ATOM 4909 N N . GLN B 1 162 ? -20.609 -30.625 -12.906 1 79 162 GLN B N 1
ATOM 4910 C CA . GLN B 1 162 ? -20.078 -30.891 -14.234 1 79 162 GLN B CA 1
ATOM 4911 C C . GLN B 1 162 ? -19.156 -32.125 -14.219 1 79 162 GLN B C 1
ATOM 4913 O O . GLN B 1 162 ? -18.406 -32.312 -13.258 1 79 162 GLN B O 1
ATOM 4918 N N . THR B 1 163 ? -19.375 -32.969 -15.203 1 78.5 163 THR B N 1
ATOM 4919 C CA . THR B 1 163 ? -18.484 -34.094 -15.398 1 78.5 163 THR B CA 1
ATOM 4920 C C . THR B 1 163 ? -17.562 -33.844 -16.594 1 78.5 163 THR B C 1
ATOM 4922 O O . THR B 1 163 ? -17.953 -33.188 -17.562 1 78.5 163 THR B O 1
ATOM 4925 N N . TYR B 1 164 ? -16.375 -34.312 -16.5 1 76.56 164 TYR B N 1
ATOM 4926 C CA . TYR B 1 164 ? -15.367 -34 -17.516 1 76.56 164 TYR B CA 1
ATOM 4927 C C . TYR B 1 164 ? -14.93 -35.281 -18.234 1 76.56 164 TYR B C 1
ATOM 4929 O O . TYR B 1 164 ? -14.203 -35.219 -19.234 1 76.56 164 TYR B O 1
ATOM 4937 N N . ALA B 1 165 ? -15.383 -36.469 -17.812 1 80.25 165 ALA B N 1
ATOM 4938 C CA . ALA B 1 165 ? -14.969 -37.719 -18.422 1 80.25 165 ALA B CA 1
ATOM 4939 C C . ALA B 1 165 ? -16.172 -38.625 -18.734 1 80.25 165 ALA B C 1
ATOM 4941 O O . ALA B 1 165 ? -16.188 -39.812 -18.406 1 80.25 165 ALA B O 1
ATOM 4942 N N . ASP B 1 166 ? -17.141 -38.031 -19.422 1 81 166 ASP B N 1
ATOM 4943 C CA . ASP B 1 166 ? -18.344 -38.781 -19.719 1 81 166 ASP B CA 1
ATOM 4944 C C . ASP B 1 166 ? -18.094 -39.781 -20.859 1 81 166 ASP B C 1
ATOM 4946 O O . ASP B 1 166 ? -18.484 -40.938 -20.766 1 81 166 ASP B O 1
ATOM 4950 N N . ASP B 1 167 ? -17.516 -39.344 -21.875 1 87.25 167 ASP B N 1
ATOM 4951 C CA . ASP B 1 167 ? -17.156 -40.156 -23.016 1 87.25 167 ASP B CA 1
ATOM 4952 C C . ASP B 1 167 ? -15.695 -39.938 -23.422 1 87.25 167 ASP B C 1
ATOM 4954 O O . ASP B 1 167 ? -15.383 -38.938 -24.062 1 87.25 167 ASP B O 1
ATOM 4958 N N . CYS B 1 168 ? -14.875 -40.875 -23.078 1 90.62 168 CYS B N 1
ATOM 4959 C CA . CYS B 1 168 ? -13.445 -40.719 -23.297 1 90.62 168 CYS B CA 1
ATOM 4960 C C . CYS B 1 168 ? -13.008 -41.375 -24.594 1 90.62 168 CYS B C 1
ATOM 4962 O O . CYS B 1 168 ? -11.805 -41.562 -24.844 1 90.62 168 CYS B O 1
ATOM 4964 N N . ARG B 1 169 ? -14.031 -41.719 -25.469 1 92.44 169 ARG B N 1
ATOM 4965 C CA . ARG B 1 169 ? -13.695 -42.281 -26.781 1 92.44 169 ARG B CA 1
ATOM 4966 C C . ARG B 1 169 ? -13.195 -41.188 -27.719 1 92.44 169 ARG B C 1
ATOM 4968 O O . ARG B 1 169 ? -13.828 -40.125 -27.844 1 92.44 169 ARG B O 1
ATOM 4975 N N . ILE B 1 170 ? -12.117 -41.469 -28.297 1 89.5 170 ILE B N 1
ATOM 4976 C CA . ILE B 1 170 ? -11.516 -40.469 -29.188 1 89.5 170 ILE B CA 1
ATOM 4977 C C . ILE B 1 170 ? -12.227 -40.469 -30.531 1 89.5 170 ILE B C 1
ATOM 4979 O O . ILE B 1 170 ? -12.469 -39.406 -31.125 1 89.5 170 ILE B O 1
ATOM 4983 N N . TYR B 1 171 ? -12.477 -41.688 -31.016 1 91.69 171 TYR B N 1
ATOM 4984 C CA . TYR B 1 171 ? -13.156 -41.906 -32.281 1 91.69 171 TYR B CA 1
ATOM 4985 C C . TYR B 1 171 ? -14.539 -42.5 -32.094 1 91.69 171 TYR B C 1
ATOM 4987 O O . TYR B 1 171 ? -14.664 -43.656 -31.594 1 91.69 171 TYR B O 1
ATOM 4995 N N . VAL B 1 172 ? -15.602 -41.656 -32.438 1 92.25 172 VAL B N 1
ATOM 4996 C CA . VAL B 1 172 ? -16.984 -42.094 -32.312 1 92.25 172 VAL B CA 1
ATOM 4997 C C . VAL B 1 172 ? -17.719 -41.906 -33.625 1 92.25 172 VAL B C 1
ATOM 4999 O O . VAL B 1 172 ? -18.328 -40.844 -33.844 1 92.25 172 VAL B O 1
ATOM 5002 N N . PRO B 1 173 ? -17.688 -42.938 -34.438 1 91.25 173 PRO B N 1
ATOM 5003 C CA . PRO B 1 173 ? -18.266 -42.781 -35.781 1 91.25 173 PRO B CA 1
ATOM 5004 C C . PRO B 1 173 ? -19.719 -42.344 -35.75 1 91.25 173 PRO B C 1
ATOM 5006 O O . PRO B 1 173 ? -20.156 -41.562 -36.625 1 91.25 173 PRO B O 1
ATOM 5009 N N . ASP B 1 174 ? -20.516 -42.719 -34.812 1 89 174 ASP B N 1
ATOM 5010 C CA . ASP B 1 174 ? -21.938 -42.406 -34.75 1 89 174 ASP B CA 1
ATOM 5011 C C . ASP B 1 174 ? -22.188 -41.281 -33.75 1 89 174 ASP B C 1
ATOM 5013 O O . ASP B 1 174 ? -23.25 -41.219 -33.125 1 89 174 ASP B O 1
ATOM 5017 N N . HIS B 1 175 ? -21.172 -40.406 -33.625 1 90.19 175 HIS B N 1
ATOM 5018 C CA . HIS B 1 175 ? -21.359 -39.281 -32.688 1 90.19 175 HIS B CA 1
ATOM 5019 C C . HIS B 1 175 ? -22.484 -38.375 -33.156 1 90.19 175 HIS B C 1
ATOM 5021 O O . HIS B 1 175 ? -22.594 -38.062 -34.344 1 90.19 175 HIS B O 1
ATOM 5027 N N . PRO B 1 176 ? -23.281 -37.906 -32.312 1 90.75 176 PRO B N 1
ATOM 5028 C CA . PRO B 1 176 ? -24.438 -37.094 -32.656 1 90.75 176 PRO B CA 1
ATOM 5029 C C . PRO B 1 176 ? -24.047 -35.781 -33.375 1 90.75 176 PRO B C 1
ATOM 5031 O O . PRO B 1 176 ? -24.844 -35.219 -34.125 1 90.75 176 PRO B O 1
ATOM 5034 N N . SER B 1 177 ? -22.938 -35.25 -33.062 1 89.5 177 SER B N 1
ATOM 5035 C CA . SER B 1 177 ? -22.484 -34 -33.688 1 89.5 177 SER B CA 1
ATOM 5036 C C . SER B 1 177 ? -22.109 -34.219 -35.125 1 89.5 177 SER B C 1
ATOM 5038 O O . SER B 1 177 ? -21.969 -33.25 -35.875 1 89.5 177 SER B O 1
ATOM 5040 N N . GLY B 1 178 ? -21.984 -35.406 -35.656 1 91.38 178 GLY B N 1
ATOM 5041 C CA . GLY B 1 178 ? -21.594 -35.719 -37.031 1 91.38 178 GLY B CA 1
ATOM 5042 C C . GLY B 1 178 ? -20.094 -35.844 -37.188 1 91.38 178 GLY B C 1
ATOM 5043 O O . GLY B 1 178 ? -19.609 -36.281 -38.25 1 91.38 178 GLY B O 1
ATOM 5044 N N . ASN B 1 179 ? -19.375 -35.375 -36.25 1 92 179 ASN B N 1
ATOM 5045 C CA . ASN B 1 179 ? -17.922 -35.5 -36.281 1 92 179 ASN B CA 1
ATOM 5046 C C . ASN B 1 179 ? -17.438 -36.625 -35.375 1 92 179 ASN B C 1
ATOM 5048 O O . ASN B 1 179 ? -17.609 -36.562 -34.156 1 92 179 ASN B O 1
ATOM 5052 N N . PRO B 1 180 ? -16.781 -37.531 -36 1 93.25 180 PRO B N 1
ATOM 5053 C CA . PRO B 1 180 ? -16.344 -38.688 -35.219 1 93.25 180 PRO B CA 1
ATOM 5054 C C . PRO B 1 180 ? -15.297 -38.344 -34.188 1 93.25 180 PRO B C 1
ATOM 5056 O O . PRO B 1 180 ? -15.047 -39.125 -33.25 1 93.25 180 PRO B O 1
ATOM 5059 N N . TYR B 1 181 ? -14.617 -37.156 -34.281 1 92.19 181 TYR B N 1
ATOM 5060 C CA . TYR B 1 181 ? -13.594 -36.719 -33.312 1 92.19 181 TYR B CA 1
ATOM 5061 C C . TYR B 1 181 ? -14.117 -35.625 -32.406 1 92.19 181 TYR B C 1
ATOM 5063 O O . TYR B 1 181 ? -13.344 -34.875 -31.844 1 92.19 181 TYR B O 1
ATOM 5071 N N . ALA B 1 182 ? -15.328 -35.625 -32.219 1 89.69 182 ALA B N 1
ATOM 5072 C CA . ALA B 1 182 ? -15.984 -34.562 -31.484 1 89.69 182 ALA B CA 1
ATOM 5073 C C . ALA B 1 182 ? -15.516 -34.5 -30.031 1 89.69 182 ALA B C 1
ATOM 5075 O O . ALA B 1 182 ? -15.305 -33.438 -29.469 1 89.69 182 ALA B O 1
ATOM 5076 N N . ASN B 1 183 ? -15.359 -35.656 -29.422 1 86.62 183 ASN B N 1
ATOM 5077 C CA . ASN B 1 183 ? -14.93 -35.719 -28.016 1 86.62 183 ASN B CA 1
ATOM 5078 C C . ASN B 1 183 ? -13.539 -35.125 -27.844 1 86.62 183 ASN B C 1
ATOM 5080 O O . ASN B 1 183 ? -13.297 -34.406 -26.875 1 86.62 183 ASN B O 1
ATOM 5084 N N . PHE B 1 184 ? -12.742 -35.375 -28.719 1 86.19 184 PHE B N 1
ATOM 5085 C CA . PHE B 1 184 ? -11.383 -34.875 -28.688 1 86.19 184 PHE B CA 1
ATOM 5086 C C . PHE B 1 184 ? -11.359 -33.375 -28.984 1 86.19 184 PHE B C 1
ATOM 5088 O O . PHE B 1 184 ? -10.688 -32.594 -28.297 1 86.19 184 PHE B O 1
ATOM 5095 N N . LEU B 1 185 ? -12.039 -32.969 -29.938 1 86.56 185 LEU B N 1
ATOM 5096 C CA . LEU B 1 185 ? -12.039 -31.594 -30.391 1 86.56 185 LEU B CA 1
ATOM 5097 C C . LEU B 1 185 ? -12.688 -30.688 -29.344 1 86.56 185 LEU B C 1
ATOM 5099 O O . LEU B 1 185 ? -12.32 -29.516 -29.234 1 86.56 185 LEU B O 1
ATOM 5103 N N . GLN B 1 186 ? -13.539 -31.219 -28.641 1 83.38 186 GLN B N 1
ATOM 5104 C CA . GLN B 1 186 ? -14.195 -30.453 -27.594 1 83.38 186 GLN B CA 1
ATOM 5105 C C . GLN B 1 186 ? -13.203 -30.062 -26.5 1 83.38 186 GLN B C 1
ATOM 5107 O O . GLN B 1 186 ? -13.383 -29.047 -25.812 1 83.38 186 GLN B O 1
ATOM 5112 N N . LYS B 1 187 ? -12.195 -30.812 -26.344 1 85.38 187 LYS B N 1
ATOM 5113 C CA . LYS B 1 187 ? -11.188 -30.547 -25.328 1 85.38 187 LYS B CA 1
ATOM 5114 C C . LYS B 1 187 ? -10.148 -29.547 -25.828 1 85.38 187 LYS B C 1
ATOM 5116 O O . LYS B 1 187 ? -9.398 -28.969 -25.031 1 85.38 187 LYS B O 1
ATOM 5121 N N . MET B 1 188 ? -10.125 -29.328 -27.094 1 85.31 188 MET B N 1
ATOM 5122 C CA . MET B 1 188 ? -9.18 -28.375 -27.672 1 85.31 188 MET B CA 1
ATOM 5123 C C . MET B 1 188 ? -9.727 -26.953 -27.609 1 85.31 188 MET B C 1
ATOM 5125 O O . MET B 1 188 ? -10.242 -26.438 -28.609 1 85.31 188 MET B O 1
ATOM 5129 N N . ASP B 1 189 ? -9.609 -26.344 -26.484 1 81.56 189 ASP B N 1
ATOM 5130 C CA . ASP B 1 189 ? -10.156 -25 -26.281 1 81.56 189 ASP B CA 1
ATOM 5131 C C . ASP B 1 189 ? -9.07 -24.031 -25.812 1 81.56 189 ASP B C 1
ATOM 5133 O O . ASP B 1 189 ? -7.879 -24.328 -25.922 1 81.56 189 ASP B O 1
ATOM 5137 N N . ARG B 1 190 ? -9.469 -22.875 -25.391 1 79.19 190 ARG B N 1
ATOM 5138 C CA . ARG B 1 190 ? -8.555 -21.812 -24.984 1 79.19 190 ARG B CA 1
ATOM 5139 C C . ARG B 1 190 ? -7.719 -22.25 -23.781 1 79.19 190 ARG B C 1
ATOM 5141 O O . ARG B 1 190 ? -6.613 -21.734 -23.578 1 79.19 190 ARG B O 1
ATOM 5148 N N . PHE B 1 191 ? -8.148 -23.203 -23.125 1 83 191 PHE B N 1
ATOM 5149 C CA . PHE B 1 191 ? -7.449 -23.625 -21.922 1 83 191 PHE B CA 1
ATOM 5150 C C . PHE B 1 191 ? -6.23 -24.469 -22.266 1 83 191 PHE B C 1
ATOM 5152 O O . PHE B 1 191 ? -5.254 -24.484 -21.516 1 83 191 PHE B O 1
ATOM 5159 N N . VAL B 1 192 ? -6.305 -25.156 -23.438 1 89.62 192 VAL B N 1
ATOM 5160 C CA . VAL B 1 192 ? -5.152 -25.922 -23.875 1 89.62 192 VAL B CA 1
ATOM 5161 C C . VAL B 1 192 ? -4.004 -24.984 -24.234 1 89.62 192 VAL B C 1
ATOM 5163 O O . VAL B 1 192 ? -2.854 -25.234 -23.875 1 89.62 192 VAL B O 1
ATOM 5166 N N . ILE B 1 193 ? -4.363 -23.953 -24.922 1 90.25 193 ILE B N 1
ATOM 5167 C CA . ILE B 1 193 ? -3.357 -22.969 -25.297 1 90.25 193 ILE B CA 1
ATOM 5168 C C . ILE B 1 193 ? -2.785 -22.312 -24.047 1 90.25 193 ILE B C 1
ATOM 5170 O O . ILE B 1 193 ? -1.567 -22.172 -23.922 1 90.25 193 ILE B O 1
ATOM 5174 N N . ALA B 1 194 ? -3.615 -21.953 -23.172 1 91.12 194 ALA B N 1
ATOM 5175 C CA . ALA B 1 194 ? -3.18 -21.328 -21.922 1 91.12 194 ALA B CA 1
ATOM 5176 C C . ALA B 1 194 ? -2.299 -22.281 -21.125 1 91.12 194 ALA B C 1
ATOM 5178 O O . ALA B 1 194 ? -1.334 -21.859 -20.484 1 91.12 194 ALA B O 1
ATOM 5179 N N . HIS B 1 195 ? -2.705 -23.516 -21.172 1 93.88 195 HIS B N 1
ATOM 5180 C CA . HIS B 1 195 ? -1.945 -24.547 -20.484 1 93.88 195 HIS B CA 1
ATOM 5181 C C . HIS B 1 195 ? -0.527 -24.656 -21.031 1 93.88 195 HIS B C 1
ATOM 5183 O O . HIS B 1 195 ? 0.442 -24.641 -20.266 1 93.88 195 HIS B O 1
ATOM 5189 N N . ALA B 1 196 ? -0.421 -24.719 -22.297 1 95.62 196 ALA B N 1
ATOM 5190 C CA . ALA B 1 196 ? 0.886 -24.812 -22.938 1 95.62 196 ALA B CA 1
ATOM 5191 C C . ALA B 1 196 ? 1.709 -23.547 -22.703 1 95.62 196 ALA B C 1
ATOM 5193 O O . ALA B 1 196 ? 2.889 -23.625 -22.359 1 95.62 196 ALA B O 1
ATOM 5194 N N . LEU B 1 197 ? 1.1 -22.438 -22.859 1 95.69 197 LEU B N 1
ATOM 5195 C CA . LEU B 1 197 ? 1.789 -21.172 -22.641 1 95.69 197 LEU B CA 1
ATOM 5196 C C . LEU B 1 197 ? 2.225 -21.016 -21.188 1 95.69 197 LEU B C 1
ATOM 5198 O O . LEU B 1 197 ? 3.279 -20.453 -20.906 1 95.69 197 LEU B O 1
ATOM 5202 N N . GLY B 1 198 ? 1.397 -21.469 -20.312 1 96.75 198 GLY B N 1
ATOM 5203 C CA . GLY B 1 198 ? 1.766 -21.453 -18.906 1 96.75 198 GLY B CA 1
ATOM 5204 C C . GLY B 1 198 ? 3.07 -22.188 -18.625 1 96.75 198 GLY B C 1
ATOM 5205 O O . GLY B 1 198 ? 3.9 -21.703 -17.844 1 96.75 198 GLY B O 1
ATOM 5206 N N . TRP B 1 199 ? 3.275 -23.266 -19.266 1 97.69 199 TRP B N 1
ATOM 5207 C CA . TRP B 1 199 ? 4.492 -24.047 -19.047 1 97.69 199 TRP B CA 1
ATOM 5208 C C . TRP B 1 199 ? 5.68 -23.406 -19.75 1 97.69 199 TRP B C 1
ATOM 5210 O O . TRP B 1 199 ? 6.828 -23.578 -19.328 1 97.69 199 TRP B O 1
ATOM 5220 N N . VAL B 1 200 ? 5.422 -22.688 -20.859 1 97.62 200 VAL B N 1
ATOM 5221 C CA . VAL B 1 200 ? 6.488 -21.891 -21.453 1 97.62 200 VAL B CA 1
ATOM 5222 C C . VAL B 1 200 ? 6.98 -20.844 -20.453 1 97.62 200 VAL B C 1
ATOM 5224 O O . VAL B 1 200 ? 8.188 -20.703 -20.234 1 97.62 200 VAL B O 1
ATOM 5227 N N . VAL B 1 201 ? 6.051 -20.219 -19.812 1 97.25 201 VAL B N 1
ATOM 5228 C CA . VAL B 1 201 ? 6.379 -19.172 -18.859 1 97.25 201 VAL B CA 1
ATOM 5229 C C . VAL B 1 201 ? 7.105 -19.781 -17.656 1 97.25 201 VAL B C 1
ATOM 5231 O O . VAL B 1 201 ? 8.094 -19.219 -17.172 1 97.25 201 VAL B O 1
ATOM 5234 N N . LYS B 1 202 ? 6.625 -20.891 -17.219 1 98.06 202 LYS B N 1
ATOM 5235 C CA . LYS B 1 202 ? 7.281 -21.578 -16.109 1 98.06 202 LYS B CA 1
ATOM 5236 C C . LYS B 1 202 ? 8.719 -21.938 -16.469 1 98.06 202 LYS B C 1
ATOM 5238 O O . LYS B 1 202 ? 9.625 -21.766 -15.648 1 98.06 202 LYS B O 1
ATOM 5243 N N . ALA B 1 203 ? 8.906 -22.391 -17.672 1 97.62 203 ALA B N 1
ATOM 5244 C CA . ALA B 1 203 ? 10.258 -22.75 -18.109 1 97.62 203 ALA B CA 1
ATOM 5245 C C . ALA B 1 203 ? 11.156 -21.516 -18.188 1 97.62 203 ALA B C 1
ATOM 5247 O O . ALA B 1 203 ? 12.32 -21.562 -17.797 1 97.62 203 ALA B O 1
ATOM 5248 N N . LEU B 1 204 ? 10.609 -20.484 -18.625 1 95.88 204 LEU B N 1
ATOM 5249 C CA . LEU B 1 204 ? 11.367 -19.25 -18.703 1 95.88 204 LEU B CA 1
ATOM 5250 C C . LEU B 1 204 ? 11.688 -18.719 -17.297 1 95.88 204 LEU B C 1
ATOM 5252 O O . LEU B 1 204 ? 12.719 -18.094 -17.094 1 95.88 204 LEU B O 1
ATOM 5256 N N . ALA B 1 205 ? 10.836 -19.016 -16.406 1 96.31 205 ALA B N 1
ATOM 5257 C CA . ALA B 1 205 ? 11.016 -18.516 -15.039 1 96.31 205 ALA B CA 1
ATOM 5258 C C . ALA B 1 205 ? 12.031 -19.375 -14.281 1 96.31 205 ALA B C 1
ATOM 5260 O O . ALA B 1 205 ? 12.969 -18.844 -13.68 1 96.31 205 ALA B O 1
ATOM 5261 N N . PHE B 1 206 ? 11.898 -20.656 -14.359 1 97.06 206 PHE B N 1
ATOM 5262 C CA . PHE B 1 206 ? 12.719 -21.531 -13.539 1 97.06 206 PHE B CA 1
ATOM 5263 C C . PHE B 1 206 ? 14.031 -21.875 -14.242 1 97.06 206 PHE B C 1
ATOM 5265 O O . PHE B 1 206 ? 15.055 -22.078 -13.586 1 97.06 206 PHE B O 1
ATOM 5272 N N . ARG B 1 207 ? 14.047 -22.016 -15.586 1 95.81 207 ARG B N 1
ATOM 5273 C CA . ARG B 1 207 ? 15.203 -22.266 -16.438 1 95.81 207 ARG B CA 1
ATOM 5274 C C . ARG B 1 207 ? 15.938 -23.531 -16.016 1 95.81 207 ARG B C 1
ATOM 5276 O O . ARG B 1 207 ? 17.172 -23.578 -16.031 1 95.81 207 ARG B O 1
ATOM 5283 N N . ASN B 1 208 ? 15.242 -24.516 -15.539 1 95.5 208 ASN B N 1
ATOM 5284 C CA . ASN B 1 208 ? 15.82 -25.766 -15.07 1 95.5 208 ASN B CA 1
ATOM 5285 C C . ASN B 1 208 ? 14.93 -26.953 -15.398 1 95.5 208 ASN B C 1
ATOM 5287 O O . ASN B 1 208 ? 13.844 -27.109 -14.836 1 95.5 208 ASN B O 1
ATOM 5291 N N . LEU B 1 209 ? 15.406 -27.797 -16.203 1 94.31 209 LEU B N 1
ATOM 5292 C CA . LEU B 1 209 ? 14.641 -28.922 -16.719 1 94.31 209 LEU B CA 1
ATOM 5293 C C . LEU B 1 209 ? 14.219 -29.859 -15.594 1 94.31 209 LEU B C 1
ATOM 5295 O O . LEU B 1 209 ? 13.07 -30.312 -15.555 1 94.31 209 LEU B O 1
ATOM 5299 N N . LYS B 1 210 ? 15.109 -30.156 -14.688 1 90.5 210 LYS B N 1
ATOM 5300 C CA . LYS B 1 210 ? 14.82 -31.109 -13.617 1 90.5 210 LYS B CA 1
ATOM 5301 C C . LYS B 1 210 ? 13.68 -30.609 -12.734 1 90.5 210 LYS B C 1
ATOM 5303 O O . LYS B 1 210 ? 12.766 -31.375 -12.414 1 90.5 210 LYS B O 1
ATOM 5308 N N . ILE B 1 211 ? 13.742 -29.359 -12.328 1 93.5 211 ILE B N 1
ATOM 5309 C CA . ILE B 1 211 ? 12.703 -28.781 -11.492 1 93.5 211 ILE B CA 1
ATOM 5310 C C . ILE B 1 211 ? 11.367 -28.812 -12.234 1 93.5 211 ILE B C 1
ATOM 5312 O O . ILE B 1 211 ? 10.336 -29.172 -11.656 1 93.5 211 ILE B O 1
ATOM 5316 N N . LEU B 1 212 ? 11.375 -28.484 -13.508 1 96.62 212 LEU B N 1
ATOM 5317 C CA . LEU B 1 212 ? 10.164 -28.438 -14.32 1 96.62 212 LEU B CA 1
ATOM 5318 C C . LEU B 1 212 ? 9.555 -29.812 -14.484 1 96.62 212 LEU B C 1
ATOM 5320 O O . LEU B 1 212 ? 8.336 -29.969 -14.398 1 96.62 212 LEU B O 1
ATOM 5324 N N . LEU B 1 213 ? 10.367 -30.812 -14.695 1 93.25 213 LEU B N 1
ATOM 5325 C CA . LEU B 1 213 ? 9.875 -32.156 -14.852 1 93.25 213 LEU B CA 1
ATOM 5326 C C . LEU B 1 213 ? 9.273 -32.688 -13.547 1 93.25 213 LEU B C 1
ATOM 5328 O O . LEU B 1 213 ? 8.25 -33.375 -13.555 1 93.25 213 LEU B O 1
ATOM 5332 N N . VAL B 1 214 ? 9.945 -32.375 -12.484 1 89.19 214 VAL B N 1
ATOM 5333 C CA . VAL B 1 214 ? 9.422 -32.781 -11.18 1 89.19 214 VAL B CA 1
ATOM 5334 C C . VAL B 1 214 ? 8.047 -32.156 -10.961 1 89.19 214 VAL B C 1
ATOM 5336 O O . VAL B 1 214 ? 7.105 -32.812 -10.547 1 89.19 214 VAL B O 1
ATOM 5339 N N . CYS B 1 215 ? 7.922 -30.859 -11.195 1 94.12 215 CYS B N 1
ATOM 5340 C CA . CYS B 1 215 ? 6.66 -30.156 -11 1 94.12 215 CYS B CA 1
ATOM 5341 C C . CYS B 1 215 ? 5.586 -30.672 -11.945 1 94.12 215 CYS B C 1
ATOM 5343 O O . CYS B 1 215 ? 4.434 -30.844 -11.555 1 94.12 215 CYS B O 1
ATOM 5345 N N . SER B 1 216 ? 5.965 -30.891 -13.203 1 94.88 216 SER B N 1
ATOM 5346 C CA . SER B 1 216 ? 5.035 -31.422 -14.195 1 94.88 216 SER B CA 1
ATOM 5347 C C . SER B 1 216 ? 4.492 -32.781 -13.781 1 94.88 216 SER B C 1
ATOM 5349 O O . SER B 1 216 ? 3.281 -33 -13.797 1 94.88 216 SER B O 1
ATOM 5351 N N . PHE B 1 217 ? 5.336 -33.625 -13.406 1 88.81 217 PHE B N 1
ATOM 5352 C CA . PHE B 1 217 ? 4.934 -34.969 -12.992 1 88.81 217 PHE B CA 1
ATOM 5353 C C . PHE B 1 217 ? 4.113 -34.906 -11.711 1 88.81 217 PHE B C 1
ATOM 5355 O O . PHE B 1 217 ? 3.082 -35.594 -11.594 1 88.81 217 PHE B O 1
ATOM 5362 N N . ALA B 1 218 ? 4.602 -34.219 -10.711 1 89 218 ALA B N 1
ATOM 5363 C CA . ALA B 1 218 ? 3.914 -34.094 -9.43 1 89 218 ALA B CA 1
ATOM 5364 C C . ALA B 1 218 ? 2.488 -33.594 -9.617 1 89 218 ALA B C 1
ATOM 5366 O O . ALA B 1 218 ? 1.561 -34.062 -8.961 1 89 218 ALA B O 1
ATOM 5367 N N . PHE B 1 219 ? 2.293 -32.625 -10.477 1 92.44 219 PHE B N 1
ATOM 5368 C CA . PHE B 1 219 ? 0.959 -32.062 -10.648 1 92.44 219 PHE B CA 1
ATOM 5369 C C . PHE B 1 219 ? 0.014 -33.094 -11.258 1 92.44 219 PHE B C 1
ATOM 5371 O O . PHE B 1 219 ? -1.157 -33.188 -10.883 1 92.44 219 PHE B O 1
ATOM 5378 N N . GLU B 1 220 ? 0.476 -33.875 -12.242 1 88.06 220 GLU B N 1
ATOM 5379 C CA . GLU B 1 220 ? -0.356 -34.938 -12.805 1 88.06 220 GLU B CA 1
ATOM 5380 C C . GLU B 1 220 ? -0.756 -35.969 -11.734 1 88.06 220 GLU B C 1
ATOM 5382 O O . GLU B 1 220 ? -1.88 -36.469 -11.742 1 88.06 220 GLU B O 1
ATOM 5387 N N . LEU B 1 221 ? 0.154 -36.219 -10.898 1 83.5 221 LEU B N 1
ATOM 5388 C CA . LEU B 1 221 ? -0.157 -37.125 -9.789 1 83.5 221 LEU B CA 1
ATOM 5389 C C . LEU B 1 221 ? -1.201 -36.5 -8.867 1 83.5 221 LEU B C 1
ATOM 5391 O O . LEU B 1 221 ? -2.1 -37.188 -8.383 1 83.5 221 LEU B O 1
ATOM 5395 N N . PHE B 1 222 ? -1.091 -35.188 -8.555 1 88.38 222 PHE B N 1
ATOM 5396 C CA . PHE B 1 222 ? -2.068 -34.5 -7.734 1 88.38 222 PHE B CA 1
ATOM 5397 C C . PHE B 1 222 ? -3.463 -34.594 -8.344 1 88.38 222 PHE B C 1
ATOM 5399 O O . PHE B 1 222 ? -4.453 -34.75 -7.625 1 88.38 222 PHE B O 1
ATOM 5406 N N . GLU B 1 223 ? -3.529 -34.5 -9.641 1 88.94 223 GLU B N 1
ATOM 5407 C CA . GLU B 1 223 ? -4.828 -34.594 -10.297 1 88.94 223 GLU B CA 1
ATOM 5408 C C . GLU B 1 223 ? -5.496 -35.938 -10.023 1 88.94 223 GLU B C 1
ATOM 5410 O O . GLU B 1 223 ? -6.691 -35.969 -9.719 1 88.94 223 GLU B O 1
ATOM 5415 N N . TYR B 1 224 ? -4.734 -36.906 -10.086 1 83.81 224 TYR B N 1
ATOM 5416 C CA . TYR B 1 224 ? -5.273 -38.219 -9.805 1 83.81 224 TYR B CA 1
ATOM 5417 C C . TYR B 1 224 ? -5.648 -38.344 -8.328 1 83.81 224 TYR B C 1
ATOM 5419 O O . TYR B 1 224 ? -6.703 -38.906 -8 1 83.81 224 TYR B O 1
ATOM 5427 N N . MET B 1 225 ? -4.848 -37.844 -7.504 1 82.56 225 MET B N 1
ATOM 5428 C CA . MET B 1 225 ? -5.031 -38.031 -6.066 1 82.56 225 MET B CA 1
ATOM 5429 C C . MET B 1 225 ? -6.215 -37.219 -5.566 1 82.56 225 MET B C 1
ATOM 5431 O O . MET B 1 225 ? -6.883 -37.594 -4.605 1 82.56 225 MET B O 1
ATOM 5435 N N . LEU B 1 226 ? -6.473 -36.156 -6.215 1 88.44 226 LEU B N 1
ATOM 5436 C CA . LEU B 1 226 ? -7.473 -35.25 -5.688 1 88.44 226 LEU B CA 1
ATOM 5437 C C . LEU B 1 226 ? -8.703 -35.188 -6.582 1 88.44 226 LEU B C 1
ATOM 5439 O O . LEU B 1 226 ? -9.555 -34.312 -6.438 1 88.44 226 LEU B O 1
ATOM 5443 N N . GLU B 1 227 ? -8.852 -36.125 -7.488 1 86.75 227 GLU B N 1
ATOM 5444 C CA . GLU B 1 227 ? -9.984 -36.156 -8.406 1 86.75 227 GLU B CA 1
ATOM 5445 C C . GLU B 1 227 ? -11.297 -36.312 -7.645 1 86.75 227 GLU B C 1
ATOM 5447 O O . GLU B 1 227 ? -12.344 -35.844 -8.102 1 86.75 227 GLU B O 1
ATOM 5452 N N . PHE B 1 228 ? -11.242 -36.938 -6.512 1 85.38 228 PHE B N 1
ATOM 5453 C CA . PHE B 1 228 ? -12.461 -37.125 -5.73 1 85.38 228 PHE B CA 1
ATOM 5454 C C . PHE B 1 228 ? -12.953 -35.812 -5.141 1 85.38 228 PHE B C 1
ATOM 5456 O O . PHE B 1 228 ? -14.133 -35.688 -4.82 1 85.38 228 PHE B O 1
ATOM 5463 N N . GLN B 1 229 ? -12.125 -34.844 -4.992 1 89.25 229 GLN B N 1
ATOM 5464 C CA . GLN B 1 229 ? -12.492 -33.562 -4.441 1 89.25 229 GLN B CA 1
ATOM 5465 C C . GLN B 1 229 ? -12.82 -32.562 -5.555 1 89.25 229 GLN B C 1
ATOM 5467 O O . GLN B 1 229 ? -13.711 -31.719 -5.406 1 89.25 229 GLN B O 1
ATOM 5472 N N . LEU B 1 230 ? -12.047 -32.625 -6.602 1 91.25 230 LEU B N 1
ATOM 5473 C CA . LEU B 1 230 ? -12.164 -31.688 -7.703 1 91.25 230 LEU B CA 1
ATOM 5474 C C . LEU B 1 230 ? -12.594 -32.406 -8.984 1 91.25 230 LEU B C 1
ATOM 5476 O O . LEU B 1 230 ? -11.766 -32.969 -9.688 1 91.25 230 LEU B O 1
ATOM 5480 N N . PRO B 1 231 ? -13.781 -32.25 -9.297 1 85.62 231 PRO B N 1
ATOM 5481 C CA . PRO B 1 231 ? -14.297 -32.906 -10.484 1 85.62 231 PRO B CA 1
ATOM 5482 C C . PRO B 1 231 ? -13.531 -32.562 -11.758 1 85.62 231 PRO B C 1
ATOM 5484 O O . PRO B 1 231 ? -13.43 -33.375 -12.68 1 85.62 231 PRO B O 1
ATOM 5487 N N . ASN B 1 232 ? -12.898 -31.406 -11.805 1 86.75 232 ASN B N 1
ATOM 5488 C CA . ASN B 1 232 ? -12.109 -30.953 -12.945 1 86.75 232 ASN B CA 1
ATOM 5489 C C . ASN B 1 232 ? -10.883 -31.844 -13.156 1 86.75 232 ASN B C 1
ATOM 5491 O O . ASN B 1 232 ? -10.273 -31.828 -14.234 1 86.75 232 ASN B O 1
ATOM 5495 N N . PHE B 1 233 ? -10.594 -32.594 -12.141 1 89.5 233 PHE B N 1
ATOM 5496 C CA . PHE B 1 233 ? -9.414 -33.438 -12.203 1 89.5 233 PHE B CA 1
ATOM 5497 C C . PHE B 1 233 ? -9.773 -34.812 -12.766 1 89.5 233 PHE B C 1
ATOM 5499 O O . PHE B 1 233 ? -8.891 -35.562 -13.148 1 89.5 233 PHE B O 1
ATOM 5506 N N . GLY B 1 234 ? -11.078 -35.094 -12.805 1 87.19 234 GLY B N 1
ATOM 5507 C CA . GLY B 1 234 ? -11.531 -36.344 -13.375 1 87.19 234 GLY B CA 1
ATOM 5508 C C . GLY B 1 234 ? -11.648 -36.312 -14.891 1 87.19 234 GLY B C 1
ATOM 5509 O O . GLY B 1 234 ? -12.758 -36.375 -15.43 1 87.19 234 GLY B O 1
ATOM 5510 N N . GLU B 1 235 ? -10.555 -36.281 -15.547 1 87.69 235 GLU B N 1
ATOM 5511 C CA . GLU B 1 235 ? -10.516 -36.219 -17.016 1 87.69 235 GLU B CA 1
ATOM 5512 C C . GLU B 1 235 ? -10.164 -37.594 -17.625 1 87.69 235 GLU B C 1
ATOM 5514 O O . GLU B 1 235 ? -9.891 -38.531 -16.891 1 87.69 235 GLU B O 1
ATOM 5519 N N . CYS B 1 236 ? -10.375 -37.594 -18.984 1 89.44 236 CYS B N 1
ATOM 5520 C CA . CYS B 1 236 ? -10.008 -38.812 -19.703 1 89.44 236 CYS B CA 1
ATOM 5521 C C . CYS B 1 236 ? -8.508 -39.062 -19.609 1 89.44 236 CYS B C 1
ATOM 5523 O O . CYS B 1 236 ? -7.719 -38.125 -19.484 1 89.44 236 CYS B O 1
ATOM 5525 N N . TRP B 1 237 ? -8.07 -40.344 -19.703 1 87.56 237 TRP B N 1
ATOM 5526 C CA . TRP B 1 237 ? -6.668 -40.719 -19.547 1 87.56 237 TRP B CA 1
ATOM 5527 C C . TRP B 1 237 ? -5.785 -40.031 -20.562 1 87.56 237 TRP B C 1
ATOM 5529 O O . TRP B 1 237 ? -4.656 -39.625 -20.266 1 87.56 237 TRP B O 1
ATOM 5539 N N . TRP B 1 238 ? -6.234 -39.906 -21.828 1 89.75 238 TRP B N 1
ATOM 5540 C CA . TRP B 1 238 ? -5.422 -39.281 -22.859 1 89.75 238 TRP B CA 1
ATOM 5541 C C . TRP B 1 238 ? -5.328 -37.781 -22.641 1 89.75 238 TRP B C 1
ATOM 5543 O O . TRP B 1 238 ? -4.391 -37.125 -23.109 1 89.75 238 TRP B O 1
ATOM 5553 N N . ASP B 1 239 ? -6.32 -37.188 -21.953 1 89.94 239 ASP B N 1
ATOM 5554 C CA . ASP B 1 239 ? -6.238 -35.812 -21.531 1 89.94 239 ASP B CA 1
ATOM 5555 C C . ASP B 1 239 ? -5.113 -35.594 -20.531 1 89.94 239 ASP B C 1
ATOM 5557 O O . ASP B 1 239 ? -4.328 -34.656 -20.656 1 89.94 239 ASP B O 1
ATOM 5561 N N . HIS B 1 240 ? -4.957 -36.438 -19.594 1 88.19 240 HIS B N 1
ATOM 5562 C CA . HIS B 1 240 ? -3.936 -36.344 -18.562 1 88.19 240 HIS B CA 1
ATOM 5563 C C . HIS B 1 240 ? -2.543 -36.562 -19.141 1 88.19 240 HIS B C 1
ATOM 5565 O O . HIS B 1 240 ? -1.671 -35.719 -19.016 1 88.19 240 HIS B O 1
ATOM 5571 N N . TRP B 1 241 ? -2.398 -37.656 -19.781 1 89.38 241 TRP B N 1
ATOM 5572 C CA . TRP B 1 241 ? -1.04 -38.094 -20.047 1 89.38 241 TRP B CA 1
ATOM 5573 C C . TRP B 1 241 ? -0.569 -37.625 -21.422 1 89.38 241 TRP B C 1
ATOM 5575 O O . TRP B 1 241 ? 0.62 -37.375 -21.625 1 89.38 241 TRP B O 1
ATOM 5585 N N . VAL B 1 242 ? -1.426 -37.5 -22.344 1 91.06 242 VAL B N 1
ATOM 5586 C CA . VAL B 1 242 ? -1.011 -37.094 -23.672 1 91.06 242 VAL B CA 1
ATOM 5587 C C . VAL B 1 242 ? -1.143 -35.562 -23.812 1 91.06 242 VAL B C 1
ATOM 5589 O O . VAL B 1 242 ? -0.147 -34.875 -24.031 1 91.06 242 VAL B O 1
ATOM 5592 N N . LEU B 1 243 ? -2.314 -35.062 -23.641 1 92.62 243 LEU B N 1
ATOM 5593 C CA . LEU B 1 243 ? -2.537 -33.656 -23.875 1 92.62 243 LEU B CA 1
ATOM 5594 C C . LEU B 1 243 ? -1.851 -32.812 -22.797 1 92.62 243 LEU B C 1
ATOM 5596 O O . LEU B 1 243 ? -1.046 -31.938 -23.109 1 92.62 243 LEU B O 1
ATOM 5600 N N . ASP B 1 244 ? -2.119 -33.062 -21.516 1 94.44 244 ASP B N 1
ATOM 5601 C CA . ASP B 1 244 ? -1.572 -32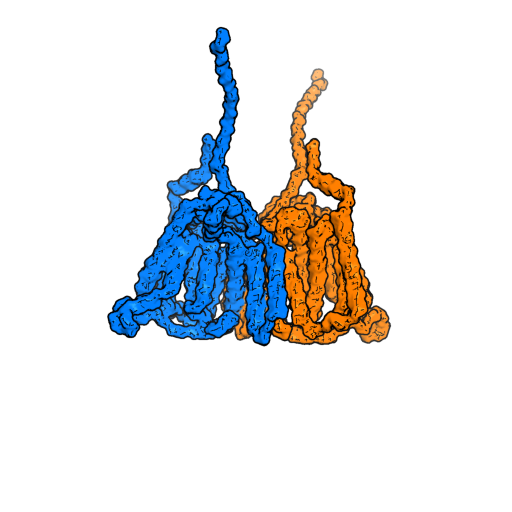.25 -20.438 1 94.44 244 ASP B CA 1
ATOM 5602 C C . ASP B 1 244 ? -0.079 -32.531 -20.25 1 94.44 244 ASP B C 1
ATOM 5604 O O . ASP B 1 244 ? 0.74 -31.609 -20.406 1 94.44 244 ASP B O 1
ATOM 5608 N N . PHE B 1 245 ? 0.336 -33.75 -20.047 1 94.62 245 PHE B N 1
ATOM 5609 C CA . PHE B 1 245 ? 1.691 -34.094 -19.625 1 94.62 245 PHE B CA 1
ATOM 5610 C C . PHE B 1 245 ? 2.668 -33.969 -20.781 1 94.62 245 PHE B C 1
ATOM 5612 O O . PHE B 1 245 ? 3.68 -33.25 -20.688 1 94.62 245 PHE B O 1
ATOM 5619 N N . ILE B 1 246 ? 2.396 -34.594 -21.891 1 95.69 246 ILE B N 1
ATOM 5620 C CA . ILE B 1 246 ? 3.352 -34.625 -22.984 1 95.69 246 ILE B CA 1
ATOM 5621 C C . ILE B 1 246 ? 3.252 -33.375 -23.828 1 95.69 246 ILE B C 1
ATOM 5623 O O . ILE B 1 246 ? 4.246 -32.656 -24.016 1 95.69 246 ILE B O 1
ATOM 5627 N N . VAL B 1 247 ? 2.076 -33 -24.266 1 95.69 247 VAL B N 1
ATOM 5628 C CA . VAL B 1 247 ? 1.923 -31.938 -25.25 1 95.69 247 VAL B CA 1
ATOM 5629 C C . VAL B 1 247 ? 2.051 -30.578 -24.547 1 95.69 247 VAL B C 1
ATOM 5631 O O . VAL B 1 247 ? 2.939 -29.781 -24.875 1 95.69 247 VAL B O 1
ATOM 5634 N N . CYS B 1 248 ? 1.234 -30.328 -23.609 1 96.69 248 CYS B N 1
ATOM 5635 C CA . CYS B 1 248 ? 1.225 -29 -23.016 1 96.69 248 CYS B CA 1
ATOM 5636 C C . CYS B 1 248 ? 2.422 -28.812 -22.094 1 96.69 248 CYS B C 1
ATOM 5638 O O . CYS B 1 248 ? 3.199 -27.875 -22.266 1 96.69 248 CYS B O 1
ATOM 5640 N N . ASN B 1 249 ? 2.604 -29.703 -21.078 1 97.69 249 ASN B N 1
ATOM 5641 C CA . ASN B 1 249 ? 3.75 -29.594 -20.188 1 97.69 249 ASN B CA 1
ATOM 5642 C C . ASN B 1 249 ? 5.066 -29.781 -20.938 1 97.69 249 ASN B C 1
ATOM 5644 O O . ASN B 1 249 ? 5.926 -28.906 -20.922 1 97.69 249 ASN B O 1
ATOM 5648 N N . GLY B 1 250 ? 5.164 -31.016 -21.547 1 96.81 250 GLY B N 1
ATOM 5649 C CA . GLY B 1 250 ? 6.395 -31.328 -22.25 1 96.81 250 GLY B CA 1
ATOM 5650 C C . GLY B 1 250 ? 6.699 -30.359 -23.375 1 96.81 250 GLY B C 1
ATOM 5651 O O . GLY B 1 250 ? 7.836 -29.891 -23.516 1 96.81 250 GLY B O 1
ATOM 5652 N N . GLY B 1 251 ? 5.73 -30.125 -24.25 1 97.62 251 GLY B N 1
ATOM 5653 C CA . GLY B 1 251 ? 5.906 -29.156 -25.312 1 97.62 251 GLY B CA 1
ATOM 5654 C C . GLY B 1 251 ? 6.238 -27.766 -24.797 1 97.62 251 GLY B C 1
ATOM 5655 O O . GLY B 1 251 ? 7.129 -27.094 -25.328 1 97.62 251 GLY B O 1
ATOM 5656 N N . GLY B 1 252 ? 5.52 -27.297 -23.781 1 98.19 252 GLY B N 1
ATOM 5657 C CA . GLY B 1 252 ? 5.793 -26 -23.188 1 98.19 252 GLY B CA 1
ATOM 5658 C C . GLY B 1 252 ? 7.188 -25.891 -22.609 1 98.19 252 GLY B C 1
ATOM 5659 O O . GLY B 1 252 ? 7.871 -24.875 -22.797 1 98.19 252 GLY B O 1
ATOM 5660 N N . ILE B 1 253 ? 7.613 -26.859 -21.891 1 97.94 253 ILE B N 1
ATOM 5661 C CA . ILE B 1 253 ? 8.953 -26.906 -21.312 1 97.94 253 ILE B CA 1
ATOM 5662 C C . ILE B 1 253 ? 10 -26.844 -22.406 1 97.94 253 ILE B C 1
ATOM 5664 O O . ILE B 1 253 ? 10.953 -26.062 -22.328 1 97.94 253 ILE B O 1
ATOM 5668 N N . ALA B 1 254 ? 9.812 -27.656 -23.469 1 97.31 254 ALA B N 1
ATOM 5669 C CA . ALA B 1 254 ? 10.766 -27.688 -24.562 1 97.31 254 ALA B CA 1
ATOM 5670 C C . ALA B 1 254 ? 10.891 -26.328 -25.234 1 97.31 254 ALA B C 1
ATOM 5672 O O . ALA B 1 254 ? 12 -25.828 -25.438 1 97.31 254 ALA B O 1
ATOM 5673 N N . VAL B 1 255 ? 9.797 -25.766 -25.547 1 97.56 255 VAL B N 1
ATOM 5674 C CA . VAL B 1 255 ? 9.797 -24.453 -26.188 1 97.56 255 VAL B CA 1
ATOM 5675 C C . VAL B 1 255 ? 10.438 -23.422 -25.266 1 97.56 255 VAL B C 1
ATOM 5677 O O . VAL B 1 255 ? 11.25 -22.609 -25.688 1 97.56 255 VAL B O 1
ATOM 5680 N N . GLY B 1 256 ? 10.031 -23.453 -23.984 1 97.62 256 GLY B N 1
ATOM 5681 C CA . GLY B 1 256 ? 10.586 -22.516 -23.016 1 97.62 256 GLY B CA 1
ATOM 5682 C C . GLY B 1 256 ? 12.094 -22.641 -22.875 1 97.62 256 GLY B C 1
ATOM 5683 O O . GLY B 1 256 ? 12.805 -21.625 -22.844 1 97.62 256 GLY B O 1
ATOM 5684 N N . LEU B 1 257 ? 12.594 -23.781 -22.75 1 96.19 257 LEU B N 1
ATOM 5685 C CA . LEU B 1 257 ? 14.031 -24 -22.578 1 96.19 257 LEU B CA 1
ATOM 5686 C C . LEU B 1 257 ? 14.789 -23.656 -23.859 1 96.19 257 LEU B C 1
ATOM 5688 O O . LEU B 1 257 ? 15.922 -23.172 -23.797 1 96.19 257 LEU B O 1
ATOM 5692 N N . LEU B 1 258 ? 14.188 -23.922 -25.016 1 95.81 258 LEU B N 1
ATOM 5693 C CA . LEU B 1 258 ? 14.789 -23.5 -26.266 1 95.81 258 LEU B CA 1
ATOM 5694 C C . LEU B 1 258 ? 14.914 -21.969 -26.328 1 95.81 258 LEU B C 1
ATOM 5696 O O . LEU B 1 258 ? 15.922 -21.438 -26.797 1 95.81 258 LEU B O 1
ATOM 5700 N N . LEU B 1 259 ? 13.906 -21.359 -25.891 1 94.38 259 LEU B N 1
ATOM 5701 C CA . LEU B 1 259 ? 13.945 -19.906 -25.812 1 94.38 259 LEU B CA 1
ATOM 5702 C C . LEU B 1 259 ? 15.023 -19.438 -24.844 1 94.38 259 LEU B C 1
ATOM 5704 O O . LEU B 1 259 ? 15.711 -18.453 -25.109 1 94.38 259 LEU B O 1
ATOM 5708 N N . CYS B 1 260 ? 15.148 -20.094 -23.734 1 92.44 260 CYS B N 1
ATOM 5709 C CA . CYS B 1 260 ? 16.203 -19.766 -22.781 1 92.44 260 CYS B CA 1
ATOM 5710 C C . CYS B 1 260 ? 17.578 -19.844 -23.453 1 92.44 260 CYS B C 1
ATOM 5712 O O . CYS B 1 260 ? 18.422 -18.969 -23.281 1 92.44 260 CYS B O 1
ATOM 5714 N N . ARG B 1 261 ? 17.797 -20.875 -24.172 1 91.12 261 ARG B N 1
ATOM 5715 C CA . ARG B 1 261 ? 19.047 -21.047 -24.875 1 91.12 261 ARG B CA 1
ATOM 5716 C C . ARG B 1 261 ? 19.266 -19.938 -25.891 1 91.12 261 ARG B C 1
ATOM 5718 O O . ARG B 1 261 ? 20.375 -19.422 -26.016 1 91.12 261 ARG B O 1
ATOM 5725 N N . TYR B 1 262 ? 18.219 -19.672 -26.547 1 90.88 262 TYR B N 1
ATOM 5726 C CA . TYR B 1 262 ? 18.281 -18.578 -27.516 1 90.88 262 TYR B CA 1
ATOM 5727 C C . TYR B 1 262 ? 18.641 -17.266 -26.828 1 90.88 262 TYR B C 1
ATOM 5729 O O . TYR B 1 262 ? 19.5 -16.516 -27.312 1 90.88 262 TYR B O 1
ATOM 5737 N N . LEU B 1 263 ? 18.047 -16.984 -25.766 1 88.12 263 LEU B N 1
ATOM 5738 C CA . LEU B 1 263 ? 18.266 -15.727 -25.047 1 88.12 263 LEU B CA 1
ATOM 5739 C C . LEU B 1 263 ? 19.656 -15.695 -24.406 1 88.12 263 LEU B C 1
ATOM 5741 O O . LEU B 1 263 ? 20.234 -14.625 -24.25 1 88.12 263 LEU B O 1
ATOM 5745 N N . GLU B 1 264 ? 20.078 -16.781 -24.062 1 83.75 264 GLU B N 1
ATOM 5746 C CA . GLU B 1 264 ? 21.422 -16.891 -23.516 1 83.75 264 GLU B CA 1
ATOM 5747 C C . GLU B 1 264 ? 22.484 -16.562 -24.562 1 83.75 264 GLU B C 1
ATOM 5749 O O . GLU B 1 264 ? 23.5 -15.938 -24.25 1 83.75 264 GLU B O 1
ATOM 5754 N N . MET B 1 265 ? 22.25 -16.906 -25.75 1 79.69 265 MET B N 1
ATOM 5755 C CA . MET B 1 265 ? 23.234 -16.734 -26.828 1 79.69 265 MET B CA 1
ATOM 5756 C C . MET B 1 265 ? 23.109 -15.359 -27.453 1 79.69 265 MET B C 1
ATOM 5758 O O . MET B 1 265 ? 24.047 -14.883 -28.109 1 79.69 265 MET B O 1
ATOM 5762 N N . LYS B 1 266 ? 22.078 -14.812 -27.203 1 81.94 266 LYS B N 1
ATOM 5763 C CA . LYS B 1 266 ? 21.812 -13.508 -27.797 1 81.94 266 LYS B CA 1
ATOM 5764 C C . LYS B 1 266 ? 22.703 -12.43 -27.188 1 81.94 266 LYS B C 1
ATOM 5766 O O . LYS B 1 266 ? 22.969 -12.453 -25.984 1 81.94 266 LYS B O 1
ATOM 5771 N N . GLU B 1 267 ? 23.094 -11.5 -28.062 1 76.88 267 GLU B N 1
ATOM 5772 C CA . GLU B 1 267 ? 23.859 -10.352 -27.594 1 76.88 267 GLU B CA 1
ATOM 5773 C C . GLU B 1 267 ? 22.938 -9.195 -27.219 1 76.88 267 GLU B C 1
ATOM 5775 O O . GLU B 1 267 ? 21.984 -8.898 -27.938 1 76.88 267 GLU B O 1
ATOM 5780 N N . TYR B 1 268 ? 23.203 -8.719 -26.078 1 79.31 268 TYR B N 1
ATOM 5781 C CA . TYR B 1 268 ? 22.406 -7.605 -25.594 1 79.31 268 TYR B CA 1
ATOM 5782 C C . TYR B 1 268 ? 23.188 -6.301 -25.656 1 79.31 268 TYR B C 1
ATOM 5784 O O . TYR B 1 268 ? 24.094 -6.074 -24.859 1 79.31 268 TYR B O 1
ATOM 5792 N N . ARG B 1 269 ? 22.891 -5.508 -26.672 1 76.12 269 ARG B N 1
ATOM 5793 C CA . ARG B 1 269 ? 23.5 -4.199 -26.859 1 76.12 269 ARG B CA 1
ATOM 5794 C C . ARG B 1 269 ? 22.453 -3.096 -26.906 1 76.12 269 ARG B C 1
ATOM 5796 O O . ARG B 1 269 ? 21.641 -3.047 -27.828 1 76.12 269 ARG B O 1
ATOM 5803 N N . TRP B 1 270 ? 22.562 -2.252 -25.859 1 78.44 270 TRP B N 1
ATOM 5804 C CA . TRP B 1 270 ? 21.531 -1.222 -25.766 1 78.44 270 TRP B CA 1
ATOM 5805 C C . TRP B 1 270 ? 22.125 0.16 -26.031 1 78.44 270 TRP B C 1
ATOM 5807 O O . TRP B 1 270 ? 23.062 0.586 -25.359 1 78.44 270 TRP B O 1
ATOM 5817 N N . ARG B 1 271 ? 21.625 0.672 -27.078 1 76.62 271 ARG B N 1
ATOM 5818 C CA . ARG B 1 271 ? 22 2.031 -27.453 1 76.62 271 ARG B CA 1
ATOM 5819 C C . ARG B 1 271 ? 20.797 2.973 -27.344 1 76.62 271 ARG B C 1
ATOM 5821 O O . ARG B 1 271 ? 19.656 2.547 -27.5 1 76.62 271 ARG B O 1
ATOM 5828 N N . GLY B 1 272 ? 21.094 4.203 -26.938 1 77.88 272 GLY B N 1
ATOM 5829 C CA . GLY B 1 272 ? 20.016 5.18 -26.922 1 77.88 272 GLY B CA 1
ATOM 5830 C C . GLY B 1 272 ? 19.297 5.281 -28.266 1 77.88 272 GLY B C 1
ATOM 5831 O O . GLY B 1 272 ? 19.922 5.227 -29.312 1 77.88 272 GLY B O 1
ATOM 5832 N N . ILE B 1 273 ? 18.078 5.328 -28.25 1 77.38 273 ILE B N 1
ATOM 5833 C CA . ILE B 1 273 ? 17.266 5.316 -29.469 1 77.38 273 ILE B CA 1
ATOM 5834 C C . ILE B 1 273 ? 17.625 6.508 -30.344 1 77.38 273 ILE B C 1
ATOM 5836 O O . ILE B 1 273 ? 17.609 6.41 -31.578 1 77.38 273 ILE B O 1
ATOM 5840 N N . ASN B 1 274 ? 17.938 7.59 -29.609 1 77.5 274 ASN B N 1
ATOM 5841 C CA . ASN B 1 274 ? 18.25 8.812 -30.344 1 77.5 274 ASN B CA 1
ATOM 5842 C C . ASN B 1 274 ? 19.562 8.695 -31.094 1 77.5 274 ASN B C 1
ATOM 5844 O O . ASN B 1 274 ? 19.828 9.453 -32.031 1 77.5 274 ASN B O 1
ATOM 5848 N N . LYS B 1 275 ? 20.312 7.762 -30.734 1 76.69 275 LYS B N 1
ATOM 5849 C CA . LYS B 1 275 ? 21.609 7.59 -31.359 1 76.69 275 LYS B CA 1
ATOM 5850 C C . LYS B 1 275 ? 21.516 6.695 -32.594 1 76.69 275 LYS B C 1
ATOM 5852 O O . LYS B 1 275 ? 22.484 6.555 -33.344 1 76.69 275 LYS B O 1
ATOM 5857 N N . ILE B 1 276 ? 20.328 6.145 -32.75 1 80.88 276 ILE B N 1
ATOM 5858 C CA . ILE B 1 276 ? 20.125 5.266 -33.906 1 80.88 276 ILE B CA 1
ATOM 5859 C C . ILE B 1 276 ? 19.641 6.086 -35.094 1 80.88 276 ILE B C 1
ATOM 5861 O O . ILE B 1 276 ? 18.625 6.773 -35 1 80.88 276 ILE B O 1
ATOM 5865 N N . PRO B 1 277 ? 20.297 6.023 -36.125 1 82.75 277 PRO B N 1
ATOM 5866 C CA . PRO B 1 277 ? 19.984 6.93 -37.219 1 82.75 277 PRO B CA 1
ATOM 5867 C C . PRO B 1 277 ? 18.812 6.457 -38.062 1 82.75 277 PRO B C 1
ATOM 5869 O O . PRO B 1 277 ? 18.062 7.281 -38.594 1 82.75 277 PRO B O 1
ATOM 5872 N N . THR B 1 278 ? 18.531 5.207 -38.219 1 88 278 THR B N 1
ATOM 5873 C CA . THR B 1 278 ? 17.516 4.695 -39.125 1 88 278 THR B CA 1
ATOM 5874 C C . THR B 1 278 ? 16.188 4.492 -38.375 1 88 278 THR B C 1
ATOM 5876 O O . THR B 1 278 ? 16.188 4.16 -37.188 1 88 278 THR B O 1
ATOM 5879 N N . ALA B 1 279 ? 15.117 4.762 -39.062 1 88.31 279 ALA B N 1
ATOM 5880 C CA . ALA B 1 279 ? 13.789 4.562 -38.5 1 88.31 279 ALA B CA 1
ATOM 5881 C C . ALA B 1 279 ? 13.555 3.096 -38.125 1 88.31 279 ALA B C 1
ATOM 5883 O O . ALA B 1 279 ? 12.969 2.785 -37.094 1 88.31 279 ALA B O 1
ATOM 5884 N N . ARG B 1 280 ? 13.961 2.316 -39.031 1 86.31 280 ARG B N 1
ATOM 5885 C CA . ARG B 1 280 ? 13.836 0.887 -38.781 1 86.31 280 ARG B CA 1
ATOM 5886 C C . ARG B 1 280 ? 14.625 0.483 -37.531 1 86.31 280 ARG B C 1
ATOM 5888 O O . ARG B 1 280 ? 14.148 -0.312 -36.719 1 86.31 280 ARG B O 1
ATOM 5895 N N . GLY B 1 281 ? 15.742 0.955 -37.469 1 84.5 281 GLY B N 1
ATOM 5896 C CA . GLY B 1 281 ? 16.547 0.677 -36.281 1 84.5 281 GLY B CA 1
ATOM 5897 C C . GLY B 1 281 ? 15.914 1.159 -35 1 84.5 281 GLY B C 1
ATOM 5898 O O . GLY B 1 281 ? 15.977 0.472 -33.969 1 84.5 281 GLY B O 1
ATOM 5899 N N . LYS B 1 282 ? 15.344 2.307 -35.094 1 84.44 282 LYS B N 1
ATOM 5900 C CA . LYS B 1 282 ? 14.664 2.857 -33.938 1 84.44 282 LYS B CA 1
ATOM 5901 C C . LYS B 1 282 ? 13.477 1.988 -33.531 1 84.44 282 LYS B C 1
ATOM 5903 O O . LYS B 1 282 ? 13.242 1.75 -32.344 1 84.44 282 LYS B O 1
ATOM 5908 N N . LEU B 1 283 ? 12.758 1.62 -34.531 1 84.5 283 LEU B N 1
ATOM 5909 C CA . LEU B 1 283 ? 11.617 0.745 -34.281 1 84.5 283 LEU B CA 1
ATOM 5910 C C . LEU B 1 283 ? 12.078 -0.567 -33.656 1 84.5 283 LEU B C 1
ATOM 5912 O O . LEU B 1 283 ? 11.461 -1.05 -32.688 1 84.5 283 LEU B O 1
ATOM 5916 N N . MET B 1 284 ? 13.141 -1.103 -34.219 1 84.06 284 MET B N 1
ATOM 5917 C CA . MET B 1 284 ? 13.641 -2.363 -33.688 1 84.06 284 MET B CA 1
ATOM 5918 C C . MET B 1 284 ? 14.148 -2.186 -32.25 1 84.06 284 MET B C 1
ATOM 5920 O O . MET B 1 284 ? 13.977 -3.07 -31.422 1 84.06 284 MET B O 1
ATOM 5924 N N . ARG B 1 285 ? 14.711 -1.095 -32.062 1 80.56 285 ARG B N 1
ATOM 5925 C CA . ARG B 1 285 ? 15.164 -0.793 -30.719 1 80.56 285 ARG B CA 1
ATOM 5926 C C . ARG B 1 285 ? 13.984 -0.671 -29.75 1 80.56 285 ARG B C 1
ATOM 5928 O O . ARG B 1 285 ? 14.047 -1.132 -28.609 1 80.56 285 ARG B O 1
ATOM 5935 N N . ALA B 1 286 ? 12.93 -0.109 -30.25 1 79.81 286 ALA B N 1
ATOM 5936 C CA . ALA B 1 286 ? 11.727 0.041 -29.438 1 79.81 286 ALA B CA 1
ATOM 5937 C C . ALA B 1 286 ? 11.102 -1.316 -29.125 1 79.81 286 ALA B C 1
ATOM 5939 O O . ALA B 1 286 ? 10.703 -1.577 -27.984 1 79.81 286 ALA B O 1
ATOM 5940 N N . ILE B 1 287 ? 11.086 -2.096 -30.078 1 79.56 287 ILE B N 1
ATOM 5941 C CA . ILE B 1 287 ? 10.539 -3.438 -29.906 1 79.56 287 ILE B CA 1
ATOM 5942 C C . ILE B 1 287 ? 11.422 -4.238 -28.953 1 79.56 287 ILE B C 1
ATOM 5944 O O . ILE B 1 287 ? 10.914 -4.996 -28.125 1 79.56 287 ILE B O 1
ATOM 5948 N N . ALA B 1 288 ? 12.688 -4.016 -29.016 1 77.5 288 ALA B N 1
ATOM 5949 C CA . ALA B 1 288 ? 13.648 -4.734 -28.172 1 77.5 288 ALA B CA 1
ATOM 5950 C C . ALA B 1 288 ? 13.484 -4.355 -26.703 1 77.5 288 ALA B C 1
ATOM 5952 O O . ALA B 1 288 ? 13.992 -5.051 -25.828 1 77.5 288 ALA B O 1
ATOM 5953 N N . GLN B 1 289 ? 12.797 -3.285 -26.547 1 77.56 289 GLN B N 1
ATOM 5954 C CA . GLN B 1 289 ? 12.523 -2.871 -25.172 1 77.56 289 GLN B CA 1
ATOM 5955 C C . GLN B 1 289 ? 11.719 -3.936 -24.422 1 77.56 289 GLN B C 1
ATOM 5957 O O . GLN B 1 289 ? 11.766 -4.004 -23.188 1 77.56 289 GLN B O 1
ATOM 5962 N N . PHE B 1 290 ? 11.133 -4.742 -25.188 1 79.69 290 PHE B N 1
ATOM 5963 C CA . PHE B 1 290 ? 10.289 -5.773 -24.594 1 79.69 290 PHE B CA 1
ATOM 5964 C C . PHE B 1 290 ? 11.047 -7.086 -24.469 1 79.69 290 PHE B C 1
ATOM 5966 O O . PHE B 1 290 ? 10.5 -8.078 -23.984 1 79.69 290 PHE B O 1
ATOM 5973 N N . SER B 1 291 ? 12.289 -7.008 -24.812 1 76.88 291 SER B N 1
ATOM 5974 C CA . SER B 1 291 ? 13.188 -8.133 -24.562 1 76.88 291 SER B CA 1
ATOM 5975 C C . SER B 1 291 ? 13.969 -7.938 -23.266 1 76.88 291 SER B C 1
ATOM 5977 O O . SER B 1 291 ? 14.016 -6.832 -22.719 1 76.88 291 SER B O 1
ATOM 5979 N N . PRO B 1 292 ? 14.445 -8.992 -22.75 1 79.19 292 PRO B N 1
ATOM 5980 C CA . PRO B 1 292 ? 15.203 -8.867 -21.5 1 79.19 292 PRO B CA 1
ATOM 5981 C C . PRO B 1 292 ? 16.438 -7.984 -21.641 1 79.19 292 PRO B C 1
ATOM 5983 O O . PRO B 1 292 ? 17.047 -7.941 -22.719 1 79.19 292 PRO B O 1
ATOM 5986 N N . TYR B 1 293 ? 16.656 -7.258 -20.625 1 79.19 293 TYR B N 1
ATOM 5987 C CA . TYR B 1 293 ? 17.859 -6.422 -20.578 1 79.19 293 TYR B CA 1
ATOM 5988 C C . TYR B 1 293 ? 19.125 -7.273 -20.656 1 79.19 293 TYR B C 1
ATOM 5990 O O . TYR B 1 293 ? 20.078 -6.922 -21.359 1 79.19 293 TYR B O 1
ATOM 5998 N N . ALA B 1 294 ? 19.109 -8.281 -19.969 1 79.94 294 ALA B N 1
ATOM 5999 C CA . ALA B 1 294 ? 20.125 -9.32 -19.938 1 79.94 294 ALA B CA 1
ATOM 6000 C C . ALA B 1 294 ? 19.531 -10.672 -19.547 1 79.94 294 ALA B C 1
ATOM 6002 O O . ALA B 1 294 ? 18.375 -10.734 -19.094 1 79.94 294 ALA B O 1
ATOM 6003 N N . TRP B 1 295 ? 20.281 -11.68 -19.969 1 84.75 295 TRP B N 1
ATOM 6004 C CA . TRP B 1 295 ? 19.797 -13.008 -19.609 1 84.75 295 TRP B CA 1
ATOM 6005 C C . TRP B 1 295 ? 20.781 -13.711 -18.672 1 84.75 295 TRP B C 1
ATOM 6007 O O . TRP B 1 295 ? 21.969 -13.797 -18.953 1 84.75 295 TRP B O 1
ATOM 6017 N N . THR B 1 296 ? 20.219 -14.07 -17.531 1 82.12 296 THR B N 1
ATOM 6018 C CA . THR B 1 296 ? 21.016 -14.75 -16.531 1 82.12 296 THR B CA 1
ATOM 6019 C C . THR B 1 296 ? 20.609 -16.219 -16.406 1 82.12 296 THR B C 1
ATOM 6021 O O . THR B 1 296 ? 19.422 -16.531 -16.375 1 82.12 296 THR B O 1
ATOM 6024 N N . ASN B 1 297 ? 21.641 -17.016 -16.406 1 84.5 297 ASN B N 1
ATOM 6025 C CA . ASN B 1 297 ? 21.391 -18.422 -16.109 1 84.5 297 ASN B CA 1
ATOM 6026 C C . ASN B 1 297 ? 21.266 -18.688 -14.617 1 84.5 297 ASN B C 1
ATOM 6028 O O . ASN B 1 297 ? 22.109 -18.234 -13.836 1 84.5 297 ASN B O 1
ATOM 6032 N N . PHE B 1 298 ? 20.188 -19.328 -14.305 1 89.38 298 PHE B N 1
ATOM 6033 C CA . PHE B 1 298 ? 19.938 -19.562 -12.891 1 89.38 298 PHE B CA 1
ATOM 6034 C C . PHE B 1 298 ? 20.703 -20.797 -12.406 1 89.38 298 PHE B C 1
ATOM 6036 O O . PHE B 1 298 ? 20.781 -21.812 -13.109 1 89.38 298 PHE B O 1
ATOM 6043 N N . GLN B 1 299 ? 21.281 -20.641 -11.281 1 87.62 299 GLN B N 1
ATOM 6044 C CA . GLN B 1 299 ? 21.984 -21.734 -10.625 1 87.62 299 GLN B CA 1
ATOM 6045 C C . GLN B 1 299 ? 21.266 -22.172 -9.359 1 87.62 299 GLN B C 1
ATOM 6047 O O . GLN B 1 299 ? 21.578 -21.688 -8.266 1 87.62 299 GLN B O 1
ATOM 6052 N N . TRP B 1 300 ? 20.453 -23.109 -9.492 1 91.62 300 TRP B N 1
ATOM 6053 C CA . TRP B 1 300 ? 19.656 -23.578 -8.359 1 91.62 300 TRP B CA 1
ATOM 6054 C C . TRP B 1 300 ? 20.5 -24.438 -7.422 1 91.62 300 TRP B C 1
ATOM 6056 O O . TRP B 1 300 ? 20.5 -24.234 -6.207 1 91.62 300 TRP B O 1
ATOM 6066 N N . GLY B 1 301 ? 21.266 -25.375 -7.914 1 87 301 GLY B N 1
ATOM 6067 C CA . GLY B 1 301 ? 22.141 -26.25 -7.129 1 87 301 GLY B CA 1
ATOM 6068 C C . GLY B 1 301 ? 21.469 -26.766 -5.871 1 87 301 GLY B C 1
ATOM 6069 O O . GLY B 1 301 ? 21.969 -26.562 -4.766 1 87 301 GLY B O 1
ATOM 6070 N N . PRO B 1 302 ? 20.391 -27.5 -6.023 1 85.88 302 PRO B N 1
ATOM 6071 C CA . PRO B 1 302 ? 19.594 -27.906 -4.859 1 85.88 302 PRO B CA 1
ATOM 6072 C C . PRO B 1 302 ? 20.375 -28.766 -3.883 1 85.88 302 PRO B C 1
ATOM 6074 O O . PRO B 1 302 ? 20.047 -28.828 -2.697 1 85.88 302 PRO B O 1
ATOM 6077 N N . TYR B 1 303 ? 21.484 -29.328 -4.34 1 81.62 303 TYR B N 1
ATOM 6078 C CA . TYR B 1 303 ? 22.203 -30.25 -3.461 1 81.62 303 TYR B CA 1
ATOM 6079 C C . TYR B 1 303 ? 23.531 -29.625 -3 1 81.62 303 TYR B C 1
ATOM 6081 O O . TYR B 1 303 ? 24.391 -30.328 -2.455 1 81.62 303 TYR B O 1
ATOM 6089 N N . ARG B 1 304 ? 23.672 -28.375 -3.207 1 83.69 304 ARG B N 1
ATOM 6090 C CA . ARG B 1 304 ? 24.891 -27.688 -2.803 1 83.69 304 ARG B CA 1
ATOM 6091 C C . ARG B 1 304 ? 24.953 -27.531 -1.287 1 83.69 304 ARG B C 1
ATOM 6093 O O . ARG B 1 304 ? 25.984 -27.828 -0.676 1 83.69 304 ARG B O 1
ATOM 6100 N N . ASP B 1 305 ? 23.969 -27.031 -0.667 1 85.31 305 ASP B N 1
ATOM 6101 C CA . ASP B 1 305 ? 23.844 -26.891 0.78 1 85.31 305 ASP B CA 1
ATOM 6102 C C . ASP B 1 305 ? 22.391 -26.828 1.206 1 85.31 305 ASP B C 1
ATOM 6104 O O . ASP B 1 305 ? 21.484 -26.969 0.376 1 85.31 305 ASP B O 1
ATOM 6108 N N . LEU B 1 306 ? 22.141 -26.75 2.443 1 84.44 306 LEU B N 1
ATOM 6109 C CA . LEU B 1 306 ? 20.797 -26.797 2.994 1 84.44 306 LEU B CA 1
ATOM 6110 C C . LEU B 1 306 ? 19.953 -25.609 2.51 1 84.44 306 LEU B C 1
ATOM 6112 O O . LEU B 1 306 ? 18.766 -25.766 2.217 1 84.44 306 LEU B O 1
ATOM 6116 N N . LYS B 1 307 ? 20.531 -24.438 2.436 1 87.19 307 LYS B N 1
ATOM 6117 C CA . LYS B 1 307 ? 19.812 -23.25 1.998 1 87.19 307 LYS B CA 1
ATOM 6118 C C . LYS B 1 307 ? 19.312 -23.406 0.563 1 87.19 307 LYS B C 1
ATOM 6120 O O . LYS B 1 307 ? 18.141 -23.125 0.269 1 87.19 307 LYS B O 1
ATOM 6125 N N . HIS B 1 308 ? 20.219 -23.922 -0.259 1 89.81 308 HIS B N 1
ATOM 6126 C CA . HIS B 1 308 ? 19.844 -24.156 -1.65 1 89.81 308 HIS B CA 1
ATOM 6127 C C . HIS B 1 308 ? 18.719 -25.188 -1.757 1 89.81 308 HIS B C 1
ATOM 6129 O O . HIS B 1 308 ? 17.797 -25.016 -2.559 1 89.81 308 HIS B O 1
ATOM 6135 N N . TRP B 1 309 ? 18.828 -26.172 -0.969 1 88.5 309 TRP B N 1
ATOM 6136 C CA . TRP B 1 309 ? 17.828 -27.234 -0.991 1 88.5 309 TRP B CA 1
ATOM 6137 C C . TRP B 1 309 ? 16.469 -26.703 -0.533 1 88.5 309 TRP B C 1
ATOM 6139 O O . TRP B 1 309 ? 15.453 -26.938 -1.197 1 88.5 309 TRP B O 1
ATOM 6149 N N . LEU B 1 310 ? 16.391 -26 0.564 1 89.75 310 LEU B N 1
ATOM 6150 C CA . LEU B 1 310 ? 15.148 -25.484 1.13 1 89.75 310 LEU B CA 1
ATOM 6151 C C . LEU B 1 310 ? 14.5 -24.469 0.188 1 89.75 310 LEU B C 1
ATOM 6153 O O . LEU B 1 310 ? 13.281 -24.484 0.007 1 89.75 310 LEU B O 1
ATOM 6157 N N . VAL B 1 311 ? 15.312 -23.641 -0.401 1 92.88 311 VAL B N 1
ATOM 6158 C CA . VAL B 1 311 ? 14.781 -22.609 -1.291 1 92.88 311 VAL B CA 1
ATOM 6159 C C . VAL B 1 311 ? 14.227 -23.266 -2.557 1 92.88 311 VAL B C 1
ATOM 6161 O O . VAL B 1 311 ? 13.188 -22.844 -3.072 1 92.88 311 VAL B O 1
ATOM 6164 N N . THR B 1 312 ? 14.938 -24.281 -3.047 1 92.25 312 THR B N 1
ATOM 6165 C CA . THR B 1 312 ? 14.438 -25 -4.219 1 92.25 312 THR B CA 1
ATOM 6166 C C . THR B 1 312 ? 13.117 -25.688 -3.91 1 92.25 312 THR B C 1
ATOM 6168 O O . THR B 1 312 ? 12.18 -25.625 -4.707 1 92.25 312 THR B O 1
ATOM 6171 N N . LEU B 1 313 ? 13.031 -26.312 -2.773 1 91.31 313 LEU B N 1
ATOM 6172 C CA . LEU B 1 313 ? 11.781 -26.938 -2.361 1 91.31 313 LEU B CA 1
ATOM 6173 C C . LEU B 1 313 ? 10.672 -25.906 -2.232 1 91.31 313 LEU B C 1
ATOM 6175 O O . LEU B 1 313 ? 9.523 -26.188 -2.602 1 91.31 313 LEU B O 1
ATOM 6179 N N . PHE B 1 314 ? 11.023 -24.828 -1.685 1 93.62 314 PHE B N 1
ATOM 6180 C CA . PHE B 1 314 ? 10.055 -23.75 -1.526 1 93.62 314 PHE B CA 1
ATOM 6181 C C . PHE B 1 314 ? 9.547 -23.266 -2.883 1 93.62 314 PHE B C 1
ATOM 6183 O O . PHE B 1 314 ? 8.352 -23.016 -3.051 1 93.62 314 PHE B O 1
ATOM 6190 N N . ALA B 1 315 ? 10.445 -23.125 -3.793 1 95.62 315 ALA B N 1
ATOM 6191 C CA . ALA B 1 315 ? 10.07 -22.734 -5.145 1 95.62 315 ALA B CA 1
ATOM 6192 C C . ALA B 1 315 ? 9.133 -23.75 -5.781 1 95.62 315 ALA B C 1
ATOM 6194 O O . ALA B 1 315 ? 8.148 -23.391 -6.422 1 95.62 315 ALA B O 1
ATOM 6195 N N . ILE B 1 316 ? 9.438 -25 -5.598 1 94 316 ILE B N 1
ATOM 6196 C CA . ILE B 1 316 ? 8.602 -26.062 -6.117 1 94 316 ILE B CA 1
ATOM 6197 C C . ILE B 1 316 ? 7.223 -26.016 -5.457 1 94 316 ILE B C 1
ATOM 6199 O O . ILE B 1 316 ? 6.199 -26.109 -6.133 1 94 316 ILE B O 1
ATOM 6203 N N . TRP B 1 317 ? 7.234 -25.859 -4.191 1 94.88 317 TRP B N 1
ATOM 6204 C CA . TRP B 1 317 ? 5.969 -25.734 -3.475 1 94.88 317 TRP B CA 1
ATOM 6205 C C . TRP B 1 317 ? 5.145 -24.578 -4.02 1 94.88 317 TRP B C 1
ATOM 6207 O O . TRP B 1 317 ? 3.941 -24.719 -4.246 1 94.88 317 TRP B O 1
ATOM 6217 N N . MET B 1 318 ? 5.746 -23.406 -4.199 1 96.88 318 MET B N 1
ATOM 6218 C CA . MET B 1 318 ? 5.027 -22.234 -4.664 1 96.88 318 MET B CA 1
ATOM 6219 C C . MET B 1 318 ? 4.398 -22.484 -6.031 1 96.88 318 MET B C 1
ATOM 6221 O O . MET B 1 318 ? 3.26 -22.078 -6.277 1 96.88 318 MET B O 1
ATOM 6225 N N . MET B 1 319 ? 5.129 -23.125 -6.902 1 96.88 319 MET B N 1
ATOM 6226 C CA . MET B 1 319 ? 4.602 -23.391 -8.242 1 96.88 319 MET B CA 1
ATOM 6227 C C . MET B 1 319 ? 3.424 -24.344 -8.18 1 96.88 319 MET B C 1
ATOM 6229 O O . MET B 1 319 ? 2.369 -24.094 -8.766 1 96.88 319 MET B O 1
ATOM 6233 N N . LEU B 1 320 ? 3.586 -25.438 -7.469 1 96 320 LEU B N 1
ATOM 6234 C CA . LEU B 1 320 ? 2.531 -26.438 -7.371 1 96 320 LEU B CA 1
ATOM 6235 C C . LEU B 1 320 ? 1.307 -25.875 -6.66 1 96 320 LEU B C 1
ATOM 6237 O O . LEU B 1 320 ? 0.173 -26.125 -7.074 1 96 320 LEU B O 1
ATOM 6241 N N . CYS B 1 321 ? 1.588 -25.094 -5.633 1 96.81 321 CYS B N 1
ATOM 6242 C CA . CYS B 1 321 ? 0.501 -24.484 -4.883 1 96.81 321 CYS B CA 1
ATOM 6243 C C . CYS B 1 321 ? -0.268 -23.484 -5.746 1 96.81 321 CYS B C 1
ATOM 6245 O O . CYS B 1 321 ? -1.498 -23.438 -5.691 1 96.81 321 CYS B O 1
ATOM 6247 N N . SER B 1 322 ? 0.486 -22.672 -6.477 1 97.62 322 SER B N 1
ATOM 6248 C CA . SER B 1 322 ? -0.16 -21.703 -7.355 1 97.62 322 SER B CA 1
ATOM 6249 C C . SER B 1 322 ? -1.096 -22.391 -8.344 1 97.62 322 SER B C 1
ATOM 6251 O O . SER B 1 322 ? -2.223 -21.922 -8.555 1 97.62 322 SER B O 1
ATOM 6253 N N . ASP B 1 323 ? -0.703 -23.469 -8.93 1 96.31 323 ASP B N 1
ATOM 6254 C CA . ASP B 1 323 ? -1.507 -24.203 -9.898 1 96.31 323 ASP B CA 1
ATOM 6255 C C . ASP B 1 323 ? -2.697 -24.891 -9.227 1 96.31 323 ASP B C 1
ATOM 6257 O O . ASP B 1 323 ? -3.816 -24.844 -9.742 1 96.31 323 ASP B O 1
ATOM 6261 N N . LEU B 1 324 ? -2.463 -25.5 -8.125 1 96 324 LEU B N 1
ATOM 6262 C CA . LEU B 1 324 ? -3.523 -26.203 -7.414 1 96 324 LEU B CA 1
ATOM 6263 C C . LEU B 1 324 ? -4.582 -25.234 -6.914 1 96 324 LEU B C 1
ATOM 6265 O O . LEU B 1 324 ? -5.781 -25.516 -7.004 1 96 324 LEU B O 1
ATOM 6269 N N . ASN B 1 325 ? -4.129 -24.094 -6.434 1 96.94 325 ASN B N 1
ATOM 6270 C CA . ASN B 1 325 ? -5.043 -23.094 -5.883 1 96.94 325 ASN B CA 1
ATOM 6271 C C . ASN B 1 325 ? -5.969 -22.531 -6.957 1 96.94 325 ASN B C 1
ATOM 6273 O O . ASN B 1 325 ? -7.082 -22.094 -6.656 1 96.94 325 ASN B O 1
ATOM 6277 N N . ALA B 1 326 ? -5.516 -22.531 -8.188 1 95.19 326 ALA B N 1
ATOM 6278 C CA . ALA B 1 326 ? -6.395 -22.078 -9.266 1 95.19 326 ALA B CA 1
ATOM 6279 C C . ALA B 1 326 ? -7.656 -22.938 -9.328 1 95.19 326 ALA B C 1
ATOM 6281 O O . ALA B 1 326 ? -8.742 -22.438 -9.617 1 95.19 326 ALA B O 1
ATOM 6282 N N . PHE B 1 327 ? -7.574 -24.188 -9.047 1 94.44 327 PHE B N 1
ATOM 6283 C CA . PHE B 1 327 ? -8.711 -25.109 -9.109 1 94.44 327 PHE B CA 1
ATOM 6284 C C . PHE B 1 327 ? -9.508 -25.062 -7.812 1 94.44 327 PHE B C 1
ATOM 6286 O O . PHE B 1 327 ? -10.742 -25.031 -7.836 1 94.44 327 PHE B O 1
ATOM 6293 N N . TYR B 1 328 ? -8.82 -25.047 -6.754 1 95.62 328 TYR B N 1
ATOM 6294 C CA . TYR B 1 328 ? -9.523 -25.031 -5.48 1 95.62 328 TYR B CA 1
ATOM 6295 C C . TYR B 1 328 ? -10.297 -23.734 -5.301 1 95.62 328 TYR B C 1
ATOM 6297 O O . TYR B 1 328 ? -11.422 -23.734 -4.793 1 95.62 328 TYR B O 1
ATOM 6305 N N . LEU B 1 329 ? -9.711 -22.594 -5.676 1 96.31 329 LEU B N 1
ATOM 6306 C CA . LEU B 1 329 ? -10.375 -21.312 -5.504 1 96.31 329 LEU B CA 1
ATOM 6307 C C . LEU B 1 329 ? -11.633 -21.234 -6.367 1 96.31 329 LEU B C 1
ATOM 6309 O O . LEU B 1 329 ? -12.68 -20.766 -5.906 1 96.31 329 LEU B O 1
ATOM 6313 N N . LYS B 1 330 ? -11.531 -21.562 -7.633 1 93.75 330 LYS B N 1
ATOM 6314 C CA . LYS B 1 330 ? -12.727 -21.469 -8.461 1 93.75 330 LYS B CA 1
ATOM 6315 C C . LYS B 1 330 ? -13.828 -22.391 -7.941 1 93.75 330 LYS B C 1
ATOM 6317 O O . LYS B 1 330 ? -15.008 -22.031 -7.965 1 93.75 330 LYS B O 1
ATOM 6322 N N . SER B 1 331 ? -13.445 -23.578 -7.402 1 93.25 331 SER B N 1
ATOM 6323 C CA . SER B 1 331 ? -14.43 -24.516 -6.871 1 93.25 331 SER B CA 1
ATOM 6324 C C . SER B 1 331 ? -15.031 -24 -5.566 1 93.25 331 SER B C 1
ATOM 6326 O O . SER B 1 331 ? -16.25 -23.969 -5.41 1 93.25 331 SER B O 1
ATOM 6328 N N . THR B 1 332 ? -14.227 -23.531 -4.684 1 95.44 332 THR B N 1
ATOM 6329 C CA . THR B 1 332 ? -14.695 -23.172 -3.35 1 95.44 332 THR B CA 1
ATOM 6330 C C . THR B 1 332 ? -15.383 -21.812 -3.367 1 95.44 332 THR B C 1
ATOM 6332 O O . THR B 1 332 ? -16.281 -21.562 -2.568 1 95.44 332 THR B O 1
ATOM 6335 N N . LEU B 1 333 ? -15.031 -20.906 -4.234 1 96.69 333 LEU B N 1
ATOM 6336 C CA . LEU B 1 333 ? -15.625 -19.578 -4.316 1 96.69 333 LEU B CA 1
ATOM 6337 C C . LEU B 1 333 ? -16.75 -19.562 -5.355 1 96.69 333 LEU B C 1
ATOM 6339 O O . LEU B 1 333 ? -17.328 -18.5 -5.617 1 96.69 333 LEU B O 1
ATOM 6343 N N . TRP B 1 334 ? -16.984 -20.656 -5.965 1 95.31 334 TRP B N 1
ATOM 6344 C CA . TRP B 1 334 ? -18.062 -20.828 -6.93 1 95.31 334 TRP B CA 1
ATOM 6345 C C . TRP B 1 334 ? -17.859 -19.922 -8.141 1 95.31 334 TRP B C 1
ATOM 6347 O O . TRP B 1 334 ? -18.797 -19.234 -8.57 1 95.31 334 TRP B O 1
ATOM 6357 N N . ILE B 1 335 ? -16.672 -19.891 -8.609 1 95.62 335 ILE B N 1
ATOM 6358 C CA . ILE B 1 335 ? -16.344 -19.156 -9.82 1 95.62 335 ILE B CA 1
ATOM 6359 C C . ILE B 1 335 ? -16.359 -20.109 -11.016 1 95.62 335 ILE B C 1
ATOM 6361 O O . ILE B 1 335 ? -15.57 -21.062 -11.07 1 95.62 335 ILE B O 1
ATOM 6365 N N . PRO B 1 336 ? -17.219 -19.812 -11.961 1 93.12 336 PRO B N 1
ATOM 6366 C CA . PRO B 1 336 ? -17.266 -20.703 -13.125 1 93.12 336 PRO B CA 1
ATOM 6367 C C . PRO B 1 336 ? -15.914 -20.812 -13.844 1 93.12 336 PRO B C 1
ATOM 6369 O O . PRO B 1 336 ? -15.172 -19.828 -13.914 1 93.12 336 PRO B O 1
ATOM 6372 N N . ALA B 1 337 ? -15.594 -21.938 -14.43 1 88.88 337 ALA B N 1
ATOM 6373 C CA . ALA B 1 337 ? -14.305 -22.234 -15.062 1 88.88 337 ALA B CA 1
ATOM 6374 C C . ALA B 1 337 ? -14.031 -21.266 -16.219 1 88.88 337 ALA B C 1
ATOM 6376 O O . ALA B 1 337 ? -12.883 -20.906 -16.469 1 88.88 337 ALA B O 1
ATOM 6377 N N . ASP B 1 338 ? -15.102 -20.828 -16.875 1 88.69 338 ASP B N 1
ATOM 6378 C CA . ASP B 1 338 ? -14.914 -19.984 -18.047 1 88.69 338 ASP B CA 1
ATOM 6379 C C . ASP B 1 338 ? -14.977 -18.5 -17.672 1 88.69 338 ASP B C 1
ATOM 6381 O O . ASP B 1 338 ? -14.898 -17.625 -18.547 1 88.69 338 ASP B O 1
ATOM 6385 N N . HIS B 1 339 ? -15.094 -18.266 -16.438 1 93.5 339 HIS B N 1
ATOM 6386 C CA . HIS B 1 339 ? -15.156 -16.875 -16.016 1 93.5 339 HIS B CA 1
ATOM 6387 C C . HIS B 1 339 ? -13.812 -16.172 -16.219 1 93.5 339 HIS B C 1
ATOM 6389 O O . HIS B 1 339 ? -12.758 -16.781 -16.016 1 93.5 339 HIS B O 1
ATOM 6395 N N . SER B 1 340 ? -13.781 -14.891 -16.5 1 92.5 340 SER B N 1
ATOM 6396 C CA . SER B 1 340 ? -12.594 -14.117 -16.828 1 92.5 340 SER B CA 1
ATOM 6397 C C . SER B 1 340 ? -11.664 -13.984 -15.625 1 92.5 340 SER B C 1
ATOM 6399 O O . SER B 1 340 ? -10.453 -13.82 -15.781 1 92.5 340 SER B O 1
ATOM 6401 N N . PHE B 1 341 ? -12.172 -14.078 -14.398 1 94.19 341 PHE B N 1
ATOM 6402 C CA . PHE B 1 341 ? -11.359 -13.977 -13.195 1 94.19 341 PHE B CA 1
ATOM 6403 C C . PHE B 1 341 ? -10.258 -15.031 -13.188 1 94.19 341 PHE B C 1
ATOM 6405 O O . PHE B 1 341 ? -9.164 -14.797 -12.664 1 94.19 341 PHE B O 1
ATOM 6412 N N . ASN B 1 342 ? -10.555 -16.188 -13.75 1 92.81 342 ASN B N 1
ATOM 6413 C CA . ASN B 1 342 ? -9.547 -17.25 -13.828 1 92.81 342 ASN B CA 1
ATOM 6414 C C . ASN B 1 342 ? -8.406 -16.859 -14.758 1 92.81 342 ASN B C 1
ATOM 6416 O O . ASN B 1 342 ? -7.242 -17.156 -14.469 1 92.81 342 ASN B O 1
ATOM 6420 N N . VAL B 1 343 ? -8.766 -16.172 -15.797 1 91.56 343 VAL B N 1
ATOM 6421 C CA . VAL B 1 343 ? -7.746 -15.719 -16.734 1 91.56 343 VAL B CA 1
ATOM 6422 C C . VAL B 1 343 ? -6.934 -14.586 -16.109 1 91.56 343 VAL B C 1
ATOM 6424 O O . VAL B 1 343 ? -5.715 -14.531 -16.266 1 91.56 343 VAL B O 1
ATOM 6427 N N . TYR B 1 344 ? -7.621 -13.672 -15.406 1 94.19 344 TYR B N 1
ATOM 6428 C CA . TYR B 1 344 ? -6.922 -12.578 -14.742 1 94.19 344 TYR B CA 1
ATOM 6429 C C . TYR B 1 344 ? -5.922 -13.109 -13.719 1 94.19 344 TYR B C 1
ATOM 6431 O O . TYR B 1 344 ? -4.801 -12.602 -13.617 1 94.19 344 TYR B O 1
ATOM 6439 N N . ARG B 1 345 ? -6.32 -14.109 -12.984 1 95.25 345 ARG B N 1
ATOM 6440 C CA . ARG B 1 345 ? -5.418 -14.688 -11.992 1 95.25 345 ARG B CA 1
ATOM 6441 C C . ARG B 1 345 ? -4.203 -15.32 -12.664 1 95.25 345 ARG B C 1
ATOM 6443 O O . ARG B 1 345 ? -3.082 -15.195 -12.164 1 95.25 345 ARG B O 1
ATOM 6450 N N . LEU B 1 346 ? -4.469 -15.969 -13.781 1 93.25 346 LEU B N 1
ATOM 6451 C CA . LEU B 1 346 ? -3.385 -16.609 -14.516 1 93.25 346 LEU B CA 1
ATOM 6452 C C . LEU B 1 346 ? -2.402 -15.578 -15.047 1 93.25 346 LEU B C 1
ATOM 6454 O O . LEU B 1 346 ? -1.186 -15.758 -14.945 1 93.25 346 LEU B O 1
ATOM 6458 N N . LEU B 1 347 ? -2.906 -14.555 -15.602 1 93.56 347 LEU B N 1
ATOM 6459 C CA . LEU B 1 347 ? -2.059 -13.492 -16.125 1 93.56 347 LEU B CA 1
ATOM 6460 C C . LEU B 1 347 ? -1.254 -12.836 -15.016 1 93.56 347 LEU B C 1
ATOM 6462 O O . LEU B 1 347 ? -0.061 -12.57 -15.18 1 93.56 347 LEU B O 1
ATOM 6466 N N . PHE B 1 348 ? -1.951 -12.602 -14.008 1 96.06 348 PHE B N 1
ATOM 6467 C CA . PHE B 1 348 ? -1.291 -12.023 -12.836 1 96.06 348 PHE B CA 1
ATOM 6468 C C . PHE B 1 348 ? -0.165 -12.93 -12.352 1 96.06 348 PHE B C 1
ATOM 6470 O O . PHE B 1 348 ? 0.952 -12.469 -12.117 1 96.06 348 PHE B O 1
ATOM 6477 N N . ALA B 1 349 ? -0.439 -14.219 -12.188 1 95.69 349 ALA B N 1
ATOM 6478 C CA . ALA B 1 349 ? 0.57 -15.18 -11.758 1 95.69 349 ALA B CA 1
ATOM 6479 C C . ALA B 1 349 ? 1.723 -15.25 -12.758 1 95.69 349 ALA B C 1
ATOM 6481 O O . ALA B 1 349 ? 2.887 -15.359 -12.359 1 95.69 349 ALA B O 1
ATOM 6482 N N . GLY B 1 350 ? 1.41 -15.18 -14.008 1 95.69 350 GLY B N 1
ATOM 6483 C CA . GLY B 1 350 ? 2.42 -15.227 -15.055 1 95.69 350 GLY B CA 1
ATOM 6484 C C . GLY B 1 350 ? 3.385 -14.055 -15 1 95.69 350 GLY B C 1
ATOM 6485 O O . GLY B 1 350 ? 4.535 -14.172 -15.43 1 95.69 350 GLY B O 1
ATOM 6486 N N . CYS B 1 351 ? 2.949 -12.945 -14.43 1 96.19 351 CYS B N 1
ATOM 6487 C CA . CYS B 1 351 ? 3.809 -11.773 -14.312 1 96.19 351 CYS B CA 1
ATOM 6488 C C . CYS B 1 351 ? 4.562 -11.773 -12.992 1 96.19 351 CYS B C 1
ATOM 6490 O O . CYS B 1 351 ? 5.734 -11.398 -12.938 1 96.19 351 CYS B O 1
ATOM 6492 N N . ALA B 1 352 ? 3.92 -12.211 -11.961 1 97.62 352 ALA B N 1
ATOM 6493 C CA . ALA B 1 352 ? 4.496 -12.133 -10.625 1 97.62 352 ALA B CA 1
ATOM 6494 C C . ALA B 1 352 ? 5.492 -13.258 -10.383 1 97.62 352 ALA B C 1
ATOM 6496 O O . ALA B 1 352 ? 6.52 -13.062 -9.734 1 97.62 352 ALA B O 1
ATOM 6497 N N . ALA B 1 353 ? 5.234 -14.406 -10.93 1 96.94 353 ALA B N 1
ATOM 6498 C CA . ALA B 1 353 ? 6.008 -15.609 -10.633 1 96.94 353 ALA B CA 1
ATOM 6499 C C . ALA B 1 353 ? 7.441 -15.484 -11.148 1 96.94 353 ALA B C 1
ATOM 6501 O O . ALA B 1 353 ? 8.398 -15.766 -10.422 1 96.94 353 ALA B O 1
ATOM 6502 N N . PRO B 1 354 ? 7.656 -15.047 -12.375 1 95.94 354 PRO B N 1
ATOM 6503 C CA . PRO B 1 354 ? 9.039 -14.93 -12.836 1 95.94 354 PRO B CA 1
ATOM 6504 C C . PRO B 1 354 ? 9.875 -13.992 -11.961 1 95.94 354 PRO B C 1
ATOM 6506 O O . PRO B 1 354 ? 11.047 -14.266 -11.703 1 95.94 354 PRO B O 1
ATOM 6509 N N . VAL B 1 355 ? 9.25 -12.938 -11.508 1 96.06 355 VAL B N 1
ATOM 6510 C CA . VAL B 1 355 ? 9.953 -12 -10.633 1 96.06 355 VAL B CA 1
ATOM 6511 C C . VAL B 1 355 ? 10.312 -12.695 -9.32 1 96.06 355 VAL B C 1
ATOM 6513 O O . VAL B 1 355 ? 11.445 -12.594 -8.844 1 96.06 355 VAL B O 1
ATOM 6516 N N . ALA B 1 356 ? 9.383 -13.383 -8.773 1 97.31 356 ALA B N 1
ATOM 6517 C CA . ALA B 1 356 ? 9.594 -14.078 -7.512 1 97.31 356 ALA B CA 1
ATOM 6518 C C . ALA B 1 356 ? 10.688 -15.133 -7.641 1 97.31 356 ALA B C 1
ATOM 6520 O O . ALA B 1 356 ? 11.531 -15.273 -6.754 1 97.31 356 ALA B O 1
ATOM 6521 N N . VAL B 1 357 ? 10.711 -15.852 -8.711 1 96.81 357 VAL B N 1
ATOM 6522 C CA . VAL B 1 357 ? 11.695 -16.906 -8.93 1 96.81 357 VAL B CA 1
ATOM 6523 C C . VAL B 1 357 ? 13.086 -16.281 -9.07 1 96.81 357 VAL B C 1
ATOM 6525 O O . VAL B 1 357 ? 14.062 -16.797 -8.531 1 96.81 357 VAL B O 1
ATOM 6528 N N . ALA B 1 358 ? 13.148 -15.195 -9.812 1 94.5 358 ALA B N 1
ATOM 6529 C CA . ALA B 1 358 ? 14.414 -14.492 -9.953 1 94.5 358 ALA B CA 1
ATOM 6530 C C . ALA B 1 358 ? 14.938 -14.023 -8.594 1 94.5 358 ALA B C 1
ATOM 6532 O O . ALA B 1 358 ? 16.141 -14.102 -8.328 1 94.5 358 ALA B O 1
ATOM 6533 N N . GLU B 1 359 ? 14.023 -13.578 -7.805 1 94.25 359 GLU B N 1
ATOM 6534 C CA . GLU B 1 359 ? 14.406 -13.141 -6.469 1 94.25 359 GLU B CA 1
ATOM 6535 C C . GLU B 1 359 ? 14.898 -14.305 -5.621 1 94.25 359 GLU B C 1
ATOM 6537 O O . GLU B 1 359 ? 15.844 -14.164 -4.844 1 94.25 359 GLU B O 1
ATOM 6542 N N . LEU B 1 360 ? 14.281 -15.43 -5.738 1 94.38 360 LEU B N 1
ATOM 6543 C CA . LEU B 1 360 ? 14.695 -16.625 -5.004 1 94.38 360 LEU B CA 1
ATOM 6544 C C . LEU B 1 360 ? 16.094 -17.062 -5.434 1 94.38 360 LEU B C 1
ATOM 6546 O O . LEU B 1 360 ? 16.938 -17.391 -4.594 1 94.38 360 LEU B O 1
ATOM 6550 N N . ASN B 1 361 ? 16.266 -17.094 -6.703 1 92.56 361 ASN B N 1
ATOM 6551 C CA . ASN B 1 361 ? 17.578 -17.5 -7.188 1 92.56 361 ASN B CA 1
ATOM 6552 C C . ASN B 1 361 ? 18.656 -16.531 -6.738 1 92.56 361 ASN B C 1
ATOM 6554 O O . ASN B 1 361 ? 19.75 -16.938 -6.359 1 92.56 361 ASN B O 1
ATOM 6558 N N . ALA B 1 362 ? 18.375 -15.258 -6.805 1 90.56 362 ALA B N 1
ATOM 6559 C CA . ALA B 1 362 ? 19.328 -14.25 -6.32 1 90.56 362 ALA B CA 1
ATOM 6560 C C . ALA B 1 362 ? 19.609 -14.445 -4.832 1 90.56 362 ALA B C 1
ATOM 6562 O O . ALA B 1 362 ? 20.75 -14.281 -4.391 1 90.56 362 ALA B O 1
ATOM 6563 N N . TYR B 1 363 ? 18.625 -14.781 -4.145 1 90.31 363 TYR B N 1
ATOM 6564 C CA . TYR B 1 363 ? 18.719 -14.969 -2.701 1 90.31 363 TYR B CA 1
ATOM 6565 C C . TYR B 1 363 ? 19.703 -16.094 -2.367 1 90.31 363 TYR B C 1
ATOM 6567 O O . TYR B 1 363 ? 20.391 -16.047 -1.347 1 90.31 363 TYR B O 1
ATOM 6575 N N . ILE B 1 364 ? 19.891 -17.047 -3.168 1 89.94 364 ILE B N 1
ATOM 6576 C CA . ILE B 1 364 ? 20.734 -18.188 -2.836 1 89.94 364 ILE B CA 1
ATOM 6577 C C . ILE B 1 364 ? 22.062 -18.094 -3.588 1 89.94 364 ILE B C 1
ATOM 6579 O O . ILE B 1 364 ? 23.047 -18.75 -3.227 1 89.94 364 ILE B O 1
ATOM 6583 N N . THR B 1 365 ? 22.188 -17.281 -4.602 1 88.44 365 THR B N 1
ATOM 6584 C CA . THR B 1 365 ? 23.406 -17.25 -5.418 1 88.44 365 THR B CA 1
ATOM 6585 C C . THR B 1 365 ? 24.203 -15.992 -5.152 1 88.44 365 THR B C 1
ATOM 6587 O O . THR B 1 365 ? 25.438 -15.984 -5.309 1 88.44 365 THR B O 1
ATOM 6590 N N . ASP B 1 366 ? 23.484 -14.906 -4.863 1 84.5 366 ASP B N 1
ATOM 6591 C CA . ASP B 1 366 ? 24.156 -13.633 -4.637 1 84.5 366 ASP B CA 1
ATOM 6592 C C . ASP B 1 366 ? 24.5 -13.445 -3.16 1 84.5 366 ASP B C 1
ATOM 6594 O O . ASP B 1 366 ? 23.609 -13.25 -2.332 1 84.5 366 ASP B O 1
ATOM 6598 N N . PRO B 1 367 ? 25.672 -13.391 -2.799 1 81.94 367 PRO B N 1
ATOM 6599 C CA . PRO B 1 367 ? 26.062 -13.258 -1.394 1 81.94 367 PRO B CA 1
ATOM 6600 C C . PRO B 1 367 ? 25.719 -11.883 -0.814 1 81.94 367 PRO B C 1
ATOM 6602 O O . PRO B 1 367 ? 25.656 -11.727 0.407 1 81.94 367 PRO B O 1
ATOM 6605 N N . THR B 1 368 ? 25.469 -10.914 -1.636 1 80 368 THR B N 1
ATOM 6606 C CA . THR B 1 368 ? 25.156 -9.57 -1.167 1 80 368 THR B CA 1
ATOM 6607 C C . THR B 1 368 ? 23.656 -9.438 -0.891 1 80 368 THR B C 1
ATOM 6609 O O . THR B 1 368 ? 23.234 -8.484 -0.243 1 80 368 THR B O 1
ATOM 6612 N N . CYS B 1 369 ? 22.984 -10.367 -1.413 1 80.31 369 CYS B N 1
ATOM 6613 C CA . CYS B 1 369 ? 21.531 -10.367 -1.182 1 80.31 369 CYS B CA 1
ATOM 6614 C C . CYS B 1 369 ? 21.203 -11.039 0.143 1 80.31 369 CYS B C 1
ATOM 6616 O O . CYS B 1 369 ? 21.188 -12.273 0.232 1 80.31 369 CYS B O 1
ATOM 6618 N N . LYS B 1 370 ? 20.906 -10.234 1.171 1 78.12 370 LYS B N 1
ATOM 6619 C CA . LYS B 1 370 ? 20.703 -10.797 2.504 1 78.12 370 LYS B CA 1
ATOM 6620 C C . LYS B 1 370 ? 19.219 -10.859 2.863 1 78.12 370 LYS B C 1
ATOM 6622 O O . LYS B 1 370 ? 18.844 -11.445 3.881 1 78.12 370 LYS B O 1
ATOM 6627 N N . LYS B 1 371 ? 18.438 -10.273 2.045 1 83.06 371 LYS B N 1
ATOM 6628 C CA . LYS B 1 371 ? 17 -10.242 2.328 1 83.06 371 LYS B CA 1
ATOM 6629 C C . LYS B 1 371 ? 16.203 -10.906 1.207 1 83.06 371 LYS B C 1
ATOM 6631 O O . LYS B 1 371 ? 16.562 -10.789 0.032 1 83.06 371 LYS B O 1
ATOM 6636 N N . MET B 1 372 ? 15.18 -11.641 1.718 1 86.62 372 MET B N 1
ATOM 6637 C CA . MET B 1 372 ? 14.258 -12.188 0.727 1 86.62 372 MET B CA 1
ATOM 6638 C C . MET B 1 372 ? 13.547 -11.07 -0.034 1 86.62 372 MET B C 1
ATOM 6640 O O . MET B 1 372 ? 13.148 -10.062 0.558 1 86.62 372 MET B O 1
ATOM 6644 N N . GLY B 1 373 ? 13.32 -11.273 -1.265 1 90.44 373 GLY B N 1
ATOM 6645 C CA . GLY B 1 373 ? 12.766 -10.242 -2.125 1 90.44 373 GLY B CA 1
ATOM 6646 C C . GLY B 1 373 ? 11.32 -9.898 -1.788 1 90.44 373 GLY B C 1
ATOM 6647 O O . GLY B 1 373 ? 10.664 -10.625 -1.044 1 90.44 373 GLY B O 1
ATOM 6648 N N . GLN B 1 374 ? 10.859 -8.82 -2.35 1 93.12 374 GLN B N 1
ATOM 6649 C CA . GLN B 1 374 ? 9.531 -8.289 -2.061 1 93.12 374 GLN B CA 1
ATOM 6650 C C . GLN B 1 374 ? 8.445 -9.125 -2.742 1 93.12 374 GLN B C 1
ATOM 6652 O O . GLN B 1 374 ? 7.441 -9.469 -2.123 1 93.12 374 GLN B O 1
ATOM 6657 N N . GLN B 1 375 ? 8.672 -9.422 -3.959 1 96.56 375 GLN B N 1
ATOM 6658 C CA . GLN B 1 375 ? 7.652 -10.141 -4.723 1 96.56 375 GLN B CA 1
ATOM 6659 C C . GLN B 1 375 ? 7.504 -11.578 -4.227 1 96.56 375 GLN B C 1
ATOM 6661 O O . GLN B 1 375 ? 6.391 -12.102 -4.148 1 96.56 375 GLN B O 1
ATOM 6666 N N . VAL B 1 376 ? 8.656 -12.219 -3.936 1 96.12 376 VAL B N 1
ATOM 6667 C CA . VAL B 1 376 ? 8.586 -13.602 -3.459 1 96.12 376 VAL B CA 1
ATOM 6668 C C . VAL B 1 376 ? 7.852 -13.648 -2.119 1 96.12 376 VAL B C 1
ATOM 6670 O O . VAL B 1 376 ? 7.078 -14.57 -1.859 1 96.12 376 VAL B O 1
ATOM 6673 N N . SER B 1 377 ? 8.094 -12.672 -1.254 1 94.69 377 SER B N 1
ATOM 6674 C CA . SER B 1 377 ? 7.398 -12.586 0.023 1 94.69 377 SER B CA 1
ATOM 6675 C C . SER B 1 377 ? 5.895 -12.422 -0.18 1 94.69 377 SER B C 1
ATOM 6677 O O . SER B 1 377 ? 5.098 -13.102 0.475 1 94.69 377 SER B O 1
ATOM 6679 N N . MET B 1 378 ? 5.535 -11.586 -1.099 1 96.44 378 MET B N 1
ATOM 6680 C CA . MET B 1 378 ? 4.129 -11.32 -1.375 1 96.44 378 MET B CA 1
ATOM 6681 C C . MET B 1 378 ? 3.455 -12.547 -1.99 1 96.44 378 MET B C 1
ATOM 6683 O O . MET B 1 378 ? 2.352 -12.922 -1.593 1 96.44 378 MET B O 1
ATOM 6687 N N . VAL B 1 379 ? 4.121 -13.156 -2.924 1 97.62 379 VAL B N 1
ATOM 6688 C CA . VAL B 1 379 ? 3.557 -14.336 -3.578 1 97.62 379 VAL B CA 1
ATOM 6689 C C . VAL B 1 379 ? 3.412 -15.469 -2.566 1 97.62 379 VAL B C 1
ATOM 6691 O O . VAL B 1 379 ? 2.406 -16.188 -2.566 1 97.62 379 VAL B O 1
ATOM 6694 N N . GLY B 1 380 ? 4.449 -15.641 -1.727 1 96.62 380 GLY B N 1
ATOM 6695 C CA . GLY B 1 380 ? 4.332 -16.641 -0.667 1 96.62 380 GLY B CA 1
ATOM 6696 C C . GLY B 1 380 ? 3.125 -16.422 0.224 1 96.62 380 GLY B C 1
ATOM 6697 O O . GLY B 1 380 ? 2.379 -17.359 0.509 1 96.62 380 GLY B O 1
ATOM 6698 N N . LEU B 1 381 ? 2.885 -15.188 0.629 1 96.94 381 LEU B N 1
ATOM 6699 C CA . LEU B 1 381 ? 1.743 -14.859 1.474 1 96.94 381 LEU B CA 1
ATOM 6700 C C . LEU B 1 381 ? 0.43 -15.102 0.738 1 96.94 381 LEU B C 1
ATOM 6702 O O . LEU B 1 381 ? -0.52 -15.633 1.316 1 96.94 381 LEU B O 1
ATOM 6706 N N . ILE B 1 382 ? 0.363 -14.688 -0.491 1 98.25 382 ILE B N 1
ATOM 6707 C CA . ILE B 1 382 ? -0.825 -14.859 -1.32 1 98.25 382 ILE B CA 1
ATOM 6708 C C . ILE B 1 382 ? -1.192 -16.344 -1.389 1 98.25 382 ILE B C 1
ATOM 6710 O O . ILE B 1 382 ? -2.352 -16.703 -1.188 1 98.25 382 ILE B O 1
ATOM 6714 N N . LEU B 1 383 ? -0.228 -17.172 -1.665 1 98.19 383 LEU B N 1
ATOM 6715 C CA . LEU B 1 383 ? -0.486 -18.594 -1.83 1 98.19 383 LEU B CA 1
ATOM 6716 C C . LEU B 1 383 ? -0.976 -19.219 -0.524 1 98.19 383 LEU B C 1
ATOM 6718 O O . LEU B 1 383 ? -1.89 -20.031 -0.528 1 98.19 383 LEU B O 1
ATOM 6722 N N . ILE B 1 384 ? -0.378 -18.828 0.553 1 97.62 384 ILE B N 1
ATOM 6723 C CA . ILE B 1 384 ? -0.808 -19.328 1.852 1 97.62 384 ILE B CA 1
ATOM 6724 C C . ILE B 1 384 ? -2.236 -18.875 2.137 1 97.62 384 ILE B C 1
ATOM 6726 O O . ILE B 1 384 ? -3.064 -19.656 2.605 1 97.62 384 ILE B O 1
ATOM 6730 N N . THR B 1 385 ? -2.547 -17.609 1.871 1 98.25 385 THR B N 1
ATOM 6731 C CA . THR B 1 385 ? -3.895 -17.094 2.082 1 98.25 385 THR B CA 1
ATOM 6732 C C . THR B 1 385 ? -4.895 -17.828 1.188 1 98.25 385 THR B C 1
ATOM 6734 O O . THR B 1 385 ? -6 -18.156 1.624 1 98.25 385 THR B O 1
ATOM 6737 N N . GLU B 1 386 ? -4.516 -18.062 -0.086 1 98.19 386 GLU B N 1
ATOM 6738 C CA . GLU B 1 386 ? -5.371 -18.828 -0.983 1 98.19 386 GLU B CA 1
ATOM 6739 C C . GLU B 1 386 ? -5.648 -20.219 -0.423 1 98.19 386 GLU B C 1
ATOM 6741 O O . GLU B 1 386 ? -6.777 -20.703 -0.493 1 98.19 386 GLU B O 1
ATOM 6746 N N . ASP B 1 387 ? -4.645 -20.812 0.117 1 97.06 387 ASP B N 1
ATOM 6747 C CA . ASP B 1 387 ? -4.797 -22.141 0.716 1 97.06 387 ASP B CA 1
ATOM 6748 C C . ASP B 1 387 ? -5.773 -22.094 1.889 1 97.06 387 ASP B C 1
ATOM 6750 O O . ASP B 1 387 ? -6.598 -23 2.047 1 97.06 387 ASP B O 1
ATOM 6754 N N . LEU B 1 388 ? -5.66 -21.125 2.66 1 97.06 388 LEU B N 1
ATOM 6755 C CA . LEU B 1 388 ? -6.527 -21 3.824 1 97.06 388 LEU B CA 1
ATOM 6756 C C . LEU B 1 388 ? -7.977 -20.781 3.398 1 97.06 388 LEU B C 1
ATOM 6758 O O . LEU B 1 388 ? -8.898 -21.312 4.027 1 97.06 388 LEU B O 1
ATOM 6762 N N . ILE B 1 389 ? -8.156 -20 2.369 1 97.56 389 ILE B N 1
ATOM 6763 C CA . ILE B 1 389 ? -9.5 -19.797 1.849 1 97.56 389 ILE B CA 1
ATOM 6764 C C . ILE B 1 389 ? -10.062 -21.125 1.331 1 97.56 389 ILE B C 1
ATOM 6766 O O . ILE B 1 389 ? -11.203 -21.484 1.629 1 97.56 389 ILE B O 1
ATOM 6770 N N . ALA B 1 390 ? -9.266 -21.844 0.58 1 95.75 390 ALA B N 1
ATOM 6771 C CA . ALA B 1 390 ? -9.695 -23.141 0.063 1 95.75 390 ALA B CA 1
ATOM 6772 C C . ALA B 1 390 ? -10.078 -24.078 1.198 1 95.75 390 ALA B C 1
ATOM 6774 O O . ALA B 1 390 ? -11.086 -24.781 1.106 1 95.75 390 ALA B O 1
ATOM 6775 N N . TYR B 1 391 ? -9.344 -24.031 2.201 1 93.5 391 TYR B N 1
ATOM 6776 C CA . TYR B 1 391 ? -9.602 -24.906 3.346 1 93.5 391 TYR B CA 1
ATOM 6777 C C . TYR B 1 391 ? -10.859 -24.469 4.086 1 93.5 391 TYR B C 1
ATOM 6779 O O . TYR B 1 391 ? -11.719 -25.297 4.398 1 93.5 391 TYR B O 1
ATOM 6787 N N . LYS B 1 392 ? -11.016 -23.25 4.324 1 93.44 392 LYS B N 1
ATOM 6788 C CA . LYS B 1 392 ? -12.133 -22.719 5.102 1 93.44 392 LYS B CA 1
ATOM 6789 C C . LYS B 1 392 ? -13.438 -22.828 4.32 1 93.44 392 LYS B C 1
ATOM 6791 O O . LYS B 1 392 ? -14.508 -23.016 4.906 1 93.44 392 LYS B O 1
ATOM 6796 N N . TYR B 1 393 ? -13.344 -22.641 3.061 1 94.31 393 TYR B N 1
ATOM 6797 C CA . TYR B 1 393 ? -14.539 -22.609 2.217 1 94.31 393 TYR B CA 1
ATOM 6798 C C . TYR B 1 393 ? -14.828 -23.984 1.631 1 94.31 393 TYR B C 1
ATOM 6800 O O . TYR B 1 393 ? -15.508 -24.094 0.611 1 94.31 393 TYR B O 1
ATOM 6808 N N . TRP B 1 394 ? -14.398 -25.078 2.211 1 90.12 394 TRP B N 1
ATOM 6809 C CA . TRP B 1 394 ? -14.445 -26.391 1.598 1 90.12 394 TRP B CA 1
ATOM 6810 C C . TRP B 1 394 ? -15.727 -27.125 1.974 1 90.12 394 TRP B C 1
ATOM 6812 O O . TRP B 1 394 ? -15.758 -28.359 2.033 1 90.12 394 TRP B O 1
ATOM 6822 N N . ASP B 1 395 ? -16.75 -26.484 2.273 1 86.56 395 ASP B N 1
ATOM 6823 C CA . ASP B 1 395 ? -17.984 -27.094 2.74 1 86.56 395 ASP B CA 1
ATOM 6824 C C . ASP B 1 395 ? -18.578 -28.016 1.675 1 86.56 395 ASP B C 1
ATOM 6826 O O . ASP B 1 395 ? -19.203 -29.031 1.999 1 86.56 395 ASP B O 1
ATOM 6830 N N . ASP B 1 396 ? -18.328 -27.688 0.424 1 81 396 ASP B N 1
ATOM 6831 C CA . ASP B 1 396 ? -18.906 -28.5 -0.646 1 81 396 ASP B CA 1
ATOM 6832 C C . ASP B 1 396 ? -17.891 -29.5 -1.194 1 81 396 ASP B C 1
ATOM 6834 O O . ASP B 1 396 ? -18.141 -30.172 -2.191 1 81 396 ASP B O 1
ATOM 6838 N N . ILE B 1 397 ? -16.797 -29.609 -0.556 1 85.25 397 ILE B N 1
ATOM 6839 C CA . ILE B 1 397 ? -15.734 -30.484 -1.015 1 85.25 397 ILE B CA 1
ATOM 6840 C C . ILE B 1 397 ? -15.602 -31.672 -0.061 1 85.25 397 ILE B C 1
ATOM 6842 O O . ILE B 1 397 ? -15.586 -31.5 1.16 1 85.25 397 ILE B O 1
ATOM 6846 N N . PRO B 1 398 ? -15.617 -32.875 -0.649 1 85.31 398 PRO B N 1
ATOM 6847 C CA . PRO B 1 398 ? -15.461 -34.031 0.216 1 85.31 398 PRO B CA 1
ATOM 6848 C C . PRO B 1 398 ? -14.203 -33.969 1.07 1 85.31 398 PRO B C 1
ATOM 6850 O O . PRO B 1 398 ? -13.156 -33.531 0.602 1 85.31 398 PRO B O 1
ATOM 6853 N N . PRO B 1 399 ? -14.391 -34.406 2.283 1 83.88 399 PRO B N 1
ATOM 6854 C CA . PRO B 1 399 ? -13.195 -34.438 3.131 1 83.88 399 PRO B CA 1
ATOM 6855 C C . PRO B 1 399 ? -12.156 -35.469 2.654 1 83.88 399 PRO B C 1
ATOM 6857 O O . PRO B 1 399 ? -12.484 -36.344 1.867 1 83.88 399 PRO B O 1
ATOM 6860 N N . LEU B 1 400 ? -11.016 -35.25 3.07 1 77.94 400 LEU B N 1
ATOM 6861 C CA . LEU B 1 400 ? -9.922 -36.125 2.652 1 77.94 400 LEU B CA 1
ATOM 6862 C C . LEU B 1 400 ? -10.188 -37.594 3.062 1 77.94 400 LEU B C 1
ATOM 6864 O O . LEU B 1 400 ? -9.719 -38.5 2.408 1 77.94 400 LEU B O 1
ATOM 6868 N N . THR B 1 401 ? -10.961 -37.75 4.062 1 78.69 401 THR B N 1
ATOM 6869 C CA . THR B 1 401 ? -11.289 -39.094 4.562 1 78.69 401 THR B CA 1
ATOM 6870 C C . THR B 1 401 ? -12.203 -39.812 3.582 1 78.69 401 THR B C 1
ATOM 6872 O O . THR B 1 401 ? -12.375 -41.031 3.682 1 78.69 401 THR B O 1
ATOM 6875 N N . ALA B 1 402 ? -12.734 -39.094 2.689 1 80.31 402 ALA B N 1
ATOM 6876 C CA . ALA B 1 402 ? -13.617 -39.719 1.699 1 80.31 402 ALA B CA 1
ATOM 6877 C C . ALA B 1 402 ? -12.812 -40.406 0.598 1 80.31 402 ALA B C 1
ATOM 6879 O O . ALA B 1 402 ? -13.375 -41.156 -0.205 1 80.31 402 ALA B O 1
ATOM 6880 N N . ALA B 1 403 ? -11.562 -40.156 0.599 1 79.62 403 ALA B N 1
ATOM 6881 C CA . ALA B 1 403 ? -10.711 -40.75 -0.425 1 79.62 403 ALA B CA 1
ATOM 6882 C C . ALA B 1 403 ? -10.539 -42.25 -0.189 1 79.62 403 ALA B C 1
ATOM 6884 O O . ALA B 1 403 ? -10.602 -42.719 0.951 1 79.62 403 ALA B O 1
ATOM 6885 N N . ASP B 1 404 ? -10.422 -42.938 -1.279 1 80.81 404 ASP B N 1
ATOM 6886 C CA . ASP B 1 404 ? -10.062 -44.344 -1.164 1 80.81 404 ASP B CA 1
ATOM 6887 C C . ASP B 1 404 ? -8.734 -44.531 -0.433 1 80.81 404 ASP B C 1
ATOM 6889 O O . ASP B 1 404 ? -7.703 -44.031 -0.884 1 80.81 404 ASP B O 1
ATOM 6893 N N . PRO B 1 405 ? -8.82 -45.188 0.741 1 76.25 405 PRO B N 1
ATOM 6894 C CA . PRO B 1 405 ? -7.621 -45.312 1.566 1 76.25 405 PRO B CA 1
ATOM 6895 C C . PRO B 1 405 ? -6.441 -45.906 0.806 1 76.25 405 PRO B C 1
ATOM 6897 O O . PRO B 1 405 ? -5.293 -45.531 1.026 1 76.25 405 PRO B O 1
ATOM 6900 N N . ALA B 1 406 ? -6.762 -46.875 -0.026 1 75.56 406 ALA B N 1
ATOM 6901 C CA . ALA B 1 406 ? -5.68 -47.5 -0.777 1 75.56 406 ALA B CA 1
ATOM 6902 C C . ALA B 1 406 ? -5.008 -46.5 -1.716 1 75.56 406 ALA B C 1
ATOM 6904 O O . ALA B 1 406 ? -3.781 -46.469 -1.829 1 75.56 406 ALA B O 1
ATOM 6905 N N . TRP B 1 407 ? -5.859 -45.781 -2.309 1 72.88 407 TRP B N 1
ATOM 6906 C CA . TRP B 1 407 ? -5.355 -44.781 -3.24 1 72.88 407 TRP B CA 1
ATOM 6907 C C . TRP B 1 407 ? -4.551 -43.719 -2.506 1 72.88 407 TRP B C 1
ATOM 6909 O O . TRP B 1 407 ? -3.467 -43.312 -2.955 1 72.88 407 TRP B O 1
ATOM 6919 N N . LEU B 1 408 ? -5.074 -43.312 -1.347 1 71.75 408 LEU B N 1
ATOM 6920 C CA . LEU B 1 408 ? -4.387 -42.281 -0.557 1 71.75 408 LEU B CA 1
ATOM 6921 C C . LEU B 1 408 ? -3.055 -42.812 -0.031 1 71.75 408 LEU B C 1
ATOM 6923 O O . LEU B 1 408 ? -2.062 -42.094 0.006 1 71.75 408 LEU B O 1
ATOM 6927 N N . MET B 1 409 ? -3.078 -44.031 0.297 1 74.12 409 MET B N 1
ATOM 6928 C CA . MET B 1 409 ? -1.858 -44.656 0.787 1 74.12 409 MET B CA 1
ATOM 6929 C C . MET B 1 409 ? -0.809 -44.75 -0.317 1 74.12 409 MET B C 1
ATOM 6931 O O . MET B 1 409 ? 0.37 -44.469 -0.081 1 74.12 409 MET B O 1
ATOM 6935 N N . THR B 1 410 ? -1.234 -45.156 -1.48 1 75.56 410 THR B N 1
ATOM 6936 C CA . THR B 1 410 ? -0.298 -45.25 -2.596 1 75.56 410 THR B CA 1
ATOM 6937 C C . THR B 1 410 ? 0.281 -43.875 -2.93 1 75.56 410 THR B C 1
ATOM 6939 O O . THR B 1 410 ? 1.489 -43.719 -3.135 1 75.56 410 THR B O 1
ATOM 6942 N N . ALA B 1 411 ? -0.594 -42.938 -2.936 1 71.88 411 ALA B N 1
ATOM 6943 C CA . ALA B 1 411 ? -0.135 -41.594 -3.211 1 71.88 411 ALA B CA 1
ATOM 6944 C C . ALA B 1 411 ? 0.862 -41.125 -2.154 1 71.88 411 ALA B C 1
ATOM 6946 O O . ALA B 1 411 ? 1.865 -40.469 -2.477 1 71.88 411 ALA B O 1
ATOM 6947 N N . GLY B 1 412 ? 0.591 -41.438 -0.941 1 72.44 412 GLY B N 1
ATOM 6948 C CA . GLY B 1 412 ? 1.489 -41.125 0.152 1 72.44 412 GLY B CA 1
ATOM 6949 C C . GLY B 1 412 ? 2.848 -41.781 0.034 1 72.44 412 GLY B C 1
ATOM 6950 O O . GLY B 1 412 ? 3.877 -41.156 0.269 1 72.44 412 GLY B O 1
ATOM 6951 N N . VAL B 1 413 ? 2.791 -43 -0.35 1 75.81 413 VAL B N 1
ATOM 6952 C CA . VAL B 1 413 ? 4.035 -43.75 -0.502 1 75.81 413 VAL B CA 1
ATOM 6953 C C . VAL B 1 413 ? 4.867 -43.125 -1.631 1 75.81 413 VAL B C 1
ATOM 6955 O O . VAL B 1 413 ? 6.078 -42.938 -1.488 1 75.81 413 VAL B O 1
ATOM 6958 N N . VAL B 1 414 ? 4.238 -42.781 -2.695 1 73 414 VAL B N 1
ATOM 6959 C CA . VAL B 1 414 ? 4.934 -42.188 -3.832 1 73 414 VAL B CA 1
ATOM 6960 C C . VAL B 1 414 ? 5.539 -40.844 -3.422 1 73 414 VAL B C 1
ATOM 6962 O O . VAL B 1 414 ? 6.703 -40.562 -3.725 1 73 414 VAL B O 1
ATOM 6965 N N . ALA B 1 415 ? 4.75 -40.062 -2.74 1 71.44 415 ALA B N 1
ATOM 6966 C CA . ALA B 1 415 ? 5.25 -38.781 -2.262 1 71.44 415 ALA B CA 1
ATOM 6967 C C . ALA B 1 415 ? 6.441 -38.969 -1.325 1 71.44 415 ALA B C 1
ATOM 6969 O O . ALA B 1 415 ? 7.438 -38.25 -1.426 1 71.44 415 ALA B O 1
ATOM 6970 N N . PHE B 1 416 ? 6.332 -39.938 -0.494 1 71.81 416 PHE B N 1
ATOM 6971 C CA . PHE B 1 416 ? 7.398 -40.219 0.455 1 71.81 416 PHE B CA 1
ATOM 6972 C C . PHE B 1 416 ? 8.672 -40.656 -0.273 1 71.81 416 PHE B C 1
ATOM 6974 O O . PHE B 1 416 ? 9.766 -40.188 0.063 1 71.81 416 PHE B O 1
ATOM 6981 N N . VAL B 1 417 ? 8.547 -41.438 -1.196 1 73.31 417 VAL B N 1
ATOM 6982 C CA . VAL B 1 417 ? 9.695 -41.938 -1.942 1 73.31 417 VAL B CA 1
ATOM 6983 C C . VAL B 1 417 ? 10.359 -40.781 -2.689 1 73.31 417 VAL B C 1
ATOM 6985 O O . VAL B 1 417 ? 11.594 -40.688 -2.709 1 73.31 417 VAL B O 1
ATOM 6988 N N . LEU B 1 418 ? 9.594 -39.906 -3.234 1 69.5 418 LEU B N 1
ATOM 6989 C CA . LEU B 1 418 ? 10.133 -38.75 -3.959 1 69.5 418 LEU B CA 1
ATOM 6990 C C . LEU B 1 418 ? 10.898 -37.844 -3.02 1 69.5 418 LEU B C 1
ATOM 6992 O O . LEU B 1 418 ? 12 -37.375 -3.35 1 69.5 418 LEU B O 1
ATOM 6996 N N . VAL B 1 419 ? 10.336 -37.625 -1.917 1 67 419 VAL B N 1
ATOM 6997 C CA . VAL B 1 419 ? 11 -36.781 -0.922 1 67 419 VAL B CA 1
ATOM 6998 C C . VAL B 1 419 ? 12.281 -37.469 -0.448 1 67 419 VAL B C 1
ATOM 7000 O O . VAL B 1 419 ? 13.32 -36.812 -0.301 1 67 419 VAL B O 1
ATOM 7003 N N . ALA B 1 420 ? 12.242 -38.75 -0.273 1 69.94 420 ALA B N 1
ATOM 7004 C CA . ALA B 1 420 ? 13.398 -39.531 0.174 1 69.94 420 ALA B CA 1
ATOM 7005 C C . ALA B 1 420 ? 14.531 -39.469 -0.849 1 69.94 420 ALA B C 1
ATOM 7007 O O . ALA B 1 420 ? 15.703 -39.375 -0.483 1 69.94 420 ALA B O 1
ATOM 7008 N N . ILE B 1 421 ? 14.164 -39.531 -2.025 1 69.31 421 ILE B N 1
ATOM 7009 C CA . ILE B 1 421 ? 15.156 -39.438 -3.096 1 69.31 421 ILE B CA 1
ATOM 7010 C C . ILE B 1 421 ? 15.852 -38.094 -3.061 1 69.31 421 ILE B C 1
ATOM 7012 O O . ILE B 1 421 ? 17.078 -38 -3.162 1 69.31 421 ILE B O 1
ATOM 7016 N N . THR B 1 422 ? 15.07 -37.094 -2.895 1 67.12 422 THR B N 1
ATOM 7017 C CA . THR B 1 422 ? 15.648 -35.75 -2.861 1 67.12 422 THR B CA 1
ATOM 7018 C C . THR B 1 422 ? 16.578 -35.594 -1.657 1 67.12 422 THR B C 1
ATOM 7020 O O . THR B 1 422 ? 17.641 -35 -1.768 1 67.12 422 THR B O 1
ATOM 7023 N N . ILE B 1 423 ? 16.109 -36.156 -0.528 1 65.75 423 ILE B N 1
ATOM 7024 C CA . ILE B 1 423 ? 16.906 -36.094 0.688 1 65.75 423 ILE B CA 1
ATOM 7025 C C . ILE B 1 423 ? 18.203 -36.875 0.488 1 65.75 423 ILE B C 1
ATOM 7027 O O . ILE B 1 423 ? 19.281 -36.438 0.875 1 65.75 423 ILE B O 1
ATOM 7031 N N . HIS B 1 424 ? 18.062 -38.031 -0.042 1 66.69 424 HIS B N 1
ATOM 7032 C CA . HIS B 1 424 ? 19.234 -38.875 -0.299 1 66.69 424 HIS B CA 1
ATOM 7033 C C . HIS B 1 424 ? 20.25 -38.125 -1.158 1 66.69 424 HIS B C 1
ATOM 7035 O O . HIS B 1 424 ? 21.453 -38.125 -0.83 1 66.69 424 HIS B O 1
ATOM 7041 N N . TYR B 1 425 ? 19.812 -37.562 -2.145 1 64.06 425 TYR B N 1
ATOM 7042 C CA . TYR B 1 425 ? 20.719 -36.844 -3.031 1 64.06 425 TYR B CA 1
ATOM 7043 C C . TYR B 1 425 ? 21.297 -35.625 -2.348 1 64.06 425 TYR B C 1
ATOM 7045 O O . TYR B 1 425 ? 22.469 -35.281 -2.559 1 64.06 425 TYR B O 1
ATOM 7053 N N . ALA B 1 426 ? 20.484 -35.031 -1.513 1 62.34 426 ALA B N 1
ATOM 7054 C CA . ALA B 1 426 ? 20.984 -33.875 -0.748 1 62.34 426 ALA B CA 1
ATOM 7055 C C . ALA B 1 426 ? 22.078 -34.312 0.225 1 62.34 426 ALA B C 1
ATOM 7057 O O . ALA B 1 426 ? 23.109 -33.625 0.338 1 62.34 426 ALA B O 1
ATOM 7058 N N . ILE B 1 427 ? 21.828 -35.344 0.909 1 63.16 427 ILE B N 1
ATOM 7059 C CA . ILE B 1 427 ? 22.797 -35.875 1.877 1 63.16 427 ILE B CA 1
ATOM 7060 C C . ILE B 1 427 ? 24.078 -36.281 1.159 1 63.16 427 ILE B C 1
ATOM 7062 O O . ILE B 1 427 ? 25.172 -36 1.628 1 63.16 427 ILE B O 1
ATOM 7066 N N . LYS B 1 428 ? 23.906 -36.969 0.108 1 62.25 428 LYS B N 1
ATOM 7067 C CA . LYS B 1 428 ? 25.078 -37.438 -0.639 1 62.25 428 LYS B CA 1
ATOM 7068 C C . LYS B 1 428 ? 25.922 -36.25 -1.123 1 62.25 428 LYS B C 1
ATOM 7070 O O . LYS B 1 428 ? 27.156 -36.281 -1.062 1 62.25 428 LYS B O 1
ATOM 7075 N N . GLU B 1 429 ? 25.266 -35.281 -1.574 1 60.59 429 GLU B N 1
ATOM 7076 C CA . GLU B 1 429 ? 25.984 -34.125 -2.074 1 60.59 429 GLU B CA 1
ATOM 7077 C C . GLU B 1 429 ? 26.547 -33.281 -0.927 1 60.59 429 GLU B C 1
ATOM 7079 O O . GLU B 1 429 ? 27.609 -32.688 -1.048 1 60.59 429 GLU B O 1
ATOM 7084 N N . LEU B 1 430 ? 25.703 -33.125 0.132 1 55.88 430 LEU B N 1
ATOM 7085 C CA . LEU B 1 430 ? 26.141 -32.344 1.283 1 55.88 430 LEU B CA 1
ATOM 7086 C C . LEU B 1 430 ? 27.266 -33.031 2.031 1 55.88 430 LEU B C 1
ATOM 7088 O O . LEU B 1 430 ? 28.188 -32.375 2.52 1 55.88 430 LEU B O 1
ATOM 7092 N N . PHE B 1 431 ? 27.188 -34.281 2.293 1 54.53 431 PHE B N 1
ATOM 7093 C CA . PHE B 1 431 ? 28.141 -34.969 3.15 1 54.53 431 PHE B CA 1
ATOM 7094 C C . PHE B 1 431 ? 29.188 -35.719 2.316 1 54.53 431 PHE B C 1
ATOM 7096 O O . PHE B 1 431 ? 30.203 -36.156 2.842 1 54.53 431 PHE B O 1
ATOM 7103 N N . CYS B 1 432 ? 29.047 -36.062 1.111 1 50.66 432 CYS B N 1
ATOM 7104 C CA . CYS B 1 432 ? 30.094 -36.656 0.28 1 50.66 432 CYS B CA 1
ATOM 7105 C C . CYS B 1 432 ? 30.438 -35.719 -0.888 1 50.66 432 CYS B C 1
ATOM 7107 O O . CYS B 1 432 ? 30.016 -35.969 -2.02 1 50.66 432 CYS B O 1
ATOM 7109 N N . PRO B 1 433 ? 30.875 -34.5 -0.588 1 48.75 433 PRO B N 1
ATOM 7110 C CA . PRO B 1 433 ? 31.188 -33.594 -1.694 1 48.75 433 PRO B CA 1
ATOM 7111 C C . PRO B 1 433 ? 32.094 -34.219 -2.738 1 48.75 433 PRO B C 1
ATOM 7113 O O . PRO B 1 433 ? 33.062 -34.938 -2.389 1 48.75 433 PRO B O 1
ATOM 7116 N N . ASN B 1 434 ? 31.719 -34.75 -3.762 1 43.88 434 ASN B N 1
ATOM 7117 C CA . ASN B 1 434 ? 32.688 -35.219 -4.77 1 43.88 434 ASN B CA 1
ATOM 7118 C C . ASN B 1 434 ? 33.875 -34.25 -4.887 1 43.88 434 ASN B C 1
ATOM 7120 O O . ASN B 1 434 ? 33.688 -33.062 -5.02 1 43.88 434 ASN B O 1
ATOM 7124 N N . LYS B 1 435 ? 35.094 -34.594 -4.406 1 44.53 435 LYS B N 1
ATOM 7125 C CA . LYS B 1 435 ? 36.438 -33.969 -4.457 1 44.53 435 LYS B CA 1
ATOM 7126 C C . LYS B 1 435 ? 36.625 -33.188 -5.75 1 44.53 435 LYS B C 1
ATOM 7128 O O . LYS B 1 435 ? 37.281 -32.156 -5.758 1 44.53 435 LYS B O 1
ATOM 7133 N N . GLN B 1 436 ? 36.312 -33.656 -6.934 1 42.78 436 GLN B N 1
ATOM 7134 C CA . GLN B 1 436 ? 36.688 -33.062 -8.211 1 42.78 436 GLN B CA 1
ATOM 7135 C C . GLN B 1 436 ? 35.906 -31.781 -8.469 1 42.78 436 GLN B C 1
ATOM 7137 O O . GLN B 1 436 ? 36.406 -30.875 -9.133 1 42.78 436 GLN B O 1
ATOM 7142 N N . ARG B 1 437 ? 34.719 -31.531 -8.016 1 40.31 437 ARG B N 1
ATOM 7143 C CA . ARG B 1 437 ? 33.938 -30.359 -8.398 1 40.31 437 ARG B CA 1
ATOM 7144 C C . ARG B 1 437 ? 34.25 -29.172 -7.488 1 40.31 437 ARG B C 1
ATOM 7146 O O . ARG B 1 437 ? 34.062 -28.016 -7.871 1 40.31 437 ARG B O 1
ATOM 7153 N N . ALA B 1 438 ? 34.656 -29.359 -6.238 1 42.88 438 ALA B N 1
ATOM 7154 C CA . ALA B 1 438 ? 35.188 -28.25 -5.426 1 42.88 438 ALA B CA 1
ATOM 7155 C C . ALA B 1 438 ? 36.438 -27.656 -6.043 1 42.88 438 ALA B C 1
ATOM 7157 O O . ALA B 1 438 ? 36.625 -26.438 -6.004 1 42.88 438 ALA B O 1
ATOM 7158 N N . HIS B 1 439 ? 37.375 -28.344 -6.547 1 40.75 439 HIS B N 1
ATOM 7159 C CA . HIS B 1 439 ? 38.562 -27.875 -7.258 1 40.75 439 HIS B CA 1
ATOM 7160 C C . HIS B 1 439 ? 38.156 -27.062 -8.492 1 40.75 439 HIS B C 1
ATOM 7162 O O . HIS B 1 439 ? 38.812 -26.062 -8.812 1 40.75 439 HIS B O 1
ATOM 7168 N N . ALA B 1 440 ? 37.125 -27.391 -9.195 1 41.91 440 ALA B N 1
ATOM 7169 C CA . ALA B 1 440 ? 36.75 -26.641 -10.391 1 41.91 440 ALA B CA 1
ATOM 7170 C C . ALA B 1 440 ? 36.094 -25.297 -10.016 1 41.91 440 ALA B C 1
ATOM 7172 O O . ALA B 1 440 ? 36.344 -24.297 -10.688 1 41.91 440 ALA B O 1
ATOM 7173 N N . LEU B 1 441 ? 35.438 -25.156 -8.953 1 38.91 441 LEU B N 1
ATOM 7174 C CA . LEU B 1 441 ? 34.875 -23.891 -8.5 1 38.91 441 LEU B CA 1
ATOM 7175 C C . LEU B 1 441 ? 35.938 -23 -7.891 1 38.91 441 LEU B C 1
ATOM 7177 O O . LEU B 1 441 ? 35.938 -21.781 -8.109 1 38.91 441 LEU B O 1
ATOM 7181 N N . ASP B 1 442 ? 36.906 -23.438 -7.082 1 41.44 442 ASP B N 1
ATOM 7182 C CA . ASP B 1 442 ? 38.062 -22.672 -6.637 1 41.44 442 ASP B CA 1
ATOM 7183 C C . ASP B 1 442 ? 38.906 -22.203 -7.824 1 41.44 442 ASP B C 1
ATOM 7185 O O . ASP B 1 442 ? 39.438 -21.094 -7.82 1 41.44 442 ASP B O 1
ATOM 7189 N N . ILE B 1 443 ? 39.094 -23 -8.836 1 44.22 443 ILE B N 1
ATOM 7190 C CA . ILE B 1 443 ? 39.812 -22.594 -10.023 1 44.22 443 ILE B CA 1
ATOM 7191 C C . ILE B 1 443 ? 39.031 -21.5 -10.758 1 44.22 443 ILE B C 1
ATOM 7193 O O . ILE B 1 443 ? 39.625 -20.531 -11.258 1 44.22 443 ILE B O 1
ATOM 7197 N N . ALA B 1 444 ? 37.688 -21.578 -10.812 1 41.62 444 ALA B N 1
ATOM 7198 C CA . ALA B 1 444 ? 36.906 -20.594 -11.531 1 41.62 444 ALA B CA 1
ATOM 7199 C C . ALA B 1 444 ? 36.812 -19.281 -10.75 1 41.62 444 ALA B C 1
ATOM 7201 O O . ALA B 1 444 ? 36.719 -18.203 -11.344 1 41.62 444 ALA B O 1
ATOM 7202 N N . LEU B 1 445 ? 36.938 -19.297 -9.461 1 38.09 445 LEU B N 1
ATOM 7203 C CA . LEU B 1 445 ? 36.969 -18.094 -8.641 1 38.09 445 LEU B CA 1
ATOM 7204 C C . LEU B 1 445 ? 38.375 -17.578 -8.453 1 38.09 445 LEU B C 1
ATOM 7206 O O . LEU B 1 445 ? 38.594 -16.562 -7.781 1 38.09 445 LEU B O 1
ATOM 7210 N N . GLN B 1 446 ? 39.406 -18.312 -8.82 1 36.91 446 GLN B N 1
ATOM 7211 C CA . GLN B 1 446 ? 40.75 -17.734 -8.711 1 36.91 446 GLN B CA 1
ATOM 7212 C C . GLN B 1 446 ? 40.969 -16.609 -9.719 1 36.91 446 GLN B C 1
ATOM 7214 O O . GLN B 1 446 ? 40.688 -16.766 -10.906 1 36.91 446 GLN B O 1
ATOM 7219 N N . PRO B 1 447 ? 41.094 -15.453 -9.203 1 38.97 447 PRO B N 1
ATOM 7220 C CA . PRO B 1 447 ? 41.5 -14.391 -10.133 1 38.97 447 PRO B CA 1
ATOM 7221 C C . PRO B 1 447 ? 42.688 -14.773 -10.992 1 38.97 447 PRO B C 1
ATOM 7223 O O . PRO B 1 447 ? 43.656 -15.391 -10.492 1 38.97 447 PRO B O 1
ATOM 7226 N N . LYS B 1 448 ? 42.562 -15.141 -12.25 1 33.47 448 LYS B N 1
ATOM 7227 C CA . LYS B 1 448 ? 43.75 -15.234 -13.094 1 33.47 448 LYS B CA 1
ATOM 7228 C C . LYS B 1 448 ? 44.75 -14.141 -12.766 1 33.47 448 LYS B C 1
ATOM 7230 O O . LYS B 1 448 ? 44.438 -12.953 -12.82 1 33.47 448 LYS B O 1
ATOM 7235 N N . LYS B 1 449 ? 45.75 -14.484 -11.961 1 33.34 449 LYS B N 1
ATOM 7236 C CA . LYS B 1 449 ? 46.938 -13.617 -11.93 1 33.34 449 LYS B CA 1
ATOM 7237 C C . LYS B 1 449 ? 47.406 -13.273 -13.336 1 33.34 449 LYS B C 1
ATOM 7239 O O . LYS B 1 449 ? 47.688 -14.164 -14.141 1 33.34 449 LYS B O 1
ATOM 7244 N N . LEU B 1 450 ? 47 -12.172 -13.977 1 26.75 450 LEU B N 1
ATOM 7245 C CA . LEU B 1 450 ? 47.719 -11.586 -15.102 1 26.75 450 LEU B CA 1
ATOM 7246 C C . LEU B 1 450 ? 49.219 -11.672 -14.891 1 26.75 450 LEU B C 1
ATOM 7248 O O . LEU B 1 450 ? 49.75 -11.102 -13.93 1 26.75 450 LEU B O 1
ATOM 7252 N N . GLN B 1 451 ? 49.812 -12.734 -15.211 1 24.8 451 GLN B N 1
ATOM 7253 C CA . GLN B 1 451 ? 51.219 -12.531 -15.586 1 24.8 451 GLN B CA 1
ATOM 7254 C C . GLN B 1 451 ? 51.312 -11.57 -16.766 1 24.8 451 GLN B C 1
ATOM 7256 O O . GLN B 1 451 ? 50.594 -11.68 -17.734 1 24.8 451 GLN B O 1
#

Organism: Salpingoeca rosetta (strain ATCC 50818 / BSB-021) (NCBI:txid946362)

InterPro domains:
  IPR004277 Phosphatidyl serine synthase [PF03034] (114-393)

Sequence (902 aa):
MVAATADERKRQPRQPRQRAVSLNDATATAFVSQGPYRFKIHNTNFEDDGSQSWFWRPHVVTVLTLVVCAVVYMALFLDDEDSSINAQRGVAVACGVFLVQAAMQFNDGPFIRPHPVVWRLVLGASVLYEMGLLFILFQKPEDGRRALKFLDPNLGQKLPEQTYADDCRIYVPDHPSGNPYANFLQKMDRFVIAHALGWVVKALAFRNLKILLVCSFAFELFEYMLEFQLPNFGECWWDHWVLDFIVCNGGGIAVGLLLCRYLEMKEYRWRGINKIPTARGKLMRAIAQFSPYAWTNFQWGPYRDLKHWLVTLFAIWMMLCSDLNAFYLKSTLWIPADHSFNVYRLLFAGCAAPVAVAELNAYITDPTCKKMGQQVSMVGLILITEDLIAYKYWDDIPPLTAADPAWLMTAGVVAFVLVAITIHYAIKELFCPNKQRAHALDIALQPKKLQMVAATADERKRQPRQPRQRAVSLNDATATAFVSQGPYRFKIHNTNFEDDGSQSWFWRPHVVTVLTLVVCAVVYMALFLDDEDSSINAQRGVAVACGVFLVQAAMQFNDGPFIRPHPVVWRLVLGASVLYEMGLLFILFQKPEDGRRALKFLDPNLGQKLPEQTYADDCRIYVPDHPSGNPYANFLQKMDRFVIAHALGWVVKALAFRNLKILLVCSFAFELFEYMLEFQLPNFGECWWDHWVLDFIVCNGGGIAVGLLLCRYLEMKEYRWRGINKIPTARGKLMRAIAQFSPYAWTNFQWGPYRDLKHWLVTLFAIWMMLCSDLNAFYLKSTLWIPADHSFNVYRLLFAGCAAPVAVAELNAYITDPTCKKMGQQVSMVGLILITEDLIAYKYWDDIPPLTAADPAWLMTAGVVAFVLVAITIHYAIKELFCPNKQRAHALDIALQPKKLQ

Foldseek 3Di:
DPDPPPDCVPPPPPPPPPPPPPCVPPPQPFPFFDDPFGDGFPAPLAADPPDDDPVQDQPPVVLVVVLVVVCVCCVVPPDDPDVLVVVLVVVVSVLVVQLSCQLRPPGFFNFAFLHSSVLSSLLSVLVVLLVLLVVLLPDALQVSLCVCCSVPVVTSDADDDDAAAPDLDQAQCVDPVNDRRCNVVVPPDPVLVLLLQLLLLVCLQQVDPVLLLVLLVVLLLVLVLQCQFFNVSPHHPCCSPPSRRCCRSVVSNVNNNVVLVVQSPDRQHQDDLVVDDDPVVSVVNNVCSNPGNHHDRFDLPLQQDPLSVVLSVVLSCLVNLLVVLLRLVCNLSVNDPPDCVSVVSSVSCSSLSSSQSSQSRCCVPPPSRPDRDSSVVSSVSSSVSSVSSSVSSSPVGDDSVPGDPVSVVVSVVVVVVVVVVSVVSNCCCHVVVPPPVVVVVVVVPDDPPPD/DDDDPPPPPPPPPPPPPPPPPPPVPPPQPFPFFDDPFGDGFPAPLAADPPDDDPVQDQPPVVLVVVLVVVCVCCVVPPDDPDPLVVVLVVVVSVLVVQLSCQLRPPGFFNFAFLHSSVLSSLLSVLVVLLVLLVVLLPDALQVSLCVCCSVPVVTSDADDDDAAAPDLDQAQCVDPVNDRRCNVVVPPDPVLVLLLQLLLLVCLQQVDPVLLLVLLVVLLLVLVLQCQFFNVSNHHPCCSPPSRRCCRSVVSNVNNNVVLVVQSPDRAHQDDLVVDDDPVVSVVNNVCSNPGSHHDDFDLPLQQDDLSVVLSVVLSCLVSLLVVLLRLVCNLSVNDPPDCVSVVSSVSCSSLSSSQSSQSRCCVPPPSRPDRDSSVVSSVSSSVSSVSSSVSSSPVGDDSVPGDPVSNVVSVVVVVVVVVVSVVSNCCCVVVVPPPVVVVVCVVPPDPPPD